Protein AF-A0A849MKK0-F1 (afdb_monomer_lite)

Structure (mmCIF, N/CA/C/O backbone):
data_AF-A0A849MKK0-F1
#
_entry.id   AF-A0A849MKK0-F1
#
loop_
_atom_site.group_PDB
_atom_site.id
_atom_site.type_symbol
_atom_site.label_atom_id
_atom_site.label_alt_id
_atom_site.label_comp_id
_atom_site.label_asym_id
_atom_site.label_entity_id
_atom_site.label_seq_id
_atom_site.pdbx_PDB_ins_code
_atom_site.Cartn_x
_atom_site.Cartn_y
_atom_site.Cartn_z
_atom_site.occupancy
_atom_site.B_iso_or_equiv
_atom_site.auth_seq_id
_atom_site.auth_comp_id
_atom_site.auth_asym_id
_atom_site.auth_atom_id
_atom_site.pdbx_PDB_model_num
ATOM 1 N N . MET A 1 1 ? 23.346 10.655 -72.671 1.00 32.75 1 MET A N 1
ATOM 2 C CA . MET A 1 1 ? 24.769 10.335 -72.429 1.00 32.75 1 MET A CA 1
ATOM 3 C C . MET A 1 1 ? 24.868 9.715 -71.047 1.00 32.75 1 MET A C 1
ATOM 5 O O . MET A 1 1 ? 24.715 10.450 -70.087 1.00 32.75 1 MET A O 1
ATOM 9 N N . ALA A 1 2 ? 25.016 8.391 -70.959 1.00 29.11 2 ALA A N 1
ATOM 10 C CA . ALA A 1 2 ? 25.247 7.649 -69.712 1.00 29.11 2 ALA A CA 1
ATOM 11 C C . ALA A 1 2 ? 25.683 6.212 -70.069 1.00 29.11 2 ALA A C 1
ATOM 13 O O . ALA A 1 2 ? 24.911 5.269 -69.945 1.00 29.11 2 ALA A O 1
ATOM 14 N N . ALA A 1 3 ? 26.881 6.071 -70.641 1.00 35.41 3 ALA A N 1
ATOM 15 C CA . ALA A 1 3 ? 27.460 4.787 -71.060 1.00 35.41 3 ALA A CA 1
ATOM 16 C C . ALA A 1 3 ? 28.993 4.841 -70.903 1.00 35.41 3 ALA A C 1
ATOM 18 O O . ALA A 1 3 ? 29.748 4.685 -71.859 1.00 35.41 3 ALA A O 1
ATOM 19 N N . SER A 1 4 ? 29.412 5.200 -69.690 1.00 34.09 4 SER A N 1
ATOM 20 C CA . SER A 1 4 ? 30.783 5.473 -69.238 1.00 34.09 4 SER A CA 1
ATOM 21 C C . SER A 1 4 ? 30.656 5.861 -67.751 1.00 34.09 4 SER A C 1
ATOM 23 O O . SER A 1 4 ? 29.893 6.782 -67.468 1.00 34.09 4 SER A O 1
ATOM 25 N N . GLU A 1 5 ? 31.276 5.225 -66.756 1.00 38.91 5 GLU A N 1
ATOM 26 C CA . GLU A 1 5 ? 32.365 4.238 -66.752 1.00 38.91 5 GLU A CA 1
ATOM 27 C C . GLU A 1 5 ? 32.098 3.170 -65.662 1.00 38.91 5 GLU A C 1
ATOM 29 O O . GLU A 1 5 ? 31.917 3.514 -64.498 1.00 38.91 5 GLU A O 1
ATOM 34 N N . LYS A 1 6 ? 32.113 1.871 -66.006 1.00 41.47 6 LYS A N 1
ATOM 35 C CA . LYS A 1 6 ? 32.258 0.752 -65.046 1.00 41.47 6 LYS A CA 1
ATOM 36 C C . LYS A 1 6 ? 33.641 0.119 -65.269 1.00 41.47 6 LYS A C 1
ATOM 38 O O . LYS A 1 6 ? 33.748 -0.945 -65.865 1.00 41.47 6 LYS A O 1
ATOM 43 N N . ILE A 1 7 ? 34.713 0.823 -64.892 1.00 45.88 7 ILE A N 1
ATOM 44 C CA . ILE A 1 7 ? 36.094 0.313 -64.973 1.00 45.88 7 ILE A CA 1
ATOM 45 C C . ILE A 1 7 ? 36.835 0.725 -63.697 1.00 45.88 7 ILE A C 1
ATOM 47 O O . ILE A 1 7 ? 37.204 1.885 -63.539 1.00 45.88 7 ILE A O 1
ATOM 51 N N . VAL A 1 8 ? 37.059 -0.233 -62.799 1.00 45.38 8 VAL A N 1
ATOM 52 C CA . VAL A 1 8 ? 37.859 -0.067 -61.574 1.00 45.38 8 VAL A CA 1
ATOM 53 C C . VAL A 1 8 ? 39.218 -0.740 -61.785 1.00 45.38 8 VAL A C 1
ATOM 55 O O . VAL A 1 8 ? 39.309 -1.749 -62.485 1.00 45.38 8 VAL A O 1
ATOM 58 N N . SER A 1 9 ? 40.296 -0.181 -61.228 1.00 42.38 9 SER A N 1
ATOM 59 C CA . SER A 1 9 ? 41.625 -0.793 -61.324 1.00 42.38 9 SER A CA 1
ATOM 60 C C . SER A 1 9 ? 41.756 -2.007 -60.395 1.00 42.38 9 SER A C 1
ATOM 62 O O . SER A 1 9 ? 41.309 -1.994 -59.252 1.00 42.38 9 SER A O 1
ATOM 64 N N . LEU A 1 10 ? 42.433 -3.049 -60.886 1.00 44.72 10 LEU A N 1
ATOM 65 C CA . LEU A 1 10 ? 42.596 -4.374 -60.260 1.00 44.72 10 LEU A CA 1
ATOM 66 C C . LEU A 1 10 ? 43.324 -4.411 -58.895 1.00 44.72 10 LEU A C 1
ATOM 68 O O . LEU A 1 10 ? 43.611 -5.495 -58.402 1.00 44.72 10 LEU A O 1
ATOM 72 N N . GLN A 1 11 ? 43.702 -3.272 -58.307 1.00 41.91 11 GLN A N 1
ATOM 73 C CA . GLN A 1 11 ? 44.671 -3.230 -57.200 1.00 41.91 11 GLN A CA 1
ATOM 74 C C . GLN A 1 11 ? 44.080 -2.999 -55.800 1.00 41.91 11 GLN A C 1
ATOM 76 O O . GLN A 1 11 ? 44.821 -3.161 -54.840 1.00 41.91 11 GLN A O 1
ATOM 81 N N . ASN A 1 12 ? 42.793 -2.651 -55.666 1.00 41.28 12 ASN A N 1
ATOM 82 C CA . ASN A 1 12 ? 42.146 -2.340 -54.376 1.00 41.28 12 ASN A CA 1
ATOM 83 C C . ASN A 1 12 ? 40.704 -2.897 -54.289 1.00 41.28 12 ASN A C 1
ATOM 85 O O . ASN A 1 12 ? 39.773 -2.170 -53.946 1.00 41.28 12 ASN A O 1
ATOM 89 N N . LEU A 1 13 ? 40.497 -4.165 -54.651 1.00 51.44 13 LEU A N 1
ATOM 90 C CA . LEU A 1 13 ? 39.225 -4.868 -54.452 1.00 51.44 13 LEU A CA 1
ATOM 91 C C . LEU A 1 13 ? 39.466 -6.081 -53.551 1.00 51.44 13 LEU A C 1
ATOM 93 O O . LEU A 1 13 ? 40.349 -6.890 -53.835 1.00 51.44 13 LEU A O 1
ATOM 97 N N . ASP A 1 14 ? 38.695 -6.192 -52.469 1.00 51.28 14 ASP A N 1
ATOM 98 C CA . ASP A 1 14 ? 38.751 -7.349 -51.578 1.00 51.28 14 ASP A CA 1
ATOM 99 C C . ASP A 1 14 ? 38.250 -8.599 -52.317 1.00 51.28 14 ASP A C 1
ATOM 101 O O . ASP A 1 14 ? 37.155 -8.609 -52.882 1.00 51.28 14 ASP A O 1
ATOM 105 N N . ASN A 1 15 ? 39.060 -9.661 -52.318 1.00 56.88 15 ASN A N 1
ATOM 106 C CA . ASN A 1 15 ? 38.766 -10.921 -53.007 1.00 56.88 15 ASN A CA 1
ATOM 107 C C . ASN A 1 15 ? 37.733 -11.754 -52.231 1.00 56.88 15 ASN A C 1
ATOM 109 O O . ASN A 1 15 ? 38.068 -12.761 -51.609 1.00 56.88 15 ASN A O 1
ATOM 113 N N . VAL A 1 16 ? 36.478 -11.314 -52.263 1.00 64.00 16 VAL A N 1
ATOM 114 C CA . VAL A 1 16 ? 35.345 -11.959 -51.596 1.00 64.00 16 VAL A CA 1
ATOM 115 C C . VAL A 1 16 ? 34.500 -12.729 -52.616 1.00 64.00 16 VAL A C 1
ATOM 117 O O . VAL A 1 16 ? 34.108 -12.192 -53.651 1.00 64.00 16 VAL A O 1
ATOM 120 N N . ILE A 1 17 ? 34.230 -14.003 -52.338 1.00 70.44 17 ILE A N 1
ATOM 121 C CA . ILE A 1 17 ? 33.240 -14.817 -53.055 1.00 70.44 17 ILE A CA 1
ATOM 122 C C . ILE A 1 17 ? 32.364 -15.453 -51.978 1.00 70.44 17 ILE A C 1
ATOM 124 O O . ILE A 1 17 ? 32.754 -16.443 -51.362 1.00 70.44 17 ILE A O 1
ATOM 128 N N . ASP A 1 18 ? 31.203 -14.852 -51.729 1.00 73.81 18 ASP A N 1
ATOM 129 C CA . ASP A 1 18 ? 30.311 -15.187 -50.609 1.00 73.81 18 ASP A CA 1
ATOM 130 C C . ASP A 1 18 ? 29.454 -16.444 -50.873 1.00 73.81 18 ASP A C 1
ATOM 132 O O . ASP A 1 18 ? 28.238 -16.438 -50.702 1.00 73.81 18 ASP A O 1
ATOM 136 N N . LEU A 1 19 ? 30.072 -17.543 -51.320 1.00 77.12 19 LEU A N 1
ATOM 137 C CA . LEU A 1 19 ? 29.380 -18.787 -51.674 1.00 77.12 19 LEU A CA 1
ATOM 138 C C . LEU A 1 19 ? 29.793 -19.965 -50.763 1.00 77.12 19 LEU A C 1
ATOM 140 O O . LEU A 1 19 ? 30.988 -20.209 -50.596 1.00 77.12 19 LEU A O 1
ATOM 144 N N . PRO A 1 20 ? 28.840 -20.740 -50.198 1.00 70.94 20 PRO A N 1
ATOM 145 C CA . PRO A 1 20 ? 29.143 -21.867 -49.302 1.00 70.94 20 PRO A CA 1
ATOM 146 C C . PRO A 1 20 ? 29.790 -23.051 -50.049 1.00 70.94 20 PRO A C 1
ATOM 148 O O . PRO A 1 20 ? 29.505 -23.218 -51.231 1.00 70.94 20 PRO A O 1
ATOM 151 N N . PRO A 1 21 ? 30.603 -23.915 -49.416 1.00 71.69 21 PRO A N 1
ATOM 152 C CA . PRO A 1 21 ? 31.142 -25.120 -50.063 1.00 71.69 21 PRO A CA 1
ATOM 153 C C . PRO A 1 21 ? 30.042 -26.163 -50.363 1.00 71.69 21 PRO A C 1
ATOM 155 O O . PRO A 1 21 ? 28.991 -26.130 -49.715 1.00 71.69 21 PRO A O 1
ATOM 158 N N . PRO A 1 22 ? 30.250 -27.088 -51.321 1.00 70.12 22 PRO A N 1
ATOM 159 C CA . PRO A 1 22 ? 29.286 -28.143 -51.639 1.00 70.12 22 PRO A CA 1
ATOM 160 C C . PRO A 1 22 ? 29.073 -29.142 -50.475 1.00 70.12 22 PRO A C 1
ATOM 162 O O . PRO A 1 22 ? 29.827 -29.139 -49.498 1.00 70.12 22 PRO A O 1
ATOM 165 N N . PRO A 1 23 ? 28.021 -29.986 -50.527 1.00 65.25 23 PRO A N 1
ATOM 166 C CA . PRO A 1 23 ? 27.702 -30.943 -49.464 1.00 65.25 23 PRO A CA 1
ATOM 167 C C . PRO A 1 23 ? 28.795 -32.003 -49.267 1.00 65.25 23 PRO A C 1
ATOM 169 O O . PRO A 1 23 ? 29.409 -32.439 -50.228 1.00 65.25 23 PRO A O 1
ATOM 172 N N . ILE A 1 24 ? 28.967 -32.493 -48.033 1.00 56.22 24 ILE A N 1
ATOM 173 C CA . ILE A 1 24 ? 30.072 -33.391 -47.616 1.00 56.22 24 ILE A CA 1
ATOM 174 C C . ILE A 1 24 ? 30.175 -34.704 -48.421 1.00 56.22 24 ILE A C 1
ATOM 176 O O . ILE A 1 24 ? 31.255 -35.272 -48.530 1.00 56.22 24 ILE A O 1
ATOM 180 N N . PHE A 1 25 ? 29.073 -35.190 -48.995 1.00 61.25 25 PHE A N 1
ATOM 181 C CA . PHE A 1 25 ? 29.050 -36.393 -49.841 1.00 61.25 25 PHE A CA 1
ATOM 182 C C . PHE A 1 25 ? 29.355 -36.106 -51.326 1.00 61.25 25 PHE A C 1
ATOM 184 O O . PHE A 1 25 ? 29.215 -36.997 -52.163 1.00 61.25 25 PHE A O 1
ATOM 191 N N . MET A 1 26 ? 29.728 -34.870 -51.666 1.00 69.62 26 MET A N 1
ATOM 192 C CA . MET A 1 26 ? 30.188 -34.443 -52.986 1.00 69.62 26 MET A CA 1
ATOM 193 C C . MET A 1 26 ? 31.635 -33.968 -52.908 1.00 69.62 26 MET A C 1
ATOM 195 O O . MET A 1 26 ? 32.044 -33.336 -51.935 1.00 69.62 26 MET A O 1
ATOM 199 N N . ASP A 1 27 ? 32.398 -34.252 -53.956 1.00 68.00 27 ASP A N 1
ATOM 200 C CA . ASP A 1 27 ? 33.819 -33.932 -54.050 1.00 68.00 27 ASP A CA 1
ATOM 201 C C . ASP A 1 27 ? 34.070 -32.415 -54.164 1.00 68.00 27 ASP A C 1
ATOM 203 O O . ASP A 1 27 ? 34.081 -31.835 -55.252 1.00 68.00 27 ASP A O 1
ATOM 207 N N . ALA A 1 28 ? 34.245 -31.769 -53.008 1.00 59.78 28 ALA A N 1
ATOM 208 C CA . ALA A 1 28 ? 34.463 -30.332 -52.885 1.00 59.78 28 ALA A CA 1
ATOM 209 C C . ALA A 1 28 ? 35.799 -29.853 -53.475 1.00 59.78 28 ALA A C 1
ATOM 211 O O . ALA A 1 28 ? 35.891 -28.696 -53.888 1.00 59.78 28 ALA A O 1
ATOM 212 N N . ASP A 1 29 ? 36.810 -30.724 -53.560 1.00 57.66 29 ASP A N 1
ATOM 213 C CA . ASP A 1 29 ? 38.141 -30.367 -54.069 1.00 57.66 29 ASP A CA 1
ATOM 214 C C . ASP A 1 29 ? 38.121 -30.070 -55.579 1.00 57.66 29 ASP A C 1
ATOM 216 O O . ASP A 1 29 ? 38.982 -29.347 -56.088 1.00 57.66 29 ASP A O 1
ATOM 220 N N . ASN A 1 30 ? 37.101 -30.555 -56.298 1.00 59.88 30 ASN A N 1
ATOM 221 C CA . ASN A 1 30 ? 36.854 -30.203 -57.696 1.00 59.88 30 ASN A CA 1
ATOM 222 C C . ASN A 1 30 ? 36.188 -28.817 -57.887 1.00 59.88 30 ASN A C 1
ATOM 224 O O . ASN A 1 30 ? 36.171 -28.314 -59.012 1.00 59.88 30 ASN A O 1
ATOM 228 N N . GLU A 1 31 ? 35.688 -28.145 -56.835 1.00 67.81 31 GLU A N 1
ATOM 229 C CA . GLU A 1 31 ? 35.010 -26.837 -56.938 1.00 67.81 31 GLU A CA 1
ATOM 230 C C . GLU A 1 31 ? 35.867 -25.634 -56.497 1.00 67.81 31 GLU A C 1
ATOM 232 O O . GLU A 1 31 ? 35.615 -24.974 -55.485 1.00 67.81 31 GLU A O 1
ATOM 237 N N . GLN A 1 32 ? 36.866 -25.264 -57.300 1.00 70.81 32 GLN A N 1
ATOM 238 C CA . GLN A 1 32 ? 37.650 -24.054 -57.034 1.00 70.81 32 GLN A CA 1
ATOM 239 C C . GLN A 1 32 ? 36.909 -22.776 -57.477 1.00 70.81 32 GLN A C 1
ATOM 241 O O . GLN A 1 32 ? 37.055 -22.318 -58.608 1.00 70.81 32 GLN A O 1
ATOM 246 N N . LEU A 1 33 ? 36.129 -22.173 -56.568 1.00 77.19 33 LEU A N 1
ATOM 247 C CA . LEU A 1 33 ? 35.264 -21.008 -56.842 1.00 77.19 33 LEU A CA 1
ATOM 248 C C . LEU A 1 33 ? 36.011 -19.730 -57.286 1.00 77.19 33 LEU A C 1
ATOM 250 O O . LEU A 1 33 ? 35.469 -18.933 -58.056 1.00 77.19 33 LEU A O 1
ATOM 254 N N . GLN A 1 34 ? 37.247 -19.508 -56.826 1.00 77.38 34 GLN A N 1
ATOM 255 C CA . GLN A 1 34 ? 38.027 -18.318 -57.187 1.00 77.38 34 GLN A CA 1
ATOM 256 C C . GLN A 1 34 ? 38.671 -18.471 -58.572 1.00 77.38 34 GLN A C 1
ATOM 258 O O . GLN A 1 34 ? 39.496 -19.354 -58.786 1.00 77.38 34 GLN A O 1
ATOM 263 N N . ASN A 1 35 ? 38.341 -17.569 -59.504 1.00 79.19 35 ASN A N 1
ATOM 264 C CA . ASN A 1 35 ? 38.659 -17.683 -60.936 1.00 79.19 35 ASN A CA 1
ATOM 265 C C . ASN A 1 35 ? 38.034 -18.922 -61.618 1.00 79.19 35 ASN A C 1
ATOM 267 O O . ASN A 1 35 ? 38.522 -19.351 -62.675 1.00 79.19 35 ASN A O 1
ATOM 271 N N . ALA A 1 36 ? 36.948 -19.455 -61.037 1.00 83.31 36 ALA A N 1
ATOM 272 C CA . ALA A 1 36 ? 36.142 -20.537 -61.599 1.00 83.31 36 ALA A CA 1
ATOM 273 C C . ALA A 1 36 ? 35.643 -20.197 -63.003 1.00 83.31 36 ALA A C 1
ATOM 275 O O . ALA A 1 36 ? 35.205 -19.069 -63.243 1.00 83.31 36 ALA A O 1
ATOM 276 N N . ASP A 1 37 ? 35.652 -21.183 -63.899 1.00 87.75 37 ASP A N 1
ATOM 277 C CA . ASP A 1 37 ? 34.984 -21.083 -65.195 1.00 87.75 37 ASP A CA 1
ATOM 278 C C . ASP A 1 37 ? 33.465 -21.227 -65.004 1.00 87.75 37 ASP A C 1
ATOM 280 O O . ASP A 1 37 ? 32.971 -22.244 -64.502 1.00 87.75 37 ASP A O 1
ATOM 284 N N . ILE A 1 38 ? 32.730 -20.177 -65.373 1.00 90.88 38 ILE A N 1
ATOM 285 C CA . ILE A 1 38 ? 31.295 -20.027 -65.118 1.00 90.88 38 ILE A CA 1
ATOM 286 C C . ILE A 1 38 ? 30.537 -19.521 -66.350 1.00 90.88 38 ILE A C 1
ATOM 288 O O . ILE A 1 38 ? 31.053 -18.748 -67.158 1.00 90.88 38 ILE A O 1
ATOM 292 N N . GLU A 1 39 ? 29.266 -19.905 -66.445 1.00 91.69 39 GLU A N 1
ATOM 293 C CA . GLU A 1 39 ? 28.289 -19.305 -67.356 1.00 91.69 39 GLU A CA 1
ATOM 294 C C . GLU A 1 39 ? 27.302 -18.432 -66.571 1.00 91.69 39 GLU A C 1
ATOM 296 O O . GLU A 1 39 ? 26.541 -18.917 -65.729 1.00 91.69 39 GLU A O 1
ATOM 301 N N . LEU A 1 40 ? 27.300 -17.128 -66.858 1.00 90.06 40 LEU A N 1
ATOM 302 C CA . LEU A 1 40 ? 26.313 -16.175 -66.352 1.00 90.06 40 LEU A CA 1
ATOM 303 C C . LEU A 1 40 ? 25.122 -16.125 -67.309 1.00 90.06 40 LEU A C 1
ATOM 305 O O . LEU A 1 40 ? 25.225 -15.596 -68.417 1.00 90.06 40 LEU A O 1
ATOM 309 N N . HIS A 1 41 ? 23.970 -16.632 -66.880 1.00 91.19 41 HIS A N 1
ATOM 310 C CA . HIS A 1 41 ? 22.724 -16.530 -67.636 1.00 91.19 41 HIS A CA 1
ATOM 311 C C . HIS A 1 41 ? 21.991 -15.249 -67.233 1.00 91.19 41 HIS A C 1
ATOM 313 O O . HIS A 1 41 ? 21.387 -15.183 -66.167 1.00 91.19 41 HIS A O 1
ATOM 319 N N . CYS A 1 42 ? 22.018 -14.220 -68.074 1.00 88.19 42 CYS A N 1
ATOM 320 C CA . CYS A 1 42 ? 21.493 -12.889 -67.762 1.00 88.19 42 CYS A CA 1
ATOM 321 C C . CYS A 1 42 ? 19.967 -12.772 -67.931 1.00 88.19 42 CYS A C 1
ATOM 323 O O . CYS A 1 42 ? 19.352 -13.458 -68.756 1.00 88.19 42 CYS A O 1
ATOM 325 N N . MET A 1 43 ? 19.341 -11.843 -67.199 1.00 81.81 43 MET A N 1
ATOM 326 C CA . MET A 1 43 ? 17.896 -11.555 -67.263 1.00 81.81 43 MET A CA 1
ATOM 327 C C . MET A 1 43 ? 17.421 -11.176 -68.672 1.00 81.81 43 MET A C 1
ATOM 329 O O . MET A 1 43 ? 16.392 -11.658 -69.139 1.00 81.81 43 MET A O 1
ATOM 333 N N . ASN A 1 44 ? 18.218 -10.414 -69.418 1.00 82.12 44 ASN A N 1
ATOM 334 C CA . ASN A 1 44 ? 17.957 -10.075 -70.825 1.00 82.12 44 ASN A CA 1
ATOM 335 C C . ASN A 1 44 ? 17.979 -11.292 -71.792 1.00 82.12 44 ASN A C 1
ATOM 337 O O . ASN A 1 44 ? 17.580 -11.159 -72.946 1.00 82.12 44 ASN A O 1
ATOM 341 N N . GLY A 1 45 ? 18.425 -12.472 -71.340 1.00 79.69 45 GLY A N 1
ATOM 342 C CA . GLY A 1 45 ? 18.544 -13.691 -72.143 1.00 79.69 45 GLY A CA 1
ATOM 343 C C . GLY A 1 45 ? 19.919 -13.940 -72.773 1.00 79.69 45 GLY A C 1
ATOM 344 O O . GLY A 1 45 ? 20.073 -14.975 -73.417 1.00 79.69 45 GLY A O 1
ATOM 345 N N . SER A 1 46 ? 20.913 -13.060 -72.595 1.00 85.12 46 SER A N 1
ATOM 346 C CA . SER A 1 46 ? 22.298 -13.371 -72.975 1.00 85.12 46 SER A CA 1
ATOM 347 C C . SER A 1 46 ? 22.920 -14.385 -72.016 1.00 85.12 46 SER A C 1
ATOM 349 O O . SER A 1 46 ? 22.564 -14.434 -70.840 1.00 85.12 46 SER A O 1
ATOM 351 N N . VAL A 1 47 ? 23.877 -15.167 -72.513 1.00 88.69 47 VAL A N 1
ATOM 352 C CA . VAL A 1 47 ? 24.742 -16.020 -71.690 1.00 88.69 47 VAL A CA 1
ATOM 353 C C . VAL A 1 47 ? 26.171 -15.526 -71.873 1.00 88.69 47 VAL A C 1
ATOM 355 O O . VAL A 1 47 ? 26.611 -15.356 -73.011 1.00 88.69 47 VAL A O 1
ATOM 358 N N . LEU A 1 48 ? 26.863 -15.242 -70.772 1.00 87.56 48 LEU A N 1
ATOM 359 C CA . LEU A 1 48 ? 28.239 -14.750 -70.769 1.00 87.56 48 LEU A CA 1
ATOM 360 C C . LEU A 1 48 ? 29.147 -15.825 -70.169 1.00 87.56 48 LEU A C 1
ATOM 362 O O . LEU A 1 48 ? 28.956 -16.230 -69.026 1.00 87.56 48 LEU A O 1
ATOM 366 N N . ASP A 1 49 ? 30.126 -16.272 -70.951 1.00 88.94 49 ASP A N 1
ATOM 367 C CA . ASP A 1 49 ? 31.107 -17.289 -70.560 1.00 88.94 49 ASP A CA 1
ATOM 368 C C . ASP A 1 49 ? 32.442 -16.630 -70.175 1.00 88.94 49 ASP A C 1
ATOM 370 O O . ASP A 1 49 ? 32.873 -15.656 -70.819 1.00 88.94 49 ASP A O 1
ATOM 374 N N . GLY A 1 50 ? 33.079 -17.111 -69.106 1.00 88.25 50 GLY A N 1
ATOM 375 C CA . GLY A 1 50 ? 34.269 -16.491 -68.519 1.00 88.25 50 GLY A CA 1
ATOM 376 C C . GLY A 1 50 ? 34.549 -16.912 -67.081 1.00 88.25 50 GLY A C 1
ATOM 377 O O . GLY A 1 50 ? 34.081 -17.947 -66.616 1.00 88.25 50 GLY A O 1
ATOM 378 N N . LYS A 1 51 ? 35.336 -16.094 -66.373 1.00 88.00 51 LYS A N 1
ATOM 379 C CA . LYS A 1 51 ? 35.828 -16.404 -65.025 1.00 88.00 51 LYS A CA 1
ATOM 380 C C . LYS A 1 51 ? 35.251 -15.498 -63.944 1.00 88.00 51 LYS A C 1
ATOM 382 O O . LYS A 1 51 ? 35.237 -14.273 -64.095 1.00 88.00 51 LYS A O 1
ATOM 387 N N . LEU A 1 52 ? 34.830 -16.104 -62.833 1.00 87.00 52 LEU A N 1
ATOM 388 C CA . LEU A 1 52 ? 34.366 -15.401 -61.634 1.00 87.00 52 LEU A CA 1
ATOM 389 C C . LEU A 1 52 ? 35.553 -14.855 -60.835 1.00 87.00 52 LEU A C 1
ATOM 391 O O . LEU A 1 52 ? 36.406 -15.626 -60.404 1.00 87.00 52 LEU A O 1
ATOM 395 N N . HIS A 1 53 ? 35.606 -13.545 -60.600 1.00 83.50 53 HIS A N 1
ATOM 396 C CA . HIS A 1 53 ? 36.693 -12.928 -59.834 1.00 83.50 53 HIS A CA 1
ATOM 397 C C . HIS A 1 53 ? 36.272 -12.536 -58.414 1.00 83.50 53 HIS A C 1
ATOM 399 O O . HIS A 1 53 ? 37.007 -12.776 -57.459 1.00 83.50 53 HIS A O 1
ATOM 405 N N . THR A 1 54 ? 35.080 -11.955 -58.275 1.00 81.94 54 THR A N 1
ATOM 406 C CA . THR A 1 54 ? 34.516 -11.510 -56.992 1.00 81.94 54 THR A CA 1
ATOM 407 C C . THR A 1 54 ? 33.002 -11.686 -57.048 1.00 81.94 54 THR A C 1
ATOM 409 O O . THR A 1 54 ? 32.381 -11.400 -58.074 1.00 81.94 54 THR A O 1
ATOM 412 N N . LEU A 1 55 ? 32.408 -12.147 -55.954 1.00 83.56 55 LEU A N 1
ATOM 413 C CA . LEU A 1 55 ? 30.966 -12.234 -55.756 1.00 83.56 55 LEU A CA 1
ATOM 414 C C . LEU A 1 55 ? 30.696 -11.665 -54.367 1.00 83.56 55 LEU A C 1
ATOM 416 O O . LEU A 1 55 ? 30.779 -12.373 -53.366 1.00 83.56 55 LEU A O 1
ATOM 420 N N . ASP A 1 56 ? 30.469 -10.355 -54.335 1.00 81.00 56 ASP A N 1
ATOM 421 C CA . ASP A 1 56 ? 30.255 -9.593 -53.111 1.00 81.00 56 ASP A CA 1
ATOM 422 C C . ASP A 1 56 ? 28.758 -9.589 -52.806 1.00 81.00 56 ASP A C 1
ATOM 424 O O . ASP A 1 56 ? 27.976 -8.863 -53.431 1.00 81.00 56 ASP A O 1
ATOM 428 N N . GLY A 1 57 ? 28.356 -10.434 -51.860 1.00 73.38 57 GLY A N 1
ATOM 429 C CA . GLY A 1 57 ? 26.968 -10.586 -51.446 1.00 73.38 57 GLY A CA 1
ATOM 430 C C . GLY A 1 57 ? 26.430 -9.374 -50.685 1.00 73.38 57 GLY A C 1
ATOM 431 O O . GLY A 1 57 ? 25.230 -9.109 -50.721 1.00 73.38 57 GLY A O 1
ATOM 432 N N . THR A 1 58 ? 27.314 -8.591 -50.056 1.00 77.31 58 THR A N 1
ATOM 433 C CA . THR A 1 58 ? 26.951 -7.375 -49.310 1.00 77.31 58 THR A CA 1
ATOM 434 C C . THR A 1 58 ? 26.627 -6.216 -50.252 1.00 77.31 58 THR A C 1
ATOM 436 O O . THR A 1 58 ? 25.690 -5.458 -50.007 1.00 77.31 58 THR A O 1
ATOM 439 N N . LYS A 1 59 ? 27.386 -6.072 -51.345 1.00 78.19 59 LYS A N 1
ATOM 440 C CA . LYS A 1 59 ? 27.176 -5.042 -52.378 1.00 78.19 59 LYS A CA 1
ATOM 441 C C . LYS A 1 59 ? 26.286 -5.511 -53.535 1.00 78.19 59 LYS A C 1
ATOM 443 O O . LYS A 1 59 ? 25.907 -4.679 -54.353 1.00 78.19 59 LYS A O 1
ATOM 448 N N . GLN A 1 60 ? 25.962 -6.806 -53.601 1.00 82.69 60 GLN A N 1
ATOM 449 C CA . GLN A 1 60 ? 25.193 -7.453 -54.675 1.00 82.69 60 GLN A CA 1
ATOM 450 C C . GLN A 1 60 ? 25.823 -7.263 -56.067 1.00 82.69 60 GLN A C 1
ATOM 452 O O . GLN A 1 60 ? 25.136 -7.011 -57.061 1.00 82.69 60 GLN A O 1
ATOM 457 N N . LEU A 1 61 ? 27.154 -7.392 -56.141 1.00 85.44 61 LEU A N 1
ATOM 458 C CA . LEU A 1 61 ? 27.936 -7.226 -57.369 1.00 85.44 61 LEU A CA 1
ATOM 459 C C . LEU A 1 61 ? 28.732 -8.488 -57.719 1.00 85.44 61 LEU A C 1
ATOM 461 O O . LEU A 1 61 ? 29.424 -9.072 -56.885 1.00 85.44 61 LEU A O 1
ATOM 465 N N . ILE A 1 62 ? 28.677 -8.859 -58.997 1.00 86.81 62 ILE A N 1
ATOM 466 C CA . ILE A 1 62 ? 29.475 -9.913 -59.622 1.00 86.81 62 ILE A CA 1
ATOM 467 C C . ILE A 1 62 ? 30.565 -9.232 -60.447 1.00 86.81 62 ILE A C 1
ATOM 469 O O . ILE A 1 62 ? 30.273 -8.507 -61.401 1.00 86.81 62 ILE A O 1
ATOM 473 N N . HIS A 1 63 ? 31.823 -9.477 -60.095 1.00 87.69 63 HIS A N 1
ATOM 474 C CA . HIS A 1 63 ? 32.979 -9.073 -60.886 1.00 87.69 63 HIS A CA 1
ATOM 475 C C . HIS A 1 63 ? 33.453 -10.284 -61.687 1.00 87.69 63 HIS A C 1
ATOM 477 O O . HIS A 1 63 ? 33.851 -11.310 -61.128 1.00 87.69 63 HIS A O 1
ATOM 483 N N . PHE A 1 64 ? 33.404 -10.160 -63.006 1.00 86.19 64 PHE A N 1
ATOM 484 C CA . PHE A 1 64 ? 33.577 -11.264 -63.941 1.00 86.19 64 PHE A CA 1
ATOM 485 C C . PHE A 1 64 ? 34.458 -10.841 -65.117 1.00 86.19 64 PHE A C 1
ATOM 487 O O . PHE A 1 64 ? 34.466 -9.679 -65.520 1.00 86.19 64 PHE A O 1
ATOM 494 N N . VAL A 1 65 ? 35.216 -11.783 -65.675 1.00 84.94 65 VAL A N 1
ATOM 495 C CA . VAL A 1 65 ? 36.070 -11.552 -66.847 1.00 84.94 65 VAL A CA 1
ATOM 496 C C . VAL A 1 65 ? 35.621 -12.486 -67.965 1.00 84.94 65 VAL A C 1
ATOM 498 O O . VAL A 1 65 ? 35.839 -13.694 -67.886 1.00 84.94 65 VAL A O 1
ATOM 501 N N . SER A 1 66 ? 34.991 -11.936 -69.008 1.00 80.06 66 SER A N 1
ATOM 502 C CA . SER A 1 66 ? 34.534 -12.727 -70.159 1.00 80.06 66 SER A CA 1
ATOM 503 C C . SER A 1 66 ? 35.711 -13.310 -70.946 1.00 80.06 66 SER A C 1
ATOM 505 O O . SER A 1 66 ? 36.707 -12.626 -71.175 1.00 80.06 66 SER A O 1
ATOM 507 N N . VAL A 1 67 ? 35.554 -14.521 -71.494 1.00 72.75 67 VAL A N 1
ATOM 508 C CA . VAL A 1 67 ? 36.517 -15.098 -72.459 1.00 72.75 67 VAL A CA 1
ATOM 509 C C . VAL A 1 67 ? 36.724 -14.184 -73.682 1.00 72.75 67 VAL A C 1
ATOM 511 O O . VAL A 1 67 ? 37.782 -14.202 -74.308 1.00 72.75 67 VAL A O 1
ATOM 514 N N . THR A 1 68 ? 35.730 -13.359 -74.029 1.00 64.31 68 THR A N 1
ATOM 515 C CA . THR A 1 68 ? 35.750 -12.514 -75.237 1.00 64.31 68 THR A CA 1
ATOM 516 C C . THR A 1 68 ? 36.360 -11.122 -75.042 1.00 64.31 68 THR A C 1
ATOM 518 O O . THR A 1 68 ? 36.659 -10.452 -76.031 1.00 64.31 68 THR A O 1
ATOM 521 N N . GLN A 1 69 ? 36.563 -10.670 -73.798 1.00 61.47 69 GLN A N 1
ATOM 522 C CA . GLN A 1 69 ? 37.041 -9.320 -73.485 1.00 61.47 69 GLN A CA 1
ATOM 523 C C . GLN A 1 69 ? 38.048 -9.335 -72.329 1.00 61.47 69 GLN A C 1
ATOM 525 O O . GLN A 1 69 ? 37.762 -9.812 -71.240 1.00 61.47 69 GLN A O 1
ATOM 530 N N . THR A 1 70 ? 39.210 -8.706 -72.513 1.00 57.66 70 THR A N 1
ATOM 531 C CA . THR A 1 70 ? 40.280 -8.621 -71.496 1.00 57.66 70 THR A CA 1
ATOM 532 C C . THR A 1 70 ? 40.020 -7.591 -70.384 1.00 57.66 70 THR A C 1
ATOM 534 O O . THR A 1 70 ? 40.959 -7.078 -69.774 1.00 57.66 70 THR A O 1
ATOM 537 N N . LYS A 1 71 ? 38.755 -7.249 -70.119 1.00 65.19 71 LYS A N 1
ATOM 538 C CA . LYS A 1 71 ? 38.345 -6.294 -69.082 1.00 65.19 71 LYS A CA 1
ATOM 539 C C . LYS A 1 71 ? 37.356 -6.943 -68.123 1.00 65.19 71 LYS A C 1
ATOM 541 O O . LYS A 1 71 ? 36.537 -7.758 -68.526 1.00 65.19 71 LYS A O 1
ATOM 546 N N . MET A 1 72 ? 37.449 -6.541 -66.859 1.00 77.12 72 MET A N 1
ATOM 547 C CA . MET A 1 72 ? 36.499 -6.923 -65.823 1.00 77.12 72 MET A CA 1
ATOM 548 C C . MET A 1 72 ? 35.172 -6.199 -66.053 1.00 77.12 72 MET A C 1
ATOM 550 O O . MET A 1 72 ? 35.133 -4.968 -66.088 1.00 77.12 72 MET A O 1
ATOM 554 N N . GLU A 1 73 ? 34.102 -6.968 -66.199 1.00 80.88 73 GLU A N 1
ATOM 555 C CA . GLU A 1 73 ? 32.728 -6.486 -66.198 1.00 80.88 73 GLU A CA 1
ATOM 556 C C . GLU A 1 73 ? 32.164 -6.597 -64.774 1.00 80.88 73 GLU A C 1
ATOM 558 O O . GLU A 1 73 ? 32.463 -7.540 -64.039 1.00 80.88 73 GLU A O 1
ATOM 563 N N . ILE A 1 74 ? 31.370 -5.600 -64.376 1.00 86.12 74 ILE A N 1
ATOM 564 C CA . ILE A 1 74 ? 30.719 -5.542 -63.063 1.00 86.12 74 ILE A CA 1
ATOM 565 C C . ILE A 1 74 ? 29.213 -5.587 -63.304 1.00 86.12 74 ILE A C 1
ATOM 567 O O . ILE A 1 74 ? 28.630 -4.602 -63.770 1.00 86.12 74 ILE A O 1
ATOM 571 N N . LEU A 1 75 ? 28.593 -6.719 -62.994 1.00 85.06 75 LEU A N 1
ATOM 572 C CA . LEU A 1 75 ? 27.158 -6.965 -63.133 1.00 85.06 75 LEU A CA 1
ATOM 573 C C . LEU A 1 75 ? 26.500 -6.907 -61.752 1.00 85.06 75 LEU A C 1
ATOM 575 O O . LEU A 1 75 ? 27.068 -7.396 -60.778 1.00 85.06 75 LEU A O 1
ATOM 579 N N . SER A 1 76 ? 25.315 -6.311 -61.655 1.00 85.94 76 SER A N 1
ATOM 580 C CA . SER A 1 76 ? 24.474 -6.457 -60.463 1.00 85.94 76 SER A CA 1
ATOM 581 C C . SER A 1 76 ? 23.846 -7.851 -60.432 1.00 85.94 76 SER A C 1
ATOM 583 O O . SER A 1 76 ? 23.612 -8.454 -61.482 1.00 85.94 76 SER A O 1
ATOM 585 N N . PHE A 1 77 ? 23.526 -8.349 -59.239 1.00 86.75 77 PHE A N 1
ATOM 586 C CA . PHE A 1 77 ? 22.797 -9.610 -59.060 1.00 86.75 77 PHE A CA 1
ATOM 587 C C . PHE A 1 77 ? 21.471 -9.608 -59.845 1.00 86.75 77 PHE A C 1
ATOM 589 O O . PHE A 1 77 ? 21.143 -10.592 -60.502 1.00 86.75 77 PHE A O 1
ATOM 596 N N . ASP A 1 78 ? 20.785 -8.464 -59.893 1.00 84.50 78 ASP A N 1
ATOM 597 C CA . ASP A 1 78 ? 19.527 -8.251 -60.627 1.00 84.50 78 ASP A CA 1
ATOM 598 C C . ASP A 1 78 ? 19.666 -8.412 -62.155 1.00 84.50 78 ASP A C 1
ATOM 600 O O . ASP A 1 78 ? 18.675 -8.590 -62.862 1.00 84.50 78 ASP A O 1
ATOM 604 N N . GLU A 1 79 ? 20.886 -8.341 -62.697 1.00 85.06 79 GLU A N 1
ATOM 605 C CA . GLU A 1 79 ? 21.157 -8.513 -64.130 1.00 85.06 79 GLU A CA 1
ATOM 606 C C . GLU A 1 79 ? 21.316 -10.006 -64.510 1.00 85.06 79 GLU A C 1
ATOM 608 O O . GLU A 1 79 ? 21.297 -10.351 -65.698 1.00 85.06 79 GLU A O 1
ATOM 613 N N . VAL A 1 80 ? 21.424 -10.913 -63.528 1.00 88.69 80 VAL A N 1
ATOM 614 C CA . VAL A 1 80 ? 21.787 -12.332 -63.693 1.00 88.69 80 VAL A CA 1
ATOM 615 C C . VAL A 1 80 ? 20.693 -13.258 -63.145 1.00 88.69 80 VAL A C 1
ATOM 617 O O . VAL A 1 80 ? 20.399 -13.236 -61.960 1.00 88.69 80 VAL A O 1
ATOM 620 N N . ARG A 1 81 ? 20.120 -14.136 -63.986 1.00 88.00 81 ARG A N 1
ATOM 621 C CA . ARG A 1 81 ? 19.209 -15.207 -63.530 1.00 88.00 81 ARG A CA 1
ATOM 622 C C . ARG A 1 81 ? 19.942 -16.222 -62.667 1.00 88.00 81 ARG A C 1
ATOM 624 O O . ARG A 1 81 ? 19.471 -16.543 -61.589 1.00 88.00 81 ARG A O 1
ATOM 631 N N . PHE A 1 82 ? 21.052 -16.763 -63.165 1.00 91.25 82 PHE A N 1
ATOM 632 C CA . PHE A 1 82 ? 21.868 -17.729 -62.432 1.00 91.25 82 PHE A CA 1
ATOM 633 C C . PHE A 1 82 ? 23.299 -17.803 -62.966 1.00 91.25 82 PHE A C 1
ATOM 635 O O . PHE A 1 82 ? 23.576 -17.444 -64.113 1.00 91.25 82 PHE A O 1
ATOM 642 N N . ILE A 1 83 ? 24.182 -18.309 -62.112 1.00 92.00 83 ILE A N 1
ATOM 643 C CA . ILE A 1 83 ? 25.568 -18.663 -62.386 1.00 92.00 83 ILE A CA 1
ATOM 644 C C . ILE A 1 83 ? 25.652 -20.189 -62.415 1.00 92.00 83 ILE A C 1
ATOM 646 O O . ILE A 1 83 ? 25.397 -20.840 -61.401 1.00 92.00 83 ILE A O 1
ATOM 650 N N . LEU A 1 84 ? 26.000 -20.764 -63.563 1.00 91.00 84 LEU A N 1
ATOM 651 C CA . LEU A 1 84 ? 26.349 -22.178 -63.683 1.00 91.00 84 LEU A CA 1
ATOM 652 C C . LEU A 1 84 ? 27.864 -22.321 -63.527 1.00 91.00 84 LEU A C 1
ATOM 654 O O . LEU A 1 84 ? 28.619 -21.748 -64.313 1.00 91.00 84 LEU A O 1
ATOM 658 N N . PHE A 1 85 ? 28.305 -23.100 -62.545 1.00 89.75 85 PHE A N 1
ATOM 659 C CA . PHE A 1 85 ? 29.707 -23.478 -62.400 1.00 89.75 85 PHE A CA 1
ATOM 660 C C . PHE A 1 85 ? 29.979 -24.705 -63.268 1.00 89.75 85 PHE A C 1
ATOM 662 O O . PHE A 1 85 ? 29.225 -25.678 -63.236 1.00 89.75 85 PHE A O 1
ATOM 669 N N . LYS A 1 86 ? 31.044 -24.644 -64.075 1.00 86.69 86 LYS A N 1
ATOM 670 C CA . LYS A 1 86 ? 31.397 -25.718 -65.020 1.00 86.69 86 LYS A CA 1
ATOM 671 C C . LYS A 1 86 ? 32.128 -26.892 -64.366 1.00 86.69 86 LYS A C 1
ATOM 673 O O . LYS A 1 86 ? 32.329 -27.907 -65.022 1.00 86.69 86 LYS A O 1
ATOM 678 N N . ALA A 1 87 ? 32.523 -26.744 -63.102 1.00 81.94 87 ALA A N 1
ATOM 679 C CA . ALA A 1 87 ? 33.080 -27.823 -62.301 1.00 81.94 87 ALA A CA 1
ATOM 680 C C . ALA A 1 87 ? 32.021 -28.911 -62.057 1.00 81.94 87 ALA A C 1
ATOM 682 O O . ALA A 1 87 ? 30.903 -28.628 -61.620 1.00 81.94 87 ALA A O 1
ATOM 683 N N . GLU A 1 88 ? 32.386 -30.153 -62.359 1.00 83.00 88 GLU A N 1
ATOM 684 C CA . GLU A 1 88 ? 31.566 -31.339 -62.131 1.00 83.00 88 GLU A CA 1
ATOM 685 C C . GLU A 1 88 ? 31.965 -32.001 -60.806 1.00 83.00 88 GLU A C 1
ATOM 687 O O . GLU A 1 88 ? 33.143 -32.249 -60.557 1.00 83.00 88 GLU A O 1
ATOM 692 N N . LEU A 1 89 ? 30.976 -32.276 -59.952 1.00 77.50 89 LEU A N 1
ATOM 693 C CA . LEU A 1 89 ? 31.157 -32.773 -58.589 1.00 77.50 89 LEU A CA 1
ATOM 694 C C . LEU A 1 89 ? 30.623 -34.198 -58.484 1.00 77.50 89 LEU A C 1
ATOM 696 O O . LEU A 1 89 ? 29.419 -34.447 -58.607 1.00 77.50 89 LEU A O 1
ATOM 700 N N . ASN A 1 90 ? 31.533 -35.139 -58.267 1.00 77.38 90 ASN A N 1
ATOM 701 C CA . ASN A 1 90 ? 31.210 -36.552 -58.104 1.00 77.38 90 ASN A CA 1
ATOM 702 C C . ASN A 1 90 ? 30.688 -36.816 -56.687 1.00 77.38 90 ASN A C 1
ATOM 704 O O . ASN A 1 90 ? 31.089 -36.134 -55.742 1.00 77.38 90 ASN A O 1
ATOM 708 N N . TYR A 1 91 ? 29.818 -37.812 -56.526 1.00 68.75 91 TYR A N 1
ATOM 709 C CA . TYR A 1 91 ? 29.451 -38.301 -55.197 1.00 68.75 91 TYR A CA 1
ATOM 710 C C . TYR A 1 91 ? 30.562 -39.204 -54.648 1.00 68.75 91 TYR A C 1
ATOM 712 O O . TYR A 1 91 ? 31.193 -39.949 -55.399 1.00 68.75 91 TYR A O 1
ATOM 720 N N . VAL A 1 92 ? 30.776 -39.153 -53.336 1.00 63.53 92 VAL A N 1
ATOM 721 C CA . VAL A 1 92 ? 31.810 -39.921 -52.632 1.00 63.53 92 VAL A CA 1
ATOM 722 C C . VAL A 1 92 ? 31.138 -41.016 -51.797 1.00 63.53 92 VAL A C 1
ATOM 724 O O . VAL A 1 92 ? 30.282 -40.717 -50.964 1.00 63.53 92 VAL A O 1
ATOM 727 N N . GLU A 1 93 ? 31.493 -42.285 -52.026 1.00 55.25 93 GLU A N 1
ATOM 728 C CA . GLU A 1 93 ? 30.981 -43.418 -51.236 1.00 55.25 93 GLU A CA 1
ATOM 729 C C . GLU A 1 93 ? 31.612 -43.447 -49.830 1.00 55.25 93 GLU A C 1
ATOM 731 O O . GLU A 1 93 ? 32.821 -43.269 -49.682 1.00 55.25 93 GLU A O 1
ATOM 736 N N . ASP A 1 94 ? 30.798 -43.698 -48.796 1.00 48.16 94 ASP A N 1
ATOM 737 C CA . ASP A 1 94 ? 31.241 -43.760 -47.394 1.00 48.16 94 ASP A CA 1
ATOM 738 C C . ASP A 1 94 ? 31.254 -45.208 -46.870 1.00 48.16 94 ASP A C 1
ATOM 740 O O . ASP A 1 94 ? 30.220 -45.863 -46.707 1.00 48.16 94 ASP A O 1
ATOM 744 N N . ASP A 1 95 ? 32.456 -45.702 -46.578 1.00 44.66 95 ASP A N 1
ATOM 745 C CA . ASP A 1 95 ? 32.810 -47.117 -46.390 1.00 44.66 95 ASP A CA 1
ATOM 746 C C . ASP A 1 95 ? 32.337 -47.719 -45.039 1.00 44.66 95 ASP A C 1
ATOM 748 O O . ASP A 1 95 ? 32.815 -48.771 -44.602 1.00 44.66 95 ASP A O 1
ATOM 752 N N . LYS A 1 96 ? 31.449 -47.027 -44.299 1.00 44.31 96 LYS A N 1
ATOM 753 C CA . LYS A 1 96 ? 31.133 -47.339 -42.886 1.00 44.31 96 LYS A CA 1
ATOM 754 C C . LYS A 1 96 ? 29.663 -47.411 -42.467 1.00 44.31 96 LYS A C 1
ATOM 756 O O . LYS A 1 96 ? 29.421 -47.749 -41.310 1.00 44.31 96 LYS A O 1
ATOM 761 N N . ASN A 1 97 ? 28.684 -47.197 -43.350 1.00 39.28 97 ASN A N 1
ATOM 762 C CA . ASN A 1 97 ? 27.282 -47.556 -43.062 1.00 39.28 97 ASN A CA 1
ATOM 763 C C . ASN A 1 97 ? 26.481 -47.902 -44.330 1.00 39.28 97 ASN A C 1
ATOM 765 O O . ASN A 1 97 ? 25.769 -47.079 -44.908 1.00 39.28 97 ASN A O 1
ATOM 769 N N . THR A 1 98 ? 26.496 -49.180 -44.707 1.00 39.69 98 THR A N 1
ATOM 770 C CA . THR A 1 98 ? 25.690 -49.716 -45.819 1.00 39.69 98 THR A CA 1
ATOM 771 C C . THR A 1 98 ? 24.176 -49.729 -45.562 1.00 39.69 98 THR A C 1
ATOM 773 O O . THR A 1 98 ? 23.418 -50.046 -46.471 1.00 39.69 98 THR A O 1
ATOM 776 N N . SER A 1 99 ? 23.707 -49.352 -44.365 1.00 39.91 99 SER A N 1
ATOM 777 C CA . SER A 1 99 ? 22.278 -49.242 -44.021 1.00 39.91 99 SER A CA 1
ATOM 778 C C . SER A 1 99 ? 21.705 -47.816 -44.066 1.00 39.91 99 SER A C 1
ATOM 780 O O . SER A 1 99 ? 20.495 -47.659 -43.905 1.00 39.91 99 SER A O 1
ATOM 782 N N . SER A 1 100 ? 22.522 -46.777 -44.293 1.00 39.22 100 SER A N 1
ATOM 783 C CA . SER A 1 100 ? 22.046 -45.386 -44.446 1.00 39.22 100 SER A CA 1
ATOM 784 C C . SER A 1 100 ? 22.121 -44.851 -45.879 1.00 39.22 100 SER A C 1
ATOM 786 O O . SER A 1 100 ? 21.424 -43.888 -46.196 1.00 39.22 100 SER A O 1
ATOM 788 N N . LEU A 1 101 ? 22.894 -45.488 -46.765 1.00 36.09 101 LEU A N 1
ATOM 789 C CA . LEU A 1 101 ? 23.037 -45.074 -48.168 1.00 36.09 101 LEU A CA 1
ATOM 790 C C . LEU A 1 101 ? 21.706 -45.090 -48.944 1.00 36.09 101 LEU A C 1
ATOM 792 O O . LEU A 1 101 ? 21.428 -44.145 -49.679 1.00 36.09 101 LEU A O 1
ATOM 796 N N . GLU A 1 102 ? 20.820 -46.070 -48.714 1.00 37.09 102 GLU A N 1
ATOM 797 C CA . GLU A 1 102 ? 19.517 -46.149 -49.408 1.00 37.09 102 GLU A CA 1
ATOM 798 C C . GLU A 1 102 ? 18.604 -44.926 -49.170 1.00 37.09 102 GLU A C 1
ATOM 800 O O . GLU A 1 102 ? 17.762 -44.616 -50.013 1.00 37.09 102 GLU A O 1
ATOM 805 N N . ASN A 1 103 ? 18.789 -44.183 -48.070 1.00 40.12 103 ASN A N 1
ATOM 806 C CA . ASN A 1 103 ? 17.990 -42.991 -47.760 1.00 40.12 103 ASN A CA 1
ATOM 807 C C . ASN A 1 103 ? 18.592 -41.676 -48.290 1.00 40.12 103 ASN A C 1
ATOM 809 O O . ASN A 1 103 ? 17.871 -40.682 -48.383 1.00 40.12 103 ASN A O 1
ATOM 813 N N . HIS A 1 104 ? 19.876 -41.642 -48.663 1.00 44.28 104 HIS A N 1
ATOM 814 C CA . HIS A 1 104 ? 20.543 -40.412 -49.115 1.00 44.28 104 HIS A CA 1
ATOM 815 C C . HIS A 1 104 ? 20.429 -40.145 -50.629 1.00 44.28 104 HIS A C 1
ATOM 817 O O . HIS A 1 104 ? 20.682 -39.026 -51.067 1.00 44.28 104 HIS A O 1
ATOM 823 N N . HIS A 1 105 ? 19.947 -41.108 -51.425 1.00 47.66 105 HIS A N 1
ATOM 824 C CA . HIS A 1 105 ? 19.694 -40.932 -52.866 1.00 47.66 105 HIS A CA 1
ATOM 825 C C . HIS A 1 105 ? 18.283 -40.401 -53.215 1.00 47.66 105 HIS A C 1
ATOM 827 O O . HIS A 1 105 ? 17.862 -40.482 -54.374 1.00 47.66 105 HIS A O 1
ATOM 833 N N . GLN A 1 106 ? 17.529 -39.832 -52.264 1.00 52.19 106 GLN A N 1
ATOM 834 C CA . GLN A 1 106 ? 16.245 -39.181 -52.572 1.00 52.19 106 GLN A CA 1
ATOM 835 C C . GLN A 1 106 ? 16.449 -37.839 -53.291 1.00 52.19 106 GLN A C 1
ATOM 837 O O . GLN A 1 106 ? 16.433 -36.771 -52.682 1.00 52.19 106 GLN A O 1
ATOM 842 N N . LYS A 1 107 ? 16.606 -37.909 -54.618 1.00 63.81 107 LYS A N 1
ATOM 843 C CA . LYS A 1 107 ? 16.674 -36.754 -55.525 1.00 63.81 107 LYS A CA 1
ATOM 844 C C . LYS A 1 107 ? 15.442 -35.871 -55.325 1.00 63.81 107 LYS A C 1
ATOM 846 O O . LYS A 1 107 ? 14.319 -36.301 -55.589 1.00 63.81 107 LYS A O 1
ATOM 851 N N . GLN A 1 108 ? 15.653 -34.645 -54.855 1.00 63.34 108 GLN A N 1
ATOM 852 C CA . GLN A 1 108 ? 14.564 -33.727 -54.544 1.00 63.34 108 GLN A CA 1
ATOM 853 C C . GLN A 1 108 ? 14.166 -32.962 -55.812 1.00 63.34 108 GLN A C 1
ATOM 855 O O . GLN A 1 108 ? 15.018 -32.274 -56.388 1.00 63.34 108 GLN A O 1
ATOM 860 N N . PRO A 1 109 ? 12.904 -33.054 -56.273 1.00 67.94 109 PRO A N 1
ATOM 861 C CA . PRO A 1 109 ? 12.436 -32.206 -57.357 1.00 67.94 109 PRO A CA 1
ATOM 862 C C . PRO A 1 109 ? 12.442 -30.753 -56.887 1.00 67.94 109 PRO A C 1
ATOM 864 O O . PRO A 1 109 ? 12.079 -30.464 -55.745 1.00 67.94 109 PRO A O 1
ATOM 867 N N . TYR A 1 110 ? 12.843 -29.847 -57.772 1.00 76.19 110 TYR A N 1
ATOM 868 C CA . TYR A 1 110 ? 12.778 -28.413 -57.539 1.00 76.19 110 TYR A CA 1
ATOM 869 C C . TYR A 1 110 ? 12.075 -27.697 -58.688 1.00 76.19 110 TYR A C 1
ATOM 871 O O . TYR A 1 110 ? 12.175 -28.098 -59.854 1.00 76.19 110 TYR A O 1
ATOM 879 N N . LYS A 1 111 ? 11.412 -26.593 -58.354 1.00 79.50 111 LYS A N 1
ATOM 880 C CA . LYS A 1 111 ? 10.856 -25.626 -59.298 1.00 79.50 111 LYS A CA 1
ATOM 881 C C . LYS A 1 111 ? 11.237 -24.226 -58.839 1.00 79.50 111 LYS A C 1
ATOM 883 O O . LYS A 1 111 ? 11.076 -23.894 -57.676 1.00 79.50 111 LYS A O 1
ATOM 888 N N . ILE A 1 112 ? 11.730 -23.406 -59.757 1.00 79.62 112 ILE A N 1
ATOM 889 C CA . ILE A 1 112 ? 12.122 -22.020 -59.495 1.00 79.62 112 ILE A CA 1
ATOM 890 C C . ILE A 1 112 ? 11.450 -21.151 -60.540 1.00 79.62 112 ILE A C 1
ATOM 892 O O . ILE A 1 112 ? 11.511 -21.467 -61.726 1.00 79.62 112 ILE A O 1
ATOM 896 N N . THR A 1 113 ? 10.845 -20.053 -60.117 1.00 81.50 113 THR A N 1
ATOM 897 C CA . THR A 1 113 ? 10.318 -19.018 -61.001 1.00 81.50 113 THR A CA 1
ATOM 898 C C . THR A 1 113 ? 11.222 -17.802 -60.867 1.00 81.50 113 THR A C 1
ATOM 900 O O . THR A 1 113 ? 11.356 -17.243 -59.780 1.00 81.50 113 THR A O 1
ATOM 903 N N . PHE A 1 114 ? 11.878 -17.393 -61.950 1.00 82.19 114 PHE A N 1
ATOM 904 C CA . PHE A 1 114 ? 12.715 -16.194 -61.961 1.00 82.19 114 PHE A CA 1
ATOM 905 C C . PHE A 1 114 ? 11.867 -14.913 -61.978 1.00 82.19 114 PHE A C 1
ATOM 907 O O . PHE A 1 114 ? 10.703 -14.927 -62.379 1.00 82.19 114 PHE A O 1
ATOM 914 N N . ALA A 1 115 ? 12.476 -13.782 -61.616 1.00 77.25 115 ALA A N 1
ATOM 915 C CA . ALA A 1 115 ? 11.858 -12.452 -61.626 1.00 77.25 115 ALA A CA 1
ATOM 916 C C . ALA A 1 115 ? 11.277 -12.032 -62.996 1.00 77.25 115 ALA A C 1
ATOM 918 O O . ALA A 1 115 ? 10.364 -11.211 -63.051 1.00 77.25 115 ALA A O 1
ATOM 919 N N . ASP A 1 116 ? 11.755 -12.617 -64.103 1.00 77.88 116 ASP A N 1
ATOM 920 C CA . ASP A 1 116 ? 11.213 -12.411 -65.455 1.00 77.88 116 ASP A CA 1
ATOM 921 C C . ASP A 1 116 ? 10.092 -13.397 -65.850 1.00 77.88 116 ASP A C 1
ATOM 923 O O . ASP A 1 116 ? 9.692 -13.452 -67.014 1.00 77.88 116 ASP A O 1
ATOM 927 N N . GLY A 1 117 ? 9.589 -14.189 -64.898 1.00 72.62 117 GLY A N 1
ATOM 928 C CA . GLY A 1 117 ? 8.493 -15.144 -65.083 1.00 72.62 117 GLY A CA 1
ATOM 929 C C . GLY A 1 117 ? 8.881 -16.453 -65.776 1.00 72.62 117 GLY A C 1
ATOM 930 O O . GLY A 1 117 ? 7.998 -17.241 -66.113 1.00 72.62 117 GLY A O 1
ATOM 931 N N . LYS A 1 118 ? 10.173 -16.709 -66.018 1.00 78.38 118 LYS A N 1
ATOM 932 C CA . LYS A 1 118 ? 10.641 -17.989 -66.573 1.00 78.38 118 LYS A CA 1
ATOM 933 C C . LYS A 1 118 ? 10.829 -19.031 -65.480 1.00 78.38 118 LYS A C 1
ATOM 935 O O . LYS A 1 118 ? 11.369 -18.731 -64.421 1.00 78.38 118 LYS A O 1
ATOM 940 N N . GLU A 1 119 ? 10.448 -20.268 -65.780 1.00 82.69 119 GLU A N 1
ATOM 941 C CA . GLU A 1 119 ? 10.583 -21.390 -64.852 1.00 82.69 119 GLU A CA 1
ATOM 942 C C . GLU A 1 119 ? 11.866 -22.200 -65.109 1.00 82.69 119 GLU A C 1
ATOM 944 O O . GLU A 1 119 ? 12.250 -22.448 -66.255 1.00 82.69 119 GLU A O 1
ATOM 949 N N . PHE A 1 120 ? 12.508 -22.651 -64.032 1.00 79.19 120 PHE A N 1
ATOM 950 C CA . PHE A 1 120 ? 13.652 -23.555 -64.028 1.00 79.19 120 PHE A CA 1
ATOM 951 C C . PHE A 1 120 ? 13.347 -24.736 -63.107 1.00 79.19 120 PHE A C 1
ATOM 953 O O . PHE A 1 120 ? 13.265 -24.597 -61.889 1.00 79.19 120 PHE A O 1
ATOM 960 N N . ILE A 1 121 ? 13.123 -25.898 -63.716 1.00 80.19 121 ILE A N 1
ATOM 961 C CA . ILE A 1 121 ? 12.646 -27.114 -63.049 1.00 80.19 121 ILE A CA 1
ATOM 962 C C . ILE A 1 121 ? 13.700 -28.205 -63.227 1.00 80.19 121 ILE A C 1
ATOM 964 O O . ILE A 1 121 ? 14.271 -28.354 -64.311 1.00 80.19 121 ILE A O 1
ATOM 968 N N . GLY A 1 122 ? 13.950 -28.985 -62.182 1.00 76.31 122 GLY A N 1
ATOM 969 C CA . GLY A 1 122 ? 14.907 -30.084 -62.225 1.00 76.31 122 GLY A CA 1
ATOM 970 C C . GLY A 1 122 ? 14.848 -30.965 -60.985 1.00 76.31 122 GLY A C 1
ATOM 971 O O . GLY A 1 122 ? 13.890 -30.918 -60.221 1.00 76.31 122 GLY A O 1
ATOM 972 N N . ASN A 1 123 ? 15.889 -31.773 -60.796 1.00 74.00 123 ASN A N 1
ATOM 973 C CA . ASN A 1 123 ? 16.111 -32.521 -59.563 1.00 74.00 123 ASN A CA 1
ATOM 974 C C . ASN A 1 123 ? 17.480 -32.140 -59.003 1.00 74.00 123 ASN A C 1
ATOM 976 O O . ASN A 1 123 ? 18.466 -32.094 -59.747 1.00 74.00 123 ASN A O 1
ATOM 980 N N . SER A 1 124 ? 17.539 -31.870 -57.705 1.00 72.69 124 SER A N 1
ATOM 981 C CA . SER A 1 124 ? 18.775 -31.556 -57.001 1.00 72.69 124 SER A CA 1
ATOM 982 C C . SER A 1 124 ? 19.142 -32.693 -56.054 1.00 72.69 124 SER A C 1
ATOM 984 O O . SER A 1 124 ? 18.269 -33.379 -55.520 1.00 72.69 124 SER A O 1
ATOM 986 N N . ALA A 1 125 ? 20.443 -32.894 -55.862 1.00 67.81 125 ALA A N 1
ATOM 987 C CA . ALA A 1 125 ? 20.965 -33.765 -54.820 1.00 67.81 125 ALA A CA 1
ATOM 988 C C . ALA A 1 125 ? 20.650 -33.188 -53.436 1.00 67.81 125 ALA A C 1
ATOM 990 O O . ALA A 1 125 ? 20.074 -33.854 -52.585 1.00 67.81 125 ALA A O 1
ATOM 991 N N . VAL A 1 126 ? 21.012 -31.916 -53.264 1.00 67.50 126 VAL A N 1
ATOM 992 C CA . VAL A 1 126 ? 20.793 -31.069 -52.094 1.00 67.50 126 VAL A CA 1
ATOM 993 C C . VAL A 1 126 ? 20.667 -29.634 -52.592 1.00 67.50 126 VAL A C 1
ATOM 995 O O . VAL A 1 126 ? 21.344 -29.227 -53.537 1.00 67.50 126 VAL A O 1
ATOM 998 N N . THR A 1 127 ? 19.825 -28.853 -51.927 1.00 69.62 127 THR A N 1
ATOM 999 C CA . THR A 1 127 ? 19.747 -27.403 -52.105 1.00 69.62 127 THR A CA 1
ATOM 1000 C C . THR A 1 127 ? 20.184 -26.713 -50.819 1.00 69.62 127 THR A C 1
ATOM 1002 O O . THR A 1 127 ? 19.798 -27.130 -49.728 1.00 69.62 127 THR A O 1
ATOM 1005 N N . MET A 1 128 ? 20.980 -25.654 -50.944 1.00 66.75 128 MET A N 1
ATOM 1006 C CA . MET A 1 128 ? 21.372 -24.781 -49.839 1.00 66.75 128 MET A CA 1
ATOM 1007 C C . MET A 1 128 ? 20.846 -23.371 -50.103 1.00 66.75 128 MET A C 1
ATOM 1009 O O . MET A 1 128 ? 20.995 -22.853 -51.206 1.00 66.75 128 MET A O 1
ATOM 1013 N N . ILE A 1 129 ? 20.228 -22.761 -49.098 1.00 65.75 129 ILE A N 1
ATOM 1014 C CA . ILE A 1 129 ? 19.634 -21.421 -49.173 1.00 65.75 129 ILE A CA 1
ATOM 1015 C C . ILE A 1 129 ? 20.413 -20.529 -48.210 1.00 65.75 129 ILE A C 1
ATOM 1017 O O . ILE A 1 129 ? 20.624 -20.911 -47.058 1.00 65.75 129 ILE A O 1
ATOM 1021 N N . ASP A 1 130 ? 20.832 -19.360 -48.678 1.00 61.38 130 ASP A N 1
ATOM 1022 C CA . ASP A 1 130 ? 21.585 -18.378 -47.902 1.00 61.38 130 ASP A CA 1
ATOM 1023 C C . ASP A 1 130 ? 20.987 -16.967 -48.068 1.00 61.38 130 ASP A C 1
ATOM 1025 O O . ASP A 1 130 ? 19.956 -16.763 -48.718 1.00 61.38 130 ASP A O 1
ATOM 1029 N N . ASP A 1 131 ? 21.582 -15.973 -47.407 1.00 62.00 131 ASP A N 1
ATOM 1030 C CA . ASP A 1 131 ? 21.040 -14.612 -47.407 1.00 62.00 131 ASP A CA 1
ATOM 1031 C C . ASP A 1 131 ? 21.157 -13.906 -48.767 1.00 62.00 131 ASP A C 1
ATOM 1033 O O . ASP A 1 131 ? 20.401 -12.957 -49.010 1.00 62.00 131 ASP A O 1
ATOM 1037 N N . ILE A 1 132 ? 22.041 -14.383 -49.655 1.00 71.94 132 ILE A N 1
ATOM 1038 C CA . ILE A 1 132 ? 22.397 -13.733 -50.923 1.00 71.94 132 ILE A CA 1
ATOM 1039 C C . ILE A 1 132 ? 21.850 -14.473 -52.155 1.00 71.94 132 ILE A C 1
ATOM 1041 O O . ILE A 1 132 ? 21.731 -13.871 -53.227 1.00 71.94 132 ILE A O 1
ATOM 1045 N N . GLY A 1 133 ? 21.455 -15.741 -52.013 1.00 79.06 133 GLY A N 1
ATOM 1046 C CA . GLY A 1 133 ? 20.828 -16.541 -53.059 1.00 79.06 133 GLY A CA 1
ATOM 1047 C C . GLY A 1 133 ? 20.573 -18.000 -52.674 1.00 79.06 133 GLY A C 1
ATOM 1048 O O . GLY A 1 133 ? 20.444 -18.362 -51.505 1.00 79.06 133 GLY A O 1
ATOM 1049 N N . VAL A 1 134 ? 20.444 -18.848 -53.694 1.00 81.44 134 VAL A N 1
ATOM 1050 C CA . VAL A 1 134 ? 20.200 -20.287 -53.538 1.00 81.44 134 VAL A CA 1
ATOM 1051 C C . VAL A 1 134 ? 21.193 -21.075 -54.383 1.00 81.44 134 VAL A C 1
ATOM 1053 O O . VAL A 1 134 ? 21.409 -20.783 -55.559 1.00 81.44 134 VAL A O 1
ATOM 1056 N N . ASN A 1 135 ? 21.798 -22.088 -53.773 1.00 81.06 135 ASN A N 1
ATOM 1057 C CA . ASN A 1 135 ? 22.800 -22.966 -54.354 1.00 81.06 135 ASN A CA 1
ATOM 1058 C C . ASN A 1 135 ? 22.206 -24.366 -54.574 1.00 81.06 135 ASN A C 1
ATOM 1060 O O . ASN A 1 135 ? 21.842 -25.057 -53.620 1.00 81.06 135 ASN A O 1
ATOM 1064 N N . PHE A 1 136 ? 22.131 -24.792 -55.833 1.00 80.81 136 PHE A N 1
ATOM 1065 C CA . PHE A 1 136 ? 21.631 -26.104 -56.245 1.00 80.81 136 PHE A CA 1
ATOM 1066 C C . PHE A 1 136 ? 22.764 -26.978 -56.759 1.00 80.81 136 PHE A C 1
ATOM 1068 O O . PHE A 1 136 ? 23.556 -26.536 -57.588 1.00 80.81 136 PHE A O 1
ATOM 1075 N N . PHE A 1 137 ? 22.765 -28.247 -56.360 1.00 81.81 137 PHE A N 1
ATOM 1076 C CA . PHE A 1 137 ? 23.627 -29.272 -56.946 1.00 81.81 137 PHE A CA 1
ATOM 1077 C C . PHE A 1 137 ? 22.761 -30.116 -57.869 1.00 81.81 137 PHE A C 1
ATOM 1079 O O . PHE A 1 137 ? 22.006 -30.991 -57.428 1.00 81.81 137 PHE A O 1
ATOM 1086 N N . LYS A 1 138 ? 22.743 -29.732 -59.147 1.00 79.69 138 LYS A N 1
ATOM 1087 C CA . LYS A 1 138 ? 21.872 -30.319 -60.164 1.00 79.69 138 LYS A CA 1
ATOM 1088 C C . LYS A 1 138 ? 22.475 -31.640 -60.623 1.00 79.69 138 LYS A C 1
ATOM 1090 O O . LYS A 1 138 ? 23.567 -31.646 -61.182 1.00 79.69 138 LYS A O 1
ATOM 1095 N N . VAL A 1 139 ? 21.732 -32.729 -60.444 1.00 71.69 139 VAL A N 1
ATOM 1096 C CA . VAL A 1 139 ? 22.195 -34.074 -60.811 1.00 71.69 139 VAL A CA 1
ATOM 1097 C C . VAL A 1 139 ? 22.128 -34.250 -62.329 1.00 71.69 139 VAL A C 1
ATOM 1099 O O . VAL A 1 139 ? 21.053 -34.145 -62.929 1.00 71.69 139 VAL A O 1
ATOM 1102 N N . ASN A 1 140 ? 23.275 -34.518 -62.949 1.00 71.00 140 ASN A N 1
ATOM 1103 C CA . ASN A 1 140 ? 23.395 -34.877 -64.360 1.00 71.00 140 ASN A CA 1
ATOM 1104 C C . ASN A 1 140 ? 23.270 -36.407 -64.533 1.00 71.00 140 ASN A C 1
ATOM 1106 O O . ASN A 1 140 ? 22.868 -37.117 -63.613 1.00 71.00 140 ASN A O 1
ATOM 1110 N N . LYS A 1 141 ? 23.487 -36.933 -65.745 1.00 62.81 141 LYS A N 1
ATOM 1111 C CA . LYS A 1 141 ? 23.019 -38.288 -66.108 1.00 62.81 141 LYS A CA 1
ATOM 1112 C C . LYS A 1 141 ? 23.747 -39.455 -65.434 1.00 62.81 141 LYS A C 1
ATOM 1114 O O . LYS A 1 141 ? 23.190 -40.549 -65.435 1.00 62.81 141 LYS A O 1
ATOM 1119 N N . ASP A 1 142 ? 24.912 -39.211 -64.847 1.00 59.75 142 ASP A N 1
ATOM 1120 C CA . ASP A 1 142 ? 25.838 -40.249 -64.383 1.00 59.75 142 ASP A CA 1
ATOM 1121 C C . ASP A 1 142 ? 26.115 -40.160 -62.865 1.00 59.75 142 ASP A C 1
ATOM 1123 O O . ASP A 1 142 ? 27.189 -40.530 -62.411 1.00 59.75 142 ASP A O 1
ATOM 1127 N N . ASP A 1 143 ? 25.161 -39.624 -62.084 1.00 63.03 143 ASP A N 1
ATOM 1128 C CA . ASP A 1 143 ? 25.331 -39.259 -60.660 1.00 63.03 143 ASP A CA 1
ATOM 1129 C C . ASP A 1 143 ? 26.586 -38.402 -60.415 1.00 63.03 143 ASP A C 1
ATOM 1131 O O . ASP A 1 143 ? 27.355 -38.577 -59.478 1.00 63.03 143 ASP A O 1
ATOM 1135 N N . VAL A 1 144 ? 26.732 -37.393 -61.273 1.00 69.62 144 VAL A N 1
ATOM 1136 C CA . VAL A 1 144 ? 27.664 -36.272 -61.136 1.00 69.62 144 VAL A CA 1
ATOM 1137 C C . VAL A 1 144 ? 26.828 -34.998 -61.111 1.00 69.62 144 VAL A C 1
ATOM 1139 O O . VAL A 1 144 ? 25.849 -34.893 -61.857 1.00 69.62 144 VAL A O 1
ATOM 1142 N N . SER A 1 145 ? 27.151 -34.039 -60.248 1.00 79.75 145 SER A N 1
ATOM 1143 C CA . SER A 1 145 ? 26.357 -32.819 -60.072 1.00 79.75 145 SER A CA 1
ATOM 1144 C C . SER A 1 145 ? 27.129 -31.561 -60.432 1.00 79.75 145 SER A C 1
ATOM 1146 O O . SER A 1 145 ? 28.304 -31.439 -60.114 1.00 79.75 145 SER A O 1
ATOM 1148 N N . THR A 1 146 ? 26.459 -30.595 -61.055 1.00 83.44 146 THR A N 1
ATOM 1149 C CA . THR A 1 146 ? 27.018 -29.254 -61.282 1.00 83.44 146 THR A CA 1
ATOM 1150 C C . THR A 1 146 ? 26.325 -28.236 -60.394 1.00 83.44 146 THR A C 1
ATOM 1152 O O . THR A 1 146 ? 25.106 -28.299 -60.177 1.00 83.44 146 THR A O 1
ATOM 1155 N N . ARG A 1 147 ? 27.098 -27.286 -59.867 1.00 88.31 147 ARG A N 1
ATOM 1156 C CA . ARG A 1 147 ? 26.563 -26.219 -59.027 1.00 88.31 147 ARG A CA 1
ATOM 1157 C C . ARG A 1 147 ? 25.917 -25.123 -59.855 1.00 88.31 147 ARG A C 1
ATOM 1159 O O . ARG A 1 147 ? 26.470 -24.634 -60.841 1.00 88.31 147 ARG A O 1
ATOM 1166 N N . ILE A 1 148 ? 24.764 -24.677 -59.381 1.00 88.75 148 ILE A N 1
ATOM 1167 C CA . ILE A 1 148 ? 24.065 -23.501 -59.880 1.00 88.75 148 ILE A CA 1
ATOM 1168 C C . ILE A 1 148 ? 23.823 -22.568 -58.697 1.00 88.75 148 ILE A C 1
ATOM 1170 O O . ILE A 1 148 ? 23.102 -22.935 -57.770 1.00 88.75 148 ILE A O 1
ATOM 1174 N N . PHE A 1 149 ? 24.405 -21.369 -58.731 1.00 90.19 149 PHE A N 1
ATOM 1175 C CA . PHE A 1 149 ? 24.047 -20.289 -57.812 1.00 90.19 149 PHE A CA 1
ATOM 1176 C C . PHE A 1 149 ? 23.010 -19.379 -58.460 1.00 90.19 149 PHE A C 1
ATOM 1178 O O . PHE A 1 149 ? 23.160 -18.959 -59.607 1.00 90.19 149 PHE A O 1
ATOM 1185 N N . ILE A 1 150 ? 21.969 -19.047 -57.713 1.00 88.62 150 ILE A N 1
ATOM 1186 C CA . ILE A 1 150 ? 20.863 -18.211 -58.162 1.00 88.62 150 ILE A CA 1
ATOM 1187 C C . ILE A 1 150 ? 20.764 -17.023 -57.205 1.00 88.62 150 ILE A C 1
ATOM 1189 O O . ILE A 1 150 ? 20.389 -17.234 -56.050 1.00 88.62 150 ILE A O 1
ATOM 1193 N N . PRO A 1 151 ? 21.098 -15.793 -57.641 1.00 85.88 151 PRO A N 1
ATOM 1194 C CA . PRO A 1 151 ? 20.995 -14.612 -56.792 1.00 85.88 151 PRO A CA 1
ATOM 1195 C C . PRO A 1 151 ? 19.581 -14.435 -56.234 1.00 85.88 151 PRO A C 1
ATOM 1197 O O . PRO A 1 151 ? 18.597 -14.637 -56.942 1.00 85.88 151 PRO A O 1
ATOM 1200 N N . LYS A 1 152 ? 19.451 -14.010 -54.977 1.00 83.69 152 LYS A N 1
ATOM 1201 C CA . LYS A 1 152 ? 18.146 -13.882 -54.306 1.00 83.69 152 LYS A CA 1
ATOM 1202 C C . LYS A 1 152 ? 17.196 -12.924 -55.024 1.00 83.69 152 LYS A C 1
ATOM 1204 O O . LYS A 1 152 ? 16.006 -13.204 -55.107 1.00 83.69 152 LYS A O 1
ATOM 1209 N N . SER A 1 153 ? 17.717 -11.834 -55.589 1.00 81.81 153 SER A N 1
ATOM 1210 C CA . SER A 1 153 ? 16.934 -10.877 -56.381 1.00 81.81 153 SER A CA 1
ATOM 1211 C C . SER A 1 153 ? 16.511 -11.403 -57.757 1.00 81.81 153 SER A C 1
ATOM 1213 O O . SER A 1 153 ? 15.614 -10.839 -58.382 1.00 81.81 153 SER A O 1
ATOM 1215 N N . ALA A 1 154 ? 17.093 -12.513 -58.218 1.00 79.94 154 ALA A N 1
ATOM 1216 C CA . ALA A 1 154 ? 16.691 -13.178 -59.448 1.00 79.94 154 ALA A CA 1
ATOM 1217 C C . ALA A 1 154 ? 15.479 -14.107 -59.277 1.00 79.94 154 ALA A C 1
ATOM 1219 O O . ALA A 1 154 ? 14.883 -14.507 -60.280 1.00 79.94 154 ALA A O 1
ATOM 1220 N N . ILE A 1 155 ? 15.113 -14.460 -58.041 1.00 78.19 155 ILE A N 1
ATOM 1221 C CA . ILE A 1 155 ? 14.062 -15.431 -57.712 1.00 78.19 155 ILE A CA 1
ATOM 1222 C C . ILE A 1 155 ? 12.761 -14.690 -57.388 1.00 78.19 155 ILE A C 1
ATOM 1224 O O . ILE A 1 155 ? 12.720 -13.863 -56.483 1.00 78.19 155 ILE A O 1
ATOM 1228 N N . ALA A 1 156 ? 11.685 -15.021 -58.101 1.00 69.50 156 ALA A N 1
ATOM 1229 C CA . ALA A 1 156 ? 10.326 -14.634 -57.725 1.00 69.50 156 ALA A CA 1
ATOM 1230 C C . ALA A 1 156 ? 9.694 -15.650 -56.759 1.00 69.50 156 ALA A C 1
ATOM 1232 O O . ALA A 1 156 ? 8.972 -15.256 -55.849 1.00 69.50 156 ALA A O 1
ATOM 1233 N N . ASP A 1 157 ? 9.960 -16.943 -56.970 1.00 68.31 157 ASP A N 1
ATOM 1234 C CA . ASP A 1 157 ? 9.422 -18.053 -56.177 1.00 68.31 157 ASP A CA 1
ATOM 1235 C C . ASP A 1 157 ? 10.309 -19.306 -56.317 1.00 68.31 157 ASP A C 1
ATOM 1237 O O . ASP A 1 157 ? 10.941 -19.489 -57.364 1.00 68.31 157 ASP A O 1
ATOM 1241 N N . PHE A 1 158 ? 10.372 -20.175 -55.302 1.00 71.38 158 PHE A N 1
ATOM 1242 C CA . PHE A 1 158 ? 11.084 -21.456 -55.400 1.00 71.38 158 PHE A CA 1
ATOM 1243 C C . PHE A 1 158 ? 10.536 -22.543 -54.455 1.00 71.38 158 PHE A C 1
ATOM 1245 O O . PHE A 1 158 ? 10.210 -22.294 -53.298 1.00 71.38 158 PHE A O 1
ATOM 1252 N N . GLU A 1 159 ? 10.517 -23.784 -54.940 1.00 67.31 159 GLU A N 1
ATOM 1253 C CA . GLU A 1 159 ? 10.056 -24.982 -54.236 1.00 67.31 159 GLU A CA 1
ATOM 1254 C C . GLU A 1 159 ? 11.110 -26.096 -54.350 1.00 67.31 159 GLU A C 1
ATOM 1256 O O . GLU A 1 159 ? 11.667 -26.308 -55.430 1.00 67.31 159 GLU A O 1
ATOM 1261 N N . VAL A 1 160 ? 11.365 -26.837 -53.262 1.00 58.53 160 VAL A N 1
ATOM 1262 C CA . VAL A 1 160 ? 12.276 -28.000 -53.236 1.00 58.53 160 VAL A CA 1
ATOM 1263 C C . VAL A 1 160 ? 11.700 -29.113 -52.359 1.00 58.53 160 VAL A C 1
ATOM 1265 O O . VAL A 1 160 ? 11.349 -28.882 -51.202 1.00 58.53 160 VAL A O 1
ATOM 1268 N N . GLY A 1 161 ? 11.647 -30.335 -52.894 1.00 52.72 161 GLY A N 1
ATOM 1269 C CA . GLY A 1 161 ? 11.162 -31.520 -52.186 1.00 52.72 161 GLY A CA 1
ATOM 1270 C C . GLY A 1 161 ? 9.635 -31.579 -52.030 1.00 52.72 161 GLY A C 1
ATOM 1271 O O . GLY A 1 161 ? 8.897 -30.683 -52.434 1.00 52.72 161 GLY A O 1
ATOM 1272 N N . ALA A 1 162 ? 9.137 -32.675 -51.450 1.00 46.47 162 ALA A N 1
ATOM 1273 C CA . ALA A 1 162 ? 7.714 -32.816 -51.152 1.00 46.47 162 ALA A CA 1
ATOM 1274 C C . ALA A 1 162 ? 7.357 -31.996 -49.901 1.00 46.47 162 ALA A C 1
ATOM 1276 O O . ALA A 1 162 ? 7.808 -32.303 -48.798 1.00 46.47 162 ALA A O 1
ATOM 1277 N N . GLN A 1 163 ? 6.545 -30.950 -50.072 1.00 42.78 163 GLN A N 1
ATOM 1278 C CA . GLN A 1 163 ? 6.166 -30.042 -48.985 1.00 42.78 163 GLN A CA 1
ATOM 1279 C C . GLN A 1 163 ? 5.472 -30.801 -47.843 1.00 42.78 163 GLN A C 1
ATOM 1281 O O . GLN A 1 163 ? 4.530 -31.554 -48.092 1.00 42.78 163 GLN A O 1
ATOM 1286 N N . ILE A 1 164 ? 5.873 -30.544 -46.590 1.00 40.16 164 ILE A N 1
ATOM 1287 C CA . ILE A 1 164 ? 5.352 -31.212 -45.375 1.00 40.16 164 ILE A CA 1
ATOM 1288 C C . ILE A 1 164 ? 3.814 -31.215 -45.307 1.00 40.16 164 ILE A C 1
ATOM 1290 O O . ILE A 1 164 ? 3.196 -32.177 -44.852 1.00 40.16 164 ILE A O 1
ATOM 1294 N N . GLY A 1 165 ? 3.186 -30.173 -45.848 1.00 41.44 165 GLY A N 1
ATOM 1295 C CA . GLY A 1 165 ? 1.743 -30.070 -45.983 1.00 41.44 165 GLY A CA 1
ATOM 1296 C C . GLY A 1 165 ? 1.073 -31.113 -46.861 1.00 41.44 165 GLY A C 1
ATOM 1297 O O . GLY A 1 165 ? -0.013 -31.572 -46.524 1.00 41.44 165 GLY A O 1
ATOM 1298 N N . THR A 1 166 ? 1.700 -31.521 -47.967 1.00 40.97 166 THR A N 1
ATOM 1299 C CA . THR A 1 166 ? 1.132 -32.560 -48.839 1.00 40.97 166 THR A CA 1
ATOM 1300 C C . THR A 1 166 ? 1.152 -33.926 -48.151 1.00 40.97 166 THR A C 1
ATOM 1302 O O . THR A 1 166 ? 0.220 -34.707 -48.328 1.00 40.97 166 THR A O 1
ATOM 1305 N N . ILE A 1 167 ? 2.129 -34.166 -47.268 1.00 39.94 167 ILE A N 1
ATOM 1306 C CA . ILE A 1 167 ? 2.212 -35.358 -46.409 1.00 39.94 167 ILE A CA 1
ATOM 1307 C C . ILE A 1 167 ? 1.147 -35.315 -45.299 1.00 39.94 167 ILE A C 1
ATOM 1309 O O . ILE A 1 167 ? 0.443 -36.299 -45.077 1.00 39.94 167 ILE A O 1
ATOM 1313 N N . LEU A 1 168 ? 0.970 -34.173 -44.625 1.00 35.19 168 LEU A N 1
ATOM 1314 C CA . LEU A 1 168 ? -0.058 -34.006 -43.584 1.00 35.19 168 LEU A CA 1
ATOM 1315 C C . LEU A 1 168 ? -1.489 -34.084 -44.147 1.00 35.19 168 LEU A C 1
ATOM 1317 O O . LEU A 1 168 ? -2.377 -34.645 -43.503 1.00 35.19 168 LEU A O 1
ATOM 1321 N N . LYS A 1 169 ? -1.693 -33.589 -45.373 1.00 39.75 169 LYS A N 1
ATOM 1322 C CA . LYS A 1 169 ? -2.951 -33.677 -46.123 1.00 39.75 169 LYS A CA 1
ATOM 1323 C C . LYS A 1 169 ? -3.252 -35.104 -46.602 1.00 39.75 169 LYS A C 1
ATOM 1325 O O . LYS A 1 169 ? -4.406 -35.516 -46.572 1.00 39.75 169 LYS A O 1
ATOM 1330 N N . ALA A 1 170 ? -2.232 -35.877 -46.987 1.00 39.34 170 ALA A N 1
ATOM 1331 C CA . ALA A 1 170 ? -2.381 -37.291 -47.353 1.00 39.34 170 ALA A CA 1
ATOM 1332 C C . ALA A 1 170 ? -2.799 -38.194 -46.172 1.00 39.34 170 ALA A C 1
ATOM 1334 O O . ALA A 1 170 ? -3.356 -39.264 -46.398 1.00 39.34 170 ALA A O 1
ATOM 1335 N N . ASN A 1 171 ? -2.574 -37.744 -44.932 1.00 37.66 171 ASN A N 1
ATOM 1336 C CA . ASN A 1 171 ? -2.970 -38.425 -43.693 1.00 37.66 171 ASN A CA 1
ATOM 1337 C C . ASN A 1 171 ? -4.220 -37.797 -43.028 1.00 37.66 171 ASN A C 1
ATOM 1339 O O . ASN A 1 171 ? -4.414 -37.956 -41.823 1.00 37.66 171 ASN A O 1
ATOM 1343 N N . GLU A 1 172 ? -5.020 -37.023 -43.777 1.00 37.22 172 GLU A N 1
ATOM 1344 C CA . GLU A 1 172 ? -6.261 -36.333 -43.347 1.00 37.22 172 GLU A CA 1
ATOM 1345 C C . GLU A 1 172 ? -6.144 -35.422 -42.101 1.00 37.22 172 GLU A C 1
ATOM 1347 O O . GLU A 1 172 ? -7.140 -34.911 -41.592 1.00 37.22 172 GLU A O 1
ATOM 1352 N N . SER A 1 173 ? -4.927 -35.151 -41.622 1.00 34.03 173 SER A N 1
ATOM 1353 C CA . SER A 1 173 ? -4.675 -34.453 -40.352 1.00 34.03 173 SER A CA 1
ATOM 1354 C C . SER A 1 173 ? -4.578 -32.927 -40.493 1.00 34.03 173 SER A C 1
ATOM 1356 O O . SER A 1 173 ? -4.315 -32.234 -39.511 1.00 34.03 173 SER A O 1
ATOM 1358 N N . LEU A 1 174 ? -4.754 -32.389 -41.705 1.00 39.81 174 LEU A N 1
ATOM 1359 C CA . LEU A 1 174 ? -4.641 -30.959 -41.992 1.00 39.81 174 LEU A CA 1
ATOM 1360 C C . LEU A 1 174 ? -5.540 -30.556 -43.172 1.00 39.81 174 LEU A C 1
ATOM 1362 O O . LEU A 1 174 ? -5.519 -31.198 -44.223 1.00 39.81 174 LEU A O 1
ATOM 1366 N N . THR A 1 175 ? -6.310 -29.478 -43.013 1.00 46.56 175 THR A N 1
ATOM 1367 C CA . THR A 1 175 ? -7.118 -28.891 -44.094 1.00 46.56 175 THR A CA 1
ATOM 1368 C C . THR A 1 175 ? -6.274 -27.985 -44.996 1.00 46.56 175 THR A C 1
ATOM 1370 O O . THR A 1 175 ? -5.231 -27.471 -44.587 1.00 46.56 175 THR A O 1
ATOM 1373 N N . ASP A 1 176 ? -6.750 -27.743 -46.223 1.00 45.44 176 ASP A N 1
ATOM 1374 C CA . ASP A 1 176 ? -6.076 -26.867 -47.197 1.00 45.44 176 ASP A CA 1
ATOM 1375 C C . ASP A 1 176 ? -5.843 -25.434 -46.686 1.00 45.44 176 ASP A C 1
ATOM 1377 O O . ASP A 1 176 ? -4.833 -24.813 -47.016 1.00 45.44 176 ASP A O 1
ATOM 1381 N N . GLU A 1 177 ? -6.740 -24.913 -45.846 1.00 44.94 177 GLU A N 1
ATOM 1382 C CA . GLU A 1 177 ? -6.578 -23.591 -45.228 1.00 44.94 177 GLU A CA 1
ATOM 1383 C C . GLU A 1 177 ? -5.500 -23.587 -44.131 1.00 44.94 177 GLU A C 1
ATOM 1385 O O . GLU A 1 177 ? -4.714 -22.641 -44.053 1.00 44.94 177 GLU A O 1
ATOM 1390 N N . GLY A 1 178 ? -5.405 -24.657 -43.330 1.00 44.12 178 GLY A N 1
ATOM 1391 C CA . GLY A 1 178 ? -4.425 -24.767 -42.243 1.00 44.12 178 GLY A CA 1
ATOM 1392 C C . GLY A 1 178 ? -2.982 -24.889 -42.740 1.00 44.12 178 GLY A C 1
ATOM 1393 O O . GLY A 1 178 ? -2.077 -24.280 -42.170 1.00 44.12 178 GLY A O 1
ATOM 1394 N N . LEU A 1 179 ? -2.760 -25.607 -43.847 1.00 43.16 179 LEU A N 1
ATOM 1395 C CA . LEU A 1 179 ? -1.441 -25.662 -44.485 1.00 43.16 179 LEU A CA 1
ATOM 1396 C C . LEU A 1 179 ? -0.968 -24.274 -44.932 1.00 43.16 179 LEU A C 1
ATOM 1398 O O . LEU A 1 179 ? 0.185 -23.897 -44.721 1.00 43.16 179 LEU A O 1
ATOM 1402 N N . LYS A 1 180 ? -1.873 -23.513 -45.547 1.00 43.72 180 LYS A N 1
ATOM 1403 C CA . LYS A 1 180 ? -1.546 -22.224 -46.148 1.00 43.72 180 LYS A CA 1
ATOM 1404 C C . LYS A 1 180 ? -1.048 -21.212 -45.111 1.00 43.72 180 LYS A C 1
ATOM 1406 O O . LYS A 1 180 ? -0.122 -20.469 -45.404 1.00 43.72 180 LYS A O 1
ATOM 1411 N N . GLN A 1 181 ? -1.590 -21.243 -43.890 1.00 49.84 181 GLN A N 1
ATOM 1412 C CA . GLN A 1 181 ? -1.107 -20.408 -42.782 1.00 49.84 181 GLN A CA 1
ATOM 1413 C C . GLN A 1 181 ? 0.258 -20.850 -42.225 1.00 49.84 181 GLN A C 1
ATOM 1415 O O . GLN A 1 181 ? 1.063 -19.999 -41.857 1.00 49.84 181 GLN A O 1
ATOM 1420 N N . GLY A 1 182 ? 0.550 -22.155 -42.171 1.00 40.03 182 GLY A N 1
ATOM 1421 C CA . GLY A 1 182 ? 1.804 -22.656 -41.587 1.00 40.03 182 GLY A CA 1
ATOM 1422 C C . GLY A 1 182 ? 3.059 -22.298 -42.397 1.00 40.03 182 GLY A C 1
ATOM 1423 O O . GLY A 1 182 ? 4.102 -21.976 -41.824 1.00 40.03 182 GLY A O 1
ATOM 1424 N N . LEU A 1 183 ? 2.956 -22.305 -43.730 1.00 42.41 183 LEU A N 1
ATOM 1425 C CA . LEU A 1 183 ? 4.063 -21.934 -44.624 1.00 42.41 183 LEU A CA 1
ATOM 1426 C C . LEU A 1 183 ? 4.413 -20.432 -44.531 1.00 42.41 183 LEU A C 1
ATOM 1428 O O . LEU A 1 183 ? 5.594 -20.079 -44.573 1.00 42.41 183 LEU A O 1
ATOM 1432 N N . ASP A 1 184 ? 3.419 -19.565 -44.302 1.00 44.28 184 ASP A N 1
ATOM 1433 C CA . ASP A 1 184 ? 3.593 -18.110 -44.129 1.00 44.28 184 ASP A CA 1
ATOM 1434 C C . ASP A 1 184 ? 4.374 -17.722 -42.849 1.00 44.28 184 ASP A C 1
ATOM 143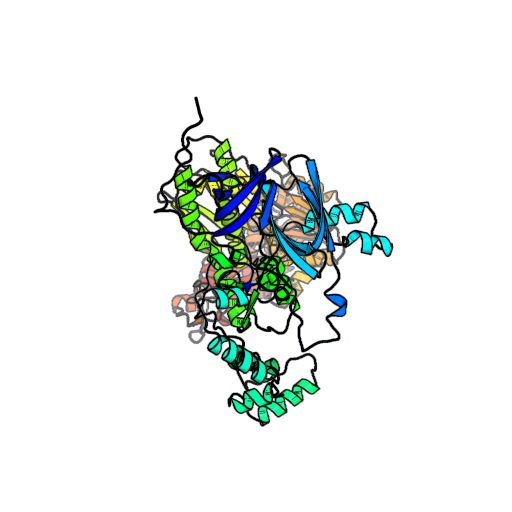6 O O . ASP A 1 184 ? 4.926 -16.614 -42.750 1.00 44.28 184 ASP A O 1
ATOM 1440 N N . GLU A 1 185 ? 4.445 -18.606 -41.847 1.00 45.88 185 GLU A N 1
ATOM 1441 C CA . GLU A 1 185 ? 5.236 -18.393 -40.625 1.00 45.88 185 GLU A CA 1
ATOM 1442 C C . GLU A 1 185 ? 6.636 -19.020 -40.684 1.00 45.88 185 GLU A C 1
ATOM 1444 O O . GLU A 1 185 ? 7.587 -18.444 -40.146 1.00 45.88 185 GLU A O 1
ATOM 1449 N N . GLN A 1 186 ? 6.791 -20.170 -41.349 1.00 37.03 186 GLN A N 1
ATOM 1450 C CA . GLN A 1 186 ? 8.023 -20.966 -41.304 1.00 37.03 186 GLN A CA 1
ATOM 1451 C C . GLN A 1 186 ? 9.224 -20.293 -41.992 1.00 37.03 186 GLN A C 1
ATOM 1453 O O . GLN A 1 186 ? 10.344 -20.374 -41.483 1.00 37.03 186 GLN A O 1
ATOM 1458 N N . ASN A 1 187 ? 9.003 -19.574 -43.097 1.00 38.50 187 ASN A N 1
ATOM 1459 C CA . ASN A 1 187 ? 10.057 -18.969 -43.932 1.00 38.50 187 ASN A CA 1
ATOM 1460 C C . ASN A 1 187 ? 10.858 -17.816 -43.274 1.00 38.50 187 ASN A C 1
ATOM 1462 O O . ASN A 1 187 ? 11.648 -17.152 -43.941 1.00 38.50 187 ASN A O 1
ATOM 1466 N N . LYS A 1 188 ? 10.682 -17.543 -41.974 1.00 42.41 188 LYS A N 1
ATOM 1467 C CA . LYS A 1 188 ? 11.173 -16.321 -41.310 1.00 42.41 188 LYS A CA 1
ATOM 1468 C C . LYS A 1 188 ? 12.454 -16.444 -40.430 1.00 42.41 188 LYS A C 1
ATOM 1470 O O . LYS A 1 188 ? 12.726 -15.451 -39.759 1.00 42.41 188 LYS A O 1
ATOM 1475 N N . LYS A 1 189 ? 13.226 -17.567 -40.326 1.00 42.12 189 LYS A N 1
ATOM 1476 C CA . LYS A 1 189 ? 14.209 -17.728 -39.186 1.00 42.12 189 LYS A CA 1
ATOM 1477 C C . LYS A 1 189 ? 15.649 -18.356 -39.254 1.00 42.12 189 LYS A C 1
ATOM 1479 O O . LYS A 1 189 ? 16.421 -17.951 -38.384 1.00 42.12 189 LYS A O 1
ATOM 1484 N N . ARG A 1 190 ? 16.054 -19.366 -40.060 1.00 43.47 190 ARG A N 1
ATOM 1485 C CA . ARG A 1 190 ? 17.214 -20.280 -39.708 1.00 43.47 190 ARG A CA 1
ATOM 1486 C C . ARG A 1 190 ? 17.983 -20.922 -40.903 1.00 43.47 190 ARG A C 1
ATOM 1488 O O . ARG A 1 190 ? 17.365 -21.025 -41.951 1.00 43.47 190 ARG A O 1
ATOM 1495 N N . SER A 1 191 ? 19.220 -21.490 -40.833 1.00 41.75 191 SER A N 1
ATOM 1496 C CA . SER A 1 191 ? 20.402 -21.443 -39.896 1.00 41.75 191 SER A CA 1
ATOM 1497 C C . SER A 1 191 ? 21.564 -22.416 -40.312 1.00 41.75 191 SER A C 1
ATOM 1499 O O . SER A 1 191 ? 21.240 -23.490 -40.814 1.00 41.75 191 SER A O 1
ATOM 1501 N N . ARG A 1 192 ? 22.862 -22.180 -39.971 1.00 42.91 192 ARG A N 1
ATOM 1502 C CA . ARG A 1 192 ? 23.965 -23.214 -39.973 1.00 42.91 192 ARG A CA 1
ATOM 1503 C C . ARG A 1 192 ? 24.941 -23.091 -38.746 1.00 42.91 192 ARG A C 1
ATOM 1505 O O . ARG A 1 192 ? 25.056 -21.980 -38.225 1.00 42.91 192 ARG A O 1
ATOM 1512 N N . PRO A 1 193 ? 25.628 -24.166 -38.257 1.00 48.47 193 PRO A N 1
ATOM 1513 C CA . PRO A 1 193 ? 26.443 -24.163 -37.010 1.00 48.47 193 PRO A CA 1
ATOM 1514 C C . PRO A 1 193 ? 27.958 -23.835 -37.110 1.00 48.47 193 PRO A C 1
ATOM 1516 O O . PRO A 1 193 ? 28.546 -23.795 -38.181 1.00 48.47 193 PRO A O 1
ATOM 1519 N N . LEU A 1 194 ? 28.596 -23.655 -35.937 1.00 38.62 194 LEU A N 1
ATOM 1520 C CA . LEU A 1 194 ? 29.911 -22.999 -35.737 1.00 38.62 194 LEU A CA 1
ATOM 1521 C C . LEU A 1 194 ? 31.179 -23.895 -35.750 1.00 38.62 194 LEU A C 1
ATOM 1523 O O . LEU A 1 194 ? 32.273 -23.372 -35.928 1.00 38.62 194 LEU A O 1
ATOM 1527 N N . GLY A 1 195 ? 31.085 -25.211 -35.520 1.00 42.22 195 GLY A N 1
ATOM 1528 C CA . GLY A 1 195 ? 32.280 -26.056 -35.304 1.00 42.22 195 GLY A CA 1
ATOM 1529 C C . GLY A 1 195 ? 33.165 -26.224 -36.547 1.00 42.22 195 GLY A C 1
ATOM 1530 O O . GLY A 1 195 ? 34.382 -26.089 -36.470 1.00 42.22 195 GLY A O 1
ATOM 1531 N N . GLU A 1 196 ? 32.536 -26.446 -37.703 1.00 46.06 196 GLU A N 1
ATOM 1532 C CA . GLU A 1 196 ? 33.209 -26.561 -39.008 1.00 46.06 196 GLU A CA 1
ATOM 1533 C C . GLU A 1 196 ? 33.909 -25.245 -39.393 1.00 46.06 196 GLU A C 1
ATOM 1535 O O . GLU A 1 196 ? 35.062 -25.247 -39.818 1.00 46.06 196 GLU A O 1
ATOM 1540 N N . TYR A 1 197 ? 33.256 -24.108 -39.124 1.00 45.81 197 TYR A N 1
ATOM 1541 C CA . TYR A 1 197 ? 33.775 -22.764 -39.401 1.00 45.81 197 TYR A CA 1
ATOM 1542 C C . TYR A 1 197 ? 35.128 -22.475 -38.720 1.00 45.81 197 TYR A C 1
ATOM 1544 O O . TYR A 1 197 ? 35.955 -21.745 -39.265 1.00 45.81 197 TYR A O 1
ATOM 1552 N N . LEU A 1 198 ? 35.381 -23.053 -37.540 1.00 39.88 198 LEU A N 1
ATOM 1553 C CA . LEU A 1 198 ? 36.634 -22.851 -36.803 1.00 39.88 198 LEU A CA 1
ATOM 1554 C C . LEU A 1 198 ? 37.798 -23.704 -37.342 1.00 39.88 198 LEU A C 1
ATOM 1556 O O . LEU A 1 198 ? 38.947 -23.266 -37.238 1.00 39.88 198 LEU A O 1
ATOM 1560 N N . LYS A 1 199 ? 37.520 -24.865 -37.963 1.00 41.62 199 LYS A N 1
ATOM 1561 C CA . LYS A 1 199 ? 38.540 -25.658 -38.677 1.00 41.62 199 LYS A CA 1
ATOM 1562 C C . LYS A 1 199 ? 38.958 -24.950 -39.968 1.00 41.62 199 LYS A C 1
ATOM 1564 O O . LYS A 1 199 ? 40.146 -24.719 -40.175 1.00 41.62 199 LYS A O 1
ATOM 1569 N N . ASP A 1 200 ? 37.990 -24.519 -40.778 1.00 43.56 200 ASP A N 1
ATOM 1570 C CA . ASP A 1 200 ? 38.235 -23.892 -42.090 1.00 43.56 200 ASP A CA 1
ATOM 1571 C C . ASP A 1 200 ? 39.011 -22.570 -42.016 1.00 43.56 200 ASP A C 1
ATOM 1573 O O . ASP A 1 200 ? 39.730 -22.207 -42.946 1.00 43.56 200 ASP A O 1
ATOM 1577 N N . LYS A 1 201 ? 38.905 -21.832 -40.904 1.00 43.75 201 LYS A N 1
ATOM 1578 C CA . LYS A 1 201 ? 39.696 -20.611 -40.676 1.00 43.75 201 LYS A CA 1
ATOM 1579 C C . LYS A 1 201 ? 41.108 -20.874 -40.137 1.00 43.75 201 LYS A C 1
ATOM 1581 O O . LYS A 1 201 ? 41.825 -19.914 -39.867 1.00 43.75 201 LYS A O 1
ATOM 1586 N N . GLY A 1 202 ? 41.518 -22.136 -39.976 1.00 35.44 202 GLY A N 1
ATOM 1587 C CA . GLY A 1 202 ? 42.851 -22.511 -39.488 1.00 35.44 202 GLY A CA 1
ATOM 1588 C C . GLY A 1 202 ? 43.127 -22.102 -38.037 1.00 35.44 202 GLY A C 1
ATOM 1589 O O . GLY A 1 202 ? 44.285 -22.017 -37.637 1.00 35.44 202 GLY A O 1
ATOM 1590 N N . ILE A 1 203 ? 42.076 -21.824 -37.253 1.00 39.50 203 ILE A N 1
ATOM 1591 C CA . ILE A 1 203 ? 42.175 -21.382 -35.850 1.00 39.50 203 ILE A CA 1
ATOM 1592 C C . ILE A 1 203 ? 42.568 -22.557 -34.936 1.00 39.50 203 ILE A C 1
ATOM 1594 O O . ILE A 1 203 ? 43.221 -22.363 -33.914 1.00 39.50 203 ILE A O 1
ATOM 1598 N N . VAL A 1 204 ? 42.206 -23.780 -35.330 1.00 37.44 204 VAL A N 1
ATOM 1599 C CA . VAL A 1 204 ? 42.589 -25.046 -34.691 1.00 37.44 204 VAL A CA 1
ATOM 1600 C C . VAL A 1 204 ? 43.165 -25.991 -35.741 1.00 37.44 204 VAL A C 1
ATOM 1602 O O . VAL A 1 204 ? 42.630 -26.086 -36.846 1.00 37.44 204 VAL A O 1
ATOM 1605 N N . THR A 1 205 ? 44.259 -26.686 -35.414 1.00 46.22 205 THR A N 1
ATOM 1606 C CA . THR A 1 205 ? 44.872 -27.645 -36.347 1.00 46.22 205 THR A CA 1
ATOM 1607 C C . THR A 1 205 ? 44.103 -28.959 -36.373 1.00 46.22 205 THR A C 1
ATOM 1609 O O . THR A 1 205 ? 43.413 -29.307 -35.415 1.00 46.22 205 THR A O 1
ATOM 1612 N N . GLU A 1 206 ? 44.268 -29.736 -37.443 1.00 44.50 206 GLU A N 1
ATOM 1613 C CA . GLU A 1 206 ? 43.651 -31.060 -37.551 1.00 44.50 206 GLU A CA 1
ATOM 1614 C C . GLU A 1 206 ? 44.080 -31.987 -36.403 1.00 44.50 206 GLU A C 1
ATOM 1616 O O . GLU A 1 206 ? 43.233 -32.672 -35.848 1.00 44.50 206 GLU A O 1
ATOM 1621 N N . SER A 1 207 ? 45.331 -31.899 -35.925 1.00 39.88 207 SER A N 1
ATOM 1622 C CA . SER A 1 207 ? 45.788 -32.677 -34.759 1.00 39.88 207 SER A CA 1
ATOM 1623 C C . SER A 1 207 ? 45.192 -32.211 -33.425 1.00 39.88 207 SER A C 1
ATOM 1625 O O . SER A 1 207 ? 45.131 -32.988 -32.474 1.00 39.88 207 SER A O 1
ATOM 1627 N N . ASP A 1 208 ? 44.767 -30.950 -33.318 1.00 45.59 208 ASP A N 1
ATOM 1628 C CA . ASP A 1 208 ? 44.129 -30.429 -32.106 1.00 45.59 208 ASP A CA 1
ATOM 1629 C C . ASP A 1 208 ? 42.631 -30.733 -32.116 1.00 45.59 208 ASP A C 1
ATOM 1631 O O . ASP A 1 208 ? 42.078 -31.127 -31.090 1.00 45.59 208 ASP A O 1
ATOM 1635 N N . LEU A 1 209 ? 41.996 -30.665 -33.289 1.00 42.78 209 LEU A N 1
ATOM 1636 C CA . LEU A 1 209 ? 40.637 -31.153 -33.486 1.00 42.78 209 LEU A CA 1
ATOM 1637 C C . LEU A 1 209 ? 40.565 -32.674 -33.278 1.00 42.78 209 LEU A C 1
ATOM 1639 O O . LEU A 1 209 ? 39.663 -33.140 -32.593 1.00 42.78 209 LEU A O 1
ATOM 1643 N N . GLU A 1 210 ? 41.537 -33.445 -33.774 1.00 46.22 210 GLU A N 1
ATOM 1644 C CA . GLU A 1 210 ? 41.653 -34.881 -33.502 1.00 46.22 210 GLU A CA 1
ATOM 1645 C C . GLU A 1 210 ? 41.913 -35.170 -32.023 1.00 46.22 210 GLU A C 1
ATOM 1647 O O . GLU A 1 210 ? 41.254 -36.051 -31.488 1.00 46.22 210 GLU A O 1
ATOM 1652 N N . LYS A 1 211 ? 42.772 -34.419 -31.314 1.00 46.06 211 LYS A N 1
ATOM 1653 C CA . LYS A 1 211 ? 42.923 -34.572 -29.850 1.00 46.06 211 LYS A CA 1
ATOM 1654 C C . LYS A 1 211 ? 41.626 -34.291 -29.100 1.00 46.06 211 LYS A C 1
ATOM 1656 O O . LYS A 1 211 ? 41.308 -35.038 -28.184 1.00 46.06 211 LYS A O 1
ATOM 1661 N N . VAL A 1 212 ? 40.869 -33.258 -29.476 1.00 43.00 212 VAL A N 1
ATOM 1662 C CA . VAL A 1 212 ? 39.584 -32.925 -28.834 1.00 43.00 212 VAL A CA 1
ATOM 1663 C C . VAL A 1 212 ? 38.508 -33.962 -29.180 1.00 43.00 212 VAL A C 1
ATOM 1665 O O . VAL A 1 212 ? 37.751 -34.373 -28.304 1.00 43.00 212 VAL A O 1
ATOM 1668 N N . LEU A 1 213 ? 38.475 -34.465 -30.417 1.00 43.72 213 LEU A N 1
ATOM 1669 C CA . LEU A 1 213 ? 37.586 -35.552 -30.846 1.00 43.72 213 LEU A CA 1
ATOM 1670 C C . LEU A 1 213 ? 37.989 -36.912 -30.256 1.00 43.72 213 LEU A C 1
ATOM 1672 O O . LEU A 1 213 ? 37.132 -37.769 -30.047 1.00 43.72 213 LEU A O 1
ATOM 1676 N N . GLN A 1 214 ? 39.273 -37.128 -29.975 1.00 42.81 214 GLN A N 1
ATOM 1677 C CA . GLN A 1 214 ? 39.789 -38.341 -29.348 1.00 42.81 214 GLN A CA 1
ATOM 1678 C C . GLN A 1 214 ? 39.612 -38.296 -27.828 1.00 42.81 214 GLN A C 1
ATOM 1680 O O . GLN A 1 214 ? 39.166 -39.289 -27.269 1.00 42.81 214 GLN A O 1
ATOM 1685 N N . GLN A 1 215 ? 39.771 -37.133 -27.187 1.00 43.38 215 GLN A N 1
ATOM 1686 C CA . GLN A 1 215 ? 39.270 -36.892 -25.832 1.00 43.38 215 GLN A CA 1
ATOM 1687 C C . GLN A 1 215 ? 37.751 -37.089 -25.768 1.00 43.38 215 GLN A C 1
ATOM 1689 O O . GLN A 1 215 ? 37.287 -37.778 -24.869 1.00 43.38 215 GLN A O 1
ATOM 1694 N N . GLN A 1 216 ? 36.959 -36.604 -26.734 1.00 37.69 216 GLN A N 1
ATOM 1695 C CA . GLN A 1 216 ? 35.524 -36.922 -26.804 1.00 37.69 216 GLN A CA 1
ATOM 1696 C C . GLN A 1 216 ? 35.246 -38.419 -27.006 1.00 37.69 216 GLN A C 1
ATOM 1698 O O . GLN A 1 216 ? 34.258 -38.913 -26.469 1.00 37.69 216 GLN A O 1
ATOM 1703 N N . LYS A 1 217 ? 36.085 -39.168 -27.735 1.00 35.47 217 LYS A N 1
ATOM 1704 C CA . LYS A 1 217 ? 35.958 -40.635 -27.870 1.00 35.47 217 LYS A CA 1
ATOM 1705 C C . LYS A 1 217 ? 36.337 -41.382 -26.589 1.00 35.47 217 LYS A C 1
ATOM 1707 O O . LYS A 1 217 ? 35.644 -42.317 -26.215 1.00 35.47 217 LYS A O 1
ATOM 1712 N N . GLU A 1 218 ? 37.361 -40.927 -25.877 1.00 37.78 218 GLU A N 1
ATOM 1713 C CA . GLU A 1 218 ? 37.758 -41.457 -24.565 1.00 37.78 218 GLU A CA 1
ATOM 1714 C C . GLU A 1 218 ? 36.778 -41.033 -23.449 1.00 37.78 218 GLU A C 1
ATOM 1716 O O . GLU A 1 218 ? 36.625 -41.745 -22.464 1.00 37.78 218 GLU A O 1
ATOM 1721 N N . THR A 1 219 ? 36.044 -39.929 -23.637 1.00 35.88 219 THR A N 1
ATOM 1722 C CA . THR A 1 219 ? 34.985 -39.439 -22.730 1.00 35.88 219 THR A CA 1
ATOM 1723 C C . THR A 1 219 ? 33.594 -40.000 -23.074 1.00 35.88 219 THR A C 1
ATOM 1725 O O . THR A 1 219 ? 32.697 -39.951 -22.238 1.00 35.88 219 THR A O 1
ATOM 1728 N N . SER A 1 220 ? 33.374 -40.561 -24.273 1.00 32.31 220 SER A N 1
ATOM 1729 C CA . SER A 1 220 ? 32.063 -41.124 -24.664 1.00 32.31 220 SER A CA 1
ATOM 1730 C C . SER A 1 220 ? 31.838 -42.573 -24.225 1.00 32.31 220 SER A C 1
ATOM 1732 O O . SER A 1 220 ? 30.686 -43.004 -24.177 1.00 32.31 220 SER A O 1
ATOM 1734 N N . GLU A 1 221 ? 32.869 -43.272 -23.740 1.00 38.41 221 GLU A N 1
ATOM 1735 C CA . GLU A 1 221 ? 32.676 -44.199 -22.619 1.00 38.41 221 GLU A CA 1
ATOM 1736 C C . GLU A 1 221 ? 32.906 -43.457 -21.298 1.00 38.41 221 GLU A C 1
ATOM 1738 O O . GLU A 1 221 ? 33.930 -43.632 -20.640 1.00 38.41 221 GLU A O 1
ATOM 1743 N N . PHE A 1 222 ? 31.923 -42.646 -20.880 1.00 36.47 222 PHE A N 1
ATOM 1744 C CA . PHE A 1 222 ? 31.895 -42.112 -19.518 1.00 36.47 222 PHE A CA 1
ATOM 1745 C C . PHE A 1 222 ? 32.087 -43.284 -18.542 1.00 36.47 222 PHE A C 1
ATOM 1747 O O . PHE A 1 222 ? 31.220 -44.173 -18.497 1.00 36.47 222 PHE A O 1
ATOM 1754 N N . PRO A 1 223 ? 33.161 -43.319 -17.730 1.00 37.06 223 PRO A N 1
ATOM 1755 C CA . PRO A 1 223 ? 33.248 -44.318 -16.683 1.00 37.06 223 PRO A CA 1
ATOM 1756 C C . PRO A 1 223 ? 32.025 -44.130 -15.781 1.00 37.06 223 PRO A C 1
ATOM 1758 O O . PRO A 1 223 ? 31.636 -43.003 -15.464 1.00 37.06 223 PRO A O 1
ATOM 1761 N N . LYS A 1 224 ? 31.377 -45.232 -15.382 1.00 44.50 224 LYS A N 1
ATOM 1762 C CA . LYS A 1 224 ? 30.127 -45.222 -14.593 1.00 44.50 224 LYS A CA 1
ATOM 1763 C C . LYS A 1 224 ? 30.327 -44.768 -13.135 1.00 44.50 224 LYS A C 1
ATOM 1765 O O . LYS A 1 224 ? 29.653 -45.276 -12.245 1.00 44.50 224 LYS A O 1
ATOM 1770 N N . VAL A 1 225 ? 31.216 -43.805 -12.901 1.00 53.88 225 VAL A N 1
ATOM 1771 C CA . VAL A 1 225 ? 31.447 -43.161 -11.610 1.00 53.88 225 VAL A CA 1
ATOM 1772 C C . VAL A 1 225 ? 30.160 -42.451 -11.207 1.00 53.88 225 VAL A C 1
ATOM 1774 O O . VAL A 1 225 ? 29.681 -41.521 -11.874 1.00 53.88 225 VAL A O 1
ATOM 1777 N N . ARG A 1 226 ? 29.529 -42.931 -10.142 1.00 70.81 226 ARG A N 1
ATOM 1778 C CA . ARG A 1 226 ? 28.336 -42.303 -9.567 1.00 70.81 226 ARG A CA 1
ATOM 1779 C C . ARG A 1 226 ? 28.725 -40.979 -8.911 1.00 70.81 226 ARG A C 1
ATOM 1781 O O . ARG A 1 226 ? 29.872 -40.801 -8.528 1.00 70.81 226 ARG A O 1
ATOM 1788 N N . LEU A 1 227 ? 27.774 -40.053 -8.759 1.00 72.94 227 LEU A N 1
ATOM 1789 C CA . LEU A 1 227 ? 28.061 -38.732 -8.173 1.00 72.94 227 LEU A CA 1
ATOM 1790 C C . LEU A 1 227 ? 28.751 -38.850 -6.799 1.00 72.94 227 LEU A C 1
ATOM 1792 O O . LEU A 1 227 ? 29.737 -38.170 -6.558 1.00 72.94 227 LEU A O 1
ATOM 1796 N N . GLY A 1 228 ? 28.295 -39.777 -5.951 1.00 73.94 228 GLY A N 1
ATOM 1797 C CA . GLY A 1 228 ? 28.945 -40.059 -4.669 1.00 73.94 228 GLY A CA 1
ATOM 1798 C C . GLY A 1 228 ? 30.367 -40.616 -4.788 1.00 73.94 228 GLY A C 1
ATOM 1799 O O . GLY A 1 228 ? 31.251 -40.182 -4.065 1.00 73.94 228 GLY A O 1
ATOM 1800 N N . GLU A 1 229 ? 30.613 -41.534 -5.727 1.00 76.25 229 GLU A N 1
ATOM 1801 C CA . GLU A 1 229 ? 31.949 -42.106 -5.969 1.00 76.25 229 GLU A CA 1
ATOM 1802 C C . GLU A 1 229 ? 32.932 -41.023 -6.465 1.00 76.25 229 GLU A C 1
ATOM 1804 O O . GLU A 1 229 ? 34.099 -41.022 -6.077 1.00 76.25 229 GLU A O 1
ATOM 1809 N N . LEU A 1 230 ? 32.446 -40.060 -7.260 1.00 75.94 230 LEU A N 1
ATOM 1810 C CA . LEU A 1 230 ? 33.222 -38.909 -7.726 1.00 75.94 230 LEU A CA 1
ATOM 1811 C C . LEU A 1 230 ? 33.562 -37.953 -6.573 1.00 75.94 230 LEU A C 1
ATOM 1813 O O . LEU A 1 230 ? 34.733 -37.638 -6.375 1.00 75.94 230 LEU A O 1
ATOM 1817 N N . LEU A 1 231 ? 32.563 -37.562 -5.775 1.00 78.62 231 LEU A N 1
ATOM 1818 C CA . LEU A 1 231 ? 32.752 -36.689 -4.611 1.00 78.62 231 LEU A CA 1
ATOM 1819 C C . LEU A 1 231 ? 33.701 -37.312 -3.568 1.00 78.62 231 LEU A C 1
ATOM 1821 O O . LEU A 1 231 ? 34.500 -36.591 -2.976 1.00 78.62 231 LEU A O 1
ATOM 1825 N N . ILE A 1 232 ? 33.686 -38.639 -3.388 1.00 80.06 232 ILE A N 1
ATOM 1826 C CA . ILE A 1 232 ? 34.683 -39.351 -2.567 1.00 80.06 232 ILE A CA 1
ATOM 1827 C C . ILE A 1 232 ? 36.079 -39.259 -3.198 1.00 80.06 232 ILE A C 1
ATOM 1829 O O . ILE A 1 232 ? 37.050 -38.975 -2.499 1.00 80.06 232 ILE A O 1
ATOM 1833 N N . SER A 1 233 ? 36.202 -39.471 -4.514 1.00 74.81 233 SER A N 1
ATOM 1834 C CA . SER A 1 233 ? 37.502 -39.439 -5.204 1.00 74.81 233 SER A CA 1
ATOM 1835 C C . SER A 1 233 ? 38.172 -38.058 -5.209 1.00 74.81 233 SER A C 1
ATOM 1837 O O . SER A 1 233 ? 39.399 -37.978 -5.200 1.00 74.81 233 SER A O 1
ATOM 1839 N N . GLU A 1 234 ? 37.379 -36.984 -5.156 1.00 74.38 234 GLU A N 1
ATOM 1840 C CA . GLU A 1 234 ? 37.847 -35.598 -5.017 1.00 74.38 234 GLU A CA 1
ATOM 1841 C C . GLU A 1 234 ? 38.033 -35.175 -3.540 1.00 74.38 234 GLU A C 1
ATOM 1843 O O . GLU A 1 234 ? 38.485 -34.065 -3.265 1.00 74.38 234 GLU A O 1
ATOM 1848 N N . GLY A 1 235 ? 37.728 -36.056 -2.575 1.00 76.75 235 GLY A N 1
ATOM 1849 C CA . GLY A 1 235 ? 37.855 -35.791 -1.136 1.00 76.75 235 GLY A CA 1
ATOM 1850 C C . GLY A 1 235 ? 36.803 -34.827 -0.572 1.00 76.75 235 GLY A C 1
ATOM 1851 O O . GLY A 1 235 ? 37.022 -34.235 0.483 1.00 76.75 235 GLY A O 1
ATOM 1852 N N . LEU A 1 236 ? 35.682 -34.653 -1.280 1.00 80.69 236 LEU A N 1
ATOM 1853 C CA . LEU A 1 236 ? 34.611 -33.700 -0.973 1.00 80.69 236 LEU A CA 1
ATOM 1854 C C . LEU A 1 236 ? 33.532 -34.263 -0.036 1.00 80.69 236 LEU A C 1
ATOM 1856 O O . LEU A 1 236 ? 32.783 -33.470 0.527 1.00 80.69 236 LEU A O 1
ATOM 1860 N N . ILE A 1 237 ? 33.446 -35.594 0.104 1.00 86.00 237 ILE A N 1
ATOM 1861 C CA . ILE A 1 237 ? 32.628 -36.339 1.085 1.00 86.00 237 ILE A CA 1
ATOM 1862 C C . ILE A 1 237 ? 33.358 -37.632 1.494 1.00 86.00 237 ILE A C 1
ATOM 1864 O O . ILE A 1 237 ? 34.254 -38.092 0.782 1.00 86.00 237 ILE A O 1
ATOM 1868 N N . THR A 1 238 ? 32.954 -38.267 2.595 1.00 86.38 238 THR A N 1
ATOM 1869 C CA . THR A 1 238 ? 33.427 -39.605 2.994 1.00 86.38 238 THR A CA 1
ATOM 1870 C C . THR A 1 238 ? 32.482 -40.728 2.540 1.00 86.38 238 THR A C 1
ATOM 1872 O O . THR A 1 238 ? 31.336 -40.492 2.153 1.00 86.38 238 THR A O 1
ATOM 1875 N N . GLU A 1 239 ? 32.942 -41.984 2.620 1.00 85.69 239 GLU A N 1
ATOM 1876 C CA . GLU A 1 239 ? 32.086 -43.166 2.406 1.00 85.69 239 GLU A CA 1
ATOM 1877 C C . GLU A 1 239 ? 30.889 -43.206 3.374 1.00 85.69 239 GLU A C 1
ATOM 1879 O O . GLU A 1 239 ? 29.806 -43.636 2.983 1.00 85.69 239 GLU A O 1
ATOM 1884 N N . ILE A 1 240 ? 31.058 -42.707 4.606 1.00 85.88 240 ILE A N 1
ATOM 1885 C CA . ILE A 1 240 ? 30.008 -42.679 5.636 1.00 85.88 240 ILE A CA 1
ATOM 1886 C C . ILE A 1 240 ? 28.907 -41.684 5.246 1.00 85.88 240 ILE A C 1
ATOM 1888 O O . ILE A 1 240 ? 27.729 -42.044 5.252 1.00 85.88 240 ILE A O 1
ATOM 1892 N N . ASP A 1 241 ? 29.288 -40.473 4.829 1.00 85.69 241 ASP A N 1
ATOM 1893 C CA . ASP A 1 241 ? 28.339 -39.433 4.400 1.00 85.69 241 ASP A CA 1
ATOM 1894 C C . ASP A 1 241 ? 27.526 -39.891 3.178 1.00 85.69 241 ASP A C 1
ATOM 1896 O O . ASP A 1 241 ? 26.327 -39.622 3.060 1.00 85.69 241 ASP A O 1
ATOM 1900 N N . LEU A 1 242 ? 28.168 -40.634 2.267 1.00 86.50 242 LEU A N 1
ATOM 1901 C CA . LEU A 1 242 ? 27.502 -41.215 1.106 1.00 86.50 242 LEU A CA 1
ATOM 1902 C C . LEU A 1 242 ? 26.512 -42.325 1.493 1.00 86.50 242 LEU A C 1
ATOM 1904 O O . LEU A 1 242 ? 25.421 -42.383 0.922 1.00 86.50 242 LEU A O 1
ATOM 1908 N N . GLU A 1 243 ? 26.856 -43.206 2.437 1.00 86.12 243 GLU A N 1
ATOM 1909 C CA . GLU A 1 243 ? 25.926 -44.232 2.928 1.00 86.12 243 GLU A CA 1
ATOM 1910 C C . GLU A 1 243 ? 24.709 -43.618 3.633 1.00 86.12 243 GLU A C 1
ATOM 1912 O O . GLU A 1 243 ? 23.583 -44.069 3.395 1.00 86.12 243 GLU A O 1
ATOM 1917 N N . GLU A 1 244 ? 24.904 -42.564 4.431 1.00 87.62 244 GLU A N 1
ATOM 1918 C CA . GLU A 1 244 ? 23.824 -41.822 5.091 1.00 87.62 244 GLU A CA 1
ATOM 1919 C C . GLU A 1 244 ? 22.899 -41.143 4.070 1.00 87.62 244 GLU A C 1
ATOM 1921 O O . GLU A 1 244 ? 21.683 -41.372 4.081 1.00 87.62 244 GLU A O 1
ATOM 1926 N N . ALA A 1 245 ? 23.459 -40.405 3.106 1.00 85.62 245 ALA A N 1
ATOM 1927 C CA . ALA A 1 245 ? 22.683 -39.743 2.059 1.00 85.62 245 ALA A CA 1
ATOM 1928 C C . ALA A 1 245 ? 21.923 -40.739 1.158 1.00 85.62 245 ALA A C 1
ATOM 1930 O O . ALA A 1 245 ? 20.756 -40.517 0.826 1.00 85.62 245 ALA A O 1
ATOM 1931 N N . LEU A 1 246 ? 22.528 -41.884 0.813 1.00 85.44 246 LEU A N 1
ATOM 1932 C CA . LEU A 1 246 ? 21.851 -42.980 0.102 1.00 85.44 246 LEU A CA 1
ATOM 1933 C C . LEU A 1 246 ? 20.803 -43.699 0.967 1.00 85.44 246 LEU A C 1
ATOM 1935 O O . LEU A 1 246 ? 19.898 -44.341 0.427 1.00 85.44 246 LEU A O 1
ATOM 1939 N N . GLY A 1 247 ? 20.919 -43.636 2.294 1.00 85.31 247 GLY A N 1
ATOM 1940 C CA . GLY A 1 247 ? 19.886 -44.056 3.237 1.00 85.31 247 GLY A CA 1
ATOM 1941 C C . GLY A 1 247 ? 18.657 -43.156 3.136 1.00 85.31 247 GLY A C 1
ATOM 1942 O O . GLY A 1 247 ? 17.562 -43.645 2.852 1.00 85.31 247 GLY A O 1
ATOM 1943 N N . LEU A 1 248 ? 18.858 -41.843 3.264 1.00 84.56 248 LEU A N 1
ATOM 1944 C CA . LEU A 1 248 ? 17.806 -40.827 3.167 1.00 84.56 248 LEU A CA 1
ATOM 1945 C C . LEU A 1 248 ? 17.115 -40.831 1.789 1.00 84.56 248 LEU A C 1
ATOM 1947 O O . LEU A 1 248 ? 15.884 -40.801 1.719 1.00 84.56 248 LEU A O 1
ATOM 1951 N N . GLN A 1 249 ? 17.871 -40.998 0.698 1.00 84.69 249 GLN A N 1
ATOM 1952 C CA . GLN A 1 249 ? 17.323 -41.075 -0.665 1.00 84.69 249 GLN A CA 1
ATOM 1953 C C . GLN A 1 249 ? 16.473 -42.340 -0.926 1.00 84.69 249 GLN A C 1
ATOM 1955 O O . GLN A 1 249 ? 15.654 -42.385 -1.844 1.00 84.69 249 GLN A O 1
ATOM 1960 N N . LYS A 1 250 ? 16.626 -43.412 -0.132 1.00 82.69 250 LYS A N 1
ATOM 1961 C CA . LYS A 1 250 ? 15.738 -44.589 -0.244 1.00 82.69 250 LYS A CA 1
ATOM 1962 C C . LYS A 1 250 ? 14.350 -44.316 0.331 1.00 82.69 250 LYS A C 1
ATOM 1964 O O . LYS A 1 250 ? 13.385 -44.900 -0.167 1.00 82.69 250 LYS A O 1
ATOM 1969 N N . THR A 1 251 ? 14.267 -43.470 1.359 1.00 80.38 251 THR A N 1
ATOM 1970 C CA . THR A 1 251 ? 13.011 -42.989 1.956 1.00 80.38 251 THR A CA 1
ATOM 1971 C C . THR A 1 251 ? 12.342 -41.901 1.121 1.00 80.38 251 THR A C 1
ATOM 1973 O O . THR A 1 251 ? 11.120 -41.922 1.010 1.00 80.38 251 THR A O 1
ATOM 1976 N N . ASP A 1 252 ? 13.117 -41.017 0.492 1.00 77.12 252 ASP A N 1
ATOM 1977 C CA . ASP A 1 252 ? 12.620 -39.974 -0.409 1.00 77.12 252 ASP A CA 1
ATOM 1978 C C . ASP A 1 252 ? 13.311 -40.071 -1.777 1.00 77.12 252 ASP A C 1
ATOM 1980 O O . ASP A 1 252 ? 14.449 -39.637 -1.965 1.00 77.12 252 ASP A O 1
ATOM 1984 N N . ARG A 1 253 ? 12.616 -40.702 -2.731 1.00 72.88 253 ARG A N 1
ATOM 1985 C CA . ARG A 1 253 ? 13.165 -41.041 -4.053 1.00 72.88 253 ARG A CA 1
ATOM 1986 C C . ARG A 1 253 ? 13.138 -39.898 -5.063 1.00 72.88 253 ARG A C 1
ATOM 1988 O O . ARG A 1 253 ? 13.748 -40.053 -6.120 1.00 72.88 253 ARG A O 1
ATOM 1995 N N . GLU A 1 254 ? 12.417 -38.812 -4.793 1.00 68.75 254 GLU A N 1
ATOM 1996 C CA . GLU A 1 254 ? 12.338 -37.673 -5.720 1.00 68.75 254 GLU A CA 1
ATOM 1997 C C . GLU A 1 254 ? 13.474 -36.668 -5.484 1.00 68.75 254 GLU A C 1
ATOM 1999 O O . GLU A 1 254 ? 13.876 -35.958 -6.407 1.00 68.75 254 GLU A O 1
ATOM 2004 N N . ARG A 1 255 ? 14.063 -36.660 -4.281 1.00 76.19 255 ARG A N 1
ATOM 2005 C CA . ARG A 1 255 ? 15.211 -35.808 -3.949 1.00 76.19 255 ARG A CA 1
ATOM 2006 C C . ARG A 1 255 ? 16.512 -36.281 -4.605 1.00 76.19 255 ARG A C 1
ATOM 2008 O O . ARG A 1 255 ? 16.845 -37.473 -4.622 1.00 76.19 255 ARG A O 1
ATOM 2015 N N . LYS A 1 256 ? 17.298 -35.332 -5.126 1.00 81.62 256 LYS A N 1
ATOM 2016 C CA . LYS A 1 256 ? 18.612 -35.620 -5.716 1.00 81.62 256 LYS A CA 1
ATOM 2017 C C . LYS A 1 256 ? 19.642 -35.853 -4.607 1.00 81.62 256 LYS A C 1
ATOM 2019 O O . LYS A 1 256 ? 19.607 -35.227 -3.553 1.00 81.62 256 LYS A O 1
ATOM 2024 N N . LEU A 1 257 ? 20.602 -36.740 -4.874 1.00 81.31 257 LEU A N 1
ATOM 2025 C CA . LEU A 1 257 ? 21.641 -37.118 -3.908 1.00 81.31 257 LEU A CA 1
ATOM 2026 C C . LEU A 1 257 ? 22.529 -35.929 -3.495 1.00 81.31 257 LEU A C 1
ATOM 2028 O O . LEU A 1 257 ? 22.952 -35.863 -2.348 1.00 81.31 257 LEU A O 1
ATOM 2032 N N . GLY A 1 258 ? 22.788 -34.992 -4.417 1.00 81.38 258 GLY A N 1
ATOM 2033 C CA . GLY A 1 258 ? 23.557 -33.775 -4.139 1.00 81.38 258 GLY A CA 1
ATOM 2034 C C . GLY A 1 258 ? 22.887 -32.886 -3.089 1.00 81.38 258 GLY A C 1
ATOM 2035 O O . GLY A 1 258 ? 23.529 -32.518 -2.113 1.00 81.38 258 GLY A O 1
ATOM 2036 N N . ASP A 1 259 ? 21.586 -32.628 -3.242 1.00 81.12 259 ASP A N 1
ATOM 2037 C CA . ASP A 1 259 ? 20.794 -31.816 -2.309 1.00 81.12 259 ASP A CA 1
ATOM 2038 C C . ASP A 1 259 ? 20.813 -32.418 -0.893 1.00 81.12 259 ASP A C 1
ATOM 2040 O O . ASP A 1 259 ? 20.962 -31.704 0.093 1.00 81.12 259 ASP A O 1
ATOM 2044 N N . ILE A 1 260 ? 20.719 -33.749 -0.789 1.00 83.12 260 ILE A N 1
ATOM 2045 C CA . ILE A 1 260 ? 20.775 -34.470 0.492 1.00 83.12 260 ILE A CA 1
ATOM 2046 C C . ILE A 1 260 ? 22.163 -34.337 1.143 1.00 83.12 260 ILE A C 1
ATOM 2048 O O . ILE A 1 260 ? 22.245 -34.117 2.348 1.00 83.12 260 ILE A O 1
ATOM 2052 N N . LEU A 1 261 ? 23.248 -34.440 0.365 1.00 83.00 261 LEU A N 1
ATOM 2053 C CA . LEU A 1 261 ? 24.623 -34.275 0.863 1.00 83.00 261 LEU A CA 1
ATOM 2054 C C . LEU A 1 261 ? 24.917 -32.839 1.338 1.00 83.00 261 LEU A C 1
ATOM 2056 O O . LEU A 1 261 ? 25.740 -32.648 2.233 1.00 83.00 261 LEU A O 1
ATOM 2060 N N . ILE A 1 262 ? 24.244 -31.839 0.763 1.00 84.44 262 ILE A N 1
ATOM 2061 C CA . ILE A 1 262 ? 24.327 -30.438 1.198 1.00 84.44 262 ILE A CA 1
ATOM 2062 C C . ILE A 1 262 ? 23.534 -30.234 2.499 1.00 84.44 262 ILE A C 1
ATOM 2064 O O . ILE A 1 262 ? 24.070 -29.666 3.448 1.00 84.44 262 ILE A O 1
ATOM 2068 N N . ASP A 1 263 ? 22.302 -30.751 2.585 1.00 83.56 263 ASP A N 1
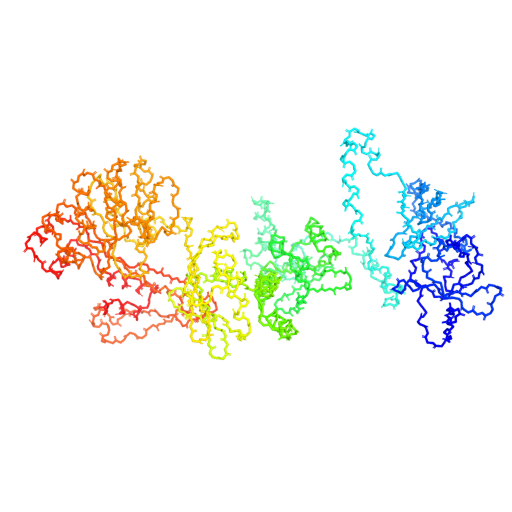ATOM 2069 C CA . ASP A 1 263 ? 21.433 -30.633 3.770 1.00 83.56 263 ASP A CA 1
ATOM 2070 C C . ASP A 1 263 ? 22.054 -31.228 5.044 1.00 83.56 263 ASP A C 1
ATOM 2072 O O . ASP A 1 263 ? 21.926 -30.647 6.122 1.00 83.56 263 ASP A O 1
ATOM 2076 N N . ILE A 1 264 ? 22.734 -32.378 4.939 1.00 84.75 264 ILE A N 1
ATOM 2077 C CA . ILE A 1 264 ? 23.430 -33.003 6.081 1.00 84.75 264 ILE A CA 1
ATOM 2078 C C . ILE A 1 264 ? 24.772 -32.324 6.413 1.00 84.75 264 ILE A C 1
ATOM 2080 O O . ILE A 1 264 ? 25.451 -32.725 7.355 1.00 84.75 264 ILE A O 1
ATOM 2084 N N . GLY A 1 265 ? 25.168 -31.295 5.656 1.00 82.44 265 GLY A N 1
ATOM 2085 C CA . GLY A 1 265 ? 26.406 -30.542 5.858 1.00 82.44 265 GLY A CA 1
ATOM 2086 C C . GLY A 1 265 ? 27.681 -31.266 5.413 1.00 82.44 265 GLY A C 1
ATOM 2087 O O . GLY A 1 265 ? 28.772 -30.821 5.766 1.00 82.44 265 GLY A O 1
ATOM 2088 N N . ALA A 1 266 ? 27.569 -32.356 4.646 1.00 81.81 266 ALA A N 1
ATOM 2089 C CA . ALA A 1 266 ? 28.721 -33.127 4.177 1.00 81.81 266 ALA A CA 1
ATOM 2090 C C . ALA A 1 266 ? 29.493 -32.423 3.048 1.00 81.81 266 ALA A C 1
ATOM 2092 O O . ALA A 1 266 ? 30.681 -32.675 2.868 1.00 81.81 266 ALA A O 1
ATOM 2093 N N . THR A 1 267 ? 28.841 -31.548 2.273 1.00 84.94 267 THR A N 1
ATOM 2094 C CA . THR A 1 267 ? 29.473 -30.835 1.152 1.00 84.94 267 THR A CA 1
ATOM 2095 C C . THR A 1 267 ? 28.767 -29.510 0.823 1.00 84.94 267 THR A C 1
ATOM 2097 O O . THR A 1 267 ? 27.746 -29.176 1.421 1.00 84.94 267 THR A O 1
ATOM 2100 N N . THR A 1 268 ? 29.297 -28.732 -0.127 1.00 80.44 268 THR A N 1
ATOM 2101 C CA . THR A 1 268 ? 28.741 -27.427 -0.542 1.00 80.44 268 THR A CA 1
ATOM 2102 C C . THR A 1 268 ? 28.099 -27.476 -1.933 1.00 80.44 268 THR A C 1
ATOM 2104 O O . THR A 1 268 ? 28.426 -28.342 -2.747 1.00 80.44 268 THR A O 1
ATOM 2107 N N . GLN A 1 269 ? 27.215 -26.515 -2.249 1.00 78.88 269 GLN A N 1
ATOM 2108 C CA . GLN A 1 269 ? 26.649 -26.383 -3.602 1.00 78.88 269 GLN A CA 1
ATOM 2109 C C . GLN A 1 269 ? 27.748 -26.273 -4.674 1.00 78.88 269 GLN A C 1
ATOM 2111 O O . GLN A 1 269 ? 27.678 -26.987 -5.675 1.00 78.88 269 GLN A O 1
ATOM 2116 N N . ASP A 1 270 ? 28.766 -25.433 -4.449 1.00 75.88 270 ASP A N 1
ATOM 2117 C CA . ASP A 1 270 ? 29.933 -25.277 -5.331 1.00 75.88 270 ASP A CA 1
ATOM 2118 C C . ASP A 1 270 ? 30.617 -26.617 -5.621 1.00 75.88 270 ASP A C 1
ATOM 2120 O O . ASP A 1 270 ? 30.892 -26.936 -6.775 1.00 75.88 270 ASP A O 1
ATOM 2124 N N . ALA A 1 271 ? 30.872 -27.417 -4.580 1.00 75.81 271 ALA A N 1
ATOM 2125 C CA . ALA A 1 271 ? 31.539 -28.708 -4.698 1.00 75.81 271 ALA A CA 1
ATOM 2126 C C . ALA A 1 271 ? 30.718 -29.697 -5.545 1.00 75.81 271 ALA A C 1
ATOM 2128 O O . ALA A 1 271 ? 31.250 -30.319 -6.464 1.00 75.81 271 ALA A O 1
ATOM 2129 N N . VAL A 1 272 ? 29.405 -29.785 -5.303 1.00 80.00 272 VAL A N 1
ATOM 2130 C CA . VAL A 1 272 ? 28.498 -30.667 -6.060 1.00 80.00 272 VAL A CA 1
ATOM 2131 C C . VAL A 1 272 ? 28.391 -30.251 -7.527 1.00 80.00 272 VAL A C 1
ATOM 2133 O O . VAL A 1 272 ? 28.484 -31.106 -8.409 1.00 80.00 272 VAL A O 1
ATOM 2136 N N . HIS A 1 273 ? 28.217 -28.957 -7.809 1.00 78.25 273 HIS A N 1
ATOM 2137 C CA . HIS A 1 273 ? 28.053 -28.466 -9.181 1.00 78.25 273 HIS A CA 1
ATOM 2138 C C . HIS A 1 273 ? 29.380 -28.459 -9.954 1.00 78.25 273 HIS A C 1
ATOM 2140 O O . HIS A 1 273 ? 29.379 -28.764 -11.145 1.00 78.25 273 HIS A O 1
ATOM 2146 N N . SER A 1 274 ? 30.518 -28.221 -9.292 1.00 75.81 274 SER A N 1
ATOM 2147 C CA . SER A 1 274 ? 31.853 -28.362 -9.891 1.00 75.81 274 SER A CA 1
ATOM 2148 C C . SER A 1 274 ? 32.178 -29.822 -10.229 1.00 75.81 274 SER A C 1
ATOM 2150 O O . SER A 1 274 ? 32.639 -30.099 -11.336 1.00 75.81 274 SER A O 1
ATOM 2152 N N . ALA A 1 275 ? 31.878 -30.776 -9.340 1.00 72.44 275 ALA A N 1
ATOM 2153 C CA . ALA A 1 275 ? 32.039 -32.205 -9.626 1.00 72.44 275 ALA A CA 1
ATOM 2154 C C . ALA A 1 275 ? 31.104 -32.665 -10.766 1.00 72.44 275 ALA A C 1
ATOM 2156 O O . ALA A 1 275 ? 31.505 -33.421 -11.654 1.00 72.44 275 ALA A O 1
ATOM 2157 N N . LEU A 1 276 ? 29.862 -32.166 -10.804 1.00 72.44 276 LEU A N 1
ATOM 2158 C CA . LEU A 1 276 ? 28.933 -32.414 -11.910 1.00 72.44 276 LEU A CA 1
ATOM 2159 C C . LEU A 1 276 ? 29.454 -31.840 -13.242 1.00 72.44 276 LEU A C 1
ATOM 2161 O O . LEU A 1 276 ? 29.339 -32.499 -14.275 1.00 72.44 276 LEU A O 1
ATOM 2165 N N . ALA A 1 277 ? 30.063 -30.655 -13.216 1.00 69.69 277 ALA A N 1
ATOM 2166 C CA . ALA A 1 277 ? 30.660 -30.007 -14.380 1.00 69.69 277 ALA A CA 1
ATOM 2167 C C . ALA A 1 277 ? 31.880 -30.768 -14.915 1.00 69.69 277 ALA A C 1
ATOM 2169 O O . ALA A 1 277 ? 31.921 -31.100 -16.102 1.00 69.69 277 ALA A O 1
ATOM 2170 N N . SER A 1 278 ? 32.793 -31.152 -14.015 1.00 68.19 278 SER A N 1
ATOM 2171 C CA . SER A 1 278 ? 33.925 -32.051 -14.273 1.00 68.19 278 SER A CA 1
ATOM 2172 C C . SER A 1 278 ? 33.463 -33.340 -14.966 1.00 68.19 278 SER A C 1
ATOM 2174 O O . SER A 1 278 ? 33.954 -33.696 -16.038 1.00 68.19 278 SER A O 1
ATOM 2176 N N . LYS A 1 279 ? 32.416 -33.985 -14.432 1.00 69.69 279 LYS A N 1
ATOM 2177 C CA . LYS A 1 279 ? 31.838 -35.215 -14.991 1.00 69.69 279 LYS A CA 1
ATOM 2178 C C . LYS A 1 279 ? 31.220 -35.053 -16.382 1.00 69.69 279 LYS A C 1
ATOM 2180 O O . LYS A 1 279 ? 31.258 -35.998 -17.168 1.00 69.69 279 LYS A O 1
ATOM 2185 N N . LEU A 1 280 ? 30.586 -33.917 -16.664 1.00 66.06 280 LEU A N 1
ATOM 2186 C CA . LEU A 1 280 ? 29.877 -33.675 -17.926 1.00 66.06 280 LEU A CA 1
ATOM 2187 C C . LEU A 1 280 ? 30.757 -33.001 -18.992 1.00 66.06 280 LEU A C 1
ATOM 2189 O O . LEU A 1 280 ? 30.289 -32.796 -20.110 1.00 66.06 280 LEU A O 1
ATOM 2193 N N . GLY A 1 281 ? 32.013 -32.670 -18.670 1.00 63.28 281 GLY A N 1
ATOM 2194 C CA . GLY A 1 281 ? 32.917 -31.950 -19.571 1.00 63.28 281 GLY A CA 1
ATOM 2195 C C . GLY A 1 281 ? 32.472 -30.510 -19.848 1.00 63.28 281 GLY A C 1
ATOM 2196 O O . GLY A 1 281 ? 32.765 -29.977 -20.916 1.00 63.28 281 GLY A O 1
ATOM 2197 N N . LEU A 1 282 ? 31.735 -29.896 -18.917 1.00 74.31 282 LEU A N 1
ATOM 2198 C CA . LEU A 1 282 ? 31.190 -28.543 -19.050 1.00 74.31 282 LEU A CA 1
ATOM 2199 C C . LEU A 1 282 ? 31.945 -27.562 -18.137 1.00 74.31 282 LEU A C 1
ATOM 2201 O O . LEU A 1 282 ? 32.360 -27.950 -17.045 1.00 74.31 282 LEU A O 1
ATOM 2205 N N . PRO A 1 283 ? 32.118 -26.286 -18.528 1.00 70.00 283 PRO A N 1
ATOM 2206 C CA . PRO A 1 283 ? 32.694 -25.276 -17.644 1.00 70.00 283 PRO A CA 1
ATOM 2207 C C . PRO A 1 283 ? 31.793 -25.007 -16.433 1.00 70.00 283 PRO A C 1
ATOM 2209 O O . PRO A 1 283 ? 30.583 -24.839 -16.591 1.00 70.00 283 PRO A O 1
ATOM 2212 N N . PHE A 1 284 ? 32.389 -24.900 -15.244 1.00 78.88 284 PHE A N 1
ATOM 2213 C CA . PHE A 1 284 ? 31.742 -24.319 -14.066 1.00 78.88 284 PHE A CA 1
ATOM 2214 C C . PHE A 1 284 ? 32.133 -22.840 -13.948 1.00 78.88 284 PHE A C 1
ATOM 2216 O O . PHE A 1 284 ? 33.317 -22.509 -14.024 1.00 78.88 284 PHE A O 1
ATOM 2223 N N . VAL A 1 285 ? 31.155 -21.951 -13.770 1.00 79.19 285 VAL A N 1
ATOM 2224 C CA . VAL A 1 285 ? 31.358 -20.496 -13.705 1.00 79.19 285 VAL A CA 1
ATOM 2225 C C . VAL A 1 285 ? 30.788 -19.944 -12.403 1.00 79.19 285 VAL A C 1
ATOM 2227 O O . VAL A 1 285 ? 29.604 -20.113 -12.118 1.00 79.19 285 VAL A O 1
ATOM 2230 N N . LYS A 1 286 ? 31.619 -19.227 -11.641 1.00 80.25 286 LYS A N 1
ATOM 2231 C CA . LYS A 1 286 ? 31.186 -18.402 -10.505 1.00 80.25 286 LYS A CA 1
ATOM 2232 C C . LYS A 1 286 ? 30.742 -17.044 -11.021 1.00 80.25 286 LYS A C 1
ATOM 2234 O O . LYS A 1 286 ? 31.567 -16.271 -11.506 1.00 80.25 286 LYS A O 1
ATOM 2239 N N . LEU A 1 287 ? 29.449 -16.751 -10.954 1.00 83.75 287 LEU A N 1
ATOM 2240 C CA . LEU A 1 287 ? 28.882 -15.574 -11.614 1.00 83.75 287 LEU A CA 1
ATOM 2241 C C . LEU A 1 287 ? 29.255 -14.277 -10.896 1.00 83.75 287 LEU A C 1
ATOM 2243 O O . LEU A 1 287 ? 29.408 -13.249 -11.547 1.00 83.75 287 LEU A O 1
ATOM 2247 N N . ARG A 1 288 ? 29.521 -14.338 -9.586 1.00 79.62 288 ARG A N 1
ATOM 224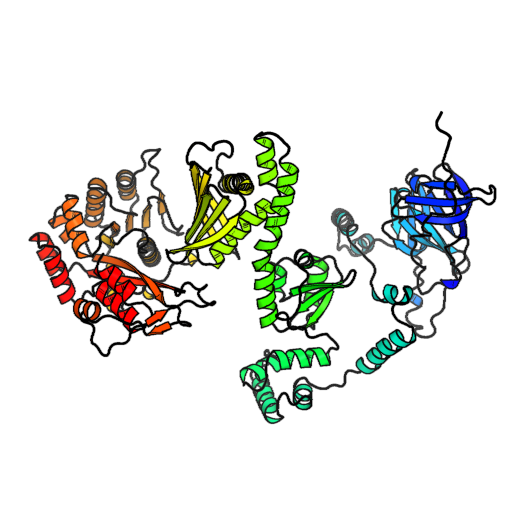8 C CA . ARG A 1 288 ? 30.037 -13.204 -8.790 1.00 79.62 288 ARG A CA 1
ATOM 2249 C C . ARG A 1 288 ? 31.431 -12.727 -9.204 1.00 79.62 288 ARG A C 1
ATOM 2251 O O . ARG A 1 288 ? 31.818 -11.614 -8.864 1.00 79.62 288 ARG A O 1
ATOM 2258 N N . GLU A 1 289 ? 32.184 -13.571 -9.905 1.00 74.75 289 GLU A N 1
ATOM 2259 C CA . GLU A 1 289 ? 33.558 -13.312 -10.356 1.00 74.75 289 GLU A CA 1
ATOM 2260 C C . GLU A 1 289 ? 33.645 -13.179 -11.891 1.00 74.75 289 GLU A C 1
ATOM 2262 O O . GLU A 1 289 ? 34.731 -12.971 -12.435 1.00 74.75 289 GLU A O 1
ATOM 2267 N N . PHE A 1 290 ? 32.513 -13.286 -12.599 1.00 73.81 290 PHE A N 1
ATOM 2268 C CA . PHE A 1 290 ? 32.441 -13.312 -14.059 1.00 73.81 290 PHE A CA 1
ATOM 2269 C C . PHE A 1 290 ? 31.867 -12.007 -14.632 1.00 73.81 290 PHE A C 1
ATOM 2271 O O . PHE A 1 290 ? 30.798 -11.548 -14.234 1.00 73.81 290 PHE A O 1
ATOM 2278 N N . SER A 1 291 ? 32.550 -11.430 -15.624 1.00 72.50 291 SER A N 1
ATOM 2279 C CA . SER A 1 291 ? 32.070 -10.248 -16.351 1.00 72.50 291 SER A CA 1
ATOM 2280 C C . SER A 1 291 ? 31.023 -10.637 -17.398 1.00 72.50 291 SER A C 1
ATOM 2282 O O . SER A 1 291 ? 31.374 -11.185 -18.439 1.00 72.50 291 SER A O 1
ATOM 2284 N N . VAL A 1 292 ? 29.750 -10.345 -17.128 1.00 72.25 292 VAL A N 1
ATOM 2285 C CA . VAL A 1 292 ? 28.630 -10.577 -18.058 1.00 72.25 292 VAL A CA 1
ATOM 2286 C C . VAL A 1 292 ? 28.536 -9.458 -19.105 1.00 72.25 292 VAL A C 1
ATOM 2288 O O . VAL A 1 292 ? 28.526 -8.276 -18.756 1.00 72.25 292 VAL A O 1
ATOM 2291 N N . ASP A 1 293 ? 28.394 -9.824 -20.381 1.00 72.44 293 ASP A N 1
ATOM 2292 C CA . ASP A 1 293 ? 28.098 -8.893 -21.474 1.00 72.44 293 ASP A CA 1
ATOM 2293 C C . ASP A 1 293 ? 26.628 -8.443 -21.404 1.00 72.44 293 ASP A C 1
ATOM 2295 O O . ASP A 1 293 ? 25.704 -9.212 -21.676 1.00 72.44 293 ASP A O 1
ATOM 2299 N N . ILE A 1 294 ? 26.390 -7.169 -21.085 1.00 68.94 294 ILE A N 1
ATOM 2300 C CA . ILE A 1 294 ? 25.032 -6.621 -20.911 1.00 68.94 294 ILE A CA 1
ATOM 2301 C C . ILE A 1 294 ? 24.163 -6.756 -22.174 1.00 68.94 294 ILE A C 1
ATOM 2303 O O . ILE A 1 294 ? 22.966 -7.036 -22.068 1.00 68.94 294 ILE A O 1
ATOM 2307 N N . ASP A 1 295 ? 24.757 -6.624 -23.364 1.00 73.19 295 ASP A N 1
ATOM 2308 C CA . ASP A 1 295 ? 24.048 -6.709 -24.650 1.00 73.19 295 ASP A CA 1
ATOM 2309 C C . ASP A 1 295 ? 23.371 -8.074 -24.876 1.00 73.19 295 ASP A C 1
ATOM 2311 O O . ASP A 1 295 ? 22.414 -8.181 -25.646 1.00 73.19 295 ASP A O 1
ATOM 2315 N N . VAL A 1 296 ? 23.828 -9.130 -24.191 1.00 78.75 296 VAL A N 1
ATOM 2316 C CA . VAL A 1 296 ? 23.304 -10.490 -24.380 1.00 78.75 296 VAL A CA 1
ATOM 2317 C C . VAL A 1 296 ? 22.055 -10.781 -23.547 1.00 78.75 296 VAL A C 1
ATOM 2319 O O . VAL A 1 296 ? 21.355 -11.762 -23.802 1.00 78.75 296 VAL A O 1
ATOM 2322 N N . LEU A 1 297 ? 21.735 -9.910 -22.586 1.00 80.00 297 LEU A N 1
ATOM 2323 C CA . LEU A 1 297 ? 20.578 -10.043 -21.697 1.00 80.00 297 LEU A CA 1
ATOM 2324 C C . LEU A 1 297 ? 19.253 -9.849 -22.450 1.00 80.00 297 LEU A C 1
ATOM 2326 O O . LEU A 1 297 ? 18.266 -10.512 -22.136 1.00 80.00 297 LEU A O 1
ATOM 2330 N N . ASP A 1 298 ? 19.239 -9.013 -23.495 1.00 78.44 298 ASP A N 1
ATOM 2331 C CA . ASP A 1 298 ? 18.058 -8.779 -24.346 1.00 78.44 298 ASP A CA 1
ATOM 2332 C C . ASP A 1 298 ? 17.679 -10.023 -25.190 1.00 78.44 298 ASP A C 1
ATOM 2334 O O . ASP A 1 298 ? 16.561 -10.100 -25.706 1.00 78.44 298 ASP A O 1
ATOM 2338 N N . HIS A 1 299 ? 18.553 -11.038 -25.299 1.00 80.69 299 HIS A N 1
ATOM 2339 C CA . HIS A 1 299 ? 18.236 -12.302 -25.978 1.00 80.69 299 HIS A CA 1
ATOM 2340 C C . HIS A 1 299 ? 17.332 -13.239 -25.160 1.00 80.69 299 HIS A C 1
ATOM 2342 O O . HIS A 1 299 ? 16.620 -14.052 -25.750 1.00 80.69 299 HIS A O 1
ATOM 2348 N N . ILE A 1 300 ? 17.328 -13.159 -23.826 1.00 84.44 300 ILE A N 1
ATOM 2349 C CA . ILE A 1 300 ? 16.476 -14.001 -22.971 1.00 84.44 300 ILE A CA 1
ATOM 2350 C C . ILE A 1 300 ? 15.690 -13.083 -22.021 1.00 84.44 300 ILE A C 1
ATOM 2352 O O . ILE A 1 300 ? 16.277 -12.481 -21.129 1.00 84.44 300 ILE A O 1
ATOM 2356 N N . PRO A 1 301 ? 14.358 -12.954 -22.163 1.00 79.69 301 PRO A N 1
ATOM 2357 C CA . PRO A 1 301 ? 13.550 -12.140 -21.259 1.00 79.69 301 PRO A CA 1
ATOM 2358 C C . PRO A 1 301 ? 13.642 -12.604 -19.798 1.00 79.69 301 PRO A C 1
ATOM 2360 O O . PRO A 1 301 ? 13.588 -13.802 -19.523 1.00 79.69 301 PRO A O 1
ATOM 2363 N N . VAL A 1 302 ? 13.671 -11.657 -18.852 1.00 80.50 302 VAL A N 1
ATOM 2364 C CA . VAL A 1 302 ? 13.850 -11.923 -17.406 1.00 80.50 302 VAL A CA 1
ATO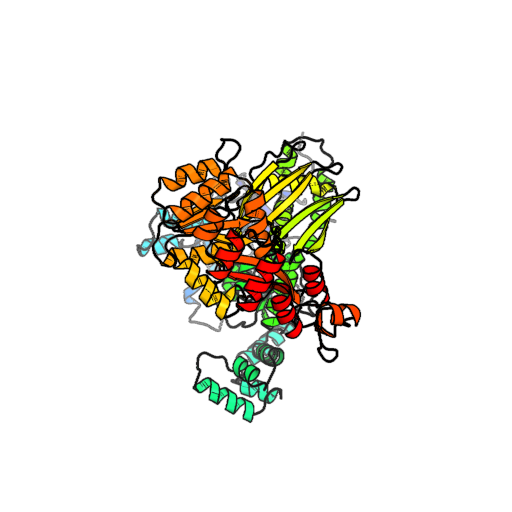M 2365 C C . VAL A 1 302 ? 12.878 -12.961 -16.825 1.00 80.50 302 VAL A C 1
ATOM 2367 O O . VAL A 1 302 ? 13.261 -13.751 -15.968 1.00 80.50 302 VAL A O 1
ATOM 2370 N N . LEU A 1 303 ? 11.631 -13.015 -17.310 1.00 69.62 303 LEU A N 1
ATOM 2371 C CA . LEU A 1 303 ? 10.643 -14.012 -16.873 1.00 69.62 303 LEU A CA 1
ATOM 2372 C C . LEU A 1 303 ? 11.053 -15.444 -17.249 1.00 69.62 303 LEU A C 1
ATOM 2374 O O . LEU A 1 303 ? 10.786 -16.377 -16.500 1.00 69.62 303 LEU A O 1
ATOM 2378 N N . ILE A 1 304 ? 11.718 -15.615 -18.393 1.00 80.25 304 ILE A N 1
ATOM 2379 C CA . ILE A 1 304 ? 12.212 -16.907 -18.882 1.00 80.25 304 ILE A CA 1
ATOM 2380 C C . ILE A 1 304 ? 13.532 -17.252 -18.185 1.00 80.25 304 ILE A C 1
ATOM 2382 O O . ILE A 1 304 ? 13.684 -18.387 -17.742 1.00 80.25 304 ILE A O 1
ATOM 2386 N N . ALA A 1 305 ? 14.421 -16.270 -17.991 1.00 84.94 305 ALA A N 1
ATOM 2387 C CA . ALA A 1 305 ? 15.641 -16.429 -17.197 1.00 84.94 305 ALA A CA 1
ATOM 2388 C C . ALA A 1 305 ? 15.335 -16.929 -15.771 1.00 84.94 305 ALA A C 1
ATOM 2390 O O . ALA A 1 305 ? 15.895 -17.932 -15.335 1.00 84.94 305 ALA A O 1
ATOM 2391 N N . LYS A 1 306 ? 14.376 -16.294 -15.074 1.00 83.12 306 LYS A N 1
ATOM 2392 C CA . LYS A 1 306 ? 13.933 -16.713 -13.731 1.00 83.12 306 LYS A CA 1
ATOM 2393 C C . LYS A 1 306 ? 13.243 -18.077 -13.729 1.00 83.12 306 LYS A C 1
ATOM 2395 O O . LYS A 1 306 ? 13.562 -18.911 -12.888 1.00 83.12 306 LYS A O 1
ATOM 2400 N N . LYS A 1 307 ? 12.309 -18.313 -14.660 1.00 84.50 307 LYS A N 1
ATOM 2401 C CA . LYS A 1 307 ? 11.523 -19.558 -14.717 1.00 84.50 307 LYS A CA 1
ATOM 2402 C C . LYS A 1 307 ? 12.378 -20.788 -15.018 1.00 84.50 307 LYS A C 1
ATOM 2404 O O . LYS A 1 307 ? 12.163 -21.834 -14.416 1.00 84.50 307 LYS A O 1
ATOM 2409 N N . GLU A 1 308 ? 13.313 -20.675 -15.958 1.00 87.75 308 GLU A N 1
ATOM 2410 C CA . GLU A 1 308 ? 14.147 -21.801 -16.393 1.00 87.75 308 GLU A CA 1
ATOM 2411 C C . GLU A 1 308 ? 15.516 -21.851 -15.695 1.00 87.75 308 GLU A C 1
ATOM 2413 O O . GLU A 1 308 ? 16.321 -22.714 -16.036 1.00 87.75 308 GLU A O 1
ATOM 2418 N N . GLN A 1 309 ? 15.766 -20.971 -14.710 1.00 90.81 309 GLN A N 1
ATOM 2419 C CA . GLN A 1 309 ? 17.035 -20.857 -13.972 1.00 90.81 309 GLN A CA 1
ATOM 2420 C C . GLN A 1 309 ? 18.236 -20.734 -14.925 1.00 90.81 309 GLN A C 1
ATOM 2422 O O . GLN A 1 309 ? 19.152 -21.554 -14.927 1.00 90.81 309 GLN A O 1
ATOM 2427 N N . ALA A 1 310 ? 18.185 -19.719 -15.790 1.00 91.94 310 ALA A N 1
ATOM 2428 C CA . ALA A 1 310 ? 19.089 -19.569 -16.922 1.00 91.94 310 ALA A CA 1
ATOM 2429 C C . ALA A 1 310 ? 19.588 -18.124 -17.069 1.00 91.94 310 ALA A C 1
ATOM 2431 O O . ALA A 1 310 ? 18.804 -17.223 -17.367 1.00 91.94 310 ALA A O 1
ATOM 2432 N N . MET A 1 311 ? 20.896 -17.908 -16.910 1.00 92.94 311 MET A N 1
ATOM 2433 C CA . MET A 1 311 ? 21.527 -16.584 -16.961 1.00 92.94 311 MET A CA 1
ATOM 2434 C C . MET A 1 311 ? 22.415 -16.430 -18.212 1.00 92.94 311 MET A C 1
ATOM 2436 O O . MET A 1 311 ? 23.412 -17.149 -18.321 1.00 92.94 311 MET A O 1
ATOM 2440 N N . PRO A 1 312 ? 22.108 -15.526 -19.165 1.00 90.19 312 PRO A N 1
ATOM 2441 C CA . PRO A 1 312 ? 22.975 -15.268 -20.318 1.00 90.19 312 PRO A CA 1
ATOM 2442 C C . PRO A 1 312 ? 24.260 -14.566 -19.879 1.00 90.19 312 PRO A C 1
ATOM 2444 O O . PRO A 1 312 ? 24.205 -13.636 -19.079 1.00 90.19 312 PRO A O 1
ATOM 2447 N N . LEU A 1 313 ? 25.406 -15.000 -20.407 1.00 80.38 313 LEU A N 1
ATOM 2448 C CA . LEU A 1 313 ? 26.723 -14.526 -19.970 1.00 80.38 313 LEU A CA 1
ATOM 2449 C C . LEU A 1 313 ? 27.456 -13.692 -21.019 1.00 80.38 313 LEU A C 1
ATOM 2451 O O . LEU A 1 313 ? 27.955 -12.621 -20.700 1.00 80.38 313 LEU A O 1
ATOM 2455 N N . MET A 1 314 ? 27.571 -14.208 -22.244 1.00 81.06 314 MET A N 1
ATOM 2456 C CA . MET A 1 314 ? 28.341 -13.588 -23.329 1.00 81.06 314 MET A CA 1
ATOM 2457 C C . MET A 1 314 ? 27.992 -14.205 -24.687 1.00 81.06 314 MET A C 1
ATOM 2459 O O . MET A 1 314 ? 27.389 -15.283 -24.760 1.00 81.06 314 MET A O 1
ATOM 2463 N N . MET A 1 315 ? 28.410 -13.550 -25.772 1.00 78.31 315 MET A N 1
ATOM 2464 C CA . MET A 1 315 ? 28.327 -14.105 -27.126 1.00 78.31 315 MET A CA 1
ATOM 2465 C C . MET A 1 315 ? 29.664 -14.707 -27.565 1.00 78.31 315 MET A C 1
ATOM 2467 O O . MET A 1 315 ? 30.641 -14.001 -27.796 1.00 78.31 315 MET A O 1
ATOM 2471 N N . SER A 1 316 ? 29.676 -16.021 -27.793 1.00 69.25 316 SER A N 1
ATOM 2472 C CA . SER A 1 316 ? 30.778 -16.726 -28.450 1.00 69.25 316 SER A CA 1
ATOM 2473 C C . SER A 1 316 ? 30.459 -16.882 -29.941 1.00 69.25 316 SER A C 1
ATOM 2475 O O . SER A 1 316 ? 29.794 -17.826 -30.383 1.00 69.25 316 SER A O 1
ATOM 2477 N N . GLY A 1 317 ? 30.849 -15.885 -30.740 1.00 72.62 317 GLY A N 1
ATOM 2478 C CA . GLY A 1 317 ? 30.530 -15.821 -32.171 1.00 72.62 317 GLY A CA 1
ATOM 2479 C C . GLY A 1 317 ? 29.023 -15.689 -32.422 1.00 72.62 317 GLY A C 1
ATOM 2480 O O . GLY A 1 317 ? 28.447 -14.630 -32.198 1.00 72.62 317 GLY A O 1
ATOM 2481 N N . ASN A 1 318 ? 28.370 -16.763 -32.884 1.00 71.06 318 ASN A N 1
ATOM 2482 C CA . ASN A 1 318 ? 26.906 -16.827 -33.048 1.00 71.06 318 ASN A CA 1
ATOM 2483 C C . ASN A 1 318 ? 26.217 -17.768 -32.032 1.00 71.06 318 ASN A C 1
ATOM 2485 O O . ASN A 1 318 ? 25.068 -18.175 -32.233 1.00 71.06 318 ASN A O 1
ATOM 2489 N N . ARG A 1 319 ? 26.911 -18.127 -30.944 1.00 73.06 319 ARG A N 1
ATOM 2490 C CA . ARG A 1 319 ? 26.361 -18.889 -29.817 1.00 73.06 319 ARG A CA 1
ATOM 2491 C C . ARG A 1 319 ? 26.233 -18.017 -28.574 1.00 73.06 319 ARG A C 1
ATOM 2493 O O . ARG A 1 319 ? 27.177 -17.323 -28.207 1.00 73.06 319 ARG A O 1
ATOM 2500 N N . LEU A 1 320 ? 25.075 -18.088 -27.931 1.00 81.12 320 LEU A N 1
ATOM 2501 C CA . LEU A 1 320 ? 24.806 -17.429 -26.661 1.00 81.12 320 LEU A CA 1
ATOM 2502 C C . LEU A 1 320 ? 25.230 -18.362 -25.527 1.00 81.12 320 LEU A C 1
ATOM 2504 O O . LEU A 1 320 ? 24.683 -19.460 -25.404 1.00 81.12 320 LEU A O 1
ATOM 2508 N N . VAL A 1 321 ? 26.201 -17.938 -24.723 1.00 86.56 321 VAL A N 1
ATOM 2509 C CA . VAL A 1 321 ? 26.649 -18.689 -23.546 1.00 86.56 321 VAL A CA 1
ATOM 2510 C C . VAL A 1 321 ? 25.671 -18.429 -22.404 1.00 86.56 321 VAL A C 1
ATOM 2512 O O . VAL A 1 321 ? 25.387 -17.271 -22.098 1.00 86.56 321 VAL A O 1
ATOM 2515 N N . VAL A 1 322 ? 25.143 -19.486 -21.786 1.00 90.38 322 VAL A N 1
ATOM 2516 C CA . VAL A 1 322 ? 24.130 -19.400 -20.723 1.00 90.38 322 VAL A CA 1
ATOM 2517 C C . VAL A 1 322 ? 24.505 -20.312 -19.556 1.00 90.38 322 VAL A C 1
ATOM 2519 O O . VAL A 1 322 ? 24.746 -21.503 -19.754 1.00 90.38 322 VAL A O 1
ATOM 2522 N N . ALA A 1 323 ? 24.524 -19.766 -18.341 1.00 89.75 323 ALA A N 1
ATOM 2523 C CA . ALA A 1 323 ? 24.661 -20.540 -17.112 1.00 89.75 323 ALA A CA 1
ATOM 2524 C C . ALA A 1 323 ? 23.318 -21.147 -16.688 1.00 89.75 323 ALA A C 1
ATOM 2526 O O . ALA A 1 323 ? 22.315 -20.434 -16.638 1.00 89.75 323 ALA A O 1
ATOM 2527 N N . VAL A 1 324 ? 23.314 -22.439 -16.352 1.00 90.31 324 VAL A N 1
ATOM 2528 C CA . VAL A 1 324 ? 22.168 -23.167 -15.772 1.00 90.31 324 VAL A CA 1
ATOM 2529 C C . VAL A 1 324 ? 22.645 -24.063 -14.616 1.00 90.31 324 VAL A C 1
ATOM 2531 O O . VAL A 1 324 ? 23.811 -24.465 -14.620 1.00 90.31 324 VAL A O 1
ATOM 2534 N N . PRO A 1 325 ? 21.790 -24.439 -13.647 1.00 83.25 325 PRO A N 1
ATOM 2535 C CA . PRO A 1 325 ? 22.197 -25.338 -12.566 1.00 83.25 325 PRO A CA 1
ATOM 2536 C C . PRO A 1 325 ? 22.185 -26.816 -12.982 1.00 83.25 325 PRO A C 1
ATOM 2538 O O . PRO A 1 325 ? 23.001 -27.604 -12.510 1.00 83.25 325 PRO A O 1
ATOM 2541 N N . ASP A 1 326 ? 21.284 -27.205 -13.892 1.00 79.94 326 ASP A N 1
ATOM 2542 C CA . ASP A 1 326 ? 21.139 -28.585 -14.363 1.00 79.94 326 ASP A CA 1
ATOM 2543 C C . ASP A 1 326 ? 21.156 -28.649 -15.904 1.00 79.94 326 ASP A C 1
ATOM 2545 O O . ASP A 1 326 ? 20.134 -28.394 -16.550 1.00 79.94 326 ASP A O 1
ATOM 2549 N N . PRO A 1 327 ? 22.297 -29.004 -16.523 1.00 72.94 327 PRO A N 1
ATOM 2550 C CA . PRO A 1 327 ? 22.440 -29.067 -17.977 1.00 72.94 327 PRO A CA 1
ATOM 2551 C C . PRO A 1 327 ? 21.755 -30.297 -18.595 1.00 72.94 327 PRO A C 1
ATOM 2553 O O . PRO A 1 327 ? 21.723 -30.425 -19.818 1.00 72.94 327 PRO A O 1
ATOM 2556 N N . THR A 1 328 ? 21.218 -31.224 -17.789 1.00 72.62 328 THR A N 1
ATOM 2557 C CA . THR A 1 328 ? 20.538 -32.428 -18.302 1.00 72.62 328 THR A CA 1
ATOM 2558 C C . THR A 1 328 ? 19.116 -32.140 -18.800 1.00 72.62 328 THR A C 1
ATOM 2560 O O . THR A 1 328 ? 18.543 -32.946 -19.539 1.00 72.62 328 THR A O 1
ATOM 2563 N N . ARG A 1 329 ? 18.569 -30.961 -18.467 1.00 72.94 329 ARG A N 1
ATOM 2564 C CA . ARG A 1 329 ? 17.289 -30.437 -18.962 1.00 72.94 329 ARG A CA 1
ATOM 2565 C C . ARG A 1 329 ? 17.382 -29.996 -20.428 1.00 72.94 329 ARG A C 1
ATOM 2567 O O . ARG A 1 329 ? 17.563 -28.821 -20.753 1.00 72.94 329 ARG A O 1
ATOM 2574 N N . SER A 1 330 ? 17.248 -30.957 -21.342 1.00 65.81 330 SER A N 1
ATOM 2575 C CA . SER A 1 330 ? 17.273 -30.702 -22.790 1.00 65.81 330 SER A CA 1
ATOM 2576 C C . SER A 1 330 ? 16.145 -29.765 -23.254 1.00 65.81 330 SER A C 1
ATOM 2578 O O . SER A 1 330 ? 16.347 -28.985 -24.188 1.00 65.81 330 SER A O 1
ATOM 2580 N N . ASP A 1 331 ? 15.010 -29.759 -22.551 1.00 75.88 331 ASP A N 1
ATOM 2581 C CA . ASP A 1 331 ? 13.890 -28.828 -22.712 1.00 75.88 331 ASP A CA 1
ATOM 2582 C C . ASP A 1 331 ? 14.316 -27.362 -22.538 1.00 75.88 331 ASP A C 1
ATOM 2584 O O . ASP A 1 331 ? 13.995 -26.525 -23.384 1.00 75.88 331 ASP A O 1
ATOM 2588 N N . VAL A 1 332 ? 15.117 -27.057 -21.510 1.00 75.19 332 VAL A N 1
ATOM 2589 C CA . VAL A 1 332 ? 15.624 -25.700 -21.242 1.00 75.19 332 VAL A CA 1
ATOM 2590 C C . VAL A 1 332 ? 16.466 -25.208 -22.413 1.00 75.19 332 VAL A C 1
ATOM 2592 O O . VAL A 1 332 ? 16.215 -24.126 -22.940 1.00 75.19 332 VAL A O 1
ATOM 2595 N N . SER A 1 333 ? 17.405 -26.023 -22.902 1.00 74.62 333 SER A N 1
ATOM 2596 C CA . SER A 1 333 ? 18.262 -25.635 -24.034 1.00 74.62 333 SER A CA 1
ATOM 2597 C C . SER A 1 333 ? 17.465 -25.312 -25.310 1.00 74.62 333 SER A C 1
ATOM 2599 O O . SER A 1 333 ? 17.799 -24.370 -26.035 1.00 74.62 333 SER A O 1
ATOM 2601 N N . GLN A 1 334 ? 16.372 -26.043 -25.562 1.00 75.31 334 GLN A N 1
ATOM 2602 C CA . GLN A 1 334 ? 15.486 -25.826 -26.707 1.00 75.31 334 GLN A CA 1
ATOM 2603 C C . GLN A 1 334 ? 14.632 -24.564 -26.544 1.00 75.31 334 GLN A C 1
ATOM 2605 O O . GLN A 1 334 ? 14.549 -23.770 -27.483 1.00 75.31 334 GLN A O 1
ATOM 2610 N N . ILE A 1 335 ? 14.049 -24.349 -25.358 1.00 79.06 335 ILE A N 1
ATOM 2611 C CA . ILE A 1 335 ? 13.277 -23.142 -25.024 1.00 79.06 335 ILE A CA 1
ATOM 2612 C C . ILE A 1 335 ? 14.161 -21.903 -25.187 1.00 79.06 335 ILE A C 1
ATOM 2614 O O . ILE A 1 335 ? 13.809 -20.990 -25.931 1.00 79.06 335 ILE A O 1
ATOM 2618 N N . LEU A 1 336 ? 15.344 -21.897 -24.570 1.00 81.56 336 LEU A N 1
ATOM 2619 C CA . LEU A 1 336 ? 16.289 -20.785 -24.650 1.00 81.56 336 LEU A CA 1
ATOM 2620 C C . LEU A 1 336 ? 16.762 -20.540 -26.092 1.00 81.56 336 LEU A C 1
ATOM 2622 O O . LEU A 1 336 ? 16.802 -19.392 -26.530 1.00 81.56 336 LEU A O 1
ATOM 2626 N N . SER A 1 337 ? 17.036 -21.591 -26.877 1.00 80.38 337 SER A N 1
ATOM 2627 C CA . SER A 1 337 ? 17.422 -21.453 -28.293 1.00 80.38 337 SER A CA 1
ATOM 2628 C C . SER A 1 337 ? 16.303 -20.885 -29.173 1.00 80.38 337 SER A C 1
ATOM 2630 O O . SER A 1 337 ? 16.567 -20.117 -30.105 1.00 80.38 337 SER A O 1
ATOM 2632 N N . PHE A 1 338 ? 15.049 -21.250 -28.898 1.00 76.38 338 PHE A N 1
ATOM 2633 C CA . PHE A 1 338 ? 13.882 -20.704 -29.592 1.00 76.38 338 PHE A CA 1
ATOM 2634 C C . PHE A 1 338 ? 13.654 -19.227 -29.244 1.00 76.38 338 PHE A C 1
ATOM 2636 O O . PHE A 1 338 ? 13.405 -18.422 -30.142 1.00 76.38 338 PHE A O 1
ATOM 2643 N N . VAL A 1 339 ? 13.777 -18.882 -27.960 1.00 76.12 339 VAL A N 1
ATOM 2644 C CA . VAL A 1 339 ? 13.565 -17.534 -27.411 1.00 76.12 339 VAL A CA 1
ATOM 2645 C C . VAL A 1 339 ? 14.650 -16.564 -27.878 1.00 76.12 339 VAL A C 1
ATOM 2647 O O . VAL A 1 339 ? 14.324 -15.523 -28.443 1.00 76.12 339 VAL A O 1
ATOM 2650 N N . ALA A 1 340 ? 15.925 -16.935 -27.737 1.00 76.12 340 ALA A N 1
ATOM 2651 C CA . ALA A 1 340 ? 17.057 -16.118 -28.173 1.00 76.12 340 ALA A CA 1
ATOM 2652 C C . ALA A 1 340 ? 17.212 -16.046 -29.700 1.00 76.12 340 ALA A C 1
ATOM 2654 O O . ALA A 1 340 ? 17.918 -15.179 -30.212 1.00 76.12 340 ALA A O 1
ATOM 2655 N N . ASN A 1 341 ? 16.603 -16.983 -30.437 1.00 82.81 341 ASN A N 1
ATOM 2656 C CA . ASN A 1 341 ? 16.887 -17.252 -31.850 1.00 82.81 341 ASN A CA 1
ATOM 2657 C C . ASN A 1 341 ? 18.399 -17.436 -32.133 1.00 82.81 341 ASN A C 1
ATOM 2659 O O . ASN A 1 341 ? 18.916 -17.031 -33.175 1.00 82.81 341 ASN A O 1
ATOM 2663 N N . LYS A 1 342 ? 19.106 -18.057 -31.181 1.00 81.62 342 LYS A N 1
ATOM 2664 C CA . LYS A 1 342 ? 20.544 -18.364 -31.210 1.00 81.62 342 LYS A CA 1
ATOM 2665 C C . LYS A 1 342 ? 20.777 -19.836 -30.874 1.00 81.62 342 LYS A C 1
ATOM 2667 O O . LYS A 1 342 ? 19.905 -20.512 -30.323 1.00 81.62 342 LYS A O 1
ATOM 2672 N N . HIS A 1 343 ? 21.967 -20.339 -31.182 1.00 77.88 343 HIS A N 1
ATOM 2673 C CA . HIS A 1 343 ? 22.441 -21.585 -30.582 1.00 77.88 343 HIS A CA 1
ATOM 2674 C C . HIS A 1 343 ? 22.874 -21.302 -29.140 1.00 77.88 343 HIS A C 1
ATOM 2676 O O . HIS A 1 343 ? 23.583 -20.327 -28.908 1.00 77.88 343 HIS A O 1
ATOM 2682 N N . ILE A 1 344 ? 22.439 -22.130 -28.191 1.00 84.19 344 ILE A N 1
ATOM 2683 C CA . ILE A 1 344 ? 22.799 -21.988 -26.775 1.00 84.19 344 ILE A CA 1
ATOM 2684 C C . ILE A 1 344 ? 24.007 -22.871 -26.478 1.00 84.19 344 ILE A C 1
ATOM 2686 O O . ILE A 1 344 ? 24.021 -24.042 -26.858 1.00 84.19 344 ILE A O 1
ATOM 2690 N N . GLU A 1 345 ? 25.000 -22.310 -25.801 1.00 83.38 345 GLU A N 1
ATOM 2691 C CA . GLU A 1 345 ? 26.139 -23.035 -25.247 1.00 83.38 345 GLU A CA 1
ATOM 2692 C C . GLU A 1 345 ? 26.032 -22.984 -23.722 1.00 83.38 345 GLU A C 1
ATOM 2694 O O . GLU A 1 345 ? 25.952 -21.905 -23.137 1.00 83.38 345 GLU A O 1
ATOM 2699 N N . ILE A 1 346 ? 25.928 -24.149 -23.083 1.00 83.00 346 ILE A N 1
ATOM 2700 C CA . ILE A 1 346 ? 25.604 -24.236 -21.658 1.00 83.00 346 ILE A CA 1
ATOM 2701 C C . ILE A 1 346 ? 26.882 -24.314 -20.827 1.00 83.00 346 ILE A C 1
ATOM 2703 O O . ILE A 1 346 ? 27.757 -25.137 -21.095 1.00 83.00 346 ILE A O 1
ATOM 2707 N N . VAL A 1 347 ? 26.937 -23.503 -19.775 1.00 84.00 347 VAL A N 1
ATOM 2708 C CA . VAL A 1 347 ? 27.878 -23.649 -18.659 1.00 84.00 347 VAL A CA 1
ATOM 2709 C C . VAL A 1 347 ? 27.097 -23.916 -17.374 1.00 84.00 347 VAL A C 1
ATOM 2711 O O . VAL A 1 347 ? 25.899 -23.636 -17.294 1.00 84.00 347 VAL A O 1
ATOM 2714 N N . ILE A 1 348 ? 27.755 -24.479 -16.367 1.00 82.56 348 ILE A N 1
ATOM 2715 C CA . ILE A 1 348 ? 27.130 -24.783 -15.078 1.00 82.56 348 ILE A CA 1
ATOM 2716 C C . ILE A 1 348 ? 27.469 -23.678 -14.082 1.00 82.56 348 ILE A C 1
ATOM 2718 O O . ILE A 1 348 ? 28.607 -23.217 -14.012 1.00 82.56 348 ILE A O 1
ATOM 2722 N N . SER A 1 349 ? 26.490 -23.272 -13.284 1.00 86.19 349 SER A N 1
ATOM 2723 C CA . SER A 1 349 ? 26.698 -22.446 -12.093 1.00 86.19 349 SER A CA 1
ATOM 2724 C C . SER A 1 349 ? 25.742 -22.900 -10.988 1.00 86.19 349 SER A C 1
ATOM 2726 O O . SER A 1 349 ? 24.871 -23.734 -11.237 1.00 86.19 349 SER A O 1
ATOM 2728 N N . THR A 1 350 ? 25.908 -22.416 -9.760 1.00 85.00 350 THR A N 1
ATOM 2729 C CA . THR A 1 350 ? 24.981 -22.756 -8.671 1.00 85.00 350 THR A CA 1
ATOM 2730 C C . THR A 1 350 ? 23.664 -21.978 -8.816 1.00 85.00 350 THR A C 1
ATOM 2732 O O . THR A 1 350 ? 23.672 -20.868 -9.357 1.00 85.00 350 THR A O 1
ATOM 2735 N N . PRO A 1 351 ? 22.526 -22.516 -8.330 1.00 86.31 351 PRO A N 1
ATOM 2736 C CA . PRO A 1 351 ? 21.259 -21.780 -8.296 1.00 86.31 351 PRO A CA 1
ATOM 2737 C C . PRO A 1 351 ? 21.401 -20.414 -7.609 1.00 86.31 351 PRO A C 1
ATOM 2739 O O . PRO A 1 351 ? 20.966 -19.405 -8.152 1.00 86.31 351 PRO A O 1
ATOM 2742 N N . ASP A 1 352 ? 22.103 -20.366 -6.473 1.00 84.50 352 ASP A N 1
ATOM 2743 C CA . ASP A 1 352 ? 22.336 -19.149 -5.690 1.00 84.50 352 ASP A CA 1
ATOM 2744 C C . ASP A 1 352 ? 23.106 -18.059 -6.469 1.00 84.50 352 ASP A C 1
ATOM 2746 O O . ASP A 1 352 ? 22.809 -16.869 -6.328 1.00 84.50 352 ASP A O 1
ATOM 2750 N N . ASP A 1 353 ? 24.090 -18.436 -7.297 1.00 83.25 353 ASP A N 1
ATOM 2751 C CA . ASP A 1 353 ? 24.819 -17.493 -8.158 1.00 83.25 353 ASP A CA 1
ATOM 2752 C C . ASP A 1 353 ? 23.986 -17.064 -9.371 1.00 83.25 353 ASP A C 1
ATOM 2754 O O . ASP A 1 353 ? 24.086 -15.912 -9.794 1.00 83.25 353 ASP A O 1
ATOM 2758 N N . ILE A 1 354 ? 23.146 -17.951 -9.914 1.00 90.25 354 ILE A N 1
ATOM 2759 C CA . ILE A 1 354 ? 22.236 -17.652 -11.030 1.00 90.25 354 ILE A CA 1
ATOM 2760 C C . ILE A 1 354 ? 21.136 -16.690 -10.580 1.00 90.25 354 ILE A C 1
ATOM 2762 O O . ILE A 1 354 ? 20.914 -15.678 -11.242 1.00 90.25 354 ILE A O 1
ATOM 2766 N N . ASP A 1 355 ? 20.497 -16.933 -9.437 1.00 84.94 355 ASP A N 1
ATOM 2767 C CA . ASP A 1 355 ? 19.505 -16.022 -8.864 1.00 84.94 355 ASP A CA 1
ATOM 2768 C C . ASP A 1 355 ? 20.135 -14.683 -8.465 1.00 84.94 355 ASP A C 1
ATOM 2770 O O . ASP A 1 355 ? 19.537 -13.628 -8.707 1.00 84.94 355 ASP A O 1
ATOM 2774 N N . TRP A 1 356 ? 21.352 -14.682 -7.906 1.00 86.50 356 TRP A N 1
ATOM 2775 C CA . TRP A 1 356 ? 22.092 -13.442 -7.671 1.00 86.50 356 TRP A CA 1
ATOM 2776 C C . TRP A 1 356 ? 22.339 -12.690 -8.984 1.00 86.50 356 TRP A C 1
ATOM 2778 O O . TRP A 1 356 ? 21.958 -11.528 -9.085 1.00 86.50 356 TRP A O 1
ATOM 2788 N N . ALA A 1 357 ? 22.890 -13.347 -10.008 1.00 78.69 357 ALA A N 1
ATOM 2789 C CA . ALA A 1 357 ? 23.223 -12.718 -11.283 1.00 78.69 357 ALA A CA 1
ATOM 2790 C C . ALA A 1 357 ? 21.980 -12.230 -12.039 1.00 78.69 357 ALA A C 1
ATOM 2792 O O . ALA A 1 357 ? 21.996 -11.146 -12.616 1.00 78.69 357 ALA A O 1
ATOM 2793 N N . ILE A 1 358 ? 20.867 -12.967 -11.999 1.00 83.44 358 ILE A N 1
ATOM 2794 C CA . ILE A 1 358 ? 19.618 -12.510 -12.611 1.00 83.44 358 ILE A CA 1
ATOM 2795 C C . ILE A 1 358 ? 19.110 -11.253 -11.895 1.00 83.44 358 ILE A C 1
ATOM 2797 O O . ILE A 1 358 ? 18.715 -10.294 -12.557 1.00 83.44 358 ILE A O 1
ATOM 2801 N N . ASN A 1 359 ? 19.126 -11.217 -10.560 1.00 75.75 359 ASN A N 1
ATOM 2802 C CA . ASN A 1 359 ? 18.684 -10.036 -9.815 1.00 75.75 359 ASN A CA 1
ATOM 2803 C C . ASN A 1 359 ? 19.660 -8.852 -9.946 1.00 75.75 359 ASN A C 1
ATOM 2805 O O . ASN A 1 359 ? 19.200 -7.718 -10.018 1.00 75.75 359 ASN A O 1
ATOM 2809 N N . GLU A 1 360 ? 20.966 -9.101 -10.040 1.00 76.19 360 GLU A N 1
ATOM 2810 C CA . GLU A 1 360 ? 21.999 -8.085 -10.259 1.00 76.19 360 GLU A CA 1
ATOM 2811 C C . GLU A 1 360 ? 21.909 -7.510 -11.679 1.00 76.19 360 GLU A C 1
ATOM 2813 O O . GLU A 1 360 ? 21.674 -6.321 -11.849 1.00 76.19 360 GLU A O 1
ATOM 2818 N N . PHE A 1 361 ? 22.008 -8.331 -12.725 1.00 68.62 361 PHE A N 1
ATOM 2819 C CA . PHE A 1 361 ? 22.143 -7.846 -14.102 1.00 68.62 361 PHE A CA 1
ATOM 2820 C C . PHE A 1 361 ? 20.804 -7.501 -14.778 1.00 68.62 361 PHE A C 1
ATOM 2822 O O . PHE A 1 361 ? 20.730 -6.487 -15.474 1.00 68.62 361 PHE A O 1
ATOM 2829 N N . TYR A 1 362 ? 19.713 -8.249 -14.545 1.00 67.06 362 TYR A N 1
ATOM 2830 C CA . TYR A 1 362 ? 18.382 -7.803 -15.003 1.00 67.06 362 TYR A CA 1
ATOM 2831 C C . TYR A 1 362 ? 17.771 -6.736 -14.082 1.00 67.06 362 TYR A C 1
ATOM 2833 O O . TYR A 1 362 ? 16.899 -5.992 -14.533 1.00 67.06 362 TYR A O 1
ATOM 2841 N N . GLY A 1 363 ? 18.218 -6.623 -12.824 1.00 51.09 363 GLY A N 1
ATOM 2842 C CA . GLY A 1 363 ? 17.810 -5.546 -11.914 1.00 51.09 363 GLY A CA 1
ATOM 2843 C C . GLY A 1 363 ? 18.557 -4.230 -12.151 1.00 51.09 363 GLY A C 1
ATOM 2844 O O . GLY A 1 363 ? 17.920 -3.183 -12.241 1.00 51.09 363 GLY A O 1
ATOM 2845 N N . ASN A 1 364 ? 19.881 -4.266 -12.335 1.00 42.88 364 ASN A N 1
ATOM 2846 C CA . ASN A 1 364 ? 20.732 -3.073 -12.479 1.00 42.88 364 ASN A CA 1
ATOM 2847 C C . ASN A 1 364 ? 20.912 -2.593 -13.930 1.00 42.88 364 ASN A C 1
ATOM 2849 O O . ASN A 1 364 ? 21.550 -1.564 -14.164 1.00 42.88 364 ASN A O 1
ATOM 2853 N N . ASN A 1 365 ? 20.222 -3.201 -14.904 1.00 43.31 365 ASN A N 1
ATOM 2854 C CA . ASN A 1 365 ? 20.105 -2.689 -16.285 1.00 43.31 365 ASN A CA 1
ATOM 2855 C C . ASN A 1 365 ? 19.395 -1.305 -16.395 1.00 43.31 365 ASN A C 1
ATOM 2857 O O . ASN A 1 365 ? 19.138 -0.772 -17.480 1.00 43.31 365 ASN A O 1
ATOM 2861 N N . ILE A 1 366 ? 19.081 -0.714 -15.238 1.00 44.38 366 ILE A N 1
ATOM 2862 C CA . ILE A 1 366 ? 18.509 0.609 -14.997 1.00 44.38 366 ILE A CA 1
ATOM 2863 C C . ILE A 1 366 ? 19.558 1.735 -15.131 1.00 44.38 366 ILE A C 1
ATOM 2865 O O . ILE A 1 366 ? 19.172 2.865 -15.442 1.00 44.38 366 ILE A O 1
ATOM 2869 N N . ASP A 1 367 ? 20.858 1.481 -14.930 1.00 41.31 367 ASP A N 1
ATOM 2870 C CA . ASP A 1 367 ? 21.895 2.536 -14.968 1.00 41.31 367 ASP A CA 1
ATOM 2871 C C . ASP A 1 367 ? 22.516 2.770 -16.353 1.00 41.31 367 ASP A C 1
ATOM 2873 O O . ASP A 1 367 ? 22.694 3.925 -16.742 1.00 41.31 367 ASP A O 1
ATOM 2877 N N . ILE A 1 368 ? 22.754 1.719 -17.143 1.00 43.56 368 ILE A N 1
ATOM 2878 C CA . ILE A 1 368 ? 23.438 1.836 -18.448 1.00 43.56 368 ILE A CA 1
ATOM 2879 C C . ILE A 1 368 ? 22.557 2.533 -19.502 1.00 43.56 368 ILE A C 1
ATOM 2881 O O . ILE A 1 368 ? 23.050 3.318 -20.311 1.00 43.56 368 ILE A O 1
ATOM 2885 N N . ASN A 1 369 ? 21.233 2.351 -19.436 1.00 50.19 369 ASN A N 1
ATOM 2886 C CA . ASN A 1 369 ? 20.307 2.986 -20.377 1.00 50.19 369 ASN A CA 1
ATOM 2887 C C . ASN A 1 369 ? 20.228 4.520 -20.239 1.00 50.19 369 ASN A C 1
ATOM 2889 O O . ASN A 1 369 ? 19.960 5.188 -21.229 1.00 50.19 369 ASN A O 1
ATOM 2893 N N . VAL A 1 370 ? 20.447 5.122 -19.061 1.00 52.81 370 VAL A N 1
ATOM 2894 C CA . VAL A 1 370 ? 20.172 6.569 -18.884 1.00 52.81 370 VAL A CA 1
ATOM 2895 C C . VAL A 1 370 ? 21.108 7.440 -19.722 1.00 52.81 370 VAL A C 1
ATOM 2897 O O . VAL A 1 370 ? 20.635 8.358 -20.382 1.00 52.81 370 VAL A O 1
ATOM 2900 N N . ALA A 1 371 ? 22.406 7.129 -19.761 1.00 51.94 371 ALA A N 1
ATOM 2901 C CA . ALA A 1 371 ? 23.371 7.890 -20.558 1.00 51.94 371 ALA A CA 1
ATOM 2902 C C . ALA A 1 371 ? 23.113 7.758 -22.072 1.00 51.94 371 ALA A C 1
ATOM 2904 O O . ALA A 1 371 ? 23.251 8.729 -22.819 1.00 51.94 371 ALA A O 1
ATOM 2905 N N . GLN A 1 372 ? 22.689 6.573 -22.523 1.00 53.38 372 GLN A N 1
ATOM 2906 C CA . GLN A 1 372 ? 22.340 6.336 -23.922 1.00 53.38 372 GLN A CA 1
ATOM 2907 C C . GLN A 1 372 ? 21.058 7.088 -24.311 1.00 53.38 372 GLN A C 1
ATOM 2909 O O . GLN A 1 372 ? 21.061 7.814 -25.305 1.00 53.38 372 GLN A O 1
ATOM 2914 N N . ILE A 1 373 ? 20.019 7.031 -23.472 1.00 56.28 373 ILE A N 1
ATOM 2915 C CA . ILE A 1 373 ? 18.783 7.815 -23.620 1.00 56.28 373 ILE A CA 1
ATOM 2916 C C . ILE A 1 373 ? 19.090 9.314 -23.656 1.00 56.28 373 ILE A C 1
ATOM 2918 O O . ILE A 1 373 ? 18.580 10.028 -24.513 1.00 56.28 373 ILE A O 1
ATOM 2922 N N . GLU A 1 374 ? 19.950 9.811 -22.765 1.00 54.09 374 GLU A N 1
ATOM 2923 C CA . GLU A 1 374 ? 20.375 11.212 -22.786 1.00 54.09 374 GLU A CA 1
ATOM 2924 C C . GLU A 1 374 ? 21.074 11.569 -24.109 1.00 54.09 374 GLU A C 1
ATOM 2926 O O . GLU A 1 374 ? 20.804 12.636 -24.655 1.00 54.09 374 GLU A O 1
ATOM 2931 N N . SER A 1 375 ? 21.885 10.678 -24.691 1.00 54.94 375 SER A N 1
ATOM 2932 C CA . SER A 1 375 ? 22.526 10.908 -25.997 1.00 54.94 375 SER A CA 1
ATOM 2933 C C . SER A 1 375 ? 21.549 10.898 -27.191 1.00 54.94 375 SER A C 1
ATOM 2935 O O . SER A 1 375 ? 21.660 11.738 -28.091 1.00 54.94 375 SER A O 1
ATOM 2937 N N . GLU A 1 376 ? 20.546 10.015 -27.178 1.00 54.91 376 GLU A N 1
ATOM 2938 C CA . GLU A 1 376 ? 19.486 9.918 -28.197 1.00 54.91 376 GLU A CA 1
ATOM 2939 C C . GLU A 1 376 ? 18.527 11.131 -28.124 1.00 54.91 376 GLU A C 1
ATOM 2941 O O . GLU A 1 376 ? 18.097 11.683 -29.142 1.00 54.91 376 GLU A O 1
ATOM 2946 N N . LEU A 1 377 ? 18.279 11.649 -26.918 1.00 53.28 377 LEU A N 1
ATOM 2947 C CA . LEU A 1 377 ? 17.489 12.866 -26.699 1.00 53.28 377 LEU A CA 1
ATOM 2948 C C . LEU A 1 377 ? 18.270 14.149 -27.025 1.00 53.28 377 LEU A C 1
ATOM 2950 O O . LEU A 1 377 ? 17.711 15.099 -27.576 1.00 53.28 377 LEU A O 1
ATOM 2954 N N . LEU A 1 378 ? 19.573 14.204 -26.735 1.00 53.44 378 LEU A N 1
ATOM 2955 C CA . LEU A 1 378 ? 20.426 15.347 -27.092 1.00 53.44 378 LEU A CA 1
ATOM 2956 C C . LEU A 1 378 ? 20.604 15.486 -28.611 1.00 53.44 378 LEU A C 1
ATOM 2958 O O . LEU A 1 378 ? 20.695 16.606 -29.112 1.00 53.44 378 LEU A O 1
ATOM 2962 N N . THR A 1 379 ? 20.610 14.377 -29.355 1.00 53.44 379 THR A N 1
ATOM 2963 C CA . THR A 1 379 ? 20.681 14.400 -30.827 1.00 53.44 379 THR A CA 1
ATOM 2964 C C . THR A 1 379 ? 19.359 14.806 -31.490 1.00 53.44 379 THR A C 1
ATOM 2966 O O . THR A 1 379 ? 19.390 15.470 -32.528 1.00 53.44 379 THR A O 1
ATOM 2969 N N . SER A 1 380 ? 18.208 14.519 -30.873 1.00 48.03 380 SER A N 1
ATOM 2970 C CA . SER A 1 380 ? 16.882 14.979 -31.330 1.00 48.03 380 SER A CA 1
ATOM 2971 C C . SER A 1 380 ? 16.513 16.408 -30.884 1.00 48.03 380 SER A C 1
ATOM 2973 O O . SER A 1 380 ? 15.658 17.040 -31.502 1.00 48.03 380 SER A O 1
ATOM 2975 N N . SER A 1 381 ? 17.216 16.983 -29.900 1.00 39.97 381 SER A N 1
ATOM 2976 C CA . SER A 1 381 ? 16.958 18.323 -29.323 1.00 39.97 381 SER A CA 1
ATOM 2977 C C . SER A 1 381 ? 17.184 19.536 -30.257 1.00 39.97 381 SER A C 1
ATOM 2979 O O . SER A 1 381 ? 17.087 20.677 -29.809 1.00 39.97 381 SER A O 1
ATOM 2981 N N . ASN A 1 382 ? 17.466 19.339 -31.550 1.00 38.91 382 ASN A N 1
ATOM 2982 C CA . ASN A 1 382 ? 17.631 20.422 -32.537 1.00 38.91 382 ASN A CA 1
ATOM 2983 C C . ASN A 1 382 ? 16.316 20.861 -33.221 1.00 38.91 382 ASN A C 1
ATOM 2985 O O . ASN A 1 382 ? 16.355 21.614 -34.196 1.00 38.91 382 ASN A O 1
ATOM 2989 N N . ILE A 1 383 ? 15.155 20.401 -32.743 1.00 38.66 383 ILE A N 1
ATOM 2990 C CA . ILE A 1 383 ? 13.837 20.723 -33.311 1.00 38.66 383 ILE A CA 1
ATOM 2991 C C . ILE A 1 383 ? 12.990 21.482 -32.277 1.00 38.66 383 ILE A C 1
ATOM 2993 O O . ILE A 1 383 ? 12.950 21.142 -31.098 1.00 38.66 383 ILE A O 1
ATOM 2997 N N . THR A 1 384 ? 12.353 22.562 -32.731 1.00 36.75 384 THR A N 1
ATOM 2998 C CA . THR A 1 384 ? 11.583 23.522 -31.923 1.00 36.75 384 THR A CA 1
ATOM 2999 C C . THR A 1 384 ? 10.335 22.933 -31.265 1.00 36.75 384 THR A C 1
ATOM 3001 O O . THR A 1 384 ? 9.684 22.068 -31.840 1.00 36.75 384 THR A O 1
ATOM 3004 N N . GLU A 1 385 ? 9.952 23.504 -30.116 1.00 40.16 385 GLU A N 1
ATOM 3005 C CA . GLU A 1 385 ? 8.780 23.150 -29.299 1.00 40.16 385 GLU A CA 1
ATOM 3006 C C . GLU A 1 385 ? 7.465 22.996 -30.100 1.00 40.16 385 GLU A C 1
ATOM 3008 O O . GLU A 1 385 ? 6.734 23.962 -30.316 1.00 40.16 385 GLU A O 1
ATOM 3013 N N . ASN A 1 386 ? 7.124 21.759 -30.473 1.00 41.00 386 ASN A N 1
ATOM 3014 C CA . ASN A 1 386 ? 5.807 21.354 -30.973 1.00 41.00 386 ASN A CA 1
ATOM 3015 C C . ASN A 1 386 ? 5.282 20.167 -30.150 1.00 41.00 386 ASN A C 1
ATOM 3017 O O . ASN A 1 386 ? 6.042 19.277 -29.766 1.00 41.00 386 ASN A O 1
ATOM 3021 N N . ASN A 1 387 ? 3.970 20.131 -29.893 1.00 46.69 387 ASN A N 1
ATOM 3022 C CA . ASN A 1 387 ? 3.357 19.078 -29.069 1.00 46.69 387 ASN A CA 1
ATOM 3023 C C . ASN A 1 387 ? 3.457 17.675 -29.705 1.00 46.69 387 ASN A C 1
ATOM 3025 O O . ASN A 1 387 ? 3.653 16.705 -28.976 1.00 46.69 387 ASN A O 1
ATOM 3029 N N . ASP A 1 388 ? 3.395 17.571 -31.037 1.00 47.09 388 ASP A N 1
ATOM 3030 C CA . ASP A 1 388 ? 3.435 16.291 -31.766 1.00 47.09 388 ASP A CA 1
ATOM 3031 C C . ASP A 1 388 ? 4.739 15.501 -31.563 1.00 47.09 388 ASP A C 1
ATOM 3033 O O . ASP A 1 388 ? 4.737 14.271 -31.626 1.00 47.09 388 ASP A O 1
ATOM 3037 N N . ASP A 1 389 ? 5.867 16.176 -31.324 1.00 55.69 389 ASP A N 1
ATOM 3038 C CA . ASP A 1 389 ? 7.154 15.495 -31.142 1.00 55.69 389 ASP A CA 1
ATOM 3039 C C . ASP A 1 389 ? 7.314 14.958 -29.709 1.00 55.69 389 ASP A C 1
ATOM 3041 O O . ASP A 1 389 ? 7.888 13.890 -29.504 1.00 55.69 389 ASP A O 1
ATOM 3045 N N . LEU A 1 390 ? 6.678 15.599 -28.722 1.00 48.72 390 LEU A N 1
ATOM 3046 C CA . LEU A 1 390 ? 6.629 15.120 -27.335 1.00 48.72 390 LEU A CA 1
ATOM 3047 C C . LEU A 1 390 ? 5.796 13.836 -27.171 1.00 48.72 390 LEU A C 1
ATOM 3049 O O . LEU A 1 390 ? 6.101 13.024 -26.295 1.00 48.72 390 LEU A O 1
ATOM 3053 N N . GLU A 1 391 ? 4.766 13.631 -27.998 1.00 48.34 391 GLU A N 1
ATOM 3054 C CA . GLU A 1 391 ? 4.013 12.367 -28.037 1.00 48.34 391 GLU A CA 1
ATOM 3055 C C . GLU A 1 391 ? 4.800 11.238 -28.716 1.00 48.34 391 GLU A C 1
ATOM 3057 O O . GLU A 1 391 ? 4.700 10.082 -28.296 1.00 48.34 391 GLU A O 1
ATOM 3062 N N . LYS A 1 392 ? 5.630 11.553 -29.721 1.00 52.69 392 LYS A N 1
ATOM 3063 C CA . LYS A 1 392 ? 6.561 10.580 -30.318 1.00 52.69 392 LYS A CA 1
ATOM 3064 C C . LYS A 1 392 ? 7.619 10.160 -29.299 1.00 52.69 392 LYS A C 1
ATOM 3066 O O . LYS A 1 392 ? 7.750 8.967 -29.044 1.00 52.69 392 LYS A O 1
ATOM 3071 N N . MET A 1 393 ? 8.266 11.120 -28.634 1.00 51.31 393 MET A N 1
ATOM 3072 C CA . MET A 1 393 ? 9.288 10.868 -27.605 1.00 51.31 393 MET A CA 1
ATOM 3073 C C . MET A 1 393 ? 8.732 10.098 -26.392 1.00 51.31 393 MET A C 1
ATOM 3075 O O . MET A 1 393 ? 9.378 9.197 -25.867 1.00 51.31 393 MET A O 1
ATOM 3079 N N . ALA A 1 394 ? 7.491 10.363 -25.967 1.00 48.72 394 ALA A N 1
ATOM 3080 C CA . ALA A 1 394 ? 6.838 9.589 -24.900 1.00 48.72 394 ALA A CA 1
ATOM 3081 C C . ALA A 1 394 ? 6.449 8.148 -25.310 1.00 48.72 394 ALA A C 1
ATOM 3083 O O . ALA A 1 394 ? 6.126 7.325 -24.445 1.00 48.72 394 ALA A O 1
ATOM 3084 N N . ASN A 1 395 ? 6.477 7.840 -26.610 1.00 49.72 395 ASN A N 1
ATOM 3085 C CA . ASN A 1 395 ? 6.312 6.499 -27.172 1.00 49.72 395 ASN A CA 1
ATOM 3086 C C . ASN A 1 395 ? 7.644 5.849 -27.591 1.00 49.72 395 ASN A C 1
ATOM 3088 O O . ASN A 1 395 ? 7.646 4.691 -28.017 1.00 49.72 395 ASN A O 1
ATOM 3092 N N . GLU A 1 396 ? 8.783 6.529 -27.428 1.00 58.78 396 GLU A N 1
ATOM 3093 C CA . GLU A 1 396 ? 10.093 5.908 -27.601 1.00 58.78 396 GLU A CA 1
ATOM 3094 C C . GLU A 1 396 ? 10.300 4.835 -26.525 1.00 58.78 396 GLU A C 1
ATOM 3096 O O . GLU A 1 396 ? 10.172 5.076 -25.318 1.00 58.78 396 GLU A O 1
ATOM 3101 N N . LYS A 1 397 ? 10.643 3.620 -26.975 1.00 62.59 397 LYS A N 1
ATOM 3102 C CA . LYS A 1 397 ? 10.872 2.443 -26.120 1.00 62.59 397 LYS A CA 1
ATOM 3103 C C . LYS A 1 397 ? 11.717 2.727 -24.862 1.00 62.59 397 LYS A C 1
ATOM 3105 O O . LYS A 1 397 ? 11.375 2.157 -23.823 1.00 62.59 397 LYS A O 1
ATOM 3110 N N . PRO A 1 398 ? 12.768 3.571 -24.887 1.00 69.44 398 PRO A N 1
ATOM 3111 C CA . PRO A 1 398 ? 13.602 3.784 -23.710 1.00 69.44 398 PRO A CA 1
ATOM 3112 C C . PRO A 1 398 ? 12.918 4.579 -22.584 1.00 69.44 398 PRO A C 1
ATOM 3114 O O . PRO A 1 398 ? 13.022 4.184 -21.425 1.00 69.44 398 PRO A O 1
ATOM 3117 N N . ILE A 1 399 ? 12.147 5.633 -22.888 1.00 77.88 399 ILE A N 1
ATOM 3118 C CA . ILE A 1 399 ? 11.382 6.386 -21.869 1.00 77.88 399 ILE A CA 1
ATOM 3119 C C . ILE A 1 399 ? 10.256 5.526 -21.285 1.00 77.88 399 ILE A C 1
ATOM 3121 O O . ILE A 1 399 ? 10.001 5.561 -20.078 1.00 77.88 399 ILE A O 1
ATOM 3125 N N . VAL A 1 400 ? 9.617 4.701 -22.123 1.00 76.44 400 VAL A N 1
ATOM 3126 C CA . VAL A 1 400 ? 8.631 3.706 -21.677 1.00 76.44 400 VAL A CA 1
ATOM 3127 C C . VAL A 1 400 ? 9.260 2.730 -20.675 1.00 76.44 400 VAL A C 1
ATOM 3129 O O . VAL A 1 400 ? 8.712 2.559 -19.584 1.00 76.44 400 VAL A O 1
ATOM 3132 N N . ARG A 1 401 ? 10.424 2.150 -21.013 1.00 73.81 401 ARG A N 1
ATOM 3133 C CA . ARG A 1 401 ? 11.205 1.259 -20.135 1.00 73.81 401 ARG A CA 1
ATOM 3134 C C . ARG A 1 401 ? 11.619 1.964 -18.836 1.00 73.81 401 ARG A C 1
ATOM 3136 O O . ARG A 1 401 ? 11.421 1.401 -17.767 1.00 73.81 401 ARG A O 1
ATOM 3143 N N . LEU A 1 402 ? 12.119 3.202 -18.899 1.00 78.56 402 LEU A N 1
ATOM 3144 C CA . LEU A 1 402 ? 12.555 3.966 -17.722 1.00 78.56 402 LEU A CA 1
ATOM 3145 C C . LEU A 1 402 ? 11.421 4.168 -16.705 1.00 78.56 402 LEU A C 1
ATOM 3147 O O . LEU A 1 402 ? 11.587 3.857 -15.527 1.00 78.56 402 LEU A O 1
ATOM 3151 N N . VAL A 1 403 ? 10.258 4.655 -17.152 1.00 87.38 403 VAL A N 1
ATOM 3152 C CA . VAL A 1 403 ? 9.102 4.874 -16.264 1.00 87.38 403 VAL A CA 1
ATOM 3153 C C . VAL A 1 403 ? 8.561 3.548 -15.725 1.00 87.38 403 VAL A C 1
ATOM 3155 O O . VAL A 1 403 ? 8.234 3.464 -14.544 1.00 87.38 403 VAL A O 1
ATOM 3158 N N . GLN A 1 404 ? 8.507 2.501 -16.553 1.00 81.12 404 GLN A N 1
ATOM 3159 C CA . GLN A 1 404 ? 8.089 1.168 -16.116 1.00 81.12 404 GLN A CA 1
ATOM 3160 C C . GLN A 1 404 ? 9.027 0.598 -15.040 1.00 81.12 404 GLN A C 1
ATOM 3162 O O . GLN A 1 404 ? 8.546 0.103 -14.021 1.00 81.12 404 GLN A O 1
ATOM 3167 N N . ASN A 1 405 ? 10.343 0.723 -15.223 1.00 79.00 405 ASN A N 1
ATOM 3168 C CA . ASN A 1 405 ? 11.341 0.229 -14.276 1.00 79.00 405 ASN A CA 1
ATOM 3169 C C . ASN A 1 405 ? 11.278 0.973 -12.938 1.00 79.00 405 ASN A C 1
ATOM 3171 O O . ASN A 1 405 ? 11.308 0.319 -11.902 1.00 79.00 405 ASN A O 1
ATOM 3175 N N . LEU A 1 406 ? 11.095 2.300 -12.936 1.00 87.88 406 LEU A N 1
ATOM 3176 C CA . LEU A 1 406 ? 10.896 3.067 -11.696 1.00 87.88 406 LEU A CA 1
ATOM 3177 C C . LEU A 1 406 ? 9.680 2.579 -10.894 1.00 87.88 406 LEU A C 1
ATOM 3179 O O . LEU A 1 406 ? 9.728 2.552 -9.665 1.00 87.88 406 LEU A O 1
ATOM 3183 N N . ILE A 1 407 ? 8.597 2.177 -11.568 1.00 88.25 407 ILE A N 1
ATOM 3184 C CA . ILE A 1 407 ? 7.415 1.627 -10.894 1.00 88.25 407 ILE A CA 1
ATOM 3185 C C . ILE A 1 407 ? 7.710 0.214 -10.364 1.00 88.25 407 ILE A C 1
ATOM 3187 O O . ILE A 1 407 ? 7.460 -0.040 -9.187 1.00 88.25 407 ILE A O 1
ATOM 3191 N N . ILE A 1 408 ? 8.305 -0.677 -11.166 1.00 82.06 408 ILE A N 1
ATOM 3192 C CA . ILE A 1 408 ? 8.693 -2.037 -10.731 1.00 82.06 408 ILE A CA 1
ATOM 3193 C C . ILE A 1 408 ? 9.625 -1.979 -9.512 1.00 82.06 408 ILE A C 1
ATOM 3195 O O . ILE A 1 408 ? 9.400 -2.659 -8.514 1.00 82.06 408 ILE A O 1
ATOM 3199 N N . GLU A 1 409 ? 10.647 -1.128 -9.567 1.00 80.69 409 GLU A N 1
ATOM 3200 C CA . GLU A 1 409 ? 11.610 -0.938 -8.486 1.00 80.69 409 GLU A CA 1
ATOM 3201 C C . GLU A 1 409 ? 10.929 -0.428 -7.206 1.00 80.69 409 GLU A C 1
ATOM 3203 O O . GLU A 1 409 ? 11.251 -0.880 -6.108 1.00 80.69 409 GLU A O 1
ATOM 3208 N N . SER A 1 410 ? 9.948 0.471 -7.333 1.00 86.81 410 SER A N 1
ATOM 3209 C CA . SER A 1 410 ? 9.188 0.978 -6.187 1.00 86.81 410 SER A CA 1
ATOM 3210 C C . SER A 1 410 ? 8.335 -0.099 -5.507 1.00 86.81 410 SER A C 1
ATOM 3212 O O . SER A 1 410 ? 8.280 -0.130 -4.277 1.00 86.81 410 SER A O 1
ATOM 3214 N N . VAL A 1 411 ? 7.742 -1.017 -6.282 1.00 81.88 411 VAL A N 1
ATOM 3215 C CA . VAL A 1 411 ? 6.988 -2.171 -5.764 1.00 81.88 411 VAL A CA 1
ATOM 3216 C C . VAL A 1 411 ? 7.939 -3.138 -5.057 1.00 81.88 411 VAL A C 1
ATOM 3218 O O . VAL A 1 411 ? 7.725 -3.455 -3.889 1.00 81.88 411 VAL A O 1
ATOM 3221 N N . ASN A 1 412 ? 9.045 -3.520 -5.707 1.00 76.44 412 ASN A N 1
ATOM 3222 C CA . ASN A 1 412 ? 10.048 -4.431 -5.141 1.00 76.44 412 ASN A CA 1
ATOM 3223 C C . ASN A 1 412 ? 10.680 -3.892 -3.842 1.00 76.44 412 ASN A C 1
ATOM 3225 O O . ASN A 1 412 ? 10.957 -4.659 -2.925 1.00 76.44 412 ASN A O 1
ATOM 3229 N N . ARG A 1 413 ? 10.892 -2.571 -3.738 1.00 76.00 413 ARG A N 1
ATOM 3230 C CA . ARG A 1 413 ? 11.406 -1.905 -2.525 1.00 76.00 413 ARG A CA 1
ATOM 3231 C C . ARG A 1 413 ? 10.320 -1.594 -1.475 1.00 76.00 413 ARG A C 1
ATOM 3233 O O . ARG A 1 413 ? 10.625 -0.933 -0.482 1.00 76.00 413 ARG A O 1
ATOM 3240 N N . GLY A 1 414 ? 9.066 -2.011 -1.675 1.00 77.12 414 GLY A N 1
ATOM 3241 C CA . GLY A 1 414 ? 7.968 -1.792 -0.723 1.00 77.12 414 GLY A CA 1
ATOM 3242 C C . GLY A 1 414 ? 7.633 -0.313 -0.474 1.00 77.12 414 GLY A C 1
ATOM 3243 O O . GLY A 1 414 ? 7.323 0.079 0.657 1.00 77.12 414 GLY A O 1
ATOM 3244 N N . ALA A 1 415 ? 7.748 0.532 -1.501 1.00 86.31 415 ALA A N 1
ATOM 3245 C CA . ALA A 1 415 ? 7.445 1.956 -1.407 1.00 86.31 415 ALA A CA 1
ATOM 3246 C C . ALA A 1 415 ? 5.928 2.227 -1.342 1.00 86.31 415 ALA A C 1
ATOM 3248 O O . ALA A 1 415 ? 5.132 1.515 -1.945 1.00 86.31 415 ALA A O 1
ATOM 3249 N N . SER A 1 416 ? 5.519 3.300 -0.657 1.00 83.69 416 SER A N 1
ATOM 3250 C CA . SER A 1 416 ? 4.133 3.803 -0.681 1.00 83.69 416 SER A CA 1
ATOM 3251 C C . SER A 1 416 ? 3.912 4.914 -1.709 1.00 83.69 416 SER A C 1
ATOM 3253 O O . SER A 1 416 ? 2.814 5.067 -2.242 1.00 83.69 416 SER A O 1
ATOM 3255 N N . ASP A 1 417 ? 4.945 5.712 -1.983 1.00 93.25 417 ASP A N 1
ATOM 3256 C CA . ASP A 1 417 ? 4.876 6.846 -2.903 1.00 93.25 417 ASP A CA 1
ATOM 3257 C C . ASP A 1 417 ? 6.187 6.964 -3.700 1.00 93.25 417 ASP A C 1
ATOM 3259 O O . ASP A 1 417 ? 7.276 6.914 -3.121 1.00 93.25 417 ASP A O 1
ATOM 3263 N N . ILE A 1 418 ? 6.091 7.192 -5.009 1.00 96.69 418 ILE A N 1
ATOM 3264 C CA . ILE A 1 418 ? 7.182 7.649 -5.876 1.00 96.69 418 ILE A CA 1
ATOM 3265 C C . ILE A 1 418 ? 7.062 9.167 -6.009 1.00 96.69 418 ILE A C 1
ATOM 3267 O O . ILE A 1 418 ? 6.018 9.681 -6.407 1.00 96.69 418 ILE A O 1
ATOM 3271 N N . HIS A 1 419 ? 8.134 9.893 -5.719 1.00 97.62 419 HIS A N 1
ATOM 3272 C CA . HIS A 1 419 ? 8.231 11.338 -5.890 1.00 97.62 419 HIS A CA 1
ATOM 3273 C C . HIS A 1 419 ? 9.244 11.658 -6.989 1.00 97.62 419 HIS A C 1
ATOM 3275 O O . HIS A 1 419 ? 10.430 11.384 -6.824 1.00 97.62 419 HIS A O 1
ATOM 3281 N N . ILE A 1 420 ? 8.797 12.293 -8.072 1.00 97.38 420 ILE A N 1
ATOM 3282 C CA . ILE A 1 420 ? 9.654 12.828 -9.137 1.00 97.38 420 ILE A CA 1
ATOM 3283 C C . ILE A 1 420 ? 9.627 14.349 -8.992 1.00 97.38 420 ILE A C 1
ATOM 3285 O O . ILE A 1 420 ? 8.613 15.002 -9.256 1.00 97.38 420 ILE A O 1
ATOM 3289 N N . ARG A 1 421 ? 10.730 14.908 -8.492 1.00 95.94 421 ARG A N 1
ATOM 3290 C CA . ARG A 1 421 ? 10.855 16.316 -8.118 1.00 95.94 421 ARG A CA 1
ATOM 3291 C C . ARG A 1 421 ? 11.801 17.043 -9.077 1.00 95.94 421 ARG A C 1
ATOM 3293 O O . ARG A 1 421 ? 12.986 16.709 -9.106 1.00 95.94 421 ARG A O 1
ATOM 3300 N N . PRO A 1 422 ? 11.339 18.069 -9.804 1.00 94.94 422 PRO A N 1
ATOM 3301 C CA . PRO A 1 422 ? 12.235 18.937 -10.547 1.00 94.94 422 PRO A CA 1
ATOM 3302 C C . PRO A 1 422 ? 13.037 19.835 -9.594 1.00 94.94 422 PRO A C 1
ATOM 3304 O O . PRO A 1 422 ? 12.506 20.374 -8.623 1.00 94.94 422 PRO A O 1
ATOM 3307 N N . LEU A 1 423 ? 14.322 20.006 -9.890 1.00 92.00 423 LEU A N 1
ATOM 3308 C CA . LEU A 1 423 ? 15.258 20.909 -9.219 1.00 92.00 423 LEU A CA 1
ATOM 3309 C C . LEU A 1 423 ? 15.960 21.774 -10.277 1.00 92.00 423 LEU A C 1
ATOM 3311 O O . LEU A 1 423 ? 15.970 21.421 -11.457 1.00 92.00 423 LEU A O 1
ATOM 3315 N N . SER A 1 424 ? 16.598 22.871 -9.873 1.00 85.88 424 SER A N 1
ATOM 3316 C CA . SER A 1 424 ? 17.350 23.740 -10.796 1.00 85.88 424 SER A CA 1
ATOM 3317 C C . SER A 1 424 ? 18.478 23.009 -11.536 1.00 85.88 424 SER A C 1
ATOM 3319 O O . SER A 1 424 ? 18.722 23.269 -12.710 1.00 85.88 424 SER A O 1
ATOM 3321 N N . GLY A 1 425 ? 19.135 22.053 -10.871 1.00 83.56 425 GLY A N 1
ATOM 3322 C CA . GLY A 1 425 ? 20.225 21.249 -11.436 1.00 83.56 425 GLY A CA 1
ATOM 3323 C C . GLY A 1 425 ? 19.822 19.925 -12.101 1.00 83.56 425 GLY A C 1
ATOM 3324 O O . GLY A 1 425 ? 20.711 19.205 -12.542 1.00 83.56 425 GLY A O 1
ATOM 3325 N N . GLY A 1 426 ? 18.534 19.558 -12.152 1.00 89.44 426 GLY A N 1
ATOM 3326 C CA . GLY A 1 426 ? 18.105 18.259 -12.697 1.00 89.44 426 GLY A CA 1
ATOM 3327 C C . GLY A 1 426 ? 16.748 17.779 -12.180 1.00 89.44 426 GLY A C 1
ATOM 3328 O O . GLY A 1 426 ? 15.891 18.577 -11.800 1.00 89.44 426 GLY A O 1
ATOM 3329 N N . VAL A 1 427 ? 16.545 16.464 -12.154 1.00 91.69 427 VAL A N 1
ATOM 3330 C CA . VAL A 1 427 ? 15.353 15.813 -11.587 1.00 91.69 427 VAL A CA 1
ATOM 3331 C C . VAL A 1 427 ? 15.786 14.819 -10.518 1.00 91.69 427 VAL A C 1
ATOM 3333 O O . VAL A 1 427 ? 16.716 14.049 -10.729 1.00 91.69 427 VAL A O 1
ATOM 3336 N N . GLN A 1 428 ? 15.099 14.821 -9.381 1.00 94.56 428 GLN A N 1
ATOM 3337 C CA . GLN A 1 428 ? 15.346 13.920 -8.263 1.00 94.56 428 GLN A CA 1
ATOM 3338 C C . GLN A 1 428 ? 14.191 12.923 -8.128 1.00 94.56 428 GLN A C 1
ATOM 3340 O O . GLN A 1 428 ? 13.035 13.338 -8.021 1.00 94.56 428 GLN A O 1
ATOM 3345 N N . VAL A 1 429 ? 14.493 11.625 -8.077 1.00 95.31 429 VAL A N 1
ATOM 3346 C CA . VAL A 1 429 ? 13.518 10.570 -7.772 1.00 95.31 429 VAL A CA 1
ATOM 3347 C C . VAL A 1 429 ? 13.743 10.041 -6.364 1.00 95.31 429 VAL A C 1
ATOM 3349 O O . VAL A 1 429 ? 14.826 9.561 -6.027 1.00 95.31 429 VAL A O 1
ATOM 3352 N N . LEU A 1 430 ? 12.700 10.121 -5.540 1.00 94.50 430 LEU A N 1
ATOM 3353 C CA . LEU A 1 430 ? 12.683 9.588 -4.183 1.00 94.50 430 LEU A CA 1
ATOM 3354 C C . LEU A 1 430 ? 11.525 8.608 -4.028 1.00 94.50 430 LEU A C 1
ATOM 3356 O O . LEU A 1 430 ? 10.416 8.896 -4.474 1.00 94.50 430 LEU A O 1
ATOM 3360 N N . PHE A 1 431 ? 11.742 7.505 -3.322 1.00 94.12 431 PHE A N 1
ATOM 3361 C CA . PHE A 1 431 ? 10.653 6.643 -2.862 1.00 94.12 431 PHE A CA 1
ATOM 3362 C C . PHE A 1 431 ? 10.358 6.928 -1.392 1.00 94.12 431 PHE A C 1
ATOM 3364 O O . PHE A 1 431 ? 11.264 7.214 -0.604 1.00 94.12 431 PHE A O 1
ATOM 3371 N N . ARG A 1 432 ? 9.088 6.826 -0.995 1.00 85.75 432 ARG A N 1
ATOM 3372 C CA . ARG A 1 432 ? 8.704 6.742 0.412 1.00 85.75 432 ARG A CA 1
ATOM 3373 C C . ARG A 1 432 ? 8.702 5.281 0.841 1.00 85.75 432 ARG A C 1
ATOM 3375 O O . ARG A 1 432 ? 7.751 4.566 0.553 1.00 85.75 432 ARG A O 1
ATOM 3382 N N . ILE A 1 433 ? 9.738 4.853 1.552 1.00 82.44 433 ILE A N 1
ATOM 3383 C CA . ILE A 1 433 ? 9.878 3.484 2.066 1.00 82.44 433 ILE A CA 1
ATOM 3384 C C . ILE A 1 433 ? 9.730 3.540 3.589 1.00 82.44 433 ILE A C 1
ATOM 3386 O O . ILE A 1 433 ? 10.342 4.377 4.255 1.00 82.44 433 ILE A O 1
ATOM 3390 N N . HIS A 1 434 ? 8.828 2.721 4.138 1.00 70.94 434 HIS A N 1
ATOM 3391 C CA . HIS A 1 434 ? 8.454 2.707 5.565 1.00 70.94 434 HIS A CA 1
ATOM 3392 C C . HIS A 1 434 ? 8.143 4.103 6.165 1.00 70.94 434 HIS A C 1
ATOM 3394 O O . HIS A 1 434 ? 8.351 4.354 7.348 1.00 70.94 434 HIS A O 1
ATOM 3400 N N . GLY A 1 435 ? 7.624 5.029 5.347 1.00 67.25 435 GLY A N 1
ATOM 3401 C CA . GLY A 1 435 ? 7.284 6.406 5.737 1.00 67.25 435 GLY A CA 1
ATOM 3402 C C . GLY A 1 435 ? 8.394 7.447 5.520 1.00 67.25 435 GLY A C 1
ATOM 3403 O O . GLY A 1 435 ? 8.080 8.634 5.370 1.00 67.25 435 GLY A O 1
ATOM 3404 N N . LYS A 1 436 ? 9.661 7.029 5.412 1.00 74.56 436 LYS A N 1
ATOM 3405 C CA . LYS A 1 436 ? 10.830 7.893 5.168 1.00 74.56 436 LYS A CA 1
ATOM 3406 C C . LYS A 1 436 ? 11.030 8.125 3.667 1.00 74.56 436 LYS A C 1
ATOM 3408 O O . LYS A 1 436 ? 10.825 7.217 2.871 1.00 74.56 436 LYS A O 1
ATOM 3413 N N . LEU A 1 437 ? 11.434 9.336 3.277 1.00 85.62 437 LEU A N 1
ATOM 3414 C CA . LEU A 1 437 ? 11.864 9.613 1.902 1.00 85.62 437 LEU A CA 1
ATOM 3415 C C . LEU A 1 437 ? 13.320 9.181 1.711 1.00 85.62 437 LEU A C 1
ATOM 3417 O O . LEU A 1 437 ? 14.205 9.672 2.413 1.00 85.62 437 LEU A O 1
ATOM 3421 N N . THR A 1 438 ? 13.548 8.312 0.733 1.00 83.06 438 THR A N 1
ATOM 3422 C CA . THR A 1 438 ? 14.861 7.793 0.342 1.00 83.06 438 THR A CA 1
ATOM 3423 C C . THR A 1 438 ? 15.152 8.231 -1.088 1.00 83.06 438 THR A C 1
ATOM 3425 O O . THR A 1 438 ? 14.330 8.017 -1.977 1.00 83.06 438 THR A O 1
ATOM 3428 N N . LEU A 1 439 ? 16.303 8.868 -1.310 1.00 87.50 439 LEU A N 1
ATOM 3429 C CA . LEU A 1 439 ? 16.789 9.197 -2.651 1.00 87.50 439 LEU A CA 1
ATOM 3430 C C . LEU A 1 439 ? 17.128 7.900 -3.393 1.00 87.50 439 LEU A C 1
ATOM 3432 O O . LEU A 1 439 ? 17.908 7.105 -2.880 1.00 87.50 439 LEU A O 1
ATOM 3436 N N . ILE A 1 440 ? 16.551 7.714 -4.579 1.00 87.75 440 ILE A N 1
ATOM 3437 C CA . ILE A 1 440 ? 16.801 6.549 -5.435 1.00 87.75 440 ILE A CA 1
ATOM 3438 C C . ILE A 1 440 ? 17.726 6.936 -6.582 1.00 87.75 440 ILE A C 1
ATOM 3440 O O . ILE A 1 440 ? 18.760 6.309 -6.780 1.00 87.75 440 ILE A O 1
ATOM 3444 N N . LYS A 1 441 ? 17.380 7.997 -7.322 1.00 84.62 441 LYS A N 1
ATOM 3445 C CA . LYS A 1 441 ? 18.112 8.383 -8.532 1.00 84.62 441 LYS A CA 1
ATOM 3446 C C . LYS A 1 441 ? 18.023 9.879 -8.813 1.00 84.62 441 LYS A C 1
ATOM 3448 O O . LYS A 1 441 ? 17.082 10.545 -8.382 1.00 84.62 441 LYS A O 1
ATOM 3453 N N . ASN A 1 442 ? 18.994 10.397 -9.559 1.00 86.00 442 ASN A N 1
ATOM 3454 C CA . ASN A 1 442 ? 18.929 11.719 -10.175 1.00 86.00 442 ASN A CA 1
ATOM 3455 C C . ASN A 1 442 ? 19.018 11.566 -11.700 1.00 86.00 442 ASN A C 1
ATOM 3457 O O . ASN A 1 442 ? 19.690 10.660 -12.188 1.00 86.00 442 ASN A O 1
ATOM 3461 N N . PHE A 1 443 ? 18.370 12.466 -12.432 1.00 83.38 443 PHE A N 1
ATOM 3462 C CA . PHE A 1 443 ? 18.374 12.527 -13.894 1.00 83.38 443 PHE A CA 1
ATOM 3463 C C . PHE A 1 443 ? 18.706 13.944 -14.372 1.00 83.38 443 PHE A C 1
ATOM 3465 O O . PHE A 1 443 ? 18.468 14.921 -13.649 1.00 83.38 443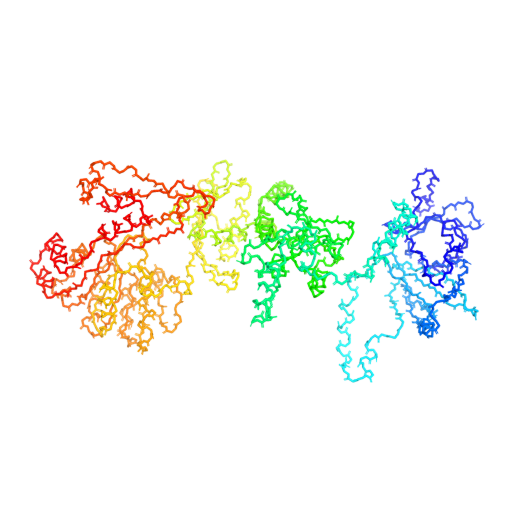 PHE A O 1
ATOM 3472 N N . SER A 1 444 ? 19.197 14.076 -15.605 1.00 83.50 444 SER A N 1
ATOM 3473 C CA . SER A 1 444 ? 19.303 15.381 -16.262 1.00 83.50 444 SER A CA 1
ATOM 3474 C C . SER A 1 444 ? 17.938 16.065 -16.417 1.00 83.50 444 SER A C 1
ATOM 3476 O O . SER A 1 444 ? 16.871 15.445 -16.411 1.00 83.50 444 SER A O 1
ATOM 3478 N N . LYS A 1 445 ? 17.959 17.396 -16.549 1.00 84.75 445 LYS A N 1
ATOM 3479 C CA . LYS A 1 445 ? 16.743 18.217 -16.644 1.00 84.75 445 LYS A CA 1
ATOM 3480 C C . LYS A 1 445 ? 15.930 17.948 -17.919 1.00 84.75 445 LYS A C 1
ATOM 3482 O O . LYS A 1 445 ? 14.708 18.063 -17.883 1.00 84.75 445 LYS A O 1
ATOM 3487 N N . SER A 1 446 ? 16.592 17.574 -19.015 1.00 82.06 446 SER A N 1
ATOM 3488 C CA . SER A 1 446 ? 15.977 17.251 -20.313 1.00 82.06 446 SER A CA 1
ATOM 3489 C C . SER A 1 446 ? 15.003 16.073 -20.229 1.00 82.06 446 SER A C 1
ATOM 3491 O O . SER A 1 446 ? 13.965 16.097 -20.884 1.00 82.06 446 SER A O 1
ATOM 3493 N N . LEU A 1 447 ? 15.273 15.088 -19.366 1.00 82.94 447 LEU A N 1
ATOM 3494 C CA . LEU A 1 447 ? 14.407 13.921 -19.169 1.00 82.94 447 LEU A CA 1
ATOM 3495 C C . LEU A 1 447 ? 13.053 14.253 -18.517 1.00 82.94 447 LEU A C 1
ATOM 3497 O O . LEU A 1 447 ? 12.111 13.469 -18.637 1.00 82.94 447 LEU A O 1
ATOM 3501 N N . LEU A 1 448 ? 12.921 15.406 -17.846 1.00 89.56 448 LEU A N 1
ATOM 3502 C CA . LEU A 1 448 ? 11.716 15.766 -17.091 1.00 89.56 448 LEU A CA 1
ATOM 3503 C C . LEU A 1 448 ? 10.450 15.755 -17.956 1.00 89.56 448 LEU A C 1
ATOM 3505 O O . LEU A 1 448 ? 9.441 15.174 -17.564 1.00 89.56 448 LEU A O 1
ATOM 3509 N N . SER A 1 449 ? 10.493 16.398 -19.125 1.00 89.00 449 SER A N 1
ATOM 3510 C CA . SER A 1 449 ? 9.325 16.550 -20.001 1.00 89.00 449 SER A CA 1
ATOM 3511 C C . SER A 1 449 ? 8.845 15.205 -20.549 1.00 89.00 449 SER A C 1
ATOM 3513 O O . SER A 1 449 ? 7.641 14.951 -20.564 1.00 89.00 449 SER A O 1
ATOM 3515 N N . ALA A 1 450 ? 9.775 14.327 -20.935 1.00 86.81 450 ALA A N 1
ATOM 3516 C CA . ALA A 1 450 ? 9.485 12.991 -21.441 1.00 86.81 450 ALA A CA 1
ATOM 3517 C C . ALA A 1 450 ? 8.919 12.072 -20.343 1.00 86.81 450 ALA A C 1
ATOM 3519 O O . ALA A 1 450 ? 7.895 11.421 -20.559 1.00 86.81 450 ALA A O 1
ATOM 3520 N N . ILE A 1 451 ? 9.515 12.081 -19.143 1.00 90.88 451 ILE A N 1
ATOM 3521 C CA . ILE A 1 451 ? 9.027 11.323 -17.978 1.00 90.88 451 ILE A CA 1
ATOM 3522 C C . ILE A 1 451 ? 7.611 11.775 -17.589 1.00 90.88 451 ILE A C 1
ATOM 3524 O O . ILE A 1 451 ? 6.714 10.940 -17.459 1.00 90.88 451 ILE A O 1
ATOM 3528 N N . VAL A 1 452 ? 7.377 13.086 -17.453 1.00 94.44 452 VAL A N 1
ATOM 3529 C CA . VAL A 1 452 ? 6.051 13.637 -17.113 1.00 94.44 452 VAL A CA 1
ATOM 3530 C C . VAL A 1 452 ? 5.026 13.311 -18.201 1.00 94.44 452 VAL A C 1
ATOM 3532 O O . VAL A 1 452 ? 3.930 12.859 -17.877 1.00 94.44 452 VAL A O 1
ATOM 3535 N N . SER A 1 453 ? 5.380 13.477 -19.481 1.00 91.69 453 SER A N 1
ATOM 3536 C CA . SER A 1 453 ? 4.511 13.137 -20.617 1.00 91.69 453 SER A CA 1
ATOM 3537 C C . SER A 1 453 ? 4.109 11.659 -20.588 1.00 91.69 453 SER A C 1
ATOM 3539 O O . SER A 1 453 ? 2.921 11.337 -20.603 1.00 91.69 453 SER A O 1
ATOM 3541 N N . ARG A 1 454 ? 5.077 10.746 -20.421 1.00 91.75 454 ARG A N 1
ATOM 3542 C CA . ARG A 1 454 ? 4.813 9.304 -20.334 1.00 91.75 454 ARG A CA 1
ATOM 3543 C C . ARG A 1 454 ? 3.901 8.948 -19.160 1.00 91.75 454 ARG A C 1
ATOM 3545 O O . ARG A 1 454 ? 3.017 8.105 -19.314 1.00 91.75 454 ARG A O 1
ATOM 3552 N N . ILE A 1 455 ? 4.087 9.590 -18.008 1.00 93.94 455 ILE A N 1
ATOM 3553 C CA . ILE A 1 455 ? 3.236 9.376 -16.832 1.00 93.94 455 ILE A CA 1
ATOM 3554 C C . ILE A 1 455 ? 1.814 9.915 -17.067 1.00 93.94 455 ILE A C 1
ATOM 3556 O O . ILE A 1 455 ? 0.842 9.246 -16.705 1.00 93.94 455 ILE A O 1
ATOM 3560 N N . LYS A 1 456 ? 1.663 11.063 -17.740 1.00 93.94 456 LYS A N 1
ATOM 3561 C CA . LYS A 1 456 ? 0.355 11.600 -18.147 1.00 93.94 456 LYS A CA 1
ATOM 3562 C C . LYS A 1 456 ? -0.379 10.665 -19.110 1.00 93.94 456 LYS A C 1
ATOM 3564 O O . LYS A 1 456 ? -1.550 10.378 -18.872 1.00 93.94 456 LYS A O 1
ATOM 3569 N N . VAL A 1 457 ? 0.317 10.106 -20.107 1.00 91.00 457 VAL A N 1
ATOM 3570 C CA . VAL A 1 457 ? -0.224 9.104 -21.050 1.00 91.00 457 VAL A CA 1
ATOM 3571 C C . VAL A 1 457 ? -0.812 7.898 -20.309 1.00 91.00 457 VAL A C 1
ATOM 3573 O O . VAL A 1 457 ? -1.989 7.586 -20.487 1.00 91.00 457 VAL A O 1
ATOM 3576 N N . ILE A 1 458 ? -0.034 7.230 -19.444 1.00 90.25 458 ILE A N 1
ATOM 3577 C CA . ILE A 1 458 ? -0.518 6.024 -18.739 1.00 90.25 458 ILE A CA 1
ATOM 3578 C C . ILE A 1 458 ? -1.641 6.332 -17.734 1.00 90.25 458 ILE A C 1
ATOM 3580 O O . ILE A 1 458 ? -2.480 5.473 -17.474 1.00 90.25 458 ILE A O 1
ATOM 3584 N N . SER A 1 459 ? -1.691 7.565 -17.220 1.00 91.81 459 SER A N 1
ATOM 3585 C CA . SER A 1 459 ? -2.691 8.034 -16.248 1.00 91.81 459 SER A CA 1
ATOM 3586 C C . SER A 1 459 ? -3.927 8.679 -16.887 1.00 91.81 459 SER A C 1
ATOM 3588 O O . SER A 1 459 ? -4.816 9.118 -16.158 1.00 91.81 459 SER A O 1
ATOM 3590 N N . ARG A 1 460 ? -3.989 8.740 -18.228 1.00 89.00 460 ARG A N 1
ATOM 3591 C CA . ARG A 1 460 ? -5.055 9.379 -19.028 1.00 89.00 460 ARG A CA 1
ATOM 3592 C C . ARG A 1 460 ? -5.271 10.872 -18.717 1.00 89.00 460 ARG A C 1
ATOM 3594 O O . ARG A 1 460 ? -6.401 11.351 -18.723 1.00 89.00 460 ARG A O 1
ATOM 3601 N N . MET A 1 461 ? -4.183 11.589 -18.445 1.00 92.25 461 MET A N 1
ATOM 3602 C CA . MET A 1 461 ? -4.152 13.042 -18.223 1.00 92.25 461 MET A CA 1
ATOM 3603 C C . MET A 1 461 ? -3.928 13.812 -19.537 1.00 92.25 461 MET A C 1
ATOM 3605 O O . MET A 1 461 ? -3.433 13.253 -20.515 1.00 92.25 461 MET A O 1
ATOM 3609 N N . ASP A 1 462 ? -4.216 15.115 -19.543 1.00 90.62 462 ASP A N 1
ATOM 3610 C CA . ASP A 1 462 ? -3.920 16.011 -20.666 1.00 90.62 462 ASP A CA 1
ATOM 3611 C C . ASP A 1 462 ? -2.418 16.369 -20.692 1.00 90.62 462 ASP A C 1
ATOM 3613 O O . ASP A 1 462 ? -1.882 17.000 -19.775 1.00 90.62 462 ASP A O 1
ATOM 3617 N N . ILE A 1 463 ? -1.730 15.958 -21.759 1.00 90.44 463 ILE A N 1
ATOM 3618 C CA . ILE A 1 463 ? -0.287 16.155 -21.979 1.00 90.44 463 ILE A CA 1
ATOM 3619 C C . ILE A 1 463 ? 0.048 17.625 -22.292 1.00 90.44 463 ILE A C 1
ATOM 3621 O O . ILE A 1 463 ? 1.115 18.120 -21.900 1.00 90.44 463 ILE A O 1
ATOM 3625 N N . ALA A 1 464 ? -0.857 18.328 -22.980 1.00 88.06 464 ALA A N 1
ATOM 3626 C CA . ALA A 1 464 ? -0.701 19.727 -23.367 1.00 88.06 464 ALA A CA 1
ATOM 3627 C C . ALA A 1 464 ? -0.949 20.672 -22.179 1.00 88.06 464 ALA A C 1
ATOM 3629 O O . ALA A 1 464 ? -0.322 21.731 -22.077 1.00 88.06 464 ALA A O 1
ATOM 3630 N N . GLN A 1 465 ? -1.810 20.281 -21.236 1.00 90.19 465 GLN A N 1
ATOM 3631 C CA . GLN A 1 465 ? -1.988 21.007 -19.984 1.00 90.19 465 GLN A CA 1
ATOM 3632 C C . GLN A 1 465 ? -0.781 20.812 -19.051 1.00 90.19 465 GLN A C 1
ATOM 3634 O O . GLN A 1 465 ? -0.563 19.738 -18.494 1.00 90.19 465 GLN A O 1
ATOM 3639 N N . ARG A 1 466 ? -0.008 21.883 -18.834 1.00 90.31 466 ARG A N 1
ATOM 3640 C CA . ARG A 1 466 ? 1.167 21.908 -17.931 1.00 90.31 466 ARG A CA 1
ATOM 3641 C C . ARG A 1 466 ? 1.148 23.038 -16.895 1.00 90.31 466 ARG A C 1
ATOM 3643 O O . ARG A 1 466 ? 2.143 23.283 -16.221 1.00 90.31 466 ARG A O 1
ATOM 3650 N N . ARG A 1 467 ? 0.049 23.798 -16.820 1.00 88.94 467 ARG A N 1
ATOM 3651 C CA . ARG A 1 467 ? -0.088 25.015 -15.993 1.00 88.94 467 ARG A CA 1
ATOM 3652 C C . ARG A 1 467 ? -1.096 24.869 -14.856 1.00 88.94 467 ARG A C 1
ATOM 3654 O O . ARG A 1 467 ? -1.215 25.777 -14.039 1.00 88.94 467 ARG A O 1
ATOM 3661 N N . LEU A 1 468 ? -1.805 23.746 -14.804 1.00 89.44 468 LEU A N 1
ATOM 3662 C CA . LEU A 1 468 ? -2.754 23.386 -13.756 1.00 89.44 468 LEU A CA 1
ATOM 3663 C C . LEU A 1 468 ? -2.371 22.014 -13.188 1.00 89.44 468 LEU A C 1
ATOM 3665 O O . LEU A 1 468 ? -1.862 21.188 -13.951 1.00 89.44 468 LEU A O 1
ATOM 3669 N N . PRO A 1 469 ? -2.611 21.753 -11.890 1.00 94.38 469 PRO A N 1
ATOM 3670 C CA . PRO A 1 469 ? -2.514 20.406 -11.347 1.00 94.38 469 PRO A CA 1
ATOM 3671 C C . PRO A 1 469 ? -3.458 19.441 -12.074 1.00 94.38 469 PRO A C 1
ATOM 3673 O O . PRO A 1 469 ? -4.531 19.848 -12.526 1.00 94.38 469 PRO A O 1
ATOM 3676 N N . GLN A 1 470 ? -3.068 18.173 -12.172 1.00 95.19 470 GLN A N 1
ATOM 3677 C CA . GLN A 1 470 ? -3.910 17.106 -12.717 1.00 95.19 470 GLN A CA 1
ATOM 3678 C C . GLN A 1 470 ? -3.739 15.822 -11.917 1.00 95.19 470 GLN A C 1
ATOM 3680 O O . GLN A 1 470 ? -2.609 15.425 -11.621 1.00 95.19 470 GLN A O 1
ATOM 3685 N N . ASP A 1 471 ? -4.853 15.138 -11.676 1.00 92.25 471 ASP A N 1
ATOM 3686 C CA . ASP A 1 471 ? -4.915 13.851 -10.994 1.00 92.25 471 ASP A CA 1
ATOM 3687 C C . ASP A 1 471 ? -5.448 12.763 -11.932 1.00 92.25 471 ASP A C 1
ATOM 3689 O O . ASP A 1 471 ? -6.276 13.008 -12.809 1.00 92.25 471 ASP A O 1
ATOM 3693 N N . GLY A 1 472 ? -4.949 11.543 -11.762 1.00 88.81 472 GLY A N 1
ATOM 3694 C CA . GLY A 1 472 ? -5.248 10.404 -12.621 1.00 88.81 472 GLY A CA 1
ATOM 3695 C C . GLY A 1 472 ? -5.074 9.083 -11.882 1.00 88.81 472 GLY A C 1
ATOM 3696 O O . GLY A 1 472 ? -4.537 9.022 -10.772 1.00 88.81 472 GLY A O 1
ATOM 3697 N N . ARG A 1 473 ? -5.557 8.002 -12.492 1.00 86.62 473 ARG A N 1
ATOM 3698 C CA . ARG A 1 473 ? -5.448 6.644 -11.947 1.00 86.62 473 ARG A CA 1
ATOM 3699 C C . ARG A 1 473 ? -4.968 5.693 -13.031 1.00 86.62 473 ARG A C 1
ATOM 3701 O O . ARG A 1 473 ? -5.422 5.776 -14.170 1.00 86.62 473 ARG A O 1
ATOM 3708 N N . VAL A 1 474 ? -4.085 4.778 -12.657 1.00 87.44 474 VAL A N 1
ATOM 3709 C CA . VAL A 1 474 ? -3.554 3.741 -13.543 1.00 87.44 474 VAL A CA 1
ATOM 3710 C C . VAL A 1 474 ? -3.491 2.423 -12.777 1.00 87.44 474 VAL A C 1
ATOM 3712 O O . VAL A 1 474 ? -3.046 2.392 -11.634 1.00 87.44 474 VAL A O 1
ATOM 3715 N N . GLN A 1 475 ? -3.963 1.345 -13.399 1.00 83.69 475 GLN A N 1
ATOM 3716 C CA . GLN A 1 475 ? -3.831 -0.018 -12.884 1.00 83.69 475 GLN A CA 1
ATOM 3717 C C . GLN A 1 475 ? -2.780 -0.733 -13.730 1.00 83.69 475 GLN A C 1
ATOM 3719 O O . GLN A 1 475 ? -2.858 -0.707 -14.960 1.00 83.69 475 GLN A O 1
ATOM 3724 N N . MET A 1 476 ? -1.799 -1.360 -13.088 1.00 79.62 476 MET A N 1
ATOM 3725 C CA . MET A 1 476 ? -0.781 -2.178 -13.750 1.00 79.62 476 MET A CA 1
ATOM 3726 C C . MET A 1 476 ? -0.718 -3.559 -13.095 1.00 79.62 476 MET A C 1
ATOM 3728 O O . MET A 1 476 ? -1.139 -3.737 -11.955 1.00 79.62 476 MET A O 1
ATOM 3732 N N . THR A 1 477 ? -0.240 -4.555 -13.838 1.00 71.12 477 THR A N 1
ATOM 3733 C CA . THR A 1 477 ? -0.037 -5.919 -13.329 1.00 71.12 477 THR A CA 1
ATOM 3734 C C . THR A 1 477 ? 1.459 -6.202 -13.258 1.00 71.12 477 THR A C 1
ATOM 3736 O O . THR A 1 477 ? 2.168 -5.991 -14.242 1.00 71.12 477 THR A O 1
ATOM 3739 N N . PHE A 1 478 ? 1.927 -6.661 -12.101 1.00 67.44 478 PHE A N 1
ATOM 3740 C CA . PHE A 1 478 ? 3.317 -7.003 -11.816 1.00 67.44 478 PHE A CA 1
ATOM 3741 C C . PHE A 1 478 ? 3.336 -8.381 -11.152 1.00 67.44 478 PHE A C 1
ATOM 3743 O O . PHE A 1 478 ? 2.710 -8.548 -10.114 1.00 67.44 478 PHE A O 1
ATOM 3750 N N . ASN A 1 479 ? 4.032 -9.361 -11.739 1.00 62.16 479 ASN A N 1
ATOM 3751 C CA . ASN A 1 479 ? 4.105 -10.738 -11.219 1.00 62.16 479 ASN A CA 1
ATOM 3752 C C . ASN A 1 479 ? 2.716 -11.322 -10.860 1.00 62.16 479 ASN A C 1
ATOM 3754 O O . ASN A 1 479 ? 2.516 -11.831 -9.763 1.00 62.16 479 ASN A O 1
ATOM 3758 N N . ASP A 1 480 ? 1.748 -11.167 -11.770 1.00 61.72 480 ASP A N 1
ATOM 3759 C CA . ASP A 1 480 ? 0.323 -11.519 -11.619 1.00 61.72 480 ASP A CA 1
ATOM 3760 C C . ASP A 1 480 ? -0.473 -10.771 -10.522 1.00 61.72 480 ASP A C 1
ATOM 3762 O O . ASP A 1 480 ? -1.705 -10.852 -10.490 1.00 61.72 480 ASP A O 1
ATOM 3766 N N . GLU A 1 481 ? 0.166 -9.929 -9.705 1.00 60.34 481 GLU A N 1
ATOM 3767 C CA . GLU A 1 481 ? -0.519 -9.006 -8.797 1.00 60.34 481 GLU A CA 1
ATOM 3768 C C . GLU A 1 481 ? -0.967 -7.723 -9.509 1.00 60.34 481 GLU A C 1
ATOM 3770 O O . GLU A 1 481 ? -0.230 -7.112 -10.287 1.00 60.34 481 GLU A O 1
ATOM 3775 N N . LYS A 1 482 ? -2.186 -7.260 -9.209 1.00 71.69 482 LYS A N 1
ATOM 3776 C CA . LYS A 1 482 ? -2.682 -5.954 -9.666 1.00 71.69 482 LYS A CA 1
ATOM 3777 C C . LYS A 1 482 ? -2.315 -4.872 -8.659 1.00 71.69 482 LYS A C 1
ATOM 3779 O O . LYS A 1 482 ? -2.748 -4.926 -7.510 1.00 71.69 482 LYS A O 1
ATOM 3784 N N . VAL A 1 483 ? -1.590 -3.861 -9.125 1.00 78.19 483 VAL A N 1
ATOM 3785 C CA . VAL A 1 483 ? -1.261 -2.656 -8.361 1.00 78.19 483 VAL A CA 1
ATOM 3786 C C . VAL A 1 483 ? -2.034 -1.485 -8.957 1.00 78.19 483 VAL A C 1
ATOM 3788 O O . VAL A 1 483 ? -1.798 -1.069 -10.096 1.00 78.19 483 VAL A O 1
ATOM 3791 N N . ASP A 1 484 ? -2.975 -0.960 -8.178 1.00 84.50 484 ASP A N 1
ATOM 3792 C CA . ASP A 1 484 ? -3.640 0.303 -8.474 1.00 84.50 484 ASP A CA 1
ATOM 3793 C C . ASP A 1 484 ? -2.759 1.470 -8.018 1.00 84.50 484 ASP A C 1
ATOM 3795 O O . ASP A 1 484 ? -2.163 1.451 -6.942 1.00 84.50 484 ASP A O 1
ATOM 3799 N N . MET A 1 485 ? -2.680 2.516 -8.834 1.00 90.25 485 MET A N 1
ATOM 3800 C CA . MET A 1 485 ? -1.899 3.712 -8.544 1.00 90.25 485 MET A CA 1
ATOM 3801 C C . MET A 1 485 ? -2.726 4.974 -8.749 1.00 90.25 485 MET A C 1
ATOM 3803 O O . MET A 1 485 ? -3.512 5.087 -9.696 1.00 90.25 485 MET A O 1
ATOM 3807 N N . ARG A 1 486 ? -2.492 5.967 -7.888 1.00 91.06 486 ARG A N 1
ATOM 3808 C CA . ARG A 1 486 ? -2.962 7.342 -8.096 1.00 91.06 486 ARG A CA 1
ATOM 3809 C C . ARG A 1 486 ? -1.786 8.224 -8.444 1.00 91.06 486 ARG A C 1
ATOM 3811 O O . ARG A 1 486 ? -0.768 8.200 -7.761 1.00 91.06 486 ARG A O 1
ATOM 3818 N N . VAL A 1 487 ? -1.946 9.009 -9.493 1.00 96.12 487 VAL A N 1
ATOM 3819 C CA . VAL A 1 487 ? -0.915 9.896 -10.014 1.00 96.12 487 VAL A CA 1
ATOM 3820 C C . VAL A 1 487 ? -1.413 11.318 -9.863 1.00 96.12 487 VAL A C 1
ATOM 3822 O O . VAL A 1 487 ? -2.527 11.618 -10.278 1.00 96.12 487 VAL A O 1
ATOM 3825 N N . SER A 1 488 ? -0.585 12.181 -9.289 1.00 96.25 488 SER A N 1
ATOM 3826 C CA . SER A 1 488 ? -0.827 13.615 -9.199 1.00 96.25 488 SER A CA 1
ATOM 3827 C C . SER A 1 488 ? 0.347 14.355 -9.827 1.00 96.25 488 SER A C 1
ATOM 3829 O O . SER A 1 488 ? 1.512 14.038 -9.562 1.00 96.25 488 SER A O 1
ATOM 3831 N N . THR A 1 489 ? 0.048 15.326 -10.681 1.00 97.06 489 THR A N 1
ATOM 3832 C CA . THR A 1 489 ? 1.024 16.217 -11.312 1.00 97.06 489 THR A CA 1
ATOM 3833 C C . THR A 1 489 ? 0.728 17.648 -10.888 1.00 97.06 489 THR A C 1
ATOM 3835 O O . THR A 1 489 ? -0.431 18.055 -10.837 1.00 97.06 489 THR A O 1
ATOM 3838 N N . MET A 1 490 ? 1.765 18.417 -10.558 1.00 95.88 490 MET A N 1
ATOM 3839 C CA . MET A 1 490 ? 1.625 19.797 -10.096 1.00 95.88 490 MET A CA 1
ATOM 3840 C C . MET A 1 490 ? 2.706 20.686 -10.726 1.00 95.88 490 MET A C 1
ATOM 3842 O O . MET A 1 490 ? 3.892 20.357 -10.616 1.00 95.88 490 MET A O 1
ATOM 3846 N N . PRO A 1 491 ? 2.348 21.826 -11.344 1.00 94.19 491 PRO A N 1
ATOM 3847 C CA . PRO A 1 491 ? 3.330 22.777 -11.851 1.00 94.19 491 PRO A CA 1
ATOM 3848 C C . PRO A 1 491 ? 4.134 23.399 -10.702 1.00 94.19 491 PRO A C 1
ATOM 3850 O O . PRO A 1 491 ? 3.580 23.822 -9.687 1.00 94.19 491 PRO A O 1
ATOM 3853 N N . THR A 1 492 ? 5.450 23.493 -10.874 1.00 94.38 492 THR A N 1
ATOM 3854 C CA . THR A 1 492 ? 6.366 24.198 -9.967 1.00 94.38 492 THR A CA 1
ATOM 3855 C C . THR A 1 492 ? 7.239 25.175 -10.759 1.00 94.38 492 THR A C 1
ATOM 3857 O O . THR A 1 492 ? 7.237 25.160 -11.990 1.00 94.38 492 THR A O 1
ATOM 3860 N N . VAL A 1 493 ? 8.024 26.003 -10.059 1.00 91.69 493 VAL A N 1
ATOM 3861 C CA . VAL A 1 493 ? 8.996 26.937 -10.670 1.00 91.69 493 VAL A CA 1
ATOM 3862 C C . VAL A 1 493 ? 9.956 26.223 -11.633 1.00 91.69 493 VAL A C 1
ATOM 3864 O O . VAL A 1 493 ? 10.367 26.788 -12.639 1.00 91.69 493 VAL A O 1
ATOM 3867 N N . GLU A 1 494 ? 10.277 24.965 -11.336 1.00 91.38 494 GLU A N 1
ATOM 3868 C CA . GLU A 1 494 ? 11.281 24.160 -12.028 1.00 91.38 494 GLU A CA 1
ATOM 3869 C C . GLU A 1 494 ? 10.676 23.175 -13.050 1.00 91.38 494 GLU A C 1
ATOM 3871 O O . GLU A 1 494 ? 11.371 22.282 -13.538 1.00 91.38 494 GLU A O 1
ATOM 3876 N N . GLY A 1 495 ? 9.387 23.311 -13.373 1.00 91.19 495 GLY A N 1
ATOM 3877 C CA . GLY A 1 495 ? 8.620 22.362 -14.186 1.00 91.19 495 GLY A CA 1
ATOM 3878 C C . GLY A 1 495 ? 7.645 21.533 -13.349 1.00 91.19 495 GLY A C 1
ATOM 3879 O O . GLY A 1 495 ? 7.384 21.840 -12.186 1.00 91.19 495 GLY A O 1
ATOM 3880 N N . GLU A 1 496 ? 7.060 20.491 -13.930 1.00 95.31 496 GLU A N 1
ATOM 3881 C CA . GLU A 1 496 ? 6.024 19.701 -13.254 1.00 95.31 496 GLU A CA 1
ATOM 3882 C C . GLU A 1 496 ? 6.633 18.689 -12.271 1.00 95.31 496 GLU A C 1
ATOM 3884 O O . GLU A 1 496 ? 7.503 17.897 -12.628 1.00 95.31 496 GLU A O 1
ATOM 3889 N N . SER A 1 497 ? 6.169 18.709 -11.020 1.00 97.12 497 SER A N 1
ATOM 3890 C CA . SER A 1 497 ? 6.443 17.660 -10.036 1.00 97.12 497 SER A CA 1
ATOM 3891 C C . SER A 1 497 ? 5.386 16.571 -10.155 1.00 97.12 497 SER A C 1
ATOM 3893 O O . SER A 1 497 ? 4.206 16.874 -10.330 1.00 97.12 497 SER A O 1
ATOM 3895 N N . VAL A 1 498 ? 5.796 15.312 -10.000 1.00 97.88 498 VAL A N 1
ATOM 3896 C CA . VAL A 1 498 ? 4.891 14.156 -10.037 1.00 97.88 498 VAL A CA 1
ATOM 3897 C C . VAL A 1 498 ? 4.974 13.380 -8.730 1.00 97.88 498 VAL A C 1
ATOM 3899 O O . VAL A 1 498 ? 6.062 13.177 -8.182 1.00 97.88 498 VAL A O 1
ATOM 3902 N N . VAL A 1 499 ? 3.824 12.924 -8.244 1.00 97.81 499 VAL A N 1
ATOM 3903 C CA . VAL A 1 499 ? 3.715 11.955 -7.153 1.00 97.81 499 VAL A CA 1
ATOM 3904 C C . VAL A 1 499 ? 2.845 10.795 -7.623 1.00 97.81 499 VAL A C 1
ATOM 3906 O O . VAL A 1 499 ? 1.724 11.009 -8.076 1.00 97.81 499 VAL A O 1
ATOM 3909 N N . ILE A 1 500 ? 3.356 9.571 -7.508 1.00 96.31 500 ILE A N 1
ATOM 3910 C CA . ILE A 1 500 ? 2.611 8.335 -7.764 1.00 96.31 500 ILE A CA 1
ATOM 3911 C C . ILE A 1 500 ? 2.446 7.626 -6.424 1.00 96.31 500 ILE A C 1
ATOM 3913 O O . ILE A 1 500 ? 3.438 7.214 -5.831 1.00 96.31 500 ILE A O 1
ATOM 3917 N N . ARG A 1 501 ? 1.216 7.480 -5.935 1.00 92.75 501 ARG A N 1
ATOM 3918 C CA . ARG A 1 501 ? 0.903 6.651 -4.768 1.00 92.75 501 ARG A CA 1
ATOM 3919 C C . ARG A 1 501 ? 0.536 5.247 -5.220 1.00 92.75 501 ARG A C 1
ATOM 3921 O O . ARG A 1 501 ? -0.371 5.090 -6.035 1.00 92.75 501 ARG A O 1
ATOM 3928 N N . LEU A 1 502 ? 1.209 4.261 -4.643 1.00 88.25 502 LEU A N 1
ATOM 3929 C CA . LEU A 1 502 ? 0.921 2.841 -4.809 1.00 88.25 502 LEU A CA 1
ATOM 3930 C C . LEU A 1 502 ? -0.174 2.467 -3.800 1.00 88.25 502 LEU A C 1
ATOM 3932 O O . LEU A 1 502 ? -0.021 2.718 -2.603 1.00 88.25 502 LEU A O 1
ATOM 3936 N N . LEU A 1 503 ? -1.298 1.932 -4.276 1.00 80.00 503 LEU A N 1
ATOM 3937 C CA . LEU A 1 503 ? -2.383 1.443 -3.425 1.00 80.00 503 LEU A CA 1
ATOM 3938 C C . LEU A 1 503 ? -2.169 -0.042 -3.118 1.00 80.00 503 LEU A C 1
ATOM 3940 O O . LEU A 1 503 ? -1.704 -0.806 -3.964 1.00 80.00 503 LEU A O 1
ATOM 3944 N N . ALA A 1 504 ? -2.517 -0.449 -1.899 1.00 65.75 504 ALA A N 1
ATOM 3945 C CA . ALA A 1 504 ? -2.410 -1.839 -1.474 1.00 65.75 504 ALA A CA 1
ATOM 3946 C C . ALA A 1 504 ? -3.485 -2.714 -2.144 1.00 65.75 504 ALA A C 1
ATOM 3948 O O . ALA A 1 504 ? -4.643 -2.314 -2.259 1.00 65.75 504 ALA A O 1
ATOM 3949 N N . SER A 1 505 ? -3.119 -3.934 -2.541 1.00 64.56 505 SER A N 1
ATOM 3950 C CA . SER A 1 505 ? -4.075 -4.932 -3.035 1.00 64.56 505 SER A CA 1
ATOM 3951 C C . SER A 1 505 ? -4.837 -5.587 -1.878 1.00 64.56 505 SER A C 1
ATOM 3953 O O . SER A 1 505 ? -4.275 -5.805 -0.802 1.00 64.56 505 SER A O 1
ATOM 3955 N N . ALA A 1 506 ? -6.096 -5.976 -2.103 1.00 59.28 506 ALA A N 1
ATOM 3956 C CA . ALA A 1 506 ? -6.922 -6.676 -1.112 1.00 59.28 506 ALA A CA 1
ATOM 3957 C C . ALA A 1 506 ? -6.288 -7.986 -0.603 1.00 59.28 506 ALA A C 1
ATOM 3959 O O . ALA A 1 506 ? -6.513 -8.365 0.544 1.00 59.28 506 ALA A O 1
ATOM 3960 N N . ALA A 1 507 ? -5.451 -8.636 -1.420 1.00 57.50 507 ALA A N 1
ATOM 3961 C CA . ALA A 1 507 ? -4.700 -9.836 -1.042 1.00 57.50 507 ALA A CA 1
ATOM 3962 C C . ALA A 1 507 ? -3.666 -9.595 0.079 1.00 57.50 507 ALA A C 1
ATOM 3964 O O . ALA A 1 507 ? -3.251 -10.539 0.740 1.00 57.50 507 ALA A O 1
ATOM 3965 N N . THR A 1 508 ? -3.272 -8.339 0.319 1.00 65.50 508 THR A N 1
ATOM 3966 C CA . THR A 1 508 ? -2.298 -7.956 1.362 1.00 65.50 508 THR A CA 1
ATOM 3967 C C . THR A 1 508 ? -2.944 -7.617 2.713 1.00 65.50 508 THR A C 1
ATOM 3969 O O . THR A 1 508 ? -2.247 -7.261 3.665 1.00 65.50 508 THR A O 1
ATOM 3972 N N . LEU A 1 509 ? -4.277 -7.704 2.820 1.00 76.62 509 LEU A N 1
ATOM 3973 C CA . LEU A 1 509 ? -4.995 -7.451 4.068 1.00 76.62 509 LEU A CA 1
ATOM 3974 C C . LEU A 1 509 ? -4.784 -8.593 5.062 1.00 76.62 509 LEU A C 1
ATOM 3976 O O . LEU A 1 509 ? -5.150 -9.739 4.810 1.00 76.62 509 LEU A O 1
ATOM 3980 N N . LYS A 1 510 ? -4.248 -8.244 6.230 1.00 82.50 510 LYS A N 1
ATOM 3981 C CA . LYS A 1 510 ? -4.023 -9.185 7.323 1.00 82.50 510 LYS A CA 1
ATOM 3982 C C . LYS A 1 510 ? -5.331 -9.599 8.015 1.00 82.50 510 LYS A C 1
ATOM 3984 O O . LYS A 1 510 ? -6.227 -8.754 8.149 1.00 82.50 510 LYS A O 1
ATOM 3989 N N . PRO A 1 511 ? -5.433 -10.845 8.514 1.00 87.50 511 PRO A N 1
ATOM 3990 C CA . PRO A 1 511 ? -6.416 -11.225 9.529 1.00 87.50 511 PRO A CA 1
ATOM 3991 C C . PRO A 1 511 ? -6.360 -10.294 10.751 1.00 87.50 511 PRO A C 1
ATOM 3993 O O . PRO A 1 511 ? -5.324 -9.683 11.020 1.00 87.50 511 PRO A O 1
ATOM 3996 N N . VAL A 1 512 ? -7.459 -10.187 11.502 1.00 89.81 512 VAL A N 1
ATOM 3997 C CA . VAL A 1 512 ? -7.539 -9.322 12.699 1.00 89.81 512 VAL A CA 1
ATOM 3998 C C . VAL A 1 512 ? -6.542 -9.775 13.771 1.00 89.81 512 VAL A C 1
ATOM 4000 O O . VAL A 1 512 ? -5.919 -8.956 14.439 1.00 89.81 512 VAL A O 1
ATOM 4003 N N . GLU A 1 513 ? -6.331 -11.081 13.851 1.00 89.12 513 GLU A N 1
ATOM 4004 C CA . GLU A 1 513 ? -5.389 -11.785 14.713 1.00 89.12 513 GLU A CA 1
ATOM 4005 C C . GLU A 1 513 ? -3.923 -11.421 14.395 1.00 89.12 513 GLU A C 1
ATOM 4007 O O . GLU A 1 513 ? -3.069 -11.407 15.275 1.00 89.12 513 GLU A O 1
ATOM 4012 N N . GLU A 1 514 ? -3.629 -11.062 13.141 1.00 87.56 514 GLU A N 1
ATOM 4013 C CA . GLU A 1 514 ? -2.301 -10.633 12.683 1.00 87.56 514 GLU A CA 1
ATOM 4014 C C . GLU A 1 514 ? -2.132 -9.105 12.638 1.00 87.56 514 GLU A C 1
ATOM 4016 O O . GLU A 1 514 ? -1.069 -8.606 12.242 1.00 87.56 514 GLU A O 1
ATOM 4021 N N . LEU A 1 515 ? -3.160 -8.340 13.029 1.00 86.00 515 LEU A N 1
ATOM 4022 C CA . LEU A 1 515 ? -3.056 -6.885 13.093 1.00 86.00 515 LEU A CA 1
ATOM 4023 C C . LEU A 1 515 ? -2.082 -6.427 14.177 1.00 86.00 515 LEU A C 1
ATOM 4025 O O . LEU A 1 515 ? -1.548 -5.344 14.023 1.00 86.00 515 LEU A O 1
ATOM 4029 N N . GLY A 1 516 ? -1.796 -7.221 15.215 1.00 86.12 516 GLY A N 1
ATOM 4030 C CA . GLY A 1 516 ? -0.887 -6.840 16.309 1.00 86.12 516 GLY A CA 1
ATOM 4031 C C . GLY A 1 516 ? -1.589 -6.347 17.579 1.00 86.12 516 GLY A C 1
ATOM 4032 O O . GLY A 1 516 ? -0.969 -5.681 18.407 1.00 86.12 516 GLY A O 1
ATOM 4033 N N . PHE A 1 517 ? -2.875 -6.665 17.741 1.00 89.88 517 PHE A N 1
ATOM 4034 C CA . PHE A 1 517 ? -3.531 -6.641 19.048 1.00 89.88 517 PHE A CA 1
ATOM 4035 C C . PHE A 1 517 ? -2.931 -7.717 19.974 1.00 89.88 517 PHE A C 1
ATOM 4037 O O . PHE A 1 517 ? -2.387 -8.718 19.509 1.00 89.88 517 PHE A O 1
ATOM 4044 N N . ASN A 1 518 ? -3.062 -7.541 21.292 1.00 90.38 518 ASN A N 1
ATOM 4045 C CA . ASN A 1 518 ? -2.884 -8.655 22.231 1.00 90.38 518 ASN A CA 1
ATOM 4046 C C . ASN A 1 518 ? -4.121 -9.583 22.197 1.00 90.38 518 ASN A C 1
ATOM 4048 O O . ASN A 1 518 ? -5.151 -9.238 21.616 1.00 90.38 518 ASN A O 1
ATOM 4052 N N . GLU A 1 519 ? -4.038 -10.762 22.817 1.00 90.81 519 GLU A N 1
ATOM 4053 C CA . GLU A 1 519 ? -5.113 -11.772 22.788 1.00 90.81 519 GLU A CA 1
ATOM 4054 C C . GLU A 1 519 ? -6.452 -11.225 23.330 1.00 90.81 519 GLU A C 1
ATOM 4056 O O . GLU A 1 519 ? -7.473 -11.308 22.647 1.00 90.81 519 GLU A O 1
ATOM 4061 N N . LYS A 1 520 ? -6.435 -10.559 24.497 1.00 92.56 520 LYS A N 1
ATOM 4062 C CA . LYS A 1 520 ? -7.614 -9.944 25.147 1.00 92.56 520 LYS A CA 1
ATOM 4063 C C . LYS A 1 520 ? -8.296 -8.894 24.257 1.00 92.56 520 LYS A C 1
ATOM 4065 O O . LYS A 1 520 ? -9.530 -8.799 24.222 1.00 92.56 520 LYS A O 1
ATOM 4070 N N . ASP A 1 521 ? -7.502 -8.086 23.564 1.00 94.38 521 ASP A N 1
ATOM 4071 C CA . ASP A 1 521 ? -7.996 -7.026 22.688 1.00 94.38 521 ASP A CA 1
ATOM 4072 C C . ASP A 1 521 ? -8.479 -7.584 21.346 1.00 94.38 521 ASP A C 1
ATOM 4074 O O . ASP A 1 521 ? -9.488 -7.110 20.831 1.00 94.38 521 ASP A O 1
ATOM 4078 N N . THR A 1 522 ? -7.850 -8.650 20.840 1.00 95.38 522 THR A N 1
ATOM 4079 C CA . THR A 1 522 ? -8.305 -9.402 19.657 1.00 95.38 522 THR A CA 1
ATOM 4080 C C . THR A 1 522 ? -9.686 -10.005 19.900 1.00 95.38 522 THR A C 1
ATOM 4082 O O . THR A 1 522 ? -10.623 -9.719 19.153 1.00 95.38 522 THR A O 1
ATOM 4085 N N . GLU A 1 523 ? -9.846 -10.777 20.982 1.00 95.38 523 GLU A N 1
ATOM 4086 C CA . GLU A 1 523 ? -11.138 -11.341 21.396 1.00 95.38 523 GLU A CA 1
ATOM 4087 C C . GLU A 1 523 ? -12.182 -10.239 21.589 1.00 95.38 523 GLU A C 1
ATOM 4089 O O . GLU A 1 523 ? -13.307 -10.336 21.101 1.00 95.38 523 GLU A O 1
ATOM 4094 N N . GLY A 1 524 ? -11.791 -9.148 22.251 1.00 95.75 524 GLY A N 1
ATOM 4095 C CA . GLY A 1 524 ? -12.652 -8.001 22.489 1.00 95.75 524 GLY A CA 1
ATOM 4096 C C . GLY A 1 524 ? -13.118 -7.287 21.225 1.00 95.75 524 GLY A C 1
ATOM 4097 O O . GLY A 1 524 ? -14.278 -6.896 21.139 1.00 95.75 524 GLY A O 1
ATOM 4098 N N . PHE A 1 525 ? -12.236 -7.097 20.250 1.00 97.06 525 PHE A N 1
ATOM 4099 C CA . PHE A 1 525 ? -12.571 -6.437 18.993 1.00 97.06 525 PHE A CA 1
ATOM 4100 C C . PHE A 1 525 ? -13.486 -7.327 18.144 1.00 97.06 525 PHE A C 1
ATOM 4102 O O . PHE A 1 525 ? -14.492 -6.848 17.622 1.00 97.06 525 PHE A O 1
ATOM 4109 N N . LEU A 1 526 ? -13.217 -8.637 18.095 1.00 96.38 526 LEU A N 1
ATOM 4110 C CA . LEU A 1 526 ? -14.107 -9.620 17.472 1.00 96.38 526 LEU A CA 1
ATOM 4111 C C . LEU A 1 526 ? -15.481 -9.678 18.165 1.00 96.38 526 LEU A C 1
ATOM 4113 O O . LEU A 1 526 ? -16.498 -9.776 17.480 1.00 96.38 526 LEU A O 1
ATOM 4117 N N . GLU A 1 527 ? -15.551 -9.559 19.493 1.00 96.31 527 GLU A N 1
ATOM 4118 C CA . GLU A 1 527 ? -16.817 -9.462 20.235 1.00 96.31 527 GLU A CA 1
ATOM 4119 C C . GLU A 1 527 ? -17.626 -8.221 19.819 1.00 96.31 527 GLU A C 1
ATOM 4121 O O . GLU A 1 527 ? -18.829 -8.329 19.572 1.00 96.31 527 GLU A O 1
ATOM 4126 N N . LEU A 1 528 ? -16.977 -7.055 19.688 1.00 97.19 528 LEU A N 1
ATOM 4127 C CA . LEU A 1 528 ? -17.646 -5.829 19.238 1.00 97.19 528 LEU A CA 1
ATOM 4128 C C . LEU A 1 528 ? -18.128 -5.926 17.784 1.00 97.19 528 LEU A C 1
ATOM 4130 O O . LEU A 1 528 ? -19.220 -5.449 17.485 1.00 97.19 528 LEU A O 1
ATOM 4134 N N . LEU A 1 529 ? -17.372 -6.575 16.893 1.00 96.62 529 LEU A N 1
ATOM 4135 C CA . LEU A 1 529 ? -17.796 -6.805 15.505 1.00 96.62 529 LEU A CA 1
ATOM 4136 C C . LEU A 1 529 ? -19.006 -7.750 15.395 1.00 96.62 529 LEU A C 1
ATOM 4138 O O . LEU A 1 529 ? -19.769 -7.645 14.445 1.00 96.62 529 LEU A O 1
ATOM 4142 N N . ASN A 1 530 ? -19.232 -8.636 16.367 1.00 94.69 530 ASN A N 1
ATOM 4143 C CA . ASN A 1 530 ? -20.430 -9.485 16.413 1.00 94.69 530 ASN A CA 1
ATOM 4144 C C . ASN A 1 530 ? -21.674 -8.765 16.990 1.00 94.69 530 ASN A C 1
ATOM 4146 O O . ASN A 1 530 ? -22.726 -9.388 17.159 1.00 94.69 530 ASN A O 1
ATOM 4150 N N . ARG A 1 531 ? -21.595 -7.468 17.325 1.00 94.31 531 ARG A N 1
ATOM 4151 C CA . ARG A 1 531 ? -22.755 -6.685 17.782 1.00 94.31 531 ARG A CA 1
ATOM 4152 C C . ARG A 1 531 ? -23.598 -6.252 16.582 1.00 94.31 531 ARG A C 1
ATOM 4154 O O . ARG A 1 531 ? -23.088 -5.641 15.653 1.00 94.31 531 ARG A O 1
ATOM 4161 N N . GLY A 1 532 ? -24.908 -6.497 16.642 1.00 88.31 532 GLY A N 1
ATOM 4162 C CA . GLY A 1 532 ? -25.833 -6.092 15.574 1.00 88.31 532 GLY A CA 1
ATOM 4163 C C . GLY A 1 532 ? -26.055 -4.579 15.450 1.00 88.31 532 GLY A C 1
ATOM 4164 O O . GLY A 1 532 ? -26.573 -4.135 14.438 1.00 88.31 532 GLY A O 1
ATOM 4165 N N . ALA A 1 533 ? -25.685 -3.782 16.459 1.00 95.94 533 ALA A N 1
ATOM 4166 C CA . ALA A 1 533 ? -25.840 -2.331 16.431 1.00 95.94 533 ALA A CA 1
ATOM 4167 C C . ALA A 1 533 ? -24.820 -1.623 17.331 1.00 95.94 533 ALA A C 1
ATOM 4169 O O . ALA A 1 533 ? -24.358 -2.195 18.322 1.00 95.94 533 ALA A O 1
ATOM 4170 N N . GLY A 1 534 ? -24.524 -0.363 17.008 1.00 97.50 534 GLY A N 1
ATOM 4171 C CA . GLY A 1 534 ? -23.585 0.497 17.732 1.00 97.50 534 GLY A CA 1
ATOM 4172 C C . GLY A 1 534 ? -22.456 0.996 16.830 1.00 97.50 534 GLY A C 1
ATOM 4173 O O . GLY A 1 534 ? -22.443 0.717 15.636 1.00 97.50 534 GLY A O 1
ATOM 4174 N N . MET A 1 535 ? -21.510 1.759 17.378 1.00 98.06 535 MET A N 1
ATOM 4175 C CA . MET A 1 535 ? -20.410 2.350 16.614 1.00 98.06 535 MET A CA 1
ATOM 4176 C C . MET A 1 535 ? -19.033 1.956 17.152 1.00 98.06 535 MET A C 1
ATOM 4178 O O . MET A 1 535 ? -18.783 2.024 18.356 1.00 98.06 535 MET A O 1
ATOM 4182 N N . ILE A 1 536 ? -18.121 1.607 16.247 1.00 98.50 536 ILE A N 1
ATOM 4183 C CA . ILE A 1 536 ? -16.704 1.354 16.525 1.00 98.50 536 ILE A CA 1
ATOM 4184 C C . ILE A 1 536 ? -15.875 2.396 15.772 1.00 98.50 536 ILE A C 1
ATOM 4186 O O . ILE A 1 536 ? -16.047 2.596 14.566 1.00 98.50 536 ILE A O 1
ATOM 4190 N N . LEU A 1 537 ? -14.969 3.066 16.483 1.00 98.38 537 LEU A N 1
ATOM 4191 C CA . LEU A 1 537 ? -14.122 4.118 15.923 1.00 98.38 537 LEU A CA 1
ATOM 4192 C C . LEU A 1 537 ? -12.660 3.684 15.886 1.00 98.38 537 LEU A C 1
ATOM 4194 O O . LEU A 1 537 ? -12.102 3.300 16.908 1.00 98.38 537 LEU A O 1
ATOM 4198 N N . VAL A 1 538 ? -12.017 3.806 14.728 1.00 97.81 538 VAL A N 1
ATOM 4199 C CA . VAL A 1 538 ? -10.566 3.626 14.586 1.00 97.81 538 VAL A CA 1
ATOM 4200 C C . VAL A 1 538 ? -9.913 4.998 14.452 1.00 97.81 538 VAL A C 1
ATOM 4202 O O . VAL A 1 538 ? -10.282 5.780 13.578 1.00 97.81 538 VAL A O 1
ATOM 4205 N N . THR A 1 539 ? -8.950 5.332 15.306 1.00 96.62 539 THR A N 1
ATOM 4206 C CA . THR A 1 539 ? -8.407 6.692 15.409 1.00 96.62 539 THR A CA 1
ATOM 4207 C C . THR A 1 539 ? -6.886 6.749 15.366 1.00 96.62 539 THR A C 1
ATOM 4209 O O . THR A 1 539 ? -6.178 5.747 15.470 1.00 96.62 539 THR A O 1
ATOM 4212 N N . GLY A 1 540 ? -6.368 7.941 15.084 1.00 93.50 540 GLY A N 1
ATOM 4213 C CA . GLY A 1 540 ? -4.944 8.185 14.897 1.00 93.50 540 GLY A CA 1
ATOM 4214 C C . GLY A 1 540 ? -4.655 9.170 13.762 1.00 93.50 540 GLY A C 1
ATOM 4215 O O . GLY A 1 540 ? -5.563 9.593 13.032 1.00 93.50 540 GLY A O 1
ATOM 4216 N N . PRO A 1 541 ? -3.376 9.529 13.567 1.00 88.19 541 PRO A N 1
ATOM 4217 C CA . PRO A 1 541 ? -2.950 10.480 12.549 1.00 88.19 541 PRO A CA 1
ATOM 4218 C C . PRO A 1 541 ? -3.138 9.934 11.123 1.00 88.19 541 PRO A C 1
ATOM 4220 O O . PRO A 1 541 ? -3.578 8.806 10.879 1.00 88.19 541 PRO A O 1
ATOM 4223 N N . THR A 1 542 ? -2.782 10.748 10.135 1.00 83.44 542 THR A N 1
ATOM 4224 C CA . THR A 1 542 ? -2.614 10.281 8.754 1.00 83.44 542 THR A CA 1
ATOM 4225 C C . THR A 1 542 ? -1.536 9.191 8.698 1.00 83.44 542 THR A C 1
ATOM 4227 O O . THR A 1 542 ? -0.491 9.317 9.330 1.00 83.44 542 THR A O 1
ATOM 4230 N N . SER A 1 543 ? -1.770 8.126 7.923 1.00 78.62 543 SER A N 1
ATOM 4231 C CA . SER A 1 543 ? -0.846 6.985 7.771 1.00 78.62 543 SER A CA 1
ATOM 4232 C C . SER A 1 543 ? -0.588 6.143 9.041 1.00 78.62 543 SER A C 1
ATOM 4234 O O . SER A 1 543 ? 0.389 5.400 9.095 1.00 78.62 543 SER A O 1
ATOM 4236 N N . SER A 1 544 ? -1.476 6.168 10.047 1.00 85.50 544 SER A N 1
ATOM 4237 C CA . SER A 1 544 ? -1.413 5.212 11.173 1.00 85.50 544 SER A CA 1
ATOM 4238 C C . SER A 1 544 ? -1.976 3.816 10.867 1.00 85.50 544 SER A C 1
ATOM 4240 O O . SER A 1 544 ? -1.958 2.958 11.742 1.00 85.50 544 SER A O 1
ATOM 4242 N N . GLY A 1 545 ? -2.475 3.573 9.649 1.00 87.12 545 GLY A N 1
ATOM 4243 C CA . GLY A 1 545 ? -3.044 2.283 9.235 1.00 87.12 545 GLY A CA 1
ATOM 4244 C C . GLY A 1 545 ? -4.542 2.099 9.517 1.00 87.12 545 GLY A C 1
ATOM 4245 O O . GLY A 1 545 ? -5.023 0.976 9.409 1.00 87.12 545 GLY A O 1
ATOM 4246 N N . LYS A 1 546 ? -5.285 3.166 9.862 1.00 93.06 546 LYS A N 1
ATOM 4247 C CA . LYS A 1 546 ? -6.719 3.087 10.227 1.00 93.06 546 LYS A CA 1
ATOM 4248 C C . LYS A 1 546 ? -7.560 2.319 9.205 1.00 93.06 546 LYS A C 1
ATOM 4250 O O . LYS A 1 546 ? -8.336 1.442 9.571 1.00 93.06 546 LYS A O 1
ATOM 4255 N N . SER A 1 547 ? -7.355 2.623 7.921 1.00 90.19 547 SER A N 1
ATOM 4256 C CA . SER A 1 547 ? -8.020 1.936 6.817 1.00 90.19 547 SER A CA 1
ATOM 4257 C C . SER A 1 547 ? -7.703 0.441 6.838 1.00 90.19 547 SER A C 1
ATOM 4259 O O . SER A 1 547 ? -8.626 -0.351 6.794 1.00 90.19 547 SER A O 1
ATOM 4261 N N . THR A 1 548 ? -6.441 0.029 7.001 1.00 89.81 548 THR A N 1
ATOM 4262 C CA . THR A 1 548 ? -6.063 -1.394 7.092 1.00 89.81 548 THR A CA 1
ATOM 4263 C C . THR A 1 548 ? -6.845 -2.121 8.190 1.00 89.81 548 THR A C 1
ATOM 4265 O O . THR A 1 548 ? -7.435 -3.159 7.912 1.00 89.81 548 THR A O 1
ATOM 4268 N N . THR A 1 549 ? -6.945 -1.539 9.390 1.00 93.75 549 THR A N 1
ATOM 4269 C CA . THR A 1 549 ? -7.750 -2.083 10.500 1.00 93.75 549 THR A CA 1
ATOM 4270 C C . THR A 1 549 ? -9.233 -2.214 10.126 1.00 93.75 549 THR A C 1
ATOM 4272 O O . THR A 1 549 ? -9.831 -3.267 10.344 1.00 93.75 549 THR A O 1
ATOM 4275 N N . LEU A 1 550 ? -9.828 -1.179 9.517 1.00 95.38 550 LEU A N 1
ATOM 4276 C CA . LEU A 1 550 ? -11.225 -1.213 9.063 1.00 95.38 550 LEU A CA 1
ATOM 4277 C C . LEU A 1 550 ? -11.467 -2.245 7.955 1.00 95.38 550 LEU A C 1
ATOM 4279 O O . LEU A 1 550 ? -12.426 -3.004 8.028 1.00 95.38 550 LEU A O 1
ATOM 4283 N N . TYR A 1 551 ? -10.598 -2.314 6.951 1.00 93.88 551 TYR A N 1
ATOM 4284 C CA . TYR A 1 551 ? -10.693 -3.275 5.854 1.00 93.88 551 TYR A CA 1
ATOM 4285 C C . TYR A 1 551 ? -10.541 -4.728 6.350 1.00 93.88 551 TYR A C 1
ATOM 4287 O O . TYR A 1 551 ? -11.255 -5.616 5.878 1.00 93.88 551 TYR A O 1
ATOM 4295 N N . SER A 1 552 ? -9.697 -4.975 7.357 1.00 93.19 552 SER A N 1
ATOM 4296 C CA . SER A 1 552 ? -9.618 -6.269 8.051 1.00 93.19 552 SER A CA 1
ATOM 4297 C C . SER A 1 552 ? -10.898 -6.594 8.836 1.00 93.19 552 SER A C 1
ATOM 4299 O O . SER A 1 552 ? -11.385 -7.721 8.757 1.00 93.19 552 SER A O 1
ATOM 4301 N N . ALA A 1 553 ? -11.501 -5.615 9.521 1.00 95.12 553 ALA A N 1
ATOM 4302 C CA . ALA A 1 553 ? -12.794 -5.781 10.192 1.00 95.12 553 ALA A CA 1
ATOM 4303 C C . ALA A 1 553 ? -13.938 -6.086 9.203 1.00 95.12 553 ALA A C 1
ATOM 4305 O O . ALA A 1 553 ? -14.730 -7.001 9.432 1.00 95.12 553 ALA A O 1
ATOM 4306 N N . LEU A 1 554 ? -13.988 -5.395 8.058 1.00 95.06 554 LEU A N 1
ATOM 4307 C CA . LEU A 1 554 ? -14.952 -5.661 6.983 1.00 95.06 554 LEU A CA 1
ATOM 4308 C C . LEU A 1 554 ? -14.800 -7.082 6.415 1.00 95.06 554 LEU A C 1
ATOM 4310 O O . LEU A 1 554 ? -15.802 -7.745 6.159 1.00 95.06 554 LEU A O 1
ATOM 4314 N N . ASN A 1 555 ? -13.572 -7.595 6.292 1.00 91.56 555 ASN A N 1
ATOM 4315 C CA . ASN A 1 555 ? -13.316 -8.984 5.893 1.00 91.56 555 ASN A CA 1
ATOM 4316 C C . ASN A 1 555 ? -13.797 -10.027 6.922 1.00 91.56 555 ASN A C 1
ATOM 4318 O O . ASN A 1 555 ? -14.079 -11.164 6.537 1.00 91.56 555 ASN A O 1
ATOM 4322 N N . VAL A 1 556 ? -13.904 -9.675 8.208 1.00 92.69 556 VAL A N 1
ATOM 4323 C CA . VAL A 1 556 ? -14.542 -10.523 9.231 1.00 92.69 556 VAL A CA 1
ATOM 4324 C C . VAL A 1 556 ? -16.064 -10.471 9.083 1.00 92.69 556 VAL A C 1
ATOM 4326 O O . VAL A 1 556 ? -16.691 -11.518 8.935 1.00 92.69 556 VAL A O 1
ATOM 4329 N N . LEU A 1 557 ? -16.647 -9.270 9.028 1.00 94.06 557 LEU A N 1
ATOM 4330 C CA . LEU A 1 557 ? -18.098 -9.064 8.903 1.00 94.06 557 LEU A CA 1
ATOM 4331 C C . LEU A 1 557 ? -18.674 -9.685 7.622 1.00 94.06 557 LEU A C 1
ATOM 4333 O O . LEU A 1 557 ? -19.708 -10.343 7.662 1.00 94.06 557 LEU A O 1
ATOM 4337 N N . LYS A 1 558 ? -17.962 -9.584 6.495 1.00 91.62 558 LYS A N 1
ATOM 4338 C CA . LYS A 1 558 ? -18.344 -10.200 5.212 1.00 91.62 558 LYS A CA 1
ATOM 4339 C C . LYS A 1 558 ? -18.592 -11.711 5.325 1.00 91.62 558 LYS A C 1
ATOM 4341 O O . LYS A 1 558 ? -19.460 -12.241 4.636 1.00 91.62 558 LYS A O 1
ATOM 4346 N N . LYS A 1 559 ? -17.874 -12.420 6.207 1.00 90.19 559 LYS A N 1
ATOM 4347 C CA . LYS A 1 559 ? -18.063 -13.869 6.434 1.00 90.19 559 LYS A CA 1
ATOM 4348 C C . LYS A 1 559 ? -19.386 -14.198 7.138 1.00 90.19 559 LYS A C 1
ATOM 4350 O O . LYS A 1 559 ? -19.801 -15.351 7.108 1.00 90.19 559 LYS A O 1
ATOM 4355 N N . MET A 1 560 ? -20.046 -13.209 7.743 1.00 89.62 560 MET A N 1
ATOM 4356 C CA . MET A 1 560 ? -21.342 -13.350 8.416 1.00 89.62 560 MET A CA 1
ATOM 4357 C C . MET A 1 560 ? -22.535 -13.239 7.451 1.00 89.62 560 MET A C 1
ATOM 4359 O O . MET A 1 560 ? -23.667 -13.448 7.874 1.00 89.62 560 MET A O 1
ATOM 4363 N N . ASN A 1 561 ? -22.295 -12.951 6.160 1.00 87.12 561 ASN A N 1
ATOM 4364 C CA . ASN A 1 561 ? -23.328 -12.802 5.125 1.00 87.12 561 ASN A CA 1
ATOM 4365 C C . ASN A 1 561 ? -24.380 -11.721 5.471 1.00 87.12 561 ASN A C 1
ATOM 4367 O O . ASN A 1 561 ? -25.584 -11.926 5.322 1.00 87.12 561 ASN A O 1
ATOM 4371 N N . VAL A 1 562 ? -23.888 -10.575 5.941 1.00 93.06 562 VAL A N 1
ATOM 4372 C CA . VAL A 1 562 ? -24.654 -9.354 6.234 1.00 93.06 562 VAL A CA 1
ATOM 4373 C C . VAL A 1 562 ? -24.499 -8.337 5.097 1.00 93.06 562 VAL A C 1
ATOM 4375 O O . VAL A 1 562 ? -23.514 -8.388 4.356 1.00 93.06 562 VAL A O 1
ATOM 4378 N N . ASN A 1 563 ? -25.446 -7.412 4.941 1.00 95.25 563 ASN A N 1
ATOM 4379 C CA . ASN A 1 563 ? -25.371 -6.338 3.954 1.00 95.25 563 ASN A CA 1
ATOM 4380 C C . ASN A 1 563 ? -24.419 -5.230 4.435 1.00 95.25 563 ASN A C 1
ATOM 4382 O O . ASN A 1 563 ? -24.666 -4.575 5.451 1.00 95.25 563 ASN A O 1
ATOM 4386 N N . ILE A 1 564 ? -23.323 -5.026 3.703 1.00 97.69 564 ILE A N 1
ATOM 4387 C CA . ILE A 1 564 ? -22.252 -4.089 4.055 1.00 97.69 564 ILE A CA 1
ATOM 4388 C C . ILE A 1 564 ? -22.153 -3.008 2.983 1.00 97.69 564 ILE A C 1
ATOM 4390 O O . ILE A 1 564 ? -21.874 -3.311 1.820 1.00 97.69 564 ILE A O 1
ATOM 4394 N N . ILE A 1 565 ? -22.306 -1.745 3.391 1.00 98.06 565 ILE A N 1
ATOM 4395 C CA . ILE A 1 565 ? -22.207 -0.590 2.492 1.00 98.06 565 ILE A CA 1
ATOM 4396 C C . ILE A 1 565 ? -21.213 0.435 3.055 1.00 98.06 565 ILE A C 1
ATOM 4398 O O . ILE A 1 565 ? -21.308 0.843 4.214 1.00 98.06 565 ILE A O 1
ATOM 4402 N N . THR A 1 566 ? -20.246 0.866 2.243 1.00 97.75 566 THR A N 1
ATOM 4403 C CA . THR A 1 566 ? -19.214 1.842 2.627 1.00 97.75 566 THR A CA 1
ATOM 4404 C C . THR A 1 566 ? -19.402 3.187 1.923 1.00 97.75 566 THR A C 1
ATOM 4406 O O . THR A 1 566 ? -19.934 3.258 0.815 1.00 97.75 566 THR A O 1
ATOM 4409 N N . VAL A 1 567 ? -18.940 4.269 2.553 1.00 97.00 567 VAL A N 1
ATOM 4410 C CA . VAL A 1 567 ? -18.738 5.583 1.929 1.00 97.00 567 VAL A CA 1
ATOM 4411 C C . VAL A 1 567 ? -17.318 6.074 2.203 1.00 97.00 567 VAL A C 1
ATOM 4413 O O . VAL A 1 567 ? -16.925 6.229 3.355 1.00 97.00 567 VAL A O 1
ATOM 4416 N N . GLU A 1 568 ? -16.536 6.333 1.154 1.00 95.62 568 GLU A N 1
ATOM 4417 C CA . GLU A 1 568 ? -15.087 6.569 1.255 1.00 95.62 568 GLU A CA 1
ATOM 4418 C C . GLU A 1 568 ? -14.616 7.751 0.385 1.00 95.62 568 GLU A C 1
ATOM 4420 O O . GLU A 1 568 ? -15.074 7.922 -0.747 1.00 95.62 568 GLU A O 1
ATOM 4425 N N . ASP A 1 569 ? -13.663 8.546 0.890 1.00 90.12 569 ASP A N 1
ATOM 4426 C CA . ASP A 1 569 ? -13.068 9.710 0.206 1.00 90.12 569 ASP A CA 1
ATOM 4427 C C . ASP A 1 569 ? -11.544 9.555 0.032 1.00 90.12 569 ASP A C 1
ATOM 4429 O O . ASP A 1 569 ? -10.766 10.114 0.810 1.00 90.12 569 ASP A O 1
ATOM 4433 N N . PRO A 1 570 ? -11.080 8.822 -0.996 1.00 87.25 570 PRO A N 1
ATOM 4434 C CA . PRO A 1 570 ? -11.812 7.904 -1.876 1.00 87.25 570 PRO A CA 1
ATOM 4435 C C . PRO A 1 570 ? -11.661 6.425 -1.442 1.00 87.25 570 PRO A C 1
ATOM 4437 O O . PRO A 1 570 ? -10.976 6.116 -0.474 1.00 87.25 570 PRO A O 1
ATOM 4440 N N . VAL A 1 571 ? -12.244 5.492 -2.206 1.00 87.44 571 VAL A N 1
ATOM 4441 C CA . VAL A 1 571 ? -12.050 4.040 -2.012 1.00 87.44 571 VAL A CA 1
ATOM 4442 C C . VAL A 1 571 ? -10.574 3.664 -2.211 1.00 87.44 571 VAL A C 1
ATOM 4444 O O . VAL A 1 571 ? -10.012 3.866 -3.297 1.00 87.44 571 VAL A O 1
ATOM 4447 N N . GLU A 1 572 ? -9.949 3.123 -1.162 1.00 80.25 572 GLU A N 1
ATOM 4448 C CA . GLU A 1 572 ? -8.530 2.729 -1.142 1.00 80.25 572 GLU A CA 1
ATOM 4449 C C . GLU A 1 572 ? -8.295 1.318 -1.690 1.00 80.25 572 GLU A C 1
ATOM 4451 O O . GLU A 1 572 ? -7.387 1.127 -2.495 1.00 80.25 572 GLU A O 1
ATOM 4456 N N . ILE A 1 573 ? -9.115 0.347 -1.280 1.00 83.31 573 ILE A N 1
ATOM 4457 C CA . ILE A 1 573 ? -8.994 -1.067 -1.653 1.00 83.31 573 ILE A CA 1
ATOM 4458 C C . ILE A 1 573 ? -10.366 -1.540 -2.134 1.00 83.31 573 ILE A C 1
ATOM 4460 O O . ILE A 1 573 ? -11.383 -1.245 -1.513 1.00 83.31 573 ILE A O 1
ATOM 4464 N N . ARG A 1 574 ? -10.422 -2.289 -3.238 1.00 82.62 574 ARG A N 1
ATOM 4465 C CA . ARG A 1 574 ? -11.680 -2.909 -3.677 1.00 82.62 574 ARG A CA 1
ATOM 4466 C C . ARG A 1 574 ? -11.896 -4.230 -2.949 1.00 82.62 574 ARG A C 1
ATOM 4468 O O . ARG A 1 574 ? -11.070 -5.131 -3.079 1.00 82.62 574 ARG A O 1
ATOM 4475 N N . LEU A 1 575 ? -12.996 -4.347 -2.210 1.00 85.25 575 LEU A N 1
ATOM 4476 C CA . LEU A 1 575 ? -13.443 -5.597 -1.599 1.00 85.25 575 LEU A CA 1
ATOM 4477 C C . LEU A 1 575 ? -14.654 -6.147 -2.353 1.00 85.25 575 LEU A C 1
ATOM 4479 O O . LEU A 1 575 ? -15.730 -5.557 -2.338 1.00 85.25 575 LEU A O 1
ATOM 4483 N N . ASP A 1 576 ? -14.494 -7.318 -2.968 1.00 84.12 576 ASP A N 1
ATOM 4484 C CA . ASP A 1 576 ? -15.615 -8.031 -3.582 1.00 84.12 576 ASP A CA 1
ATOM 4485 C C . ASP A 1 576 ? -16.657 -8.429 -2.524 1.00 84.12 576 ASP A C 1
ATOM 4487 O O . ASP A 1 576 ? -16.298 -8.823 -1.411 1.00 84.12 576 ASP A O 1
ATOM 4491 N N . GLY A 1 577 ? -17.942 -8.421 -2.881 1.00 85.62 577 GLY A N 1
ATOM 4492 C CA . GLY A 1 577 ? -19.025 -8.891 -2.006 1.00 85.62 577 GLY A CA 1
ATOM 4493 C C . GLY A 1 577 ? -19.508 -7.889 -0.951 1.00 85.62 577 GLY A C 1
ATOM 4494 O O . GLY A 1 577 ? -20.164 -8.305 -0.002 1.00 85.62 577 GLY A O 1
ATOM 4495 N N . LEU A 1 578 ? -19.194 -6.602 -1.109 1.00 93.56 578 LEU A N 1
ATOM 4496 C CA . LEU A 1 578 ? -19.822 -5.487 -0.396 1.00 93.56 578 LEU A CA 1
ATOM 4497 C C . LEU A 1 578 ? -19.961 -4.273 -1.334 1.00 93.56 578 LEU A C 1
ATOM 4499 O O . LEU A 1 578 ? -19.340 -4.240 -2.400 1.00 93.56 578 LEU A O 1
ATOM 4503 N N . GLU A 1 579 ? -20.785 -3.289 -0.977 1.00 95.88 579 GLU A N 1
ATOM 4504 C CA . GLU A 1 579 ? -21.006 -2.095 -1.803 1.00 95.88 579 GLU A CA 1
ATOM 4505 C C . GLU A 1 579 ? -20.102 -0.940 -1.344 1.00 95.88 579 GLU A C 1
ATOM 4507 O O . GLU A 1 579 ? -20.176 -0.522 -0.193 1.00 95.88 579 GLU A O 1
ATOM 4512 N N . GLN A 1 580 ? -19.259 -0.389 -2.230 1.00 95.38 580 GLN A N 1
ATOM 4513 C CA . GLN A 1 580 ? -18.378 0.746 -1.900 1.00 95.38 580 GLN A CA 1
ATOM 4514 C C . GLN A 1 580 ? -18.769 2.008 -2.670 1.00 95.38 580 GLN A C 1
ATOM 4516 O O . GLN A 1 580 ? -18.612 2.085 -3.893 1.00 95.38 580 GLN A O 1
ATOM 4521 N N . VAL A 1 581 ? -19.244 3.027 -1.953 1.00 95.31 581 VAL A N 1
ATOM 4522 C CA . VAL A 1 581 ? -19.600 4.336 -2.509 1.00 95.31 581 VAL A CA 1
ATOM 4523 C C . VAL A 1 581 ? -18.412 5.285 -2.373 1.00 95.31 581 VAL A C 1
ATOM 4525 O O . VAL A 1 581 ? -17.943 5.566 -1.274 1.00 95.31 581 VAL A O 1
ATOM 4528 N N . GLN A 1 582 ? -17.935 5.840 -3.487 1.00 94.12 582 GLN A N 1
ATOM 4529 C CA . GLN A 1 582 ? -16.926 6.898 -3.438 1.00 94.12 582 GLN A CA 1
ATOM 4530 C C . GLN A 1 582 ? -17.590 8.275 -3.301 1.00 94.12 582 GLN A C 1
ATOM 4532 O O . GLN A 1 582 ? -18.543 8.586 -4.021 1.00 94.12 582 GLN A O 1
ATOM 4537 N N . VAL A 1 583 ? -17.044 9.125 -2.433 1.00 93.44 583 VAL A N 1
ATOM 4538 C CA . VAL A 1 583 ? -17.339 10.563 -2.402 1.00 93.44 583 VAL A CA 1
ATOM 4539 C C . VAL A 1 583 ? -16.934 11.199 -3.741 1.00 93.44 583 VAL A C 1
ATOM 4541 O O . VAL A 1 583 ? -15.879 10.899 -4.304 1.00 93.44 583 VAL A O 1
ATOM 4544 N N . LEU A 1 584 ? -17.812 12.052 -4.274 1.00 88.38 584 LEU A N 1
ATOM 4545 C CA . LEU A 1 584 ? -17.645 12.792 -5.532 1.00 88.38 584 LEU A CA 1
ATOM 4546 C C . LEU A 1 584 ? -18.200 14.207 -5.335 1.00 88.38 584 LEU A C 1
ATOM 4548 O O . LEU A 1 584 ? -19.381 14.492 -5.575 1.00 88.38 584 LEU A O 1
ATOM 4552 N N . ASN A 1 585 ? -17.349 15.092 -4.819 1.00 87.31 585 ASN A N 1
ATOM 4553 C CA . ASN A 1 585 ? -17.746 16.437 -4.409 1.00 87.31 585 ASN A CA 1
ATOM 4554 C C . ASN A 1 585 ? -18.166 17.323 -5.597 1.00 87.31 585 ASN A C 1
ATOM 4556 O O . ASN A 1 585 ? -19.027 18.184 -5.424 1.00 87.31 585 ASN A O 1
ATOM 4560 N N . GLU A 1 586 ? -17.658 17.079 -6.809 1.00 84.69 586 GLU A N 1
ATOM 4561 C CA . GLU A 1 586 ? -17.974 17.858 -8.019 1.00 84.69 586 GLU A CA 1
ATOM 4562 C C . GLU A 1 586 ? -19.450 17.743 -8.430 1.00 84.69 586 GLU A C 1
ATOM 4564 O O . GLU A 1 586 ? -20.017 18.677 -8.992 1.00 84.69 586 GLU A O 1
ATOM 4569 N N . ILE A 1 587 ? -20.086 16.608 -8.117 1.00 89.00 587 ILE A N 1
ATOM 4570 C CA . ILE A 1 587 ? -21.518 16.345 -8.355 1.00 89.00 587 ILE A CA 1
ATOM 4571 C C . ILE A 1 587 ? -22.357 16.426 -7.064 1.00 89.00 587 ILE A C 1
ATOM 4573 O O . ILE A 1 587 ? -23.534 16.047 -7.034 1.00 89.00 587 ILE A O 1
ATOM 4577 N N . GLY A 1 588 ? -21.752 16.910 -5.974 1.00 89.56 588 GLY A N 1
ATOM 4578 C CA . GLY A 1 588 ? -22.387 17.049 -4.666 1.00 89.56 588 GLY A CA 1
ATOM 4579 C C . GLY A 1 588 ? -22.729 15.720 -3.987 1.00 89.56 588 GLY A C 1
ATOM 4580 O O . GLY A 1 588 ? -23.734 15.656 -3.276 1.00 89.56 588 GLY A O 1
ATOM 4581 N N . MET A 1 589 ? -21.961 14.651 -4.222 1.00 91.19 589 MET A N 1
ATOM 4582 C CA . MET A 1 589 ? -22.053 13.387 -3.480 1.00 91.19 589 MET A CA 1
ATOM 4583 C C . MET A 1 589 ? -21.032 13.391 -2.333 1.00 91.19 589 MET A C 1
ATOM 4585 O O . MET A 1 589 ? -19.943 12.839 -2.463 1.00 91.19 589 MET A O 1
ATOM 4589 N N . ASN A 1 590 ? -21.378 14.052 -1.227 1.00 93.31 590 ASN A N 1
ATOM 4590 C CA . ASN A 1 590 ? -20.568 14.112 -0.005 1.00 93.31 590 ASN A CA 1
ATOM 4591 C C . ASN A 1 590 ? -20.974 13.026 1.016 1.00 93.31 590 ASN A C 1
ATOM 4593 O O . ASN A 1 590 ? -21.989 12.350 0.829 1.00 93.31 590 ASN A O 1
ATOM 4597 N N . PHE A 1 591 ? -20.210 12.890 2.109 1.00 93.88 591 PHE A N 1
ATOM 4598 C CA . PHE A 1 591 ? -20.458 11.906 3.176 1.00 93.88 591 PHE A CA 1
ATOM 4599 C C . PHE A 1 591 ? -21.903 11.930 3.700 1.00 93.88 591 PHE A C 1
ATOM 4601 O O . PHE A 1 591 ? -22.595 10.918 3.606 1.00 93.88 591 PHE A O 1
ATOM 4608 N N . GLY A 1 592 ? -22.401 13.082 4.167 1.00 91.69 592 GLY A N 1
ATOM 4609 C CA . GLY A 1 592 ? -23.768 13.207 4.691 1.00 91.69 592 GLY A CA 1
ATOM 4610 C C . GLY A 1 592 ? -24.862 12.827 3.681 1.00 91.69 592 GLY A C 1
ATOM 4611 O O . GLY A 1 592 ? -25.833 12.154 4.035 1.00 91.69 592 GLY A O 1
ATOM 4612 N N . ARG A 1 593 ? -24.712 13.185 2.394 1.00 93.25 593 ARG A N 1
ATOM 4613 C CA . ARG A 1 593 ? -25.669 12.796 1.341 1.00 93.25 593 ARG A CA 1
ATOM 4614 C C . ARG A 1 593 ? -25.610 11.307 1.022 1.00 93.25 593 ARG A C 1
ATOM 4616 O O . ARG A 1 593 ? -26.669 10.698 0.884 1.00 93.25 593 ARG A O 1
ATOM 4623 N N . ALA A 1 594 ? -24.413 10.742 0.897 1.00 94.62 594 ALA A N 1
ATOM 4624 C CA . ALA A 1 594 ? -24.229 9.317 0.657 1.00 94.62 594 ALA A CA 1
ATOM 4625 C C . ALA A 1 594 ? -24.820 8.501 1.815 1.00 94.62 594 ALA A C 1
ATOM 4627 O O . ALA A 1 594 ? -25.674 7.653 1.583 1.00 94.62 594 ALA A O 1
ATOM 4628 N N . LEU A 1 595 ? -24.494 8.844 3.062 1.00 93.88 595 LEU A N 1
ATOM 4629 C CA . LEU A 1 595 ? -24.994 8.169 4.261 1.00 93.88 595 LEU A CA 1
ATOM 4630 C C . LEU A 1 595 ? -26.531 8.233 4.390 1.00 93.88 595 LEU A C 1
ATOM 4632 O O . LEU A 1 595 ? -27.175 7.223 4.670 1.00 93.88 595 LEU A O 1
ATOM 4636 N N . ARG A 1 596 ? -27.152 9.384 4.078 1.00 92.44 596 ARG A N 1
ATOM 4637 C CA . ARG A 1 596 ? -28.625 9.536 4.013 1.00 92.44 596 ARG A CA 1
ATOM 4638 C C . ARG A 1 596 ? -29.303 8.708 2.913 1.00 92.44 596 ARG A C 1
ATOM 4640 O O . ARG A 1 596 ? -30.515 8.482 2.999 1.00 92.44 596 ARG A O 1
ATOM 4647 N N . ASN A 1 597 ? -28.560 8.294 1.886 1.00 93.25 597 ASN A N 1
ATOM 4648 C CA . ASN A 1 597 ? -29.031 7.332 0.894 1.00 93.25 597 ASN A CA 1
ATOM 4649 C C . ASN A 1 597 ? -28.803 5.899 1.383 1.00 93.25 597 ASN A C 1
ATOM 4651 O O . ASN A 1 597 ? -29.754 5.129 1.354 1.00 93.25 597 ASN A O 1
ATOM 4655 N N . ILE A 1 598 ? -27.604 5.571 1.887 1.00 95.56 598 ILE A N 1
ATOM 4656 C CA . ILE A 1 598 ? -27.213 4.242 2.398 1.00 95.56 598 ILE A CA 1
ATOM 4657 C C . ILE A 1 598 ? -28.247 3.690 3.390 1.00 95.56 598 ILE A C 1
ATOM 4659 O O . ILE A 1 598 ? -28.675 2.554 3.242 1.00 95.56 598 ILE A O 1
ATOM 4663 N N . LEU A 1 599 ? -28.771 4.521 4.298 1.00 93.75 599 LEU A N 1
ATOM 4664 C CA . LEU A 1 599 ? -29.854 4.164 5.238 1.00 93.75 599 LEU A CA 1
ATOM 4665 C C . LEU A 1 599 ? -31.200 3.754 4.589 1.00 93.75 599 LEU A C 1
ATOM 4667 O O . LEU A 1 599 ? -32.170 3.481 5.290 1.00 93.75 599 LEU A O 1
ATOM 4671 N N . ARG A 1 600 ? -31.302 3.748 3.256 1.00 95.06 600 ARG A N 1
ATOM 4672 C CA . ARG A 1 600 ? -32.462 3.289 2.467 1.00 95.06 600 ARG A CA 1
ATOM 4673 C C . ARG A 1 600 ? -32.151 2.053 1.616 1.00 95.06 600 ARG A C 1
ATOM 4675 O O . ARG A 1 600 ? -33.033 1.599 0.895 1.00 95.06 600 ARG A O 1
ATOM 4682 N N . HIS A 1 601 ? -30.921 1.542 1.685 1.00 94.06 601 HIS A N 1
ATOM 4683 C CA . HIS A 1 601 ? -30.445 0.344 0.985 1.00 94.06 601 HIS A CA 1
ATOM 4684 C C . HIS A 1 601 ? -30.433 -0.906 1.887 1.00 94.06 601 HIS A C 1
ATOM 4686 O O . HIS A 1 601 ? -29.776 -1.884 1.551 1.00 94.06 601 HIS A O 1
ATOM 4692 N N . ASP A 1 602 ? -31.159 -0.871 3.011 1.00 93.94 602 ASP A N 1
ATOM 4693 C CA . ASP A 1 602 ? -31.275 -1.980 3.975 1.00 93.94 602 ASP A CA 1
ATOM 4694 C C . ASP A 1 602 ? -29.913 -2.527 4.487 1.00 93.94 602 ASP A C 1
ATOM 4696 O O . ASP A 1 602 ? -29.679 -3.734 4.423 1.00 93.94 602 ASP A O 1
ATOM 4700 N N . PRO A 1 603 ? -28.951 -1.670 4.906 1.00 96.38 603 PRO A N 1
ATOM 4701 C CA . PRO A 1 603 ? -27.651 -2.131 5.392 1.00 96.38 603 PRO A CA 1
ATOM 4702 C C . PRO A 1 603 ? -27.761 -2.745 6.793 1.00 96.38 603 PRO A C 1
ATOM 4704 O O . PRO A 1 603 ? -28.484 -2.232 7.639 1.00 96.38 603 PRO A O 1
ATOM 4707 N N . ASP A 1 604 ? -26.949 -3.760 7.079 1.00 96.69 604 ASP A N 1
ATOM 4708 C CA . ASP A 1 604 ? -26.669 -4.211 8.450 1.00 96.69 604 ASP A CA 1
ATOM 4709 C C . ASP A 1 604 ? -25.441 -3.469 9.012 1.00 96.69 604 ASP A C 1
ATOM 4711 O O . ASP A 1 604 ? -25.401 -3.041 10.169 1.00 96.69 604 ASP A O 1
ATOM 4715 N N . VAL A 1 605 ? -24.424 -3.292 8.158 1.00 97.94 605 VAL A N 1
ATOM 4716 C CA . VAL A 1 605 ? -23.140 -2.663 8.481 1.00 97.94 605 VAL A CA 1
ATOM 4717 C C . VAL A 1 605 ? -22.912 -1.459 7.576 1.00 97.94 605 VAL A C 1
ATOM 4719 O O . VAL A 1 605 ? -22.999 -1.553 6.350 1.00 97.94 605 VAL A O 1
ATOM 4722 N N . ILE A 1 606 ? -22.529 -0.336 8.179 1.00 98.31 606 ILE A N 1
ATOM 4723 C CA . ILE A 1 606 ? -22.159 0.887 7.468 1.00 98.31 606 ILE A CA 1
ATOM 4724 C C . ILE A 1 606 ? -20.716 1.251 7.815 1.00 98.31 606 ILE A C 1
ATOM 4726 O O . ILE A 1 606 ? -20.396 1.443 8.986 1.00 98.31 606 ILE A O 1
ATOM 4730 N N . MET A 1 607 ? -19.848 1.408 6.813 1.00 98.12 607 MET A N 1
ATOM 4731 C CA . MET A 1 607 ? -18.505 1.966 7.021 1.00 98.12 607 MET A CA 1
ATOM 4732 C C . MET A 1 607 ? -18.405 3.378 6.450 1.00 98.12 607 MET A C 1
ATOM 4734 O O . MET A 1 607 ? -18.706 3.613 5.283 1.00 98.12 607 MET A O 1
ATOM 4738 N N . ILE A 1 608 ? -17.974 4.326 7.272 1.00 97.94 608 ILE A N 1
ATOM 4739 C CA . ILE A 1 608 ? -17.757 5.721 6.895 1.00 97.94 608 ILE A CA 1
ATOM 4740 C C . ILE A 1 608 ? -16.249 5.962 6.949 1.00 97.94 608 ILE A C 1
ATOM 4742 O O . ILE A 1 608 ? -15.645 5.812 8.006 1.00 97.94 608 ILE A O 1
ATOM 4746 N N . GLY A 1 609 ? -15.628 6.341 5.832 1.00 95.19 609 GLY A N 1
ATOM 4747 C CA . GLY A 1 609 ? -14.171 6.495 5.749 1.00 95.19 609 GLY A CA 1
ATOM 4748 C C . GLY A 1 609 ? -13.602 7.409 6.840 1.00 95.19 609 GLY A C 1
ATOM 4749 O O . GLY A 1 609 ? -12.562 7.105 7.425 1.00 95.19 609 GLY A O 1
ATOM 4750 N N . GLU A 1 610 ? -14.317 8.487 7.169 1.00 94.88 610 GLU A N 1
ATOM 4751 C CA . GLU A 1 610 ? -14.036 9.359 8.311 1.00 94.88 610 GLU A CA 1
ATOM 4752 C C . GLU A 1 610 ? -15.236 10.244 8.682 1.00 94.88 610 GLU A C 1
ATOM 4754 O O . GLU A 1 610 ? -16.071 10.579 7.842 1.00 94.88 610 GLU A O 1
ATOM 4759 N N . ILE A 1 611 ? -15.295 10.677 9.943 1.00 95.44 611 ILE A N 1
ATOM 4760 C CA . ILE A 1 611 ? -16.233 11.701 10.427 1.00 95.44 611 ILE A CA 1
ATOM 4761 C C . ILE A 1 611 ? -15.474 13.033 10.551 1.00 95.44 611 ILE A C 1
ATOM 4763 O O . ILE A 1 611 ? -14.679 13.220 11.470 1.00 95.44 611 ILE A O 1
ATOM 4767 N N . ARG A 1 612 ? -15.695 13.967 9.614 1.00 91.88 612 ARG A N 1
ATOM 4768 C CA . ARG A 1 612 ? -15.048 15.302 9.610 1.00 91.88 612 ARG A CA 1
ATOM 4769 C C . ARG A 1 612 ? -15.889 16.404 10.262 1.00 91.88 612 ARG A C 1
ATOM 4771 O O . ARG A 1 612 ? -15.325 17.353 10.805 1.00 91.88 612 ARG A O 1
ATOM 4778 N N . ASP A 1 613 ? -17.214 16.288 10.202 1.00 92.00 613 ASP A N 1
ATOM 4779 C CA . ASP A 1 613 ? -18.172 17.342 10.549 1.00 92.00 613 ASP A CA 1
ATOM 4780 C C . ASP A 1 613 ? -19.356 16.833 11.393 1.00 92.00 613 ASP A C 1
ATOM 4782 O O . ASP A 1 613 ? -19.599 15.630 11.513 1.00 92.00 613 ASP A O 1
ATOM 4786 N N . GLU A 1 614 ? -20.067 17.783 12.008 1.00 94.38 614 GLU A N 1
ATOM 4787 C CA . GLU A 1 614 ? -21.238 17.558 12.867 1.00 94.38 614 GLU A CA 1
ATOM 4788 C C . GLU A 1 614 ? -22.387 16.856 12.124 1.00 94.38 614 GLU A C 1
ATOM 4790 O O . GLU A 1 614 ? -23.010 15.962 12.690 1.00 94.38 614 GLU A O 1
ATOM 4795 N N . GLU A 1 615 ? -22.636 17.184 10.847 1.00 93.81 615 GLU A N 1
ATOM 4796 C CA . GLU A 1 615 ? -23.698 16.538 10.058 1.00 93.81 615 GLU A CA 1
ATOM 4797 C C . GLU A 1 615 ? -23.418 15.037 9.889 1.00 93.81 615 GLU A C 1
ATOM 4799 O O . GLU A 1 615 ? -24.282 14.197 10.148 1.00 93.81 615 GLU A O 1
ATOM 4804 N N . THR A 1 616 ? -22.196 14.683 9.486 1.00 94.75 616 THR A N 1
ATOM 4805 C CA . THR A 1 616 ? -21.790 13.287 9.298 1.00 94.75 616 THR A CA 1
ATOM 4806 C C . THR A 1 616 ? -21.793 12.534 10.629 1.00 94.75 616 THR A C 1
ATOM 4808 O O . THR A 1 616 ? -22.234 11.386 10.667 1.00 94.75 616 THR A O 1
ATOM 4811 N N . ALA A 1 617 ? -21.369 13.175 11.725 1.00 95.75 617 ALA A N 1
ATOM 4812 C CA . ALA A 1 617 ? -21.420 12.594 13.066 1.00 95.75 617 ALA A CA 1
ATOM 4813 C C . ALA A 1 617 ? -22.863 12.306 13.520 1.00 95.75 617 ALA A C 1
ATOM 4815 O O . ALA A 1 617 ? -23.163 11.182 13.919 1.00 95.75 617 ALA A O 1
ATOM 4816 N N . ASP A 1 618 ? -23.766 13.284 13.417 1.00 94.56 618 ASP A N 1
ATOM 4817 C CA . ASP A 1 618 ? -25.178 13.161 13.800 1.00 94.56 618 ASP A CA 1
ATOM 4818 C C . ASP A 1 618 ? -25.881 12.013 13.058 1.00 94.56 618 ASP A C 1
ATOM 4820 O O . ASP A 1 618 ? -26.544 11.174 13.676 1.00 94.56 618 ASP A O 1
ATOM 4824 N N . ILE A 1 619 ? -25.688 11.918 11.738 1.00 94.44 619 ILE A N 1
ATOM 4825 C CA . ILE A 1 619 ? -26.285 10.844 10.935 1.00 94.44 619 ILE A CA 1
ATOM 4826 C C . ILE A 1 619 ? -25.655 9.483 11.289 1.00 94.44 619 ILE A C 1
ATOM 4828 O O . ILE A 1 619 ? -26.384 8.496 11.398 1.00 94.44 619 ILE A O 1
ATOM 4832 N N . ALA A 1 620 ? -24.337 9.411 11.511 1.00 96.69 620 ALA A N 1
ATOM 4833 C CA . ALA A 1 620 ? -23.645 8.175 11.895 1.00 96.69 620 ALA A CA 1
ATOM 4834 C C . ALA A 1 620 ? -24.121 7.639 13.256 1.00 96.69 620 ALA A C 1
ATOM 4836 O O . ALA A 1 620 ? -24.418 6.453 13.394 1.00 96.69 620 ALA A O 1
ATOM 4837 N N . PHE A 1 621 ? -24.273 8.516 14.249 1.00 96.25 621 PHE A N 1
ATOM 4838 C CA . PHE A 1 621 ? -24.813 8.141 15.554 1.00 96.25 621 PHE A CA 1
ATOM 4839 C C . PHE A 1 621 ? -26.282 7.719 15.480 1.00 96.25 621 PHE A C 1
ATOM 4841 O O . PHE A 1 621 ? -26.661 6.725 16.097 1.00 96.25 621 PHE A O 1
ATOM 4848 N N . LYS A 1 622 ? -27.107 8.402 14.676 1.00 93.75 622 LYS A N 1
ATOM 4849 C CA . LYS A 1 622 ? -28.495 7.975 14.430 1.00 93.75 622 LYS A CA 1
ATOM 4850 C C . LYS A 1 622 ? -28.568 6.615 13.740 1.00 93.75 622 LYS A C 1
ATOM 4852 O O . LYS A 1 622 ? -29.441 5.822 14.083 1.00 93.75 622 LYS A O 1
ATOM 4857 N N . ALA A 1 623 ? -27.656 6.312 12.817 1.00 95.69 623 ALA A N 1
ATOM 4858 C CA . ALA A 1 623 ? -27.548 4.985 12.214 1.00 95.69 623 ALA A CA 1
ATOM 4859 C C . ALA A 1 623 ? -27.247 3.918 13.283 1.00 95.69 623 ALA A C 1
ATOM 4861 O O . ALA A 1 623 ? -27.998 2.951 13.413 1.00 95.69 623 ALA A O 1
ATOM 4862 N N . ALA A 1 624 ? -26.238 4.154 14.127 1.00 96.81 624 ALA A N 1
ATOM 4863 C CA . ALA A 1 624 ? -25.884 3.258 15.228 1.00 96.81 624 ALA A CA 1
ATOM 4864 C C . ALA A 1 624 ? -27.056 3.015 16.206 1.00 96.81 624 ALA A C 1
ATOM 4866 O O . ALA A 1 624 ? -27.333 1.874 16.571 1.00 96.81 624 ALA A O 1
ATOM 4867 N N . GLN A 1 625 ? -27.804 4.064 16.572 1.00 94.25 625 GLN A N 1
ATOM 4868 C CA . GLN A 1 625 ? -28.987 3.962 17.444 1.00 94.25 625 GLN A CA 1
ATOM 4869 C C . GLN A 1 625 ? -30.191 3.263 16.795 1.00 94.25 625 GLN A C 1
ATOM 4871 O O . GLN A 1 625 ? -31.045 2.737 17.505 1.00 94.25 625 GLN A O 1
ATOM 4876 N N . THR A 1 626 ? -30.289 3.264 15.462 1.00 92.25 626 THR A N 1
ATOM 4877 C CA . THR A 1 626 ? -31.426 2.683 14.719 1.00 92.25 626 THR A CA 1
ATOM 4878 C C . THR A 1 626 ? -31.214 1.231 14.298 1.00 92.25 626 THR A C 1
ATOM 4880 O O . THR A 1 626 ? -32.031 0.700 13.552 1.00 92.25 626 THR A O 1
ATOM 4883 N N . GLY A 1 627 ? -30.178 0.571 14.824 1.00 93.94 627 GLY A N 1
ATOM 4884 C CA . GLY A 1 627 ? -29.975 -0.869 14.657 1.00 93.94 627 GLY A CA 1
ATOM 4885 C C . GLY A 1 627 ? -28.872 -1.271 13.680 1.00 93.94 627 GLY A C 1
ATOM 4886 O O . GLY A 1 627 ? -28.863 -2.422 13.270 1.00 93.94 627 GLY A O 1
ATOM 4887 N N . HIS A 1 628 ? -27.969 -0.357 13.315 1.00 97.44 628 HIS A N 1
ATOM 4888 C CA . HIS A 1 628 ? -26.870 -0.620 12.380 1.00 97.44 628 HIS A CA 1
ATOM 4889 C C . HIS A 1 628 ? -25.532 -0.725 13.119 1.00 97.44 628 HIS A C 1
ATOM 4891 O O . HIS A 1 628 ? -25.287 0.037 14.063 1.00 97.44 628 HIS A O 1
ATOM 4897 N N . LEU A 1 629 ? -24.625 -1.594 12.665 1.00 98.31 629 LEU A N 1
ATOM 4898 C CA . LEU A 1 629 ? -23.224 -1.553 13.092 1.00 98.31 629 LEU A CA 1
ATOM 4899 C C . LEU A 1 629 ? -22.466 -0.522 12.244 1.00 98.31 629 LEU A C 1
ATOM 4901 O O . LEU A 1 629 ? -22.312 -0.682 11.034 1.00 98.31 629 LEU A O 1
ATOM 4905 N N . VAL A 1 630 ? -21.977 0.542 12.876 1.00 98.44 630 VAL A N 1
ATOM 4906 C CA . VAL A 1 630 ? -21.265 1.637 12.208 1.00 98.44 630 VAL A CA 1
ATOM 4907 C C . VAL A 1 630 ? -19.769 1.547 12.495 1.00 98.44 630 VAL A C 1
ATOM 4909 O O . VAL A 1 630 ? -19.337 1.568 13.645 1.00 98.44 630 VAL A O 1
ATOM 4912 N N . LEU A 1 631 ? -18.958 1.495 11.444 1.00 98.50 631 LEU A N 1
ATOM 4913 C CA . LEU A 1 631 ? -17.504 1.589 11.525 1.00 98.50 631 LEU A CA 1
ATOM 4914 C C . LEU A 1 631 ? -17.059 2.946 10.975 1.00 98.50 631 LEU A C 1
ATOM 4916 O O . LEU A 1 631 ? -17.511 3.344 9.903 1.00 98.50 631 LEU A O 1
ATOM 4920 N N . SER A 1 632 ? -16.176 3.668 11.666 1.00 97.94 632 SER A N 1
ATOM 4921 C CA . SER A 1 632 ? -15.659 4.939 11.138 1.00 97.94 632 SER A CA 1
ATOM 4922 C C . SER A 1 632 ? -14.264 5.300 11.645 1.00 97.94 632 SER A C 1
ATOM 4924 O O . SER A 1 632 ? -13.728 4.639 12.538 1.00 97.94 632 SER A O 1
ATOM 4926 N N . THR A 1 633 ? -13.665 6.354 11.079 1.00 97.56 633 THR A N 1
ATOM 4927 C CA . THR A 1 633 ? -12.404 6.922 11.568 1.00 97.56 633 THR A CA 1
ATOM 4928 C C . THR A 1 633 ? -12.493 8.371 12.041 1.00 97.56 633 THR A C 1
ATOM 4930 O O . THR A 1 633 ? -13.305 9.168 11.569 1.00 97.56 633 THR A O 1
ATOM 4933 N N . LEU A 1 634 ? -11.606 8.710 12.981 1.00 95.69 634 LEU A N 1
ATOM 4934 C CA . LEU A 1 634 ? -11.359 10.070 13.463 1.00 95.69 634 LEU A CA 1
ATOM 4935 C C . LEU A 1 634 ? -9.852 10.355 13.566 1.00 95.69 634 LEU A C 1
ATOM 4937 O O . LEU A 1 634 ? -9.012 9.453 13.624 1.00 95.69 634 LEU A O 1
ATOM 4941 N N . HIS A 1 635 ? -9.511 11.642 13.597 1.00 94.25 635 HIS A N 1
ATOM 4942 C CA . HIS A 1 635 ? -8.141 12.142 13.704 1.00 94.25 635 HIS A CA 1
ATOM 4943 C C . HIS A 1 635 ? -7.853 12.679 15.114 1.00 94.25 635 HIS A C 1
ATOM 4945 O O . HIS A 1 635 ? -7.788 13.884 15.336 1.00 94.25 635 HIS A O 1
ATOM 4951 N N . THR A 1 636 ? -7.683 11.763 16.065 1.00 92.25 636 THR A N 1
ATOM 4952 C CA . THR A 1 636 ? -7.322 12.034 17.468 1.00 92.25 636 THR A CA 1
ATOM 4953 C C . THR A 1 636 ? -6.057 11.278 17.867 1.00 92.25 636 THR A C 1
ATOM 4955 O O . THR A 1 636 ? -5.620 10.369 17.156 1.00 92.25 636 THR A O 1
ATOM 4958 N N . ASN A 1 637 ? -5.430 11.687 18.976 1.00 85.94 637 ASN A N 1
ATOM 4959 C CA . ASN A 1 637 ? -4.154 11.118 19.412 1.00 85.94 637 ASN A CA 1
ATOM 4960 C C . ASN A 1 637 ? -4.288 9.907 20.348 1.00 85.94 637 ASN A C 1
ATOM 4962 O O . ASN A 1 637 ? -3.411 9.045 20.286 1.00 85.94 637 ASN A O 1
ATOM 4966 N N . SER A 1 638 ? -5.365 9.846 21.140 1.00 91.00 638 SER A N 1
ATOM 4967 C CA . SER A 1 638 ? -5.707 8.769 22.080 1.00 91.00 638 SER A CA 1
ATOM 4968 C C . SER A 1 638 ? -7.178 8.349 21.952 1.00 91.00 638 SER A C 1
ATOM 4970 O O . SER A 1 638 ? -7.992 9.023 21.300 1.00 91.00 638 SER A O 1
ATOM 4972 N N . ALA A 1 639 ? -7.543 7.246 22.600 1.00 94.50 639 ALA A N 1
ATOM 4973 C CA . ALA A 1 639 ? -8.917 6.780 22.665 1.00 94.50 639 ALA A CA 1
ATOM 4974 C C . ALA A 1 639 ? -9.814 7.773 23.429 1.00 94.50 639 ALA A C 1
ATOM 4976 O O . ALA A 1 639 ? -10.813 8.227 22.871 1.00 94.50 639 ALA A O 1
ATOM 4977 N N . ALA A 1 640 ? -9.449 8.211 24.640 1.00 94.31 640 ALA A N 1
ATOM 4978 C CA . ALA A 1 640 ? -10.280 9.152 25.404 1.00 94.31 640 ALA A CA 1
ATOM 4979 C C . ALA A 1 640 ? -10.433 10.534 24.739 1.00 94.31 640 ALA A C 1
ATOM 4981 O O . ALA A 1 640 ? -11.525 11.108 24.777 1.00 94.31 640 ALA A O 1
ATOM 4982 N N . ASP A 1 641 ? -9.412 11.045 24.039 1.00 93.81 641 ASP A N 1
ATOM 4983 C CA . ASP A 1 641 ? -9.538 12.312 23.296 1.00 93.81 641 ASP A CA 1
ATOM 4984 C C . ASP A 1 641 ? -10.561 12.216 22.156 1.00 93.81 641 ASP A C 1
ATOM 4986 O O . ASP A 1 641 ? -11.134 13.223 21.746 1.00 93.81 641 ASP A O 1
ATOM 4990 N N . THR A 1 642 ? -10.854 11.007 21.671 1.00 95.94 642 THR A N 1
ATOM 4991 C CA . THR A 1 642 ? -11.932 10.757 20.702 1.00 95.94 642 THR A CA 1
ATOM 4992 C C . THR A 1 642 ? -13.299 11.095 21.292 1.00 95.94 642 THR A C 1
ATOM 4994 O O . THR A 1 642 ? -14.112 11.728 20.624 1.00 95.94 642 THR A O 1
ATOM 4997 N N . ILE A 1 643 ? -13.540 10.758 22.562 1.00 96.38 643 ILE A N 1
ATOM 4998 C CA . ILE A 1 643 ? -14.781 11.102 23.273 1.00 96.38 643 ILE A CA 1
ATOM 4999 C C . ILE A 1 643 ? -14.903 12.623 23.424 1.00 96.38 643 ILE A C 1
ATOM 5001 O O . ILE A 1 643 ? -15.981 13.176 23.206 1.00 96.38 643 ILE A O 1
ATOM 5005 N N . VAL A 1 644 ? -13.807 13.312 23.760 1.00 93.06 644 VAL A N 1
ATOM 5006 C CA . VAL A 1 644 ? -13.786 14.783 23.836 1.00 93.06 644 VAL A CA 1
ATOM 5007 C C . VAL A 1 644 ? -14.054 15.393 22.461 1.00 93.06 644 VAL A C 1
ATOM 5009 O O . VAL A 1 644 ? -14.917 16.259 22.337 1.00 93.06 644 VAL A O 1
ATOM 5012 N N . ARG A 1 645 ? -13.399 14.888 21.410 1.00 94.69 645 ARG A N 1
ATOM 5013 C CA . ARG A 1 645 ? -13.564 15.378 20.039 1.00 94.69 645 ARG A CA 1
ATOM 5014 C C . ARG A 1 645 ? -14.999 15.243 19.529 1.00 94.69 645 ARG A C 1
ATOM 5016 O O . ARG A 1 645 ? -15.488 16.140 18.853 1.00 94.69 645 ARG A O 1
ATOM 5023 N N . LEU A 1 646 ? -15.693 14.162 19.877 1.00 96.12 646 LEU A N 1
ATOM 5024 C CA . LEU A 1 646 ? -17.111 13.989 19.553 1.00 96.12 646 LEU A CA 1
ATOM 5025 C C . LEU A 1 646 ? -17.997 15.052 20.223 1.00 96.12 646 LEU A C 1
ATOM 5027 O O . LEU A 1 646 ? -18.904 15.578 19.582 1.00 96.12 646 LEU A O 1
ATOM 5031 N N . LYS A 1 647 ? -17.696 15.428 21.472 1.00 93.88 647 LYS A N 1
ATOM 5032 C CA . LYS A 1 647 ? -18.395 16.516 22.180 1.00 93.88 647 LYS A CA 1
ATOM 5033 C C . LYS A 1 647 ? -18.102 17.889 21.565 1.00 93.88 647 LYS A C 1
ATOM 5035 O O . LYS A 1 647 ? -19.010 18.702 21.454 1.00 93.88 647 LYS A O 1
ATOM 5040 N N . GLU A 1 648 ? -16.870 18.138 21.109 1.00 93.06 648 GLU A N 1
ATOM 5041 C CA . GLU A 1 648 ? -16.522 19.349 20.337 1.00 93.06 648 GLU A CA 1
ATOM 5042 C C . GLU A 1 648 ? -17.263 19.440 18.994 1.00 93.06 648 GLU A C 1
ATOM 5044 O O . GLU A 1 648 ? -17.461 20.532 18.469 1.00 93.06 648 GLU A O 1
ATOM 5049 N N . MET A 1 649 ? -17.661 18.296 18.432 1.00 94.31 649 MET A N 1
ATOM 5050 C CA . MET A 1 649 ? -18.482 18.188 17.222 1.00 94.31 649 MET A CA 1
ATOM 5051 C C . MET A 1 649 ? -19.989 18.189 17.533 1.00 94.31 649 MET A C 1
ATOM 5053 O O . MET A 1 649 ? -20.777 17.713 16.722 1.00 94.31 649 MET A O 1
ATOM 5057 N N . ASN A 1 650 ? -20.379 18.704 18.707 1.00 94.69 650 ASN A N 1
ATOM 5058 C CA . ASN A 1 650 ? -21.755 18.817 19.203 1.00 94.69 650 ASN A CA 1
ATOM 5059 C C . ASN A 1 650 ? -22.537 17.489 19.293 1.00 94.69 650 ASN A C 1
ATOM 5061 O O . ASN A 1 650 ? -23.767 17.498 19.355 1.00 94.69 650 ASN A O 1
ATOM 5065 N N . VAL A 1 651 ? -21.860 16.335 19.363 1.00 95.38 651 VAL A N 1
ATOM 5066 C CA . VAL A 1 651 ? -22.546 15.067 19.648 1.00 95.38 651 VAL A CA 1
ATOM 5067 C C . VAL A 1 651 ? -22.896 15.003 21.135 1.00 95.38 651 VAL A C 1
ATOM 5069 O O . VAL A 1 651 ? -22.020 15.000 22.002 1.00 95.38 651 VAL A O 1
ATOM 5072 N N . GLU A 1 652 ? -24.193 14.914 21.425 1.00 95.50 652 GLU A N 1
ATOM 5073 C CA . GLU A 1 652 ? -24.726 14.856 22.788 1.00 95.50 652 GLU A CA 1
ATOM 5074 C C . GLU A 1 652 ? -24.112 13.704 23.616 1.00 95.50 652 GLU A C 1
ATOM 5076 O O . GLU A 1 652 ? -24.095 12.560 23.147 1.00 95.50 652 GLU A O 1
ATOM 5081 N N . PRO A 1 653 ? -23.674 13.931 24.875 1.00 95.56 653 PRO A N 1
ATOM 5082 C CA . PRO A 1 653 ? -23.036 12.897 25.697 1.00 95.56 653 PRO A CA 1
ATOM 5083 C C . PRO A 1 653 ? -23.871 11.622 25.872 1.00 95.56 653 PRO A C 1
ATOM 5085 O O . PRO A 1 653 ? -23.316 10.526 25.902 1.00 95.56 653 PRO A O 1
ATOM 5088 N N . TYR A 1 654 ? -25.202 11.745 25.933 1.00 95.44 654 TYR A N 1
ATOM 5089 C CA . TYR A 1 654 ? -26.111 10.596 25.974 1.00 95.44 654 TYR A CA 1
ATOM 5090 C C . TYR A 1 654 ? -26.052 9.755 24.692 1.00 95.44 654 TYR A C 1
ATOM 5092 O O . TYR A 1 654 ? -26.031 8.527 24.754 1.00 95.44 654 TYR A O 1
ATOM 5100 N N . THR A 1 655 ? -25.973 10.404 23.531 1.00 96.00 655 THR A N 1
ATOM 5101 C CA . THR A 1 655 ? -25.843 9.749 22.225 1.00 96.00 655 THR A CA 1
ATOM 5102 C C . THR A 1 655 ? -24.497 9.035 22.098 1.00 96.00 655 THR A C 1
ATOM 5104 O O . THR A 1 655 ? -24.459 7.894 21.638 1.00 96.00 655 THR A O 1
ATOM 5107 N N . ILE A 1 656 ? -23.411 9.640 22.596 1.00 96.88 656 ILE A N 1
ATOM 5108 C CA . ILE A 1 656 ? -22.097 8.984 22.672 1.00 96.88 656 ILE A CA 1
ATOM 5109 C C . ILE A 1 656 ? -22.176 7.740 23.570 1.00 96.88 656 ILE A C 1
ATOM 5111 O O . ILE A 1 656 ? -21.870 6.642 23.113 1.00 96.88 656 ILE A O 1
ATOM 5115 N N . ALA A 1 657 ? -22.634 7.890 24.818 1.00 96.12 657 ALA A N 1
ATOM 5116 C CA . ALA A 1 657 ? -22.671 6.805 25.802 1.00 96.12 657 ALA A CA 1
ATOM 5117 C C . ALA A 1 657 ? -23.578 5.630 25.389 1.00 96.12 657 ALA A C 1
ATOM 5119 O O . ALA A 1 657 ? -23.241 4.480 25.650 1.00 96.12 657 ALA A O 1
ATOM 5120 N N . SER A 1 658 ? -24.712 5.902 24.735 1.00 94.19 658 SER A N 1
ATOM 5121 C CA . SER A 1 658 ? -25.674 4.867 24.320 1.00 94.19 658 SER A CA 1
ATOM 5122 C C . SER A 1 658 ? -25.285 4.097 23.056 1.00 94.19 658 SER A C 1
ATOM 5124 O O . SER A 1 658 ? -25.809 3.005 22.847 1.00 94.19 658 SER A O 1
ATOM 5126 N N . SER A 1 659 ? -24.399 4.644 22.216 1.00 96.50 659 SER A N 1
ATOM 5127 C CA . SER A 1 659 ? -24.163 4.112 20.861 1.00 96.50 659 SER A CA 1
ATOM 5128 C C . SER A 1 659 ? -22.719 3.698 20.596 1.00 96.50 659 SER A C 1
ATOM 5130 O O . SER A 1 659 ? -22.481 2.869 19.723 1.00 96.50 659 SER A O 1
ATOM 5132 N N . LEU A 1 660 ? -21.742 4.285 21.290 1.00 97.94 660 LEU A N 1
ATOM 5133 C CA . LEU A 1 660 ? -20.331 3.968 21.090 1.00 97.94 660 LEU A CA 1
ATOM 5134 C C . LEU A 1 660 ? -19.987 2.654 21.807 1.00 97.94 660 LEU A C 1
ATOM 5136 O O . LEU A 1 660 ? -20.188 2.539 23.010 1.00 97.94 660 LEU A O 1
ATOM 5140 N N . LEU A 1 661 ? -19.461 1.678 21.067 1.00 98.06 661 LEU A N 1
ATOM 5141 C CA . LEU A 1 661 ? -19.068 0.358 21.574 1.00 98.06 661 LEU A CA 1
ATOM 5142 C C . LEU A 1 661 ? -17.593 0.322 21.990 1.00 98.06 661 LEU A C 1
ATOM 5144 O O . LEU A 1 661 ? -17.230 -0.280 23.001 1.00 98.06 661 LEU A O 1
ATOM 5148 N N . GLY A 1 662 ? -16.730 0.962 21.201 1.00 97.69 662 GLY A N 1
ATOM 5149 C CA . GLY A 1 662 ? -15.296 0.975 21.454 1.00 97.69 662 GLY A CA 1
ATOM 5150 C C . GLY A 1 662 ? -14.510 1.866 20.500 1.00 97.69 662 GLY A C 1
ATOM 5151 O O . GLY A 1 662 ? -14.991 2.260 19.433 1.00 97.69 662 GLY A O 1
ATOM 5152 N N . ILE A 1 663 ? -13.289 2.191 20.915 1.00 98.31 663 ILE A N 1
ATOM 5153 C CA . ILE A 1 663 ? -12.361 3.069 20.206 1.00 98.31 663 ILE A CA 1
ATOM 5154 C C . ILE A 1 663 ? -10.995 2.381 20.136 1.00 98.31 663 ILE A C 1
ATOM 5156 O O . ILE A 1 663 ? -10.422 2.038 21.167 1.00 98.31 663 ILE A O 1
ATOM 5160 N N . VAL A 1 664 ? -10.471 2.204 18.926 1.00 97.44 664 VAL A N 1
ATOM 5161 C CA . VAL A 1 664 ? -9.122 1.694 18.652 1.00 97.44 664 VAL A CA 1
ATOM 5162 C C . VAL A 1 664 ? -8.250 2.869 18.223 1.00 97.44 664 VAL A C 1
ATOM 5164 O O . VAL A 1 664 ? -8.289 3.272 17.061 1.00 97.44 664 VAL A O 1
ATOM 5167 N N . ALA A 1 665 ? -7.458 3.425 19.134 1.00 95.81 665 ALA A N 1
ATOM 5168 C CA . ALA A 1 665 ? -6.430 4.397 18.779 1.00 95.81 665 ALA A CA 1
ATOM 5169 C C . ALA A 1 665 ? -5.155 3.660 18.338 1.00 95.81 665 ALA A C 1
ATOM 5171 O O . ALA A 1 665 ? -4.757 2.674 18.957 1.00 95.81 665 ALA A O 1
ATOM 5172 N N . GLN A 1 666 ? -4.519 4.103 17.246 1.00 94.25 666 GLN A N 1
ATOM 5173 C CA . GLN A 1 666 ? -3.364 3.397 16.679 1.00 94.25 666 GLN A CA 1
ATOM 5174 C C . GLN A 1 666 ? -2.251 4.297 16.127 1.00 94.25 666 GLN A C 1
ATOM 5176 O O . GLN A 1 666 ? -2.482 5.382 15.577 1.00 94.25 666 GLN A O 1
ATOM 5181 N N . ARG A 1 667 ? -1.017 3.789 16.213 1.00 92.25 667 ARG A N 1
ATOM 5182 C CA . ARG A 1 667 ? 0.209 4.328 15.597 1.00 92.25 667 ARG A CA 1
ATOM 5183 C C . ARG A 1 667 ? 0.954 3.217 14.860 1.00 92.25 667 ARG A C 1
ATOM 5185 O O . ARG A 1 667 ? 0.821 2.052 15.208 1.00 92.25 667 ARG A O 1
ATOM 5192 N N . LEU A 1 668 ? 1.789 3.587 13.887 1.00 89.62 668 LEU A N 1
ATOM 5193 C CA . LEU A 1 668 ? 2.779 2.682 13.293 1.00 89.62 668 LEU A CA 1
ATOM 5194 C C . LEU A 1 668 ? 4.181 3.090 13.747 1.00 89.62 668 LEU A C 1
ATOM 5196 O O . LEU A 1 668 ? 4.554 4.256 13.621 1.00 89.62 668 LEU A O 1
ATOM 5200 N N . ILE A 1 669 ? 4.947 2.118 14.227 1.00 90.50 669 ILE A N 1
ATOM 5201 C CA . ILE A 1 669 ? 6.331 2.245 14.692 1.00 90.50 669 ILE A CA 1
ATOM 5202 C C . ILE A 1 669 ? 7.240 1.568 13.669 1.00 90.50 669 ILE A C 1
ATOM 5204 O O . ILE A 1 669 ? 6.854 0.561 13.080 1.00 90.50 669 ILE A O 1
ATOM 5208 N N . ALA A 1 670 ? 8.437 2.100 13.431 1.00 90.00 670 ALA A N 1
ATOM 5209 C CA . ALA A 1 670 ? 9.429 1.430 12.593 1.00 90.00 670 ALA A CA 1
ATOM 5210 C C . ALA A 1 670 ? 9.863 0.096 13.230 1.00 90.00 670 ALA A C 1
ATOM 5212 O O . ALA A 1 670 ? 10.199 0.073 14.413 1.00 90.00 670 ALA A O 1
ATOM 5213 N N . LYS A 1 671 ? 9.872 -1.001 12.454 1.00 92.50 671 LYS A N 1
ATOM 5214 C CA . LYS A 1 671 ? 10.433 -2.279 12.915 1.00 92.50 671 LYS A CA 1
ATOM 5215 C C . LYS A 1 671 ? 11.942 -2.305 12.667 1.00 92.50 671 LYS A C 1
ATOM 5217 O O . LYS A 1 671 ? 12.368 -2.192 11.517 1.00 92.50 671 LYS A O 1
ATOM 5222 N N . ASN A 1 672 ? 12.724 -2.487 13.728 1.00 94.00 672 ASN A N 1
ATOM 5223 C CA . ASN A 1 672 ? 14.170 -2.698 13.692 1.00 94.00 672 ASN A CA 1
ATOM 5224 C C . ASN A 1 672 ? 14.560 -3.822 12.715 1.00 94.00 672 ASN A C 1
ATOM 5226 O O . ASN A 1 672 ? 13.950 -4.893 12.697 1.00 94.00 672 ASN A O 1
ATOM 5230 N N . CYS A 1 673 ? 15.625 -3.603 11.944 1.00 92.38 673 CYS A N 1
ATOM 5231 C CA . CYS A 1 673 ? 16.226 -4.637 11.114 1.00 92.38 673 CYS A CA 1
ATOM 5232 C C . CYS A 1 673 ? 16.961 -5.664 11.977 1.00 92.38 673 CYS A C 1
ATOM 5234 O O . CYS A 1 673 ? 17.958 -5.354 12.627 1.00 92.38 673 CYS A O 1
ATOM 5236 N N . GLU A 1 674 ? 16.509 -6.915 11.917 1.00 93.00 674 GLU A N 1
ATOM 5237 C CA . GLU A 1 674 ? 16.961 -7.966 12.829 1.00 93.00 674 GLU A CA 1
ATOM 5238 C C . GLU A 1 674 ? 18.460 -8.286 12.729 1.00 93.00 674 GLU A C 1
ATOM 5240 O O . GLU A 1 674 ? 19.066 -8.669 13.728 1.00 93.00 674 GLU A O 1
ATOM 5245 N N . HIS A 1 675 ? 19.061 -8.048 11.559 1.00 92.88 675 HIS A N 1
ATOM 5246 C CA . HIS A 1 675 ? 20.453 -8.372 11.233 1.00 92.88 675 HIS A CA 1
ATOM 5247 C C . HIS A 1 675 ? 21.477 -7.292 11.620 1.00 92.88 675 HIS A C 1
ATOM 5249 O O . HIS A 1 675 ? 22.673 -7.569 11.604 1.00 92.88 675 HIS A O 1
ATOM 5255 N N . CYS A 1 676 ? 21.048 -6.065 11.941 1.00 93.38 676 CYS A N 1
ATOM 5256 C CA . CYS A 1 676 ? 21.951 -4.960 12.303 1.00 93.38 676 CYS A CA 1
ATOM 5257 C C . CYS A 1 676 ? 21.539 -4.230 13.591 1.00 93.38 676 CYS A C 1
ATOM 5259 O O . CYS A 1 676 ? 21.882 -3.059 13.790 1.00 93.38 676 CYS A O 1
ATOM 5261 N N . ARG A 1 677 ? 20.824 -4.939 14.479 1.00 94.38 677 ARG A N 1
ATOM 5262 C CA . ARG A 1 677 ? 20.503 -4.485 15.838 1.00 94.38 677 ARG A CA 1
ATOM 5263 C C . ARG A 1 677 ? 21.783 -4.323 16.661 1.00 94.38 677 ARG A C 1
ATOM 5265 O O . ARG A 1 677 ? 22.563 -5.261 16.809 1.00 94.38 677 ARG A O 1
ATOM 5272 N N . ILE A 1 678 ? 21.957 -3.148 17.252 1.00 94.69 678 ILE A N 1
ATOM 5273 C CA . ILE A 1 678 ? 22.965 -2.842 18.271 1.00 94.69 678 ILE A CA 1
ATOM 5274 C C . ILE A 1 678 ? 22.269 -2.392 19.557 1.00 94.69 678 ILE A C 1
ATOM 5276 O O . ILE A 1 678 ? 21.095 -2.026 19.527 1.00 94.69 678 ILE A O 1
ATOM 5280 N N . ASN A 1 679 ? 22.985 -2.376 20.684 1.00 94.44 679 ASN A N 1
ATOM 5281 C CA . ASN A 1 679 ? 22.445 -1.794 21.915 1.00 94.44 679 ASN A CA 1
ATOM 5282 C C . ASN A 1 679 ? 22.200 -0.284 21.731 1.00 94.44 679 ASN A C 1
ATOM 5284 O O . ASN A 1 679 ? 23.090 0.441 21.285 1.00 94.44 679 ASN A O 1
ATOM 5288 N N . GLU A 1 680 ? 21.017 0.185 22.113 1.00 93.00 680 GLU A N 1
ATOM 5289 C CA . GLU A 1 680 ? 20.650 1.600 22.163 1.00 93.00 680 GLU A CA 1
ATOM 5290 C C . GLU A 1 680 ? 21.056 2.203 23.518 1.00 93.00 680 GLU A C 1
ATOM 5292 O O . GLU A 1 680 ? 20.696 1.679 24.576 1.00 93.00 680 GLU A O 1
ATOM 5297 N N . ASP A 1 681 ? 21.797 3.316 23.501 1.00 89.81 681 ASP A N 1
ATOM 5298 C CA . ASP A 1 681 ? 22.142 4.048 24.725 1.00 89.81 681 ASP A CA 1
ATOM 5299 C C . ASP A 1 681 ? 20.980 4.957 25.156 1.00 89.81 681 ASP A C 1
ATOM 5301 O O . ASP A 1 681 ? 20.816 6.087 24.690 1.00 89.81 681 ASP A O 1
ATOM 5305 N N . VAL A 1 682 ? 20.125 4.424 26.030 1.00 91.06 682 VAL A N 1
ATOM 5306 C CA . VAL A 1 682 ? 18.938 5.127 26.529 1.00 91.06 682 VAL A CA 1
ATOM 5307 C C . VAL A 1 682 ? 19.283 5.950 27.770 1.00 91.06 682 VAL A C 1
ATOM 5309 O O . VAL A 1 682 ? 19.481 5.401 28.860 1.00 91.06 682 VAL A O 1
ATOM 5312 N N . SER A 1 683 ? 19.274 7.277 27.605 1.00 90.38 683 SER A N 1
ATOM 5313 C CA . SER A 1 683 ? 19.542 8.251 28.673 1.00 90.38 683 SER A CA 1
ATOM 5314 C C . SER A 1 683 ? 18.677 8.054 29.928 1.00 90.38 683 SER A C 1
ATOM 5316 O O . SER A 1 683 ? 17.505 7.675 29.855 1.00 90.38 683 SER A O 1
ATOM 5318 N N . SER A 1 684 ? 19.228 8.408 31.093 1.00 88.50 684 SER A N 1
ATOM 5319 C CA . SER A 1 684 ? 18.531 8.327 32.385 1.00 88.50 684 SER A CA 1
ATOM 5320 C C . SER A 1 684 ? 17.233 9.142 32.440 1.00 88.50 684 SER A C 1
ATOM 5322 O O . SER A 1 684 ? 16.278 8.708 33.079 1.00 88.50 684 SER A O 1
ATOM 5324 N N . VAL A 1 685 ? 17.169 10.281 31.740 1.00 88.50 685 VAL A N 1
ATOM 5325 C CA . VAL A 1 685 ? 15.965 11.128 31.660 1.00 88.50 685 VAL A CA 1
ATOM 5326 C C . VAL A 1 685 ? 14.832 10.399 30.938 1.00 88.50 685 VAL A C 1
ATOM 5328 O O . VAL A 1 685 ? 13.719 10.349 31.455 1.00 88.50 685 VAL A O 1
ATOM 5331 N N . VAL A 1 686 ? 15.116 9.784 29.784 1.00 88.38 686 VAL A N 1
ATOM 5332 C CA . VAL A 1 686 ? 14.123 8.997 29.031 1.00 88.38 686 VAL A CA 1
ATOM 5333 C C . VAL A 1 686 ? 13.687 7.773 29.838 1.00 88.38 686 VAL A C 1
ATOM 5335 O O . VAL A 1 686 ? 12.491 7.501 29.927 1.00 88.38 686 VAL A O 1
ATOM 5338 N N . ARG A 1 687 ? 14.627 7.087 30.509 1.00 89.56 687 ARG A N 1
ATOM 5339 C CA . ARG A 1 687 ? 14.293 5.951 31.384 1.00 89.56 687 ARG A CA 1
ATOM 5340 C C . ARG A 1 687 ? 13.352 6.351 32.521 1.00 89.56 687 ARG A C 1
ATOM 5342 O O . ARG A 1 687 ? 12.3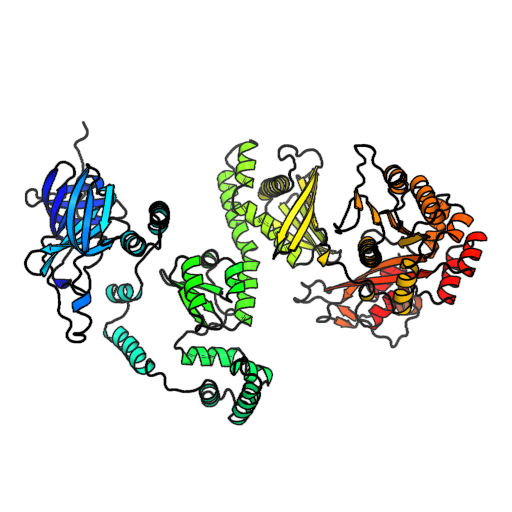37 5.692 32.723 1.00 89.56 687 ARG A O 1
ATOM 5349 N N . GLN A 1 688 ? 13.641 7.453 33.216 1.00 88.31 688 GLN A N 1
ATOM 5350 C CA . GLN A 1 688 ? 12.786 7.962 34.290 1.00 88.31 688 GLN A CA 1
ATOM 5351 C C . GLN A 1 688 ? 11.402 8.383 33.775 1.00 88.31 688 GLN A C 1
ATOM 5353 O O . GLN A 1 688 ? 10.398 8.038 34.391 1.00 88.31 688 GLN A O 1
ATOM 5358 N N . LEU A 1 689 ? 11.342 9.103 32.649 1.00 86.19 689 LEU A N 1
ATOM 5359 C CA . LEU A 1 689 ? 10.094 9.594 32.058 1.00 86.19 689 LEU A CA 1
ATOM 5360 C C . LEU A 1 689 ? 9.141 8.453 31.670 1.00 86.19 689 LEU A C 1
ATOM 5362 O O . LEU A 1 689 ? 7.933 8.566 31.851 1.00 86.19 689 LEU A O 1
ATOM 5366 N N . MET A 1 690 ? 9.695 7.350 31.168 1.00 86.81 690 MET A N 1
ATOM 5367 C CA . MET A 1 690 ? 8.942 6.203 30.656 1.00 86.81 690 MET A CA 1
ATOM 5368 C C . MET A 1 690 ? 8.823 5.044 31.663 1.00 86.81 690 MET A C 1
ATOM 5370 O O . MET A 1 690 ? 8.336 3.975 31.305 1.00 86.81 690 MET A O 1
ATOM 5374 N N . SER A 1 691 ? 9.255 5.242 32.916 1.00 88.19 691 SER A N 1
ATOM 5375 C CA . SER A 1 691 ? 9.272 4.214 33.977 1.00 88.19 691 SER A CA 1
ATOM 5376 C C . SER A 1 691 ? 10.016 2.922 33.591 1.00 88.19 691 SER A C 1
ATOM 5378 O O . SER A 1 691 ? 9.588 1.815 33.915 1.00 88.19 691 SER A O 1
ATOM 5380 N N . ILE A 1 692 ? 11.139 3.076 32.889 1.00 89.62 692 ILE A N 1
ATOM 5381 C CA . ILE A 1 692 ? 12.028 1.999 32.438 1.00 89.62 692 ILE A CA 1
ATOM 5382 C C . ILE A 1 692 ? 13.130 1.783 33.484 1.00 89.62 692 ILE A C 1
ATOM 5384 O O . ILE A 1 692 ? 13.771 2.742 33.927 1.00 89.62 692 ILE A O 1
ATOM 5388 N N . SER A 1 693 ? 13.399 0.530 33.851 1.00 89.62 693 SER A N 1
ATOM 5389 C CA . SER A 1 693 ? 14.464 0.182 34.800 1.00 89.62 693 SER A CA 1
ATOM 5390 C C . SER A 1 693 ? 15.865 0.358 34.191 1.00 89.62 693 SER A C 1
ATOM 5392 O O . SER A 1 693 ? 16.036 0.418 32.974 1.00 89.62 693 SER A O 1
ATOM 5394 N N . SER A 1 694 ? 16.907 0.484 35.015 1.00 84.25 694 SER A N 1
ATOM 5395 C CA . SER A 1 694 ? 18.283 0.732 34.545 1.00 84.25 694 SER A CA 1
ATOM 5396 C C . SER A 1 694 ? 18.984 -0.499 33.956 1.00 84.25 694 SER A C 1
ATOM 5398 O O . SER A 1 694 ? 19.962 -0.343 33.227 1.00 84.25 694 SER A O 1
ATOM 5400 N N . ASP A 1 695 ? 18.489 -1.701 34.245 1.00 88.31 695 ASP A N 1
ATOM 5401 C CA . ASP A 1 695 ? 18.980 -2.987 33.741 1.00 88.31 695 ASP A CA 1
ATOM 5402 C C . ASP A 1 695 ? 18.346 -3.409 32.402 1.00 88.31 695 ASP A C 1
ATOM 5404 O O . ASP A 1 695 ? 18.930 -4.221 31.681 1.00 88.31 695 ASP A O 1
ATOM 5408 N N . GLU A 1 696 ? 17.202 -2.825 32.027 1.00 92.31 696 GLU A N 1
ATOM 5409 C CA . GLU A 1 696 ? 16.558 -3.073 30.732 1.00 92.31 696 GLU A CA 1
ATOM 5410 C C . GLU A 1 696 ? 17.464 -2.630 29.566 1.00 92.31 696 GLU A C 1
ATOM 5412 O O . GLU A 1 696 ? 17.959 -1.494 29.517 1.00 92.31 696 GLU A O 1
ATOM 5417 N N . LYS A 1 697 ? 17.669 -3.531 28.601 1.00 92.06 697 LYS A N 1
ATOM 5418 C CA . LYS A 1 697 ? 18.432 -3.281 27.371 1.00 92.06 697 LYS A CA 1
ATOM 5419 C C . LYS A 1 697 ? 17.479 -3.052 26.207 1.00 92.06 697 LYS A C 1
ATOM 5421 O O . LYS A 1 697 ? 16.472 -3.740 26.093 1.00 92.06 697 LYS A O 1
ATOM 5426 N N . PHE A 1 698 ? 17.845 -2.117 25.341 1.00 95.12 698 PHE A N 1
ATOM 5427 C CA . PHE A 1 698 ? 17.075 -1.738 24.160 1.00 95.12 698 PHE A CA 1
ATOM 5428 C C . PHE A 1 698 ? 17.962 -1.773 22.930 1.00 95.12 698 PHE A C 1
ATOM 5430 O O . PHE A 1 698 ? 19.192 -1.782 23.046 1.00 95.12 698 PHE A O 1
ATOM 5437 N N . TYR A 1 699 ? 17.332 -1.808 21.760 1.00 95.06 699 TYR A N 1
ATOM 5438 C CA . TYR A 1 699 ? 18.017 -2.029 20.501 1.00 95.06 699 TYR A CA 1
ATOM 5439 C C . TYR A 1 699 ? 17.617 -0.994 19.458 1.00 95.06 699 TYR A C 1
ATOM 5441 O O . TYR A 1 699 ? 16.439 -0.713 19.249 1.00 95.06 699 TYR A O 1
ATOM 5449 N N . ILE A 1 700 ? 18.620 -0.495 18.745 1.00 95.12 700 ILE A N 1
ATOM 5450 C CA . ILE A 1 700 ? 18.462 0.342 17.560 1.00 95.12 700 ILE A CA 1
ATOM 5451 C C . ILE A 1 700 ? 19.270 -0.278 16.425 1.00 95.12 700 ILE A C 1
ATOM 5453 O O . ILE A 1 700 ? 20.286 -0.931 16.655 1.00 95.12 700 ILE A O 1
ATOM 5457 N N . SER A 1 701 ? 18.816 -0.108 15.192 1.00 93.81 701 SER A N 1
ATOM 5458 C CA . SER A 1 701 ? 19.448 -0.726 14.025 1.00 93.81 701 SER A CA 1
ATOM 5459 C C . SER A 1 701 ? 20.285 0.297 13.259 1.00 93.81 701 SER A C 1
ATOM 5461 O O . SER A 1 701 ? 19.778 1.365 12.919 1.00 93.81 701 SER A O 1
ATOM 5463 N N . GLN A 1 702 ? 21.552 -0.010 12.960 1.00 92.19 702 GLN A N 1
ATOM 5464 C CA . GLN A 1 702 ? 22.439 0.944 12.264 1.00 92.19 702 GLN A CA 1
ATOM 5465 C C . GLN A 1 702 ? 22.192 1.040 10.751 1.00 92.19 702 GLN A C 1
ATOM 5467 O O . GLN A 1 702 ? 22.540 2.048 10.141 1.00 92.19 702 GLN A O 1
ATOM 5472 N N . GLY A 1 703 ? 21.590 0.008 10.158 1.00 89.00 703 GLY A N 1
ATOM 5473 C CA . GLY A 1 703 ? 21.542 -0.185 8.711 1.00 89.00 703 GLY A CA 1
ATOM 5474 C C . GLY A 1 703 ? 22.510 -1.277 8.253 1.00 89.00 703 GLY A C 1
ATOM 5475 O O . GLY A 1 703 ? 23.583 -1.461 8.819 1.00 89.00 703 GLY A O 1
ATOM 5476 N N . CYS A 1 704 ? 22.081 -2.040 7.253 1.00 86.06 704 CYS A N 1
ATOM 5477 C CA . CYS A 1 704 ? 22.869 -3.028 6.519 1.00 86.06 704 CYS A CA 1
ATOM 5478 C C . CYS A 1 704 ? 22.197 -3.288 5.164 1.00 86.06 704 CYS A C 1
ATOM 5480 O O . CYS A 1 704 ? 21.063 -2.846 4.943 1.00 86.06 704 CYS A O 1
ATOM 5482 N N . ASP A 1 705 ? 22.845 -4.052 4.289 1.00 79.94 705 ASP A N 1
ATOM 5483 C CA . ASP A 1 705 ? 22.358 -4.303 2.927 1.00 79.94 705 ASP A CA 1
ATOM 5484 C C . ASP A 1 705 ? 20.963 -4.952 2.897 1.00 79.94 705 ASP A C 1
ATOM 5486 O O . ASP A 1 705 ? 20.112 -4.536 2.114 1.00 79.94 705 ASP A O 1
ATOM 5490 N N . ILE A 1 706 ? 20.665 -5.858 3.841 1.00 78.50 706 ILE A N 1
ATOM 5491 C CA . ILE A 1 706 ? 19.355 -6.534 3.967 1.00 78.50 706 ILE A CA 1
ATOM 5492 C C . ILE A 1 706 ? 18.198 -5.538 4.182 1.00 78.50 706 ILE A C 1
ATOM 5494 O O . ILE A 1 706 ? 17.086 -5.774 3.722 1.00 78.50 706 ILE A O 1
ATOM 5498 N N . CYS A 1 707 ? 18.439 -4.407 4.854 1.00 79.25 707 CYS A N 1
ATOM 5499 C CA . CYS A 1 707 ? 17.440 -3.341 5.030 1.00 79.25 707 CYS A CA 1
ATOM 5500 C C . CYS A 1 707 ? 17.715 -2.104 4.161 1.00 79.25 707 CYS A C 1
ATOM 5502 O O . CYS A 1 707 ? 17.234 -1.010 4.477 1.00 79.25 707 CYS A O 1
ATOM 5504 N N . GLY A 1 708 ? 18.528 -2.233 3.107 1.00 73.88 708 GLY A N 1
ATOM 5505 C CA . GLY A 1 708 ? 18.897 -1.123 2.223 1.00 73.88 708 GLY A CA 1
ATOM 5506 C C . GLY A 1 708 ? 19.537 0.053 2.967 1.00 73.88 708 GLY A C 1
ATOM 5507 O O . GLY A 1 708 ? 19.231 1.207 2.675 1.00 73.88 708 GLY A O 1
ATOM 5508 N N . ASN A 1 709 ? 20.356 -0.235 3.985 1.00 80.31 709 ASN A N 1
ATOM 5509 C CA . ASN A 1 709 ? 21.009 0.740 4.866 1.00 80.31 709 ASN A CA 1
ATOM 5510 C C . ASN A 1 709 ? 20.050 1.696 5.611 1.00 80.31 709 ASN A C 1
ATOM 5512 O O . ASN A 1 709 ? 20.447 2.767 6.068 1.00 80.31 709 ASN A O 1
ATOM 5516 N N . SER A 1 710 ? 18.780 1.310 5.779 1.00 82.50 710 SER A N 1
ATOM 5517 C CA . SER A 1 710 ? 17.773 2.125 6.477 1.00 82.50 710 SER A CA 1
ATOM 5518 C C . SER A 1 710 ? 17.694 1.887 7.990 1.00 82.50 710 SER A C 1
ATOM 5520 O O . SER A 1 710 ? 17.213 2.764 8.709 1.00 82.50 710 SER A O 1
ATOM 5522 N N . GLY A 1 711 ? 18.119 0.706 8.453 1.00 88.06 711 GLY A N 1
ATOM 5523 C CA . GLY A 1 711 ? 17.896 0.197 9.812 1.00 88.06 711 GLY A CA 1
ATOM 5524 C C . GLY A 1 711 ? 16.488 -0.372 10.046 1.00 88.06 711 GLY A C 1
ATOM 5525 O O . GLY A 1 711 ? 16.203 -0.872 11.128 1.00 88.06 711 GLY A O 1
ATOM 5526 N N . VAL A 1 712 ? 15.596 -0.331 9.054 1.00 86.44 712 VAL A N 1
ATOM 5527 C CA . VAL A 1 712 ? 14.170 -0.644 9.220 1.00 86.44 712 VAL A CA 1
ATOM 5528 C C . VAL A 1 712 ? 13.737 -1.664 8.170 1.00 86.44 712 VAL A C 1
ATOM 5530 O O . VAL A 1 712 ? 14.014 -1.484 6.990 1.00 86.44 712 VAL A O 1
ATOM 5533 N N . THR A 1 713 ? 13.049 -2.730 8.580 1.00 83.50 713 THR A N 1
ATOM 5534 C CA . THR A 1 713 ? 12.529 -3.777 7.666 1.00 83.50 713 THR A CA 1
ATOM 5535 C C . THR A 1 713 ? 11.013 -3.738 7.492 1.00 83.50 713 THR A C 1
ATOM 5537 O O . THR A 1 713 ? 10.451 -4.489 6.699 1.00 83.50 713 THR A O 1
ATOM 5540 N N . GLY A 1 714 ? 10.318 -2.885 8.243 1.00 85.19 714 GLY A N 1
ATOM 5541 C CA . GLY A 1 714 ? 8.867 -2.810 8.204 1.00 85.19 714 GLY A CA 1
ATOM 5542 C C . GLY A 1 714 ? 8.310 -1.840 9.231 1.00 85.19 714 GLY A C 1
ATOM 5543 O O . GLY A 1 714 ? 8.992 -0.921 9.690 1.00 85.19 714 GLY A O 1
ATOM 5544 N N . ARG A 1 715 ? 7.046 -2.043 9.600 1.00 87.06 715 ARG A N 1
ATOM 5545 C CA . ARG A 1 715 ? 6.388 -1.301 10.678 1.00 87.06 715 ARG A CA 1
ATOM 5546 C C . ARG A 1 715 ? 5.580 -2.254 11.549 1.00 87.06 715 ARG A C 1
ATOM 5548 O O . ARG A 1 715 ? 4.927 -3.143 11.008 1.00 87.06 715 ARG A O 1
ATOM 5555 N N . VAL A 1 716 ? 5.597 -2.033 12.860 1.00 88.62 716 VAL A N 1
ATOM 5556 C CA . VAL A 1 716 ? 4.697 -2.687 13.820 1.00 88.62 716 VAL A CA 1
ATOM 5557 C C . VAL A 1 716 ? 3.650 -1.678 14.302 1.00 88.62 716 VAL A C 1
ATOM 5559 O O . VAL A 1 716 ? 3.993 -0.515 14.537 1.00 88.62 716 VAL A O 1
ATOM 5562 N N . PRO A 1 717 ? 2.371 -2.056 14.404 1.00 90.88 717 PRO A N 1
ATOM 5563 C CA . PRO A 1 717 ? 1.340 -1.185 14.945 1.00 90.88 717 PRO A CA 1
ATOM 5564 C C . PRO A 1 717 ? 1.305 -1.260 16.472 1.00 90.88 717 PRO A C 1
ATOM 5566 O O . PRO A 1 717 ? 1.357 -2.341 17.055 1.00 90.88 717 PRO A O 1
ATOM 5569 N N . ALA A 1 718 ? 1.183 -0.101 17.113 1.00 92.62 718 ALA A N 1
ATOM 5570 C CA . ALA A 1 718 ? 0.866 0.004 18.530 1.00 92.62 718 ALA A CA 1
ATOM 5571 C C . ALA A 1 718 ? -0.574 0.494 18.684 1.00 92.62 718 ALA A C 1
ATOM 5573 O O . ALA A 1 718 ? -0.949 1.511 18.088 1.00 92.62 718 ALA A O 1
ATOM 5574 N N . TYR A 1 719 ? -1.351 -0.241 19.476 1.00 93.81 719 TYR A N 1
ATOM 5575 C CA . TYR A 1 719 ? -2.772 -0.009 19.708 1.00 93.81 719 TYR A CA 1
ATOM 5576 C C . TYR A 1 719 ? -3.048 0.419 21.146 1.00 93.81 719 TYR A C 1
ATOM 5578 O O . TYR A 1 719 ? -2.294 0.111 22.067 1.00 93.81 719 TYR A O 1
ATOM 5586 N N . GLU A 1 720 ? -4.180 1.088 21.304 1.00 94.38 720 GLU A N 1
ATOM 5587 C CA . GLU A 1 720 ? -4.863 1.370 22.558 1.00 94.38 720 GLU A CA 1
ATOM 5588 C C . GLU A 1 720 ? -6.352 1.146 22.302 1.00 94.38 720 GLU A C 1
ATOM 5590 O O . GLU A 1 720 ? -6.949 1.814 21.453 1.00 94.38 720 GLU A O 1
ATOM 5595 N N . PHE A 1 721 ? -6.931 0.147 22.968 1.00 96.56 721 PHE A N 1
ATOM 5596 C CA . PHE A 1 721 ? -8.305 -0.283 22.727 1.00 96.56 721 PHE A CA 1
ATOM 5597 C C . PHE A 1 721 ? -9.188 -0.021 23.946 1.00 96.56 721 PHE A C 1
ATOM 5599 O O . PHE A 1 721 ? -9.162 -0.741 24.944 1.00 96.56 721 PHE A O 1
ATOM 5606 N N . LEU A 1 722 ? -10.005 1.022 23.839 1.00 97.38 722 LEU A N 1
ATOM 5607 C CA . LEU A 1 722 ? -10.968 1.423 24.853 1.00 97.38 722 LEU A CA 1
ATOM 5608 C C . LEU A 1 722 ? -12.324 0.796 24.519 1.00 97.38 722 LEU A C 1
ATOM 5610 O O . LEU A 1 722 ? -12.988 1.215 23.569 1.00 97.38 722 LEU A O 1
ATOM 5614 N N . LYS A 1 723 ? -12.755 -0.194 25.306 1.00 96.75 723 LYS A N 1
ATOM 5615 C CA . LYS A 1 723 ? -14.137 -0.701 25.283 1.00 96.75 723 LYS A CA 1
ATOM 5616 C C . LYS A 1 723 ? -15.027 0.229 26.109 1.00 96.75 723 LYS A C 1
ATOM 5618 O O . LYS A 1 723 ? -14.641 0.634 27.202 1.00 96.75 723 LYS A O 1
ATOM 5623 N N . VAL A 1 724 ? -16.217 0.561 25.618 1.00 96.94 724 VAL A N 1
ATOM 5624 C CA . VAL A 1 724 ? -17.158 1.427 26.345 1.00 96.94 724 VAL A CA 1
ATOM 5625 C C . VAL A 1 724 ? -17.980 0.581 27.322 1.00 96.94 724 VAL A C 1
ATOM 5627 O O . VAL A 1 724 ? -19.005 0.001 26.971 1.00 96.94 724 VAL A O 1
ATOM 5630 N N . THR A 1 725 ? -17.492 0.485 28.557 1.00 96.50 725 THR A N 1
ATOM 5631 C CA . THR A 1 725 ? -18.162 -0.172 29.691 1.00 96.50 725 THR A CA 1
ATOM 5632 C C . THR A 1 725 ? -19.190 0.748 30.357 1.00 96.50 725 THR A C 1
ATOM 5634 O O . THR A 1 725 ? -19.201 1.954 30.112 1.00 96.50 725 THR A O 1
ATOM 5637 N N . GLU A 1 726 ? -20.033 0.218 31.251 1.00 96.19 726 GLU A N 1
ATOM 5638 C CA . GLU A 1 726 ? -20.994 1.026 32.027 1.00 96.19 726 GLU A CA 1
ATOM 5639 C C . GLU A 1 726 ? -20.314 2.163 32.815 1.00 96.19 726 GLU A C 1
ATOM 5641 O O . GLU A 1 726 ? -20.854 3.266 32.917 1.00 96.19 726 GLU A O 1
ATOM 5646 N N . GLN A 1 727 ? -19.102 1.940 33.338 1.00 96.62 727 GLN A N 1
ATOM 5647 C CA . GLN A 1 727 ? -18.354 2.977 34.050 1.00 96.62 727 GLN A CA 1
ATOM 5648 C C . GLN A 1 727 ? -17.859 4.071 33.094 1.00 96.62 727 GLN A C 1
ATOM 5650 O O . GLN A 1 727 ? -18.004 5.258 33.391 1.00 96.62 727 GLN A O 1
ATOM 5655 N N . ILE A 1 728 ? -17.355 3.699 31.913 1.00 97.12 728 ILE A N 1
ATOM 5656 C CA . ILE A 1 728 ? -17.000 4.661 30.862 1.00 97.12 728 ILE A CA 1
ATOM 5657 C C . ILE A 1 728 ? -18.241 5.429 30.377 1.00 97.12 728 ILE A C 1
ATOM 5659 O O . ILE A 1 728 ? -18.167 6.645 30.210 1.00 97.12 728 ILE A O 1
ATOM 5663 N N . GLN A 1 729 ? -19.400 4.779 30.220 1.00 97.00 729 GLN A N 1
ATOM 5664 C CA . GLN A 1 729 ? -20.669 5.445 29.891 1.00 97.00 729 GLN A CA 1
ATOM 5665 C C . GLN A 1 729 ? -21.051 6.489 30.946 1.00 97.00 729 GLN A C 1
ATOM 5667 O O . GLN A 1 729 ? -21.364 7.627 30.593 1.00 97.00 729 GLN A O 1
ATOM 5672 N N . ASN A 1 730 ? -20.963 6.146 32.234 1.00 96.81 730 ASN A N 1
ATOM 5673 C CA . ASN A 1 730 ? -21.202 7.090 33.326 1.00 96.81 730 ASN A CA 1
ATOM 5674 C C . ASN A 1 730 ? -20.243 8.289 33.256 1.00 96.81 730 ASN A C 1
ATOM 5676 O O . ASN A 1 730 ? -20.699 9.429 33.325 1.00 96.81 730 ASN A O 1
ATOM 5680 N N . ASN A 1 731 ? -18.948 8.056 33.027 1.00 96.25 731 ASN A N 1
ATOM 5681 C CA . ASN A 1 731 ? -17.947 9.117 32.869 1.00 96.25 731 ASN A CA 1
ATOM 5682 C C . ASN A 1 731 ? -18.225 10.013 31.639 1.00 96.25 731 ASN A C 1
ATOM 5684 O O . ASN A 1 731 ? -18.034 11.232 31.682 1.00 96.25 731 ASN A O 1
ATOM 5688 N N . ILE A 1 732 ? -18.718 9.441 30.532 1.00 96.81 732 ILE A N 1
ATOM 5689 C CA . ILE A 1 732 ? -19.153 10.207 29.354 1.00 96.81 732 ILE A CA 1
ATOM 5690 C C . ILE A 1 732 ? -20.321 11.130 29.733 1.00 96.81 732 ILE A C 1
ATOM 5692 O O . ILE A 1 732 ? -20.261 12.322 29.413 1.00 96.81 732 ILE A O 1
ATOM 5696 N N . LEU A 1 733 ? -21.337 10.603 30.428 1.00 96.19 733 LEU A N 1
ATOM 5697 C CA . LEU A 1 733 ? -22.547 11.322 30.850 1.00 96.19 733 LEU A CA 1
ATOM 5698 C C . LEU A 1 733 ? -22.265 12.439 31.868 1.00 96.19 733 LEU A C 1
ATOM 5700 O O . LEU A 1 733 ? -22.867 13.508 31.778 1.00 96.19 733 LEU A O 1
ATOM 5704 N N . THR A 1 734 ? -21.339 12.233 32.809 1.00 94.75 734 THR A N 1
ATOM 5705 C CA . THR A 1 734 ? -20.937 13.249 33.804 1.00 94.75 734 THR A CA 1
ATOM 5706 C C . THR A 1 734 ? -20.002 14.323 33.244 1.00 94.75 734 THR A C 1
ATOM 5708 O O . THR A 1 734 ? -19.683 15.277 33.950 1.00 94.75 734 THR A O 1
ATOM 5711 N N . ASN A 1 735 ? -19.596 14.210 31.974 1.00 92.06 735 ASN A N 1
ATOM 5712 C CA . ASN A 1 735 ? -18.586 15.057 31.336 1.00 92.06 735 ASN A CA 1
ATOM 5713 C C . ASN A 1 735 ? -17.209 15.012 32.019 1.00 92.06 735 ASN A C 1
ATOM 5715 O O . ASN A 1 735 ? -16.528 16.034 32.121 1.00 92.06 735 ASN A O 1
ATOM 5719 N N . ALA A 1 736 ? -16.776 13.811 32.411 1.00 93.06 736 ALA A N 1
ATOM 5720 C CA . ALA A 1 736 ? -15.409 13.566 32.855 1.00 93.06 736 ALA A CA 1
ATOM 5721 C C . ALA A 1 736 ? -14.373 14.014 31.791 1.00 93.06 736 ALA A C 1
ATOM 5723 O O . ALA A 1 736 ? -14.608 13.841 30.586 1.00 93.06 736 ALA A O 1
ATOM 5724 N N . PRO A 1 737 ? -13.225 14.586 32.203 1.00 93.19 737 PRO A N 1
ATOM 5725 C CA . PRO A 1 737 ? -12.137 14.953 31.301 1.00 93.19 737 PRO A CA 1
ATOM 5726 C C . PRO A 1 737 ? -11.414 13.717 30.739 1.00 93.19 737 PRO A C 1
ATOM 5728 O O . PRO A 1 737 ? -11.431 12.643 31.341 1.00 93.19 737 PRO A O 1
ATOM 5731 N N . SER A 1 738 ? -10.695 13.894 29.621 1.00 92.62 738 SER A N 1
ATOM 5732 C CA . SER A 1 738 ? -9.927 12.828 28.943 1.00 92.62 738 SER A CA 1
ATOM 5733 C C . SER A 1 738 ? -9.013 12.031 29.893 1.00 92.62 738 SER A C 1
ATOM 5735 O O . SER A 1 738 ? -8.959 10.806 29.829 1.00 92.62 738 SER A O 1
ATOM 5737 N N . LEU A 1 739 ? -8.371 12.709 30.855 1.00 92.62 739 LEU A N 1
ATOM 5738 C CA . LEU A 1 739 ? -7.503 12.074 31.855 1.00 92.62 739 LEU A CA 1
ATOM 5739 C C . LEU A 1 739 ? -8.237 11.046 32.738 1.00 92.62 739 LEU A C 1
ATOM 5741 O O . LEU A 1 739 ? -7.693 9.980 33.003 1.00 92.62 739 LEU A O 1
ATOM 5745 N N . GLU A 1 740 ? -9.459 11.349 33.179 1.00 94.69 740 GLU A N 1
ATOM 5746 C CA . GLU A 1 740 ? -10.256 10.470 34.051 1.00 94.69 740 GLU A CA 1
ATOM 5747 C C . GLU A 1 740 ? -10.839 9.284 33.265 1.00 94.69 740 GLU A C 1
ATOM 5749 O O . GLU A 1 740 ? -10.879 8.156 33.762 1.00 94.69 740 GLU A O 1
ATOM 5754 N N . LEU A 1 741 ? -11.212 9.515 32.000 1.00 94.75 741 LEU A N 1
ATOM 5755 C CA . LEU A 1 741 ? -11.599 8.463 31.056 1.00 94.75 741 LEU A CA 1
ATOM 5756 C C . LEU A 1 741 ? -10.442 7.485 30.799 1.00 94.75 741 LEU A C 1
ATOM 5758 O O . LEU A 1 741 ? -10.641 6.279 30.929 1.00 94.75 741 LEU A O 1
ATOM 5762 N N . ASN A 1 742 ? -9.235 7.989 30.515 1.00 93.75 742 ASN A N 1
ATOM 5763 C CA . ASN A 1 742 ? -8.038 7.160 30.336 1.00 93.75 742 ASN A CA 1
ATOM 5764 C C . ASN A 1 742 ? -7.694 6.371 31.606 1.00 93.75 742 ASN A C 1
ATOM 5766 O O . ASN A 1 742 ? -7.524 5.161 31.527 1.00 93.75 742 ASN A O 1
ATOM 5770 N N . GLN A 1 743 ? -7.667 7.013 32.780 1.00 94.31 743 GLN A N 1
ATOM 5771 C CA . GLN A 1 743 ? -7.401 6.327 34.054 1.00 94.31 743 GLN A CA 1
ATOM 5772 C C . GLN A 1 743 ? -8.417 5.216 34.345 1.00 94.31 743 GLN A C 1
ATOM 5774 O O . GLN A 1 743 ? -8.042 4.141 34.806 1.00 94.31 743 GLN A O 1
ATOM 5779 N N . THR A 1 744 ? -9.698 5.450 34.051 1.00 95.88 744 THR A N 1
ATOM 5780 C CA . THR A 1 744 ? -10.747 4.432 34.205 1.00 95.88 744 THR A CA 1
ATOM 5781 C C . THR A 1 744 ? -10.516 3.259 33.254 1.00 95.88 744 THR A C 1
ATOM 5783 O O . THR A 1 744 ? -10.543 2.110 33.685 1.00 95.88 744 THR A O 1
ATOM 5786 N N . ALA A 1 745 ? -10.224 3.533 31.980 1.00 95.50 745 ALA A N 1
ATOM 5787 C CA . ALA A 1 745 ? -9.959 2.494 30.992 1.00 95.50 745 ALA A CA 1
ATOM 5788 C C . ALA A 1 745 ? -8.690 1.682 31.326 1.00 95.50 745 ALA A C 1
ATOM 5790 O O . ALA A 1 745 ? -8.711 0.456 31.231 1.00 95.50 745 ALA A O 1
ATOM 5791 N N . GLU A 1 746 ? -7.608 2.326 31.779 1.00 94.56 746 GLU A N 1
ATOM 5792 C CA . GLU A 1 746 ? -6.387 1.648 32.246 1.00 94.56 746 GLU A CA 1
ATOM 5793 C C . GLU A 1 746 ? -6.658 0.751 33.470 1.00 94.56 746 GLU A C 1
ATOM 5795 O O . GLU A 1 746 ? -6.152 -0.370 33.532 1.00 94.56 746 GLU A O 1
ATOM 5800 N N . LEU A 1 747 ? -7.510 1.181 34.412 1.00 95.25 747 LEU A N 1
ATOM 5801 C CA . LEU A 1 747 ? -7.941 0.359 35.556 1.00 95.25 747 LEU A CA 1
ATOM 5802 C C . LEU A 1 747 ? -8.793 -0.854 35.139 1.00 95.25 747 LEU A C 1
ATOM 5804 O O . LEU A 1 747 ? -8.692 -1.913 35.757 1.00 95.25 747 LEU A O 1
ATOM 5808 N N . GLU A 1 748 ? -9.580 -0.737 34.067 1.00 93.94 748 GLU A N 1
ATOM 5809 C CA . GLU A 1 748 ? -10.294 -1.854 33.418 1.00 93.94 748 GLU A CA 1
ATOM 5810 C C . GLU A 1 748 ? -9.371 -2.695 32.494 1.00 93.94 748 GLU A C 1
ATOM 5812 O O . GLU A 1 748 ? -9.770 -3.687 31.865 1.00 93.94 748 GLU A O 1
ATOM 5817 N N . GLY A 1 749 ? -8.080 -2.353 32.466 1.00 91.12 749 GLY A N 1
ATOM 5818 C CA . GLY A 1 749 ? -7.019 -3.083 31.787 1.00 91.12 749 GLY A CA 1
ATOM 5819 C C . GLY A 1 749 ? -6.927 -2.798 30.291 1.00 91.12 749 GLY A C 1
ATOM 5820 O O . GLY A 1 749 ? -6.599 -3.718 29.539 1.00 91.12 749 GLY A O 1
ATOM 5821 N N . MET A 1 750 ? -7.244 -1.578 29.855 1.00 94.81 750 MET A N 1
ATOM 5822 C CA . MET A 1 750 ? -6.751 -1.026 28.591 1.00 94.81 750 MET A CA 1
ATOM 5823 C C . MET A 1 750 ? -5.232 -0.848 28.684 1.00 94.81 750 MET A C 1
ATOM 5825 O O . MET A 1 750 ? -4.729 -0.286 29.656 1.00 94.81 750 MET A O 1
ATOM 5829 N N . GLN A 1 751 ? -4.504 -1.292 27.662 1.00 93.19 751 GLN A N 1
ATOM 5830 C CA . GLN A 1 751 ? -3.092 -0.959 27.490 1.00 93.19 751 GLN A CA 1
ATOM 5831 C C . GLN A 1 751 ? -2.985 0.342 26.683 1.00 93.19 751 GLN A C 1
ATOM 5833 O O . GLN A 1 751 ? -3.603 0.450 25.624 1.00 93.19 751 GLN A O 1
ATOM 5838 N N . SER A 1 752 ? -2.212 1.324 27.152 1.00 92.19 752 SER A N 1
ATOM 5839 C CA . SER A 1 752 ? -2.001 2.569 26.394 1.00 92.19 752 SER A CA 1
ATOM 5840 C C . SER A 1 752 ? -1.012 2.382 25.239 1.00 92.19 752 SER A C 1
ATOM 5842 O O . SER A 1 752 ? -0.154 1.490 25.280 1.00 92.19 752 SER A O 1
ATOM 5844 N N . ILE A 1 753 ? -1.068 3.253 24.218 1.00 92.06 753 ILE A N 1
ATOM 5845 C CA . ILE A 1 753 ? -0.200 3.134 23.022 1.00 92.06 753 ILE A CA 1
ATOM 5846 C C . ILE A 1 753 ? 1.282 3.072 23.427 1.00 92.06 753 ILE A C 1
ATOM 5848 O O . ILE A 1 753 ? 2.053 2.294 22.866 1.00 92.06 753 ILE A O 1
ATOM 5852 N N . VAL A 1 754 ? 1.684 3.853 24.436 1.00 91.75 754 VAL A N 1
ATOM 5853 C CA . VAL A 1 754 ? 3.059 3.881 24.963 1.00 91.75 754 VAL A CA 1
ATOM 5854 C C . VAL A 1 754 ? 3.443 2.545 25.603 1.00 91.75 754 VAL A C 1
ATOM 5856 O O . VAL A 1 754 ? 4.545 2.056 25.369 1.00 91.75 754 VAL A O 1
ATOM 5859 N N . GLN A 1 755 ? 2.554 1.927 26.385 1.00 91.94 755 GLN A N 1
ATOM 5860 C CA . GLN A 1 755 ? 2.811 0.623 27.004 1.00 91.94 755 GLN A CA 1
ATOM 5861 C C . GLN A 1 755 ? 2.926 -0.489 25.951 1.00 91.94 755 GLN A C 1
ATOM 5863 O O . GLN A 1 755 ? 3.795 -1.353 26.075 1.00 91.94 755 GLN A O 1
ATOM 5868 N N . CYS A 1 756 ? 2.089 -0.455 24.908 1.00 93.00 756 CYS A N 1
ATOM 5869 C CA . CYS A 1 756 ? 2.173 -1.368 23.764 1.00 93.00 756 CYS A CA 1
ATOM 5870 C C . CYS A 1 756 ? 3.511 -1.192 23.019 1.00 93.00 756 CYS A C 1
ATOM 5872 O O . CYS A 1 756 ? 4.263 -2.147 22.815 1.00 93.00 756 CYS A O 1
ATOM 5874 N N . ALA A 1 757 ? 3.870 0.055 22.712 1.00 93.25 757 ALA A N 1
ATOM 5875 C CA . ALA A 1 757 ? 5.115 0.429 22.050 1.00 93.25 757 ALA A CA 1
ATOM 5876 C C . ALA A 1 757 ? 6.380 0.039 22.848 1.00 93.25 757 ALA A C 1
ATOM 5878 O O . ALA A 1 757 ? 7.349 -0.457 22.270 1.00 93.25 757 ALA A O 1
ATOM 5879 N N . LEU A 1 758 ? 6.360 0.188 24.178 1.00 93.25 758 LEU A N 1
ATOM 5880 C CA . LEU A 1 758 ? 7.415 -0.303 25.074 1.00 93.25 758 LEU A CA 1
ATOM 5881 C C . LEU A 1 758 ? 7.564 -1.831 25.030 1.00 93.25 758 LEU A C 1
ATOM 5883 O O . LEU A 1 758 ? 8.678 -2.328 25.186 1.00 93.25 758 LEU A O 1
ATOM 5887 N N . GLY A 1 759 ? 6.482 -2.577 24.788 1.00 92.81 759 GLY A N 1
ATOM 5888 C CA . GLY A 1 759 ? 6.529 -4.025 24.561 1.00 92.81 759 GLY A CA 1
ATOM 5889 C C . GLY A 1 759 ? 7.407 -4.390 23.361 1.00 92.81 759 GLY A C 1
ATOM 5890 O O . GLY A 1 759 ? 8.347 -5.173 23.500 1.00 92.81 759 GLY A O 1
ATOM 5891 N N . TYR A 1 760 ? 7.188 -3.747 22.209 1.00 93.69 760 TYR A N 1
ATOM 5892 C CA . TYR A 1 760 ? 8.041 -3.940 21.028 1.00 93.69 760 TYR A CA 1
ATOM 5893 C C . TYR A 1 760 ? 9.497 -3.522 21.270 1.00 93.69 760 TYR A C 1
ATOM 5895 O O . TYR A 1 760 ? 10.414 -4.192 20.796 1.00 93.69 760 TYR A O 1
ATOM 5903 N N . ALA A 1 761 ? 9.737 -2.447 22.028 1.00 94.38 761 ALA A N 1
ATOM 5904 C CA . ALA A 1 761 ? 11.098 -2.019 22.352 1.00 94.38 761 ALA A CA 1
ATOM 5905 C C . ALA A 1 761 ? 11.843 -3.036 23.238 1.00 94.38 761 ALA A C 1
ATOM 5907 O O . ALA A 1 761 ? 13.015 -3.319 22.991 1.00 94.38 761 ALA A O 1
ATOM 5908 N N . ARG A 1 762 ? 11.156 -3.649 24.213 1.00 93.94 762 ARG A N 1
ATOM 5909 C CA . ARG A 1 762 ? 11.695 -4.734 25.059 1.00 93.94 762 ARG A CA 1
ATOM 5910 C C . ARG A 1 762 ? 12.034 -5.997 24.268 1.00 93.94 762 ARG A C 1
ATOM 5912 O O . ARG A 1 762 ? 13.034 -6.643 24.563 1.00 93.94 762 ARG A O 1
ATOM 5919 N N . ASN A 1 763 ? 11.256 -6.303 23.232 1.00 92.56 763 ASN A N 1
ATOM 5920 C CA . ASN A 1 763 ? 11.540 -7.397 22.297 1.00 92.56 763 ASN A CA 1
ATOM 5921 C C . ASN A 1 763 ? 12.653 -7.051 21.282 1.00 92.56 763 ASN A C 1
ATOM 5923 O O . ASN A 1 763 ? 13.067 -7.900 20.497 1.00 92.56 763 ASN A O 1
ATOM 5927 N N . GLY A 1 764 ? 13.142 -5.805 21.271 1.00 92.69 764 GLY A N 1
ATOM 5928 C CA . GLY A 1 764 ? 14.112 -5.314 20.292 1.00 92.69 764 GLY A CA 1
ATOM 5929 C C . GLY A 1 764 ? 13.534 -5.092 18.891 1.00 92.69 764 GLY A C 1
ATOM 5930 O O . GLY A 1 764 ? 14.299 -4.905 17.943 1.00 92.69 764 GLY A O 1
ATOM 5931 N N . ASP A 1 765 ? 12.209 -5.101 18.736 1.00 93.31 765 ASP A N 1
ATOM 5932 C CA . ASP A 1 765 ? 11.510 -4.845 17.472 1.00 93.31 765 ASP A CA 1
ATOM 5933 C C . ASP A 1 765 ? 11.340 -3.352 17.177 1.00 93.31 765 ASP A C 1
ATOM 5935 O O . ASP A 1 765 ? 11.182 -2.986 16.018 1.00 93.31 765 ASP A O 1
ATOM 5939 N N . ALA A 1 766 ? 11.425 -2.483 18.186 1.00 94.62 766 ALA A N 1
ATOM 5940 C CA . ALA A 1 766 ? 11.389 -1.027 18.039 1.00 94.62 766 ALA A CA 1
ATOM 5941 C C . ALA A 1 766 ? 12.531 -0.354 18.819 1.00 94.62 766 ALA A C 1
ATOM 5943 O O . ALA A 1 766 ? 13.045 -0.923 19.782 1.00 94.62 766 ALA A O 1
ATOM 5944 N N . SER A 1 767 ? 12.906 0.867 18.424 1.00 93.81 767 SER A N 1
ATOM 5945 C CA . SER A 1 767 ? 13.836 1.705 19.197 1.00 93.81 767 SER A CA 1
ATOM 5946 C C . SER A 1 767 ? 13.096 2.500 20.278 1.00 93.81 767 SER A C 1
ATOM 5948 O O . SER A 1 767 ? 11.956 2.930 20.071 1.00 93.81 767 SER A O 1
ATOM 5950 N N . ILE A 1 768 ? 13.738 2.765 21.417 1.00 93.94 768 ILE A N 1
ATOM 5951 C CA . ILE A 1 768 ? 13.193 3.673 22.437 1.00 93.94 768 ILE A CA 1
ATOM 5952 C C . ILE A 1 768 ? 13.095 5.102 21.900 1.00 93.94 768 ILE A C 1
ATOM 5954 O O . ILE A 1 768 ? 12.141 5.802 22.239 1.00 93.94 768 ILE A O 1
ATOM 5958 N N . ALA A 1 769 ? 13.990 5.523 21.004 1.00 89.00 769 ALA A N 1
ATOM 5959 C CA . ALA A 1 769 ? 13.848 6.781 20.276 1.00 89.00 769 ALA A CA 1
ATOM 5960 C C . ALA A 1 769 ? 12.495 6.903 19.540 1.00 89.00 769 ALA A C 1
ATOM 5962 O O . ALA A 1 769 ? 11.892 7.979 19.551 1.00 89.00 769 ALA A O 1
ATOM 5963 N N . ASP A 1 770 ? 11.982 5.822 18.941 1.00 89.38 770 ASP A N 1
ATOM 5964 C CA . ASP A 1 770 ? 10.673 5.813 18.277 1.00 89.38 770 ASP A CA 1
ATOM 5965 C C . ASP A 1 770 ? 9.498 5.728 19.259 1.00 89.38 770 ASP A C 1
ATOM 5967 O O . ASP A 1 770 ? 8.488 6.404 19.050 1.00 89.38 770 ASP A O 1
ATOM 5971 N N . VAL A 1 771 ? 9.627 4.997 20.372 1.00 91.75 771 VAL A N 1
ATOM 5972 C CA . VAL A 1 771 ? 8.592 5.011 21.425 1.00 91.75 771 VAL A CA 1
ATOM 5973 C C . VAL A 1 771 ? 8.488 6.393 22.082 1.00 91.75 771 VAL A C 1
ATOM 5975 O O . VAL A 1 771 ? 7.390 6.909 22.288 1.00 91.75 771 VAL A O 1
ATOM 5978 N N . HIS A 1 772 ? 9.620 7.047 22.349 1.00 87.88 772 HIS A N 1
ATOM 5979 C CA . HIS A 1 772 ? 9.668 8.399 22.907 1.00 87.88 772 HIS A CA 1
ATOM 5980 C C . HIS A 1 772 ? 9.030 9.438 21.967 1.00 87.88 772 HIS A C 1
ATOM 5982 O O . HIS A 1 772 ? 8.383 10.372 22.435 1.00 87.88 772 HIS A O 1
ATOM 5988 N N . ARG A 1 773 ? 9.138 9.270 20.639 1.00 85.50 773 ARG A N 1
ATOM 5989 C CA . ARG A 1 773 ? 8.416 10.122 19.672 1.00 85.50 773 ARG A CA 1
ATOM 5990 C C . ARG A 1 773 ? 6.900 10.032 19.827 1.00 85.50 773 ARG A C 1
ATOM 5992 O O . ARG A 1 773 ? 6.247 11.054 19.667 1.00 85.50 773 ARG A O 1
ATOM 5999 N N . ILE A 1 774 ? 6.363 8.850 20.136 1.00 83.75 774 ILE A N 1
ATOM 6000 C CA . ILE A 1 774 ? 4.926 8.650 20.387 1.00 83.75 774 ILE A CA 1
ATOM 6001 C C . ILE A 1 774 ? 4.525 9.224 21.747 1.00 83.75 774 ILE A C 1
ATOM 6003 O O . ILE A 1 774 ? 3.483 9.854 21.852 1.00 83.75 774 ILE A O 1
ATOM 6007 N N . PHE A 1 775 ? 5.364 9.062 22.774 1.00 79.62 775 PHE A N 1
ATOM 6008 C CA . PHE A 1 775 ? 5.108 9.618 24.108 1.00 79.62 775 PHE A CA 1
ATOM 6009 C C . PHE A 1 775 ? 4.970 11.154 24.110 1.00 79.62 775 PHE A C 1
ATOM 6011 O O . PHE A 1 775 ? 4.237 11.710 24.922 1.00 79.62 775 PHE A O 1
ATOM 6018 N N . VAL A 1 776 ? 5.683 11.845 23.215 1.00 74.38 776 VAL A N 1
ATOM 6019 C CA . VAL A 1 776 ? 5.703 13.317 23.124 1.00 74.38 776 VAL A CA 1
ATOM 6020 C C . VAL A 1 776 ? 4.661 13.871 22.125 1.00 74.38 776 VAL A C 1
ATOM 6022 O O . VAL A 1 776 ? 4.512 15.090 22.036 1.00 74.38 776 VAL A O 1
ATOM 6025 N N . SER A 1 777 ? 3.944 13.018 21.373 1.00 59.59 777 SER A N 1
ATOM 6026 C CA . SER A 1 777 ? 3.036 13.417 20.274 1.00 59.59 777 SER A CA 1
ATOM 6027 C C . SER A 1 777 ? 1.546 13.340 20.600 1.00 59.59 777 SER A C 1
ATOM 6029 O O . SER A 1 777 ? 0.853 14.333 20.297 1.00 59.59 777 SER A O 1
#

pLDDT: mean 78.49, std 17.92, range [29.11, 98.5]

Foldseek 3Di:
DPDDDPADDPPDDDQADPDDFDDPQKDRVLDPQAQFFKWFQFPVRDIFTFGFHHCDLPQQWTFTDGPVDRGTDIDGLLGTQKIWGPRKIAGHDDPPDPPCVVVQQPFKWKWFQFPSRDIDTATFSDKDADPFFIWGFGQDDPRITIIMTGGPNGTPDMDIHDDPVVVCVVVVNDDPVRSVVVVVPPVPADDDDDPVVCVVVVVADPVRVVVVVVVVVVCVPQPPQDLVNLCVVVVQAHPVLQVVLVVVCVVPVVDDSVVSSVVVVSHDLLSSQVSVCVSVVAAEDQLVPAQADLVLCVLADLVLCVVQVKAFRDDPPQETEIEHADPVPPVNQVVSCVSSSTRYDYHYYGSVSSVVRSCCSVLPVLPPLQVVLVVVLVVVVPDDDDPVVLVVLLPPPSLLVNLVSQVVVLVVQQFFKWKWAFDPQFIWIWTQHQNDTDTDDTHHLSSVLSNVLNVCVQFVHDSPDFAAKDKGKHWDADPNDIWIWIKIWGQDPRGIIIMIGTFDELVPQDALVPQQDDPVVSVLVVVLLPAQFFEEEEEAAPPLCSVSNVSNSVVVNLVVVFAEEEEACADRYDDPRYHYHYADPVVPRHQLNVLVVVVVVRGSEYEYAADDALSNLVSQLVCRVVRHYYYHYDYDLWFLVVLVVCVVRVNDLLSCLVGHFKYKYKGKAFFFDPVAKDWDDDDPVLCVVLVHDPPQTFIFGQADVVSPRPRGDHIRMQIWMAGNDPVLSVCSNVVPHSVVSVVVRVVVPTDTSLNSQVVCRSVNGHGSVRSVVSVVD

Secondary structure (DSSP, 8-state):
---------TTS----B--PPPPTTB-GGG---TT-EEEEEETTS-EEEEEEEEEETTTTEEEEEETT-SSEEEEEGGGEEEEEEEEEEEB---TT-TTTHHHHT--EEEEEEETTS-EEEEEEEEEEE-SSEEEEEEE-TTSEEEEEEEEGGGEEEEEESS-HHHHHHHTT-S-HHHHHHHHHHHTT-----SHHHHHHTTSS-HHHHHHHHHHHHHHHS-----HHHHHHHTTSS-HHHHHHHHHHHHH-SSS-HHHHHHHTTSS-HHHHHHHHHHHHT--B--GGGS---GGGGGGS-HHHHHHHT-EEEEEETTEEEEEES-TT-HHHHHHHHHHHTSEEEEEE--HHHHHHHIIIIIHHHHHHHHHHHHHHHHHHTTS---HHHHHHHTTSHHHHHHHHHHHHHHHHTTEEEEEEEEETTEEEEEEEETTEEEEEEEE-TTHHHHHHHHHHHHTT--SS--SS-EEEEEEEEETTEEEEEEEEEEEETTEEEEEEEEPPPGGGPPPGGGTT--HHHHHHHHHHHT-SSEEEEEE-STTSSHHHHHHHHHHHHGGGT--EEEEESS--S--TTSEEEEPBGGGTB-HHHHHHHHTTS--SEEEES---SHHHHHHHHHHHHTT-EEEEEE--SSHHHHHHHHHHTT--HHHHHHHEEEEEEEEEEEEEPTTSEEE----HHHHHHTT--SS---EEE---GGGTTSSEEEEEEEEEEEE--HHHHHHHHTT--HHHHHHHHHHTTPPPHHHHHHHHHHTTSS-HHHHHHHHT-

Radius of gyration: 38.95 Å; chains: 1; bounding box: 78×77×111 Å

Sequence (777 aa):
MAASEKIVSLQNLDNVIDLPPPPIFMDADNEQLQNADIELHCMNGSVLDGKLHTLDGTKQLIHFVSVTQTKMEILSFDEVRFILFKAELNYVEDDKNTSSLENHHQKQPYKITFADGKEFIGNSAVTMIDDIGVNFFKVNKDDVSTRIFIPKSAIADFEVGAQIGTILKANESLTDEGLKQGLDEQNKKRSRPLGEYLKDKGIVTESDLEKVLQQQKETSEFPKVRLGELLISEGLITEIDLEEALGLQKTDRERKLGDILIDIGATTQDAVHSALASKLGLPFVKLREFSVDIDVLDHIPVLIAKKEQAMPLMMSGNRLVVAVPDPTRSDVSQILSFVANKHIEIVISTPDDIDWAINEFYGNNIDINVAQIESELLTSSNITENNDDLEKMANEKPIVRLVQNLIIESVNRGASDIHIRPLSGGVQVLFRIHGKLTLIKNFSKSLLSAIVSRIKVISRMDIAQRRLPQDGRVQMTFNDEKVDMRVSTMPTVEGESVVIRLLASAATLKPVEELGFNEKDTEGFLELLNRGAGMILVTGPTSSGKSTTLYSALNVLKKMNVNIITVEDPVEIRLDGLEQVQVLNEIGMNFGRALRNILRHDPDVIMIGEIRDEETADIAFKAAQTGHLVLSTLHTNSAADTIVRLKEMNVEPYTIASSLLGIVAQRLIAKNCEHCRINEDVSSVVRQLMSISSDEKFYISQGCDICGNSGVTGRVPAYEFLKVTEQIQNNILTNAPSLELNQTAELEGMQSIVQCALGYARNGDASIADVHRIFVS